Protein 2QNE (pdb70)

Sequence (913 aa):
GLLPKYNILTEDQVQKIHENTKILEEIGIEFEYEPALEEVFRREGQKVEGKRVYLTREFVESKLKSAPAEFTLHARNPENNVVIGGDNIVFPGYGAPFIYELDGSRRKTTLQDYENFAKLAGASKNHLSGGTAEPQDIPDGVRHLQLYSSIKNSDKCFGSAEGKERAEDSVEIAAILFGGKDVIKEKPVLVSLINSLTPLKYDERLGALAYAEAGQAVIIASLVAGSTGPASLAGTLSLQNAEVLAGISLAQSINPGTPVIYGSTSALSDRSGSLSIGSPECALFISASAQLARFYGVPSRSGGGLNDSKTVDAQAGYESTLAANLTGVNFVLHTAGILQYFASYEKFIDDEIAGLLHYKGYTFDEDGAFDVIEKVGPGGHFLTQKHTRKNHKREFYTPTLSDRSAYDTWAKEKLETKQRAHARWQQILANYVPPALDPEIDAKLQAFIAQRGKEVGEGLLPKYNILTEDQVQKIHENTKILEEIGIEFEYEPALEVFRREGQKVEGKRRVYLTREFVESKLKSAPAEFTLHARNPENNVVIGGDNIVFPGYGAPFIYELDGSRRRKTTLQDYENFAKLAGASKNHLSGGTAEPQDIPDGVRHLQLYSSIKNSDKCFGSAEGKERAEDSVEIAAILFGGKDVIKEKPVLVSLINSLTPLKYDERLGALAYAEAGQAVIIASLVAGSTGPASLAGTLSLQNAEVLAGISLAQSINPGTPVIYGSTSALSDRSGSLSIGSPECALFISASAQLARFYGVPSRSGGGLNDSKTVDAQAGYESTLAANLTGVNFVLHTAGILQYFASYEKFIDDEIAGLLHYKGYTFDEDGAFDVIEKVGPGGHFLTQKHTRKNHKREFYTPTLSDRSAYDTWAKEKLETKQRAHARWQQILANYVPPALDPEIDAKLQAFIAQRGKEVG

B-factor: mean 57.9, std 6.51, range [24.37, 98.78]

Organism: Desulfitobacterium hafniense (strain Y51) (NCBI:txid138119)

Foldseek 3Di:
DADDFDAPDDPVLLVVLVVLLCCQQPVFFFEAAVVLVVLLVVVVWDDDPRGTRDDCVLLLVLLVLAAQKAWAAWLPRVLIAIFHDLAAAEAAADFQWAQEQVRDIDGFALVNLLLLLQVLQLFPRGASEDHSQHPVDPPQQSQLSLLSNNFRHRGAYADLQFQVRLVLRLVLQQLSPPHLVVCLVRPHHEEEQEADAQRYRHHSVSNLVQLLRLYEYEYEYAADPASWDPDLSGRLSRRVNSRSSSSSSSCSNHRHRHYAHHYAYADCDVVSHGFCLDVSVLVSLLNSLVSCVVSSHAYEGAALGFQASHPDVRSVNSGSVVNSNNSHRYYHNNADDYRGRHHQLRRLVSQVSLNVLVSPQQCDPLVPVVLCVVQDPPGDRCPDPSCVVCVVVRDRDGPQDDPDDPVVCVVPVDDSSRSSVVVSVVSSVPGDGDDRDPVSSVVSVVSSVVVVVVSVD/DDDDFDAPDDPVLLVVLVVLLCCLAVVFFFEAADVLVVLCVVVVWDQDPRTTRDDPCLLLVLLVLAALWAWAAFLPNVQIAIFHPLAAAEAAADAQWAQEQVRDIDGFALVNLLLLLQVVQLAPRHASEYHSQHPVDDDLCSQLSVVSNVQFHRGAYADLQAQVRLLLRLVLVCLSQPHQVSCLRRPGDEYEAEADAQRYHHHSVSNLPQLLGQYEYEYEYEDDPPSWDPDLSGGLSRRSNRQSSSSSSSSSSPGHRHYAHHYAYADCDVVNHGFCLDVSVLVSLLNQLVVCVVSSYAYEGAALGGQASHPDVRSVVSGSVVNSNNSHRYYHNNFDDYGGRHHQLRRLVSQVSLNSLVSPQQCDPLVPDVLCVVQDPPGDDPDDPSCVVPCVPNHDDGPQDDDDDPVVCVVPVDDSSRSSVVVSVVSSVPRDGDDDDPVSVVVSVVSSVVVVVVVD

InterPro domains:
  IPR010426 Trimethylamine methyltransferase [PF06253] (5-477)
  IPR010426 Trimethylamine methyltransferase [PIRSF037567] (4-478)
  IPR038601 MttB-like superfamily [G3DSA:3.20.20.480] (1-479)

Radius of gyration: 29.57 Å; Cα contacts (8 Å, |Δi|>4): 2158; chains: 2; bounding box: 76×88×60 Å

Secondary structure (DSSP, 8-state):
--PPPP--S-HHHHHHHHHH--IIIII-EEE--HHHHHHHHHTT-EEETTEEE--HHHHHHHHTTS-S-EEE--SSGGG-EEESSS--B----S--EEE-TTS-EEE--HHHHHHHHHHHHH----B-------TTS-TTTTTT--HHHHHH-SSB----S-HHHHHHHHHHHHHHHS-HHHHHHS---EEEEE-BTTTEE--------TTTTT-EEEEEE----SSS-SSHHHHHHHHHHHHHHHHHHHHHHSTT--EEEEE---EE----SEE-SSHHHHHHHHHHHHHHHHHTS-EEE--S----SSSSHHHHHH----TTTTT-SB-TT-SS--TT---HHHH--HHHH----------STT--HHHHHHH-TT--STTSHHHHHHHHHH----SS-----HHHHTTT---HHHHHHHHHHHHHHH--PPP--HHHHHHHHHHHHHHHHHHT-/--PPPP--S-HHHHHHHHHH--IIIII-EEE--HHHHHHHHHTT-EEETTEEE--HHHHHHHHTTS-S-EEE--SSGGG-EEESSS--B----S--EEEPTTS-EEE--HHHHHHHHHHHHH------------TTS-GGGTTT--HHHHHH-SS-----S-HHHHHHHHHHHHHHHTSHHHHHHS---EEEEE-BTTTEE--------TTTTT-EEEEEE----SSS-SSHHHHHHHHHHHHHHHHHHHHHHSTT--EEEEE---EE----SEE-SSHHHHHHHHHHHHHHHHTTS-EE---S----SSSSHHHHHH----TTTTT-SB-TT-SS--S----HHHH--HHHH----------SS---HHHHHHH-TT---TT-HHHHHHHHHHS---SS-----HHHHTTT---HHHHHHHHHHHHHHHPPPPP--HHHHHHHHHHHHHHHHHH-

Solvent-accessible surface area: 30443 Å² total

CATH classification: 3.20.20.480

Structure (mmCIF, N/CA/C/O backbone):
data_2QNE
#
_entry.id   2QNE
#
_cell.length_a   123.863
_cell.length_b   123.863
_cell.length_c   122.844
_cell.angle_alpha   90.000
_cell.angle_beta   90.000
_cell.angle_gamma   120.000
#
_symmetry.space_group_name_H-M   'P 32 2 1'
#
loop_
_entity.id
_entity.type
_entity.pdbx_description
1 polymer 'Putative methyltransferase'
2 non-polymer 1,2-ETHANEDIOL
3 water water
#
loop_
_atom_site.group_PDB
_atom_site.id
_atom_site.type_symbol
_atom_site.label_atom_id
_atom_site.label_alt_id
_atom_site.label_comp_id
_atom_site.label_asym_id
_atom_site.label_entity_id
_atom_site.label_seq_id
_atom_site.pdbx_PDB_ins_code
_atom_site.Cartn_x
_atom_site.Cartn_y
_atom_site.Cartn_z
_atom_site.occupancy
_atom_site.B_iso_or_equiv
_atom_site.auth_seq_id
_atom_site.auth_comp_id
_atom_site.auth_asym_id
_atom_site.auth_atom_id
_atom_site.pdbx_PDB_model_num
ATOM 1 N N . GLY A 1 19 ? 23.002 43.662 24.289 1.00 90.51 0 GLY A N 1
ATOM 2 C CA . GLY A 1 19 ? 21.773 43.212 25.030 1.00 90.55 0 GLY A CA 1
ATOM 3 C C . GLY A 1 19 ? 21.300 41.836 24.571 1.00 89.76 0 GLY A C 1
ATOM 4 O O . GLY A 1 19 ? 20.183 41.714 24.035 1.00 91.48 0 GLY A O 1
ATOM 5 N N . LEU A 1 20 ? 22.122 40.793 24.757 1.00 85.93 1 LEU A N 1
ATOM 6 C CA . LEU A 1 20 ? 23.420 40.881 25.443 1.00 81.73 1 LEU A CA 1
ATOM 7 C C . LEU A 1 20 ? 24.648 40.872 24.503 1.00 77.09 1 LEU A C 1
ATOM 8 O O . LEU A 1 20 ? 24.530 40.815 23.286 1.00 74.48 1 LEU A O 1
ATOM 13 N N . LEU A 1 21 ? 25.820 41.027 25.102 1.00 71.74 2 LEU A N 1
ATOM 14 C CA . LEU A 1 21 ? 27.074 41.075 24.383 1.00 66.99 2 LEU A CA 1
ATOM 15 C C . LEU A 1 21 ? 27.415 39.688 23.836 1.00 66.12 2 LEU A C 1
ATOM 16 O O . LEU A 1 21 ? 27.005 38.690 24.423 1.00 67.56 2 LEU A O 1
ATOM 21 N N . PRO A 1 22 ? 28.161 39.619 22.703 1.00 64.72 3 PRO A N 1
ATOM 22 C CA . PRO A 1 22 ? 28.575 38.349 22.138 1.00 62.33 3 PRO A CA 1
ATOM 23 C C . PRO A 1 22 ? 29.699 37.688 22.965 1.00 60.70 3 PRO A C 1
ATOM 24 O O . PRO A 1 22 ? 30.429 38.361 23.680 1.00 61.48 3 PRO A O 1
ATOM 28 N N . LYS A 1 23 ? 29.795 36.370 22.873 1.00 59.06 4 LYS A N 1
ATOM 29 C CA . LYS A 1 23 ? 30.721 35.590 23.674 1.00 59.65 4 LYS A CA 1
ATOM 30 C C . LYS A 1 23 ? 32.107 35.625 23.032 1.00 60.84 4 LYS A C 1
ATOM 31 O O . LYS A 1 23 ? 32.240 35.690 21.804 1.00 60.21 4 LYS A O 1
ATOM 37 N N . TYR A 1 24 ? 33.134 35.629 23.874 1.00 57.79 5 TYR A N 1
ATOM 38 C CA . TYR A 1 24 ? 34.501 35.617 23.412 1.00 55.79 5 TYR A CA 1
ATOM 39 C C . TYR A 1 24 ? 34.925 34.167 23.175 1.00 55.42 5 TYR A C 1
ATOM 40 O O . TYR A 1 24 ? 34.740 33.320 24.049 1.00 56.21 5 TYR A O 1
ATOM 49 N N . ASN A 1 25 ? 35.425 33.877 21.974 1.00 56.20 6 ASN A N 1
ATOM 50 C CA . ASN A 1 25 ? 35.967 32.540 21.603 1.00 56.07 6 ASN A CA 1
ATOM 51 C C . ASN A 1 25 ? 37.470 32.651 21.457 1.00 55.14 6 ASN A C 1
ATOM 52 O O . ASN A 1 25 ? 37.955 33.367 20.581 1.00 52.34 6 ASN A O 1
ATOM 57 N N . ILE A 1 26 ? 38.230 32.019 22.346 1.00 55.37 7 ILE A N 1
ATOM 58 C CA . ILE A 1 26 ? 39.648 32.319 22.370 1.00 58.44 7 ILE A CA 1
ATOM 59 C C . ILE A 1 26 ? 40.461 31.450 21.374 1.00 59.30 7 ILE A C 1
ATOM 60 O O . ILE A 1 26 ? 41.617 31.767 21.046 1.00 62.58 7 ILE A O 1
ATOM 65 N N . LEU A 1 27 ? 39.837 30.381 20.892 1.00 58.60 8 LEU A N 1
ATOM 66 C CA . LEU A 1 27 ? 40.506 29.403 20.061 1.00 58.42 8 LEU A CA 1
ATOM 67 C C . LEU A 1 27 ? 39.966 29.512 18.674 1.00 59.11 8 LEU A C 1
ATOM 68 O O . LEU A 1 27 ? 38.806 29.888 18.485 1.00 60.77 8 LEU A O 1
ATOM 73 N N . THR A 1 28 ? 40.812 29.159 17.705 1.00 60.06 9 THR A N 1
ATOM 74 C CA . THR A 1 28 ? 40.407 29.016 16.322 1.00 59.47 9 THR A CA 1
ATOM 75 C C . THR A 1 28 ? 39.752 27.654 16.101 1.00 62.19 9 THR A C 1
ATOM 76 O O . THR A 1 28 ? 39.917 26.726 16.893 1.00 64.49 9 THR A O 1
ATOM 80 N N . GLU A 1 29 ? 38.977 27.567 15.033 1.00 63.74 10 GLU A N 1
ATOM 81 C CA . GLU A 1 29 ? 38.333 26.337 14.588 1.00 68.06 10 GLU A CA 1
ATOM 82 C C . GLU A 1 29 ? 39.328 25.146 14.578 1.00 64.08 10 GLU A C 1
ATOM 83 O O . GLU A 1 29 ? 38.997 24.037 15.010 1.00 60.27 10 GLU A O 1
ATOM 89 N N . ASP A 1 30 ? 40.542 25.415 14.096 1.00 62.27 11 ASP A N 1
ATOM 90 C CA . ASP A 1 30 ? 41.586 24.408 13.937 1.00 61.13 11 ASP A CA 1
ATOM 91 C C . ASP A 1 30 ? 42.069 23.880 15.246 1.00 59.60 11 ASP A C 1
ATOM 92 O O . ASP A 1 30 ? 42.220 22.675 15.422 1.00 55.06 11 ASP A O 1
ATOM 97 N N . GLN A 1 31 ? 42.365 24.826 16.135 1.00 58.86 12 GLN A N 1
ATOM 98 C CA . GLN A 1 31 ? 42.731 24.566 17.494 1.00 56.57 12 GLN A CA 1
ATOM 99 C C . GLN A 1 31 ? 41.679 23.758 18.255 1.00 57.08 12 GLN A C 1
ATOM 100 O O . GLN A 1 31 ? 42.017 22.777 18.892 1.00 58.08 12 GLN A O 1
ATOM 106 N N . VAL A 1 32 ? 40.416 24.169 18.207 1.00 59.27 13 VAL A N 1
ATOM 107 C CA . VAL A 1 32 ? 39.319 23.337 18.740 1.00 58.32 13 VAL A CA 1
ATOM 108 C C . VAL A 1 32 ? 39.425 21.901 18.168 1.00 58.84 13 VAL A C 1
ATOM 109 O O . VAL A 1 32 ? 39.332 20.932 18.916 1.00 60.41 13 VAL A O 1
ATOM 113 N N . GLN A 1 33 ? 39.684 21.759 16.879 1.00 59.89 14 GLN A N 1
ATOM 114 C CA . GLN A 1 33 ? 39.763 20.422 16.263 1.00 60.95 14 GLN A CA 1
ATOM 115 C C . GLN A 1 33 ? 40.945 19.577 16.750 1.00 59.93 14 GLN A C 1
ATOM 116 O O . GLN A 1 33 ? 40.813 18.365 16.985 1.00 59.12 14 GLN A O 1
ATOM 122 N N . LYS A 1 34 ? 42.096 20.233 16.882 1.00 58.21 15 LYS A N 1
ATOM 123 C CA . LYS A 1 34 ? 43.271 19.651 17.490 1.00 57.64 15 LYS A CA 1
ATOM 124 C C . LYS A 1 34 ? 43.048 19.158 18.911 1.00 55.91 15 LYS A C 1
ATOM 125 O O . LYS A 1 34 ? 43.533 18.095 19.281 1.00 56.63 15 LYS A O 1
ATOM 128 N N . ILE A 1 35 ? 42.352 19.929 19.736 1.00 57.46 16 ILE A N 1
ATOM 129 C CA . ILE A 1 35 ? 42.033 19.457 21.084 1.00 55.77 16 ILE A CA 1
ATOM 130 C C . ILE A 1 35 ? 41.171 18.185 20.998 1.00 56.87 16 ILE A C 1
ATOM 131 O O . ILE A 1 35 ? 41.427 17.181 21.666 1.00 57.15 16 ILE A O 1
ATOM 136 N N . HIS A 1 36 ? 40.167 18.236 20.150 1.00 56.09 17 HIS A N 1
ATOM 137 C CA . HIS A 1 36 ? 39.256 17.141 19.986 1.00 57.02 17 HIS A CA 1
ATOM 138 C C . HIS A 1 36 ? 39.930 15.859 19.488 1.00 55.64 17 HIS A C 1
ATOM 139 O O . HIS A 1 36 ? 39.701 14.801 20.031 1.00 53.84 17 HIS A O 1
ATOM 146 N N . GLU A 1 37 ? 40.787 15.978 18.475 1.00 60.47 18 GLU A N 1
ATOM 147 C CA . GLU A 1 37 ? 41.640 14.890 18.070 1.00 60.37 18 GLU A CA 1
ATOM 148 C C . GLU A 1 37 ? 42.494 14.334 19.198 1.00 56.73 18 GLU A C 1
ATOM 149 O O . GLU A 1 37 ? 42.470 13.131 19.398 1.00 56.46 18 GLU A O 1
ATOM 155 N N . ASN A 1 38 ? 43.226 15.173 19.949 1.00 54.48 19 ASN A N 1
ATOM 156 C CA . ASN A 1 38 ? 44.067 14.675 21.048 1.00 52.53 19 ASN A CA 1
ATOM 157 C C . ASN A 1 38 ? 43.230 13.935 22.141 1.00 56.91 19 ASN A C 1
ATOM 158 O O . ASN A 1 38 ? 43.691 12.950 22.767 1.00 54.13 19 ASN A O 1
ATOM 163 N N . THR A 1 39 ? 42.001 14.423 22.358 1.00 55.81 20 THR A N 1
ATOM 164 C CA . THR A 1 39 ? 41.061 13.875 23.352 1.00 55.53 20 THR A CA 1
ATOM 165 C C . THR A 1 39 ? 40.553 12.477 22.966 1.00 56.21 20 THR A C 1
ATOM 166 O O . THR A 1 39 ? 40.513 11.584 23.793 1.00 57.14 20 THR A O 1
ATOM 178 N N . LYS A 1 41 ? 42.075 10.396 20.890 1.00 55.22 22 LYS A N 1
ATOM 179 C CA . LYS A 1 41 ? 43.260 9.544 21.057 1.00 56.96 22 LYS A CA 1
ATOM 180 C C . LYS A 1 41 ? 43.467 9.089 22.491 1.00 55.57 22 LYS A C 1
ATOM 181 O O . LYS A 1 41 ? 43.690 7.920 22.742 1.00 58.65 22 LYS A O 1
ATOM 187 N N . ILE A 1 42 ? 43.384 10.009 23.438 1.00 56.89 23 ILE A N 1
ATOM 188 C CA . ILE A 1 42 ? 43.453 9.662 24.856 1.00 55.73 23 ILE A CA 1
ATOM 189 C C . ILE A 1 42 ? 42.389 8.635 25.263 1.00 54.05 23 ILE A C 1
ATOM 190 O O . ILE A 1 42 ? 42.672 7.671 25.965 1.00 54.95 23 ILE A O 1
ATOM 195 N N . LEU A 1 43 ? 41.173 8.819 24.794 1.00 53.19 24 LEU A N 1
ATOM 196 C CA . LEU A 1 43 ? 40.100 7.891 25.138 1.00 55.95 24 LEU A CA 1
ATOM 197 C C . LEU A 1 43 ? 40.224 6.554 24.419 1.00 55.41 24 LEU A C 1
ATOM 198 O O . LEU A 1 43 ? 39.872 5.513 24.967 1.00 56.51 24 LEU A O 1
ATOM 203 N N . GLU A 1 44 ? 40.724 6.562 23.194 1.00 56.95 25 GLU A N 1
ATOM 204 C CA . GLU A 1 44 ? 40.784 5.322 22.417 1.00 57.80 25 GLU A CA 1
ATOM 205 C C . GLU A 1 44 ? 42.025 4.503 22.764 1.00 60.34 25 GLU A C 1
ATOM 206 O O . GLU A 1 44 ? 41.977 3.290 22.742 1.00 58.88 25 GLU A O 1
ATOM 212 N N . GLU A 1 45 ? 43.120 5.185 23.098 1.00 61.66 26 GLU A N 1
ATOM 213 C CA . GLU A 1 45 ? 44.406 4.554 23.289 1.00 61.18 26 GLU A CA 1
ATOM 214 C C . GLU A 1 45 ? 44.831 4.381 24.716 1.00 59.41 26 GLU A C 1
ATOM 215 O O . GLU A 1 45 ? 45.518 3.400 25.009 1.00 59.27 26 GLU A O 1
ATOM 221 N N . ILE A 1 46 ? 44.479 5.331 25.590 1.00 59.47 27 ILE A N 1
ATOM 222 C CA . ILE A 1 46 ? 44.863 5.271 27.009 1.00 58.06 27 ILE A CA 1
ATOM 223 C C . ILE A 1 46 ? 43.720 4.721 27.875 1.00 58.89 27 ILE A C 1
ATOM 224 O O . ILE A 1 46 ? 43.944 3.826 28.704 1.00 59.39 27 ILE A O 1
ATOM 229 N N . GLY A 1 47 ? 42.503 5.245 27.687 1.00 59.31 28 GLY A N 1
ATOM 230 C CA . GLY A 1 47 ? 41.321 4.819 28.463 1.00 56.41 28 GLY A CA 1
ATOM 231 C C . GLY A 1 47 ? 41.167 5.505 29.821 1.00 57.59 28 GLY A C 1
ATOM 232 O O . GLY A 1 47 ? 42.034 6.240 30.271 1.00 59.83 28 GLY A O 1
ATOM 233 N N . ILE A 1 48 ? 40.047 5.247 30.476 1.00 58.03 29 ILE A N 1
ATOM 234 C CA . ILE A 1 48 ? 39.705 5.816 31.786 1.00 60.46 29 ILE A CA 1
ATOM 235 C C . ILE A 1 48 ? 39.273 4.616 32.616 1.00 58.96 29 ILE A C 1
ATOM 236 O O . ILE A 1 48 ? 38.594 3.736 32.085 1.00 59.20 29 ILE A O 1
ATOM 241 N N . GLU A 1 49 ? 39.617 4.607 33.901 1.00 58.22 30 GLU A N 1
ATOM 242 C CA . GLU A 1 49 ? 39.130 3.610 34.838 1.00 59.44 30 GLU A CA 1
ATOM 243 C C . GLU A 1 49 ? 37.856 4.023 35.513 1.00 59.71 30 GLU A C 1
ATOM 244 O O . GLU A 1 49 ? 37.743 5.128 35.999 1.00 62.75 30 GLU A O 1
ATOM 250 N N . PHE A 1 50 ? 36.878 3.125 35.481 1.00 58.67 31 PHE A N 1
ATOM 251 C CA . PHE A 1 50 ? 35.583 3.349 36.087 1.00 58.84 31 PHE A CA 1
ATOM 252 C C . PHE A 1 50 ? 35.446 2.285 37.170 1.00 58.43 31 PHE A C 1
ATOM 253 O O . PHE A 1 50 ? 35.225 1.112 36.885 1.00 55.17 31 PHE A O 1
ATOM 261 N N . GLU A 1 51 ? 35.648 2.711 38.408 1.00 58.49 32 GLU A N 1
ATOM 262 C CA . GLU A 1 51 ? 35.699 1.820 39.549 1.00 60.67 32 GLU A CA 1
ATOM 263 C C . GLU A 1 51 ? 34.268 1.601 40.051 1.00 60.06 32 GLU A C 1
ATOM 264 O O . GLU A 1 51 ? 33.915 1.990 41.149 1.00 62.52 32 GLU A O 1
ATOM 270 N N . TYR A 1 52 ? 33.439 1.003 39.215 1.00 59.75 33 TYR A N 1
ATOM 271 C CA . TYR A 1 52 ? 32.046 0.760 39.547 1.00 58.81 33 TYR A CA 1
ATOM 272 C C . TYR A 1 52 ? 31.467 -0.220 38.513 1.00 58.83 33 TYR A C 1
ATOM 273 O O . TYR A 1 52 ? 31.109 0.161 37.399 1.00 57.17 33 TYR A O 1
ATOM 282 N N . GLU A 1 53 ? 31.388 -1.483 38.896 1.00 58.06 34 GLU A N 1
ATOM 283 C CA . GLU A 1 53 ? 30.884 -2.509 38.012 1.00 59.83 34 GLU A CA 1
ATOM 284 C C . GLU A 1 53 ? 29.671 -2.091 37.130 1.00 59.58 34 GLU A C 1
ATOM 285 O O . GLU A 1 53 ? 29.687 -2.354 35.921 1.00 58.44 34 GLU A O 1
ATOM 291 N N . PRO A 1 54 ? 28.618 -1.485 37.716 1.00 56.51 35 PRO A N 1
ATOM 292 C CA . PRO A 1 54 ? 27.489 -1.066 36.852 1.00 57.08 35 PRO A CA 1
ATOM 293 C C . PRO A 1 54 ? 27.823 -0.091 35.705 1.00 55.09 35 PRO A C 1
ATOM 294 O O . PRO A 1 54 ? 27.198 -0.137 34.640 1.00 57.62 35 PRO A O 1
ATOM 298 N N . ALA A 1 55 ? 28.791 0.785 35.909 1.00 54.42 36 ALA A N 1
ATOM 299 C CA . ALA A 1 55 ? 29.205 1.656 34.814 1.00 56.71 36 ALA A CA 1
ATOM 300 C C . ALA A 1 55 ? 29.946 0.819 33.750 1.00 55.16 36 ALA A C 1
ATOM 301 O O . ALA A 1 55 ? 29.766 1.025 32.565 1.00 57.94 36 ALA A O 1
ATOM 303 N N . LEU A 1 56 ? 30.776 -0.122 34.192 1.00 55.04 37 LEU A N 1
ATOM 304 C CA . LEU A 1 56 ? 31.441 -1.037 33.288 1.00 56.20 37 LEU A CA 1
ATOM 305 C C . LEU A 1 56 ? 30.426 -1.828 32.447 1.00 54.85 37 LEU A C 1
ATOM 306 O O . LEU A 1 56 ? 30.564 -1.880 31.257 1.00 56.92 37 LEU A O 1
ATOM 311 N N A GLU A 1 57 ? 29.402 -2.420 33.048 0.50 54.40 38 GLU A N 1
ATOM 312 N N B GLU A 1 57 ? 29.414 -2.404 33.113 0.50 55.87 38 GLU A N 1
ATOM 313 C CA A GLU A 1 57 ? 28.416 -3.145 32.258 0.50 52.64 38 GLU A CA 1
ATOM 314 C CA B GLU A 1 57 ? 28.280 -3.106 32.483 0.50 54.94 38 GLU A CA 1
ATOM 315 C C A GLU A 1 57 ? 27.691 -2.249 31.246 0.50 53.96 38 GLU A C 1
ATOM 316 C C B GLU A 1 57 ? 27.627 -2.281 31.354 0.50 55.41 38 GLU A C 1
ATOM 317 O O A GLU A 1 57 ? 27.326 -2.712 30.180 0.50 54.99 38 GLU A O 1
ATOM 318 O O B GLU A 1 57 ? 27.231 -2.830 30.341 0.50 56.48 38 GLU A O 1
ATOM 329 N N . VAL A 1 58 ? 27.488 -0.971 31.550 1.00 56.42 39 VAL A N 1
ATOM 330 C CA . VAL A 1 58 ? 26.884 -0.074 30.536 1.00 56.31 39 VAL A CA 1
ATOM 331 C C . VAL A 1 58 ? 27.794 0.031 29.292 1.00 56.03 39 VAL A C 1
ATOM 332 O O . VAL A 1 58 ? 27.351 -0.126 28.169 1.00 56.73 39 VAL A O 1
ATOM 336 N N . PHE A 1 59 ? 29.073 0.257 29.500 1.00 57.51 40 PHE A N 1
ATOM 337 C CA . PHE A 1 59 ? 30.000 0.415 28.375 1.00 55.05 40 PHE A CA 1
ATOM 338 C C . PHE A 1 59 ? 30.178 -0.868 27.585 1.00 54.62 40 PHE A C 1
ATOM 339 O O . PHE A 1 59 ? 30.386 -0.808 26.368 1.00 54.36 40 PHE A O 1
ATOM 347 N N . ARG A 1 60 ? 30.112 -2.007 28.279 1.00 54.54 41 ARG A N 1
ATOM 348 C CA . ARG A 1 60 ? 30.102 -3.313 27.650 1.00 54.93 41 ARG A CA 1
ATOM 349 C C . ARG A 1 60 ? 28.952 -3.441 26.666 1.00 56.49 41 ARG A C 1
ATOM 350 O O . ARG A 1 60 ? 29.188 -3.759 25.529 1.00 57.49 41 ARG A O 1
ATOM 358 N N . ARG A 1 61 ? 27.715 -3.195 27.103 1.00 57.76 42 ARG A N 1
ATOM 359 C CA . ARG A 1 61 ? 26.529 -3.301 26.243 1.00 54.23 42 ARG A CA 1
ATOM 360 C C . ARG A 1 61 ? 26.616 -2.288 25.094 1.00 54.80 42 ARG A C 1
ATOM 361 O O . ARG A 1 61 ? 26.094 -2.514 24.015 1.00 57.55 42 ARG A O 1
ATOM 365 N N . GLU A 1 62 ? 27.322 -1.179 25.298 1.00 55.28 43 GLU A N 1
ATOM 366 C CA . GLU A 1 62 ? 27.529 -0.208 24.242 1.00 53.75 43 GLU A CA 1
ATOM 367 C C . GLU A 1 62 ? 28.608 -0.633 23.245 1.00 56.39 43 GLU A C 1
ATOM 368 O O . GLU A 1 62 ? 28.875 0.099 22.288 1.00 57.49 43 GLU A O 1
ATOM 374 N N . GLY A 1 63 ? 29.248 -1.781 23.483 1.00 53.00 44 GLY A N 1
ATOM 375 C CA . GLY A 1 63 ? 30.261 -2.312 22.583 1.00 53.86 44 GLY A CA 1
ATOM 376 C C . GLY A 1 63 ? 31.653 -1.781 22.776 1.00 52.76 44 GLY A C 1
ATOM 377 O O . GLY A 1 63 ? 32.472 -1.812 21.852 1.00 48.81 44 GLY A O 1
ATOM 378 N N . GLN A 1 64 ? 31.937 -1.293 23.976 1.00 53.61 45 GLN A N 1
ATOM 379 C CA . GLN A 1 64 ? 33.219 -0.615 24.238 1.00 54.56 45 GLN A CA 1
ATOM 380 C C . GLN A 1 64 ? 34.156 -1.569 25.019 1.00 55.47 45 GLN A C 1
ATOM 381 O O . GLN A 1 64 ? 33.707 -2.396 25.810 1.00 53.70 45 GLN A O 1
ATOM 387 N N . LYS A 1 65 ? 35.451 -1.475 24.752 1.00 55.91 46 LYS A N 1
ATOM 388 C CA . LYS A 1 65 ? 36.445 -2.382 25.332 1.00 57.34 46 LYS A CA 1
ATOM 389 C C . LYS A 1 65 ? 36.682 -2.077 26.810 1.00 56.09 46 LYS A C 1
ATOM 390 O O . LYS A 1 65 ? 36.948 -0.932 27.181 1.00 53.55 46 LYS A O 1
ATOM 396 N N . VAL A 1 66 ? 36.589 -3.107 27.649 1.00 56.37 47 VAL A N 1
ATOM 397 C CA . VAL A 1 66 ? 36.869 -2.999 29.093 1.00 55.97 47 VAL A CA 1
ATOM 398 C C . VAL A 1 66 ? 37.943 -4.045 29.528 1.00 54.83 47 VAL A C 1
ATOM 399 O O . VAL A 1 66 ? 37.730 -5.234 29.376 1.00 49.85 47 VAL A O 1
ATOM 403 N N . GLU A 1 67 ? 39.081 -3.600 30.055 1.00 57.76 48 GLU A N 1
ATOM 404 C CA . GLU A 1 67 ? 40.098 -4.517 30.611 1.00 61.13 48 GLU A CA 1
ATOM 405 C C . GLU A 1 67 ? 40.241 -4.248 32.101 1.00 60.16 48 GLU A C 1
ATOM 406 O O . GLU A 1 67 ? 40.863 -3.269 32.473 1.00 58.21 48 GLU A O 1
ATOM 412 N N . GLY A 1 68 ? 39.699 -5.142 32.930 1.00 58.82 49 GLY A N 1
ATOM 413 C CA . GLY A 1 68 ? 39.492 -4.895 34.341 1.00 59.43 49 GLY A CA 1
ATOM 414 C C . GLY A 1 68 ? 38.492 -3.761 34.534 1.00 59.02 49 GLY A C 1
ATOM 415 O O . GLY A 1 68 ? 37.320 -3.895 34.208 1.00 60.28 49 GLY A O 1
ATOM 416 N N . LYS A 1 69 ? 38.985 -2.632 35.031 1.00 58.89 50 LYS A N 1
ATOM 417 C CA . LYS A 1 69 ? 38.192 -1.418 35.214 1.00 59.84 50 LYS A CA 1
ATOM 418 C C . LYS A 1 69 ? 38.414 -0.392 34.106 1.00 55.45 50 LYS A C 1
ATOM 419 O O . LYS A 1 69 ? 37.755 0.642 34.092 1.00 57.75 50 LYS A O 1
ATOM 425 N N . ARG A 1 70 ? 39.377 -0.628 33.217 1.00 54.13 51 ARG A N 1
ATOM 426 C CA . ARG A 1 70 ? 39.736 0.373 32.217 1.00 52.80 51 ARG A CA 1
ATOM 427 C C . ARG A 1 70 ? 38.850 0.267 30.970 1.00 52.39 51 ARG A C 1
ATOM 428 O O . ARG A 1 70 ? 38.832 -0.761 30.312 1.00 55.58 51 ARG A O 1
ATOM 436 N N . VAL A 1 71 ? 38.144 1.348 30.654 1.00 53.51 52 VAL A N 1
ATOM 437 C CA . VAL A 1 71 ? 37.261 1.454 29.489 1.00 51.34 52 VAL A CA 1
ATOM 438 C C . VAL A 1 71 ? 37.982 2.319 28.434 1.00 53.15 52 VAL A C 1
ATOM 439 O O . VAL A 1 71 ? 38.576 3.361 28.758 1.00 51.62 52 VAL A O 1
ATOM 443 N N . TYR A 1 72 ? 37.988 1.835 27.194 1.00 51.17 53 TYR A N 1
ATOM 444 C CA . TYR A 1 72 ? 38.477 2.550 26.029 1.00 51.75 53 TYR A CA 1
ATOM 445 C C . TYR A 1 72 ? 37.269 2.929 25.199 1.00 54.97 53 TYR A C 1
ATOM 446 O O . TYR A 1 72 ? 36.508 2.059 24.771 1.00 52.98 53 TYR A O 1
ATOM 455 N N . LEU A 1 73 ? 37.120 4.222 24.927 1.00 54.52 54 LEU A N 1
ATOM 456 C CA . LEU A 1 73 ? 35.946 4.747 24.247 1.00 53.70 54 LEU A CA 1
ATOM 457 C C . LEU A 1 73 ? 36.315 5.307 22.882 1.00 53.93 54 LEU A C 1
ATOM 458 O O . LEU A 1 73 ? 37.260 6.073 22.766 1.00 54.57 54 LEU A O 1
ATOM 463 N N . THR A 1 74 ? 35.530 4.953 21.867 1.00 53.59 55 THR A N 1
ATOM 464 C CA . THR A 1 74 ? 35.837 5.327 20.508 1.00 54.85 55 THR A CA 1
ATOM 465 C C . THR A 1 74 ? 35.141 6.655 20.236 1.00 55.96 55 THR A C 1
ATOM 466 O O . THR A 1 74 ? 34.103 6.932 20.822 1.00 55.20 55 THR A O 1
ATOM 470 N N . ARG A 1 75 ? 35.696 7.460 19.335 1.00 58.50 56 ARG A N 1
ATOM 471 C CA . ARG A 1 75 ? 35.040 8.704 18.940 1.00 60.25 56 ARG A CA 1
ATOM 472 C C . ARG A 1 75 ? 33.694 8.432 18.297 1.00 57.85 56 ARG A C 1
ATOM 473 O O . ARG A 1 75 ? 32.795 9.245 18.409 1.00 57.34 56 ARG A O 1
ATOM 481 N N . GLU A 1 76 ? 33.544 7.296 17.617 1.00 57.59 57 GLU A N 1
ATOM 482 C CA . GLU A 1 76 ? 32.255 6.963 17.014 1.00 58.79 57 GLU A CA 1
ATOM 483 C C . GLU A 1 76 ? 31.215 6.948 18.137 1.00 57.50 57 GLU A C 1
ATOM 484 O O . GLU A 1 76 ? 30.125 7.501 17.984 1.00 55.85 57 GLU A O 1
ATOM 490 N N . PHE A 1 77 ? 31.569 6.312 19.250 1.00 56.06 58 PHE A N 1
ATOM 491 C CA . PHE A 1 77 ? 30.661 6.196 20.393 1.00 58.12 58 PHE A CA 1
ATOM 492 C C . PHE A 1 77 ? 30.473 7.511 21.135 1.00 58.14 58 PHE A C 1
ATOM 493 O O . PHE A 1 77 ? 29.356 7.868 21.424 1.00 59.56 58 PHE A O 1
ATOM 501 N N . VAL A 1 78 ? 31.563 8.227 21.421 1.00 57.87 59 VAL A N 1
ATOM 502 C CA . VAL A 1 78 ? 31.485 9.490 22.200 1.00 58.29 59 VAL A CA 1
ATOM 503 C C . VAL A 1 78 ? 30.669 10.524 21.424 1.00 59.13 59 VAL A C 1
ATOM 504 O O . VAL A 1 78 ? 29.679 11.043 21.948 1.00 60.72 59 VAL A O 1
ATOM 508 N N . GLU A 1 79 ? 31.020 10.739 20.158 1.00 58.03 60 GLU A N 1
ATOM 509 C CA . GLU A 1 79 ? 30.360 11.738 19.317 1.00 62.04 60 GLU A CA 1
ATOM 510 C C . GLU A 1 79 ? 28.874 11.429 19.120 1.00 62.02 60 GLU A C 1
ATOM 511 O O . GLU A 1 79 ? 28.041 12.346 19.065 1.00 61.67 60 GLU A O 1
ATOM 517 N N . SER A 1 80 ? 28.550 10.139 19.096 1.00 58.99 61 SER A N 1
ATOM 518 C CA . SER A 1 80 ? 27.164 9.700 19.011 1.00 58.29 61 SER A CA 1
ATOM 519 C C . SER A 1 80 ? 26.381 10.056 20.237 1.00 57.72 61 SER A C 1
ATOM 520 O O . SER A 1 80 ? 25.281 10.555 20.139 1.00 57.48 61 SER A O 1
ATOM 523 N N . LYS A 1 81 ? 26.951 9.760 21.397 1.00 60.69 62 LYS A N 1
ATOM 524 C CA . LYS A 1 81 ? 26.287 9.992 22.688 1.00 59.96 62 LYS A CA 1
ATOM 525 C C . LYS A 1 81 ? 26.144 11.497 23.025 1.00 58.86 62 LYS A C 1
ATOM 526 O O . LYS A 1 81 ? 25.122 11.925 23.570 1.00 58.96 62 LYS A O 1
ATOM 532 N N . LEU A 1 82 ? 27.138 12.299 22.660 1.00 57.55 63 LEU A N 1
ATOM 533 C CA . LEU A 1 82 ? 27.070 13.738 22.848 1.00 57.89 63 LEU A CA 1
ATOM 534 C C . LEU A 1 82 ? 25.866 14.371 22.123 1.00 62.06 63 LEU A C 1
ATOM 535 O O . LEU A 1 82 ? 25.234 15.284 22.654 1.00 61.96 63 LEU A O 1
ATOM 540 N N . LYS A 1 83 ? 25.506 13.839 20.951 1.00 64.26 64 LYS A N 1
ATOM 541 C CA . LYS A 1 83 ? 24.391 14.360 20.165 1.00 64.57 64 LYS A CA 1
ATOM 542 C C . LYS A 1 83 ? 23.054 14.298 20.882 1.00 63.89 64 LYS A C 1
ATOM 543 O O . LYS A 1 83 ? 22.168 15.104 20.601 1.00 64.37 64 LYS A O 1
ATOM 546 N N . SER A 1 84 ? 22.876 13.336 21.780 1.00 61.21 65 SER A N 1
ATOM 547 C CA . SER A 1 84 ? 21.610 13.256 22.526 1.00 59.93 65 SER A CA 1
ATOM 548 C C . SER A 1 84 ? 21.534 14.224 23.724 1.00 57.91 65 SER A C 1
ATOM 549 O O . SER A 1 84 ? 20.438 14.469 24.256 1.00 58.86 65 SER A O 1
ATOM 552 N N . ALA A 1 85 ? 22.672 14.782 24.140 1.00 54.71 66 ALA A N 1
ATOM 553 C CA . ALA A 1 85 ? 22.703 15.755 25.242 1.00 55.85 66 ALA A CA 1
ATOM 554 C C . ALA A 1 85 ? 22.152 17.123 24.793 1.00 55.97 66 ALA A C 1
ATOM 555 O O . ALA A 1 85 ? 22.598 17.691 23.772 1.00 57.63 66 ALA A O 1
ATOM 557 N N . PRO A 1 86 ? 21.137 17.623 25.512 1.00 56.25 67 PRO A N 1
ATOM 558 C CA . PRO A 1 86 ? 20.477 18.872 25.181 1.00 56.18 67 PRO A CA 1
ATOM 559 C C . PRO A 1 86 ? 21.365 20.119 25.384 1.00 56.87 67 PRO A C 1
ATOM 560 O O . PRO A 1 86 ? 22.109 20.195 26.369 1.00 58.41 67 PRO A O 1
ATOM 564 N N . ALA A 1 87 ? 21.255 21.061 24.447 1.00 52.44 68 ALA A N 1
ATOM 565 C CA . ALA A 1 87 ? 22.050 22.266 24.410 1.00 54.13 68 ALA A CA 1
ATOM 566 C C . ALA A 1 87 ? 21.621 23.216 25.541 1.00 56.51 68 ALA A C 1
ATOM 567 O O . ALA A 1 87 ? 22.432 24.038 26.031 1.00 55.79 68 ALA A O 1
ATOM 569 N N . GLU A 1 88 ? 20.353 23.050 25.950 1.00 56.73 69 GLU A N 1
ATOM 570 C CA . GLU A 1 88 ? 19.686 23.871 26.938 1.00 57.03 69 GLU A CA 1
ATOM 571 C C . GLU A 1 88 ? 18.733 22.988 27.716 1.00 56.71 69 GLU A C 1
ATOM 572 O O . GLU A 1 88 ? 18.145 22.078 27.172 1.00 58.44 69 GLU A O 1
ATOM 578 N N . PHE A 1 89 ? 18.567 23.274 28.989 1.00 57.26 70 PHE A N 1
ATOM 579 C CA . PHE A 1 89 ? 17.456 22.731 29.772 1.00 55.82 70 PHE A CA 1
ATOM 580 C C . PHE A 1 89 ? 17.131 23.708 30.897 1.00 54.96 70 PHE A C 1
ATOM 581 O O . PHE A 1 89 ? 17.896 24.645 31.150 1.00 54.11 70 PHE A O 1
ATOM 589 N N . THR A 1 90 ? 16.016 23.450 31.580 1.00 55.80 71 THR A N 1
ATOM 590 C CA . THR A 1 90 ? 15.513 24.279 32.658 1.00 53.77 71 THR A CA 1
ATOM 591 C C . THR A 1 90 ? 15.570 23.544 34.000 1.00 56.31 71 THR A C 1
ATOM 592 O O . THR A 1 90 ? 15.120 22.400 34.135 1.00 56.20 71 THR A O 1
ATOM 596 N N . LEU A 1 91 ? 16.104 24.235 35.013 1.00 58.18 72 LEU A N 1
ATOM 597 C CA . LEU A 1 91 ? 16.013 23.760 36.373 1.00 56.40 72 LEU A CA 1
ATOM 598 C C . LEU A 1 91 ? 14.871 24.513 37.081 1.00 57.33 72 LEU A C 1
ATOM 599 O O . LEU A 1 91 ? 14.722 25.734 36.975 1.00 56.53 72 LEU A O 1
ATOM 604 N N . HIS A 1 92 ? 14.079 23.743 37.808 1.00 55.23 73 HIS A N 1
ATOM 605 C CA . HIS A 1 92 ? 12.837 24.190 38.353 1.00 53.49 73 HIS A CA 1
ATOM 606 C C . HIS A 1 92 ? 12.932 24.409 39.829 1.00 51.60 73 HIS A C 1
ATOM 607 O O . HIS A 1 92 ? 13.316 23.495 40.529 1.00 53.29 73 HIS A O 1
ATOM 614 N N . ALA A 1 93 ? 12.544 25.607 40.282 1.00 52.68 74 ALA A N 1
ATOM 615 C CA . ALA A 1 93 ? 12.603 26.063 41.692 1.00 52.83 74 ALA A CA 1
ATOM 616 C C . ALA A 1 93 ? 11.207 25.989 42.361 1.00 55.09 74 ALA A C 1
ATOM 617 O O . ALA A 1 93 ? 10.203 26.024 41.633 1.00 53.84 74 ALA A O 1
ATOM 619 N N . ARG A 1 94 ? 11.164 25.898 43.718 1.00 55.20 75 ARG A N 1
ATOM 620 C CA . ARG A 1 94 ? 9.930 25.894 44.567 1.00 55.01 75 ARG A CA 1
ATOM 621 C C . ARG A 1 94 ? 9.008 27.003 44.121 1.00 54.66 75 ARG A C 1
ATOM 622 O O . ARG A 1 94 ? 7.815 26.836 44.032 1.00 55.49 75 ARG A O 1
ATOM 630 N N . ASN A 1 95 ? 9.598 28.187 43.974 1.00 57.43 76 ASN A N 1
ATOM 631 C CA . ASN A 1 95 ? 8.955 29.383 43.425 1.00 56.57 76 ASN A CA 1
ATOM 632 C C . ASN A 1 95 ? 9.386 29.424 41.959 1.00 55.75 76 ASN A C 1
ATOM 633 O O . ASN A 1 95 ? 10.568 29.682 41.686 1.00 52.67 76 ASN A O 1
ATOM 638 N N . PRO A 1 96 ? 8.454 29.145 41.026 1.00 54.74 77 PRO A N 1
ATOM 639 C CA . PRO A 1 96 ? 8.757 29.039 39.601 1.00 56.40 77 PRO A CA 1
ATOM 640 C C . PRO A 1 96 ? 9.355 30.287 38.951 1.00 57.65 77 PRO A C 1
ATOM 641 O O . PRO A 1 96 ? 9.973 30.205 37.879 1.00 59.74 77 PRO A O 1
ATOM 645 N N . GLU A 1 97 ? 9.197 31.434 39.580 1.00 58.85 78 GLU A N 1
ATOM 646 C CA . GLU A 1 97 ? 9.924 32.622 39.114 1.00 60.29 78 GLU A CA 1
ATOM 647 C C . GLU A 1 97 ? 11.408 32.457 39.184 1.00 59.34 78 GLU A C 1
ATOM 648 O O . GLU A 1 97 ? 12.144 33.133 38.450 1.00 60.45 78 GLU A O 1
ATOM 654 N N . ASN A 1 98 ? 11.864 31.543 40.028 1.00 57.94 79 ASN A N 1
ATOM 655 C CA . ASN A 1 98 ? 13.284 31.259 40.088 1.00 57.64 79 ASN A CA 1
ATOM 656 C C . ASN A 1 98 ? 13.702 30.112 39.216 1.00 56.64 79 ASN A C 1
ATOM 657 O O . ASN A 1 98 ? 14.782 29.593 39.393 1.00 56.51 79 ASN A O 1
ATO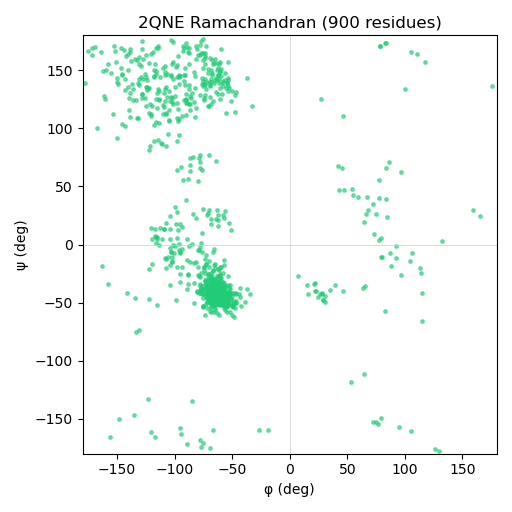M 662 N N . ASN A 1 99 ? 12.847 29.687 38.279 1.00 57.87 80 ASN A N 1
ATOM 663 C CA . ASN A 1 99 ? 13.266 28.709 37.304 1.00 56.24 80 ASN A CA 1
ATOM 664 C C . ASN A 1 99 ? 14.452 29.297 36.517 1.00 55.25 80 ASN A C 1
ATOM 665 O O . ASN A 1 99 ? 14.522 30.496 36.294 1.00 56.78 80 ASN A O 1
ATOM 670 N N . VAL A 1 100 ? 15.323 28.433 36.031 1.00 53.43 81 VAL A N 1
ATOM 671 C CA . VAL A 1 100 ? 16.604 28.833 35.505 1.00 56.33 81 VAL A CA 1
ATOM 672 C C . VAL A 1 100 ? 16.880 28.015 34.224 1.00 58.70 81 VAL A C 1
ATOM 673 O O . VAL A 1 100 ? 16.661 26.806 34.196 1.00 58.32 81 VAL A O 1
ATOM 677 N N . VAL A 1 101 ? 17.258 28.712 33.146 1.00 57.84 82 VAL A N 1
ATOM 678 C CA . VAL A 1 101 ? 17.695 28.092 31.919 1.00 57.73 82 VAL A CA 1
ATOM 679 C C . VAL A 1 101 ? 19.197 27.888 31.998 1.00 58.53 82 VAL A C 1
ATOM 680 O O . VAL A 1 101 ? 19.966 28.819 32.277 1.00 58.89 82 VAL A O 1
ATOM 684 N N . ILE A 1 102 ? 19.602 26.639 31.801 1.00 57.73 83 ILE A N 1
ATOM 685 C CA . ILE A 1 102 ? 21.003 26.299 31.741 1.00 60.10 83 ILE A CA 1
ATOM 686 C C . ILE A 1 102 ? 21.348 26.061 30.282 1.00 60.03 83 ILE A C 1
ATOM 687 O O . ILE A 1 102 ? 20.922 25.065 29.726 1.00 58.42 83 ILE A O 1
ATOM 692 N N . GLY A 1 103 ? 22.073 26.992 29.670 1.00 60.36 84 GLY A N 1
ATOM 693 C CA . GLY A 1 103 ? 22.639 26.781 28.359 1.00 61.13 84 GLY A CA 1
ATOM 694 C C . GLY A 1 103 ? 22.489 27.843 27.291 1.00 62.23 84 GLY A C 1
ATOM 695 O O . GLY A 1 103 ? 22.908 27.660 26.142 1.00 61.30 84 GLY A O 1
ATOM 696 N N . GLY A 1 104 ? 21.915 28.982 27.540 1.00 63.53 85 GLY A N 1
ATOM 697 C CA . GLY A 1 104 ? 21.801 29.790 26.291 1.00 69.93 85 GLY A CA 1
ATOM 698 C C . GLY A 1 104 ? 23.055 30.596 25.998 1.00 69.59 85 GLY A C 1
ATOM 699 O O . GLY A 1 104 ? 24.189 30.143 26.166 1.00 68.97 85 GLY A O 1
ATOM 700 N N . ASP A 1 105 ? 22.807 31.850 25.647 1.00 71.00 86 ASP A N 1
ATOM 701 C CA . ASP A 1 105 ? 23.648 32.953 26.116 1.00 71.33 86 ASP A CA 1
ATOM 702 C C . ASP A 1 105 ? 23.534 33.126 27.648 1.00 68.38 86 ASP A C 1
ATOM 703 O O . ASP A 1 105 ? 24.245 33.948 28.225 1.00 68.37 86 ASP A O 1
ATOM 708 N N . ASN A 1 106 ? 22.666 32.337 28.292 1.00 64.26 87 ASN A N 1
ATOM 709 C CA . ASN A 1 106 ? 22.384 32.456 29.723 1.00 59.98 87 ASN A CA 1
ATOM 710 C C . ASN A 1 106 ? 23.625 32.205 30.593 1.00 57.75 87 ASN A C 1
ATOM 711 O O . ASN A 1 106 ? 24.615 31.572 30.148 1.00 56.17 87 ASN A O 1
ATOM 716 N N . ILE A 1 107 ? 23.576 32.779 31.804 1.00 55.66 88 ILE A N 1
ATOM 717 C CA . ILE A 1 107 ? 24.608 32.586 32.848 1.00 55.36 88 ILE A CA 1
ATOM 718 C C . ILE A 1 107 ? 23.879 32.468 34.194 1.00 54.31 88 ILE A C 1
ATOM 719 O O . ILE A 1 107 ? 22.896 33.161 34.413 1.00 54.48 88 ILE A O 1
ATOM 724 N N . VAL A 1 108 ? 24.260 31.514 35.040 1.00 52.08 89 VAL A N 1
ATOM 725 C CA . VAL A 1 108 ? 23.699 31.455 36.399 1.00 53.16 89 VAL A CA 1
ATOM 726 C C . VAL A 1 108 ? 24.834 31.400 37.402 1.00 53.24 89 VAL A C 1
ATOM 727 O O . VAL A 1 108 ? 25.845 30.785 37.162 1.00 52.19 89 VAL A O 1
ATOM 731 N N . PHE A 1 109 ? 24.642 32.089 38.525 1.00 55.34 90 PHE A N 1
ATOM 732 C CA . PHE A 1 109 ? 25.661 32.237 39.578 1.00 55.12 90 PHE A CA 1
ATOM 733 C C . PHE A 1 109 ? 25.161 31.527 40.819 1.00 56.22 90 PHE A C 1
ATOM 734 O O . PHE A 1 109 ? 23.956 31.419 41.044 1.00 53.92 90 PHE A O 1
ATOM 750 N N . PRO A 1 111 ? 26.722 30.147 45.174 1.00 56.04 92 PRO A N 1
ATOM 751 C CA . PRO A 1 111 ? 27.877 30.183 46.055 1.00 57.71 92 PRO A CA 1
ATOM 752 C C . PRO A 1 111 ? 28.941 29.127 45.791 1.00 56.47 92 PRO A C 1
ATOM 753 O O . PRO A 1 111 ? 28.759 28.244 44.956 1.00 56.09 92 PRO A O 1
ATOM 757 N N . GLY A 1 112 ? 30.069 29.287 46.473 1.00 55.63 93 GLY A N 1
ATOM 758 C CA . GLY A 1 112 ? 31.081 28.251 46.618 1.00 53.33 93 GLY A CA 1
ATOM 759 C C . GLY A 1 112 ? 30.562 26.921 47.142 1.00 56.03 93 GLY A C 1
ATOM 760 O O . GLY A 1 112 ? 29.512 26.860 47.790 1.00 53.91 93 GLY A O 1
ATOM 761 N N . TYR A 1 113 ? 31.318 25.842 46.850 1.00 56.64 94 TYR A N 1
ATOM 762 C CA . TYR A 1 113 ? 30.947 24.467 47.222 1.00 54.62 94 TYR A CA 1
ATOM 763 C C . TYR A 1 113 ? 32.114 23.705 47.883 1.00 54.29 94 TYR A C 1
ATOM 764 O O . TYR A 1 113 ? 33.281 23.773 47.422 1.00 55.20 94 TYR A O 1
ATOM 773 N N . GLY A 1 114 ? 31.794 22.944 48.927 1.00 55.56 95 GLY A N 1
ATOM 774 C CA . GLY A 1 114 ? 32.708 21.933 49.509 1.00 55.33 95 GLY A CA 1
ATOM 775 C C . GLY A 1 114 ? 33.708 22.398 50.574 1.00 57.23 95 GLY A C 1
ATOM 776 O O . GLY A 1 114 ? 34.390 21.563 51.166 1.00 58.38 95 GLY A O 1
ATOM 777 N N . ALA A 1 115 ? 33.827 23.710 50.826 1.00 59.44 96 ALA A N 1
ATOM 778 C CA . ALA A 1 115 ? 34.848 24.232 51.775 1.00 57.99 96 ALA A CA 1
ATOM 779 C C . ALA A 1 115 ? 34.594 23.750 53.216 1.00 57.92 96 ALA A C 1
ATOM 780 O O . ALA A 1 115 ? 33.442 23.821 53.694 1.00 58.43 96 ALA A O 1
ATOM 782 N N . PRO A 1 116 ? 35.650 23.226 53.890 1.00 54.69 97 PRO A N 1
ATOM 783 C CA . PRO A 1 116 ? 35.576 22.809 55.265 1.00 55.89 97 PRO A CA 1
ATOM 784 C C . PRO A 1 116 ? 36.037 23.842 56.321 1.00 57.19 97 PRO A C 1
ATOM 785 O O . PRO A 1 116 ? 35.846 23.595 57.521 1.00 54.37 97 PRO A O 1
ATOM 789 N N . PHE A 1 117 ? 36.586 24.979 55.879 1.00 57.12 98 PHE A N 1
ATOM 790 C CA . PHE A 1 117 ? 36.927 26.076 56.762 1.00 54.22 98 PHE A CA 1
ATOM 791 C C . PHE A 1 117 ? 36.153 27.350 56.462 1.00 55.37 98 PHE A C 1
ATOM 792 O O . PHE A 1 117 ? 35.667 27.544 55.334 1.00 53.78 98 PHE A O 1
ATOM 800 N N . ILE A 1 118 ? 36.013 28.197 57.498 1.00 55.27 99 ILE A N 1
ATOM 801 C CA . ILE A 1 118 ? 35.643 29.589 57.346 1.00 55.66 99 ILE A CA 1
ATOM 802 C C . ILE A 1 118 ? 36.891 30.388 57.679 1.00 58.42 99 ILE A C 1
ATOM 803 O O . ILE A 1 118 ? 37.540 30.102 58.695 1.00 60.54 99 ILE A O 1
ATOM 808 N N . TYR A 1 119 ? 37.256 31.341 56.815 1.00 54.61 100 TYR A N 1
ATOM 809 C CA . TYR A 1 119 ? 38.316 32.296 57.132 1.00 57.95 100 TYR A CA 1
ATOM 810 C C . TYR A 1 119 ? 37.657 33.588 57.587 1.00 58.86 100 TYR A C 1
ATOM 811 O O . TYR A 1 119 ? 36.756 34.108 56.907 1.00 59.11 100 TYR A O 1
ATOM 820 N N . GLU A 1 120 ? 38.068 34.076 58.756 1.00 59.50 101 GLU A N 1
ATOM 821 C CA . GLU A 1 120 ? 37.389 35.226 59.392 1.00 62.66 101 GLU A CA 1
ATOM 822 C C . GLU A 1 120 ? 38.066 36.511 58.979 1.00 62.58 101 GLU A C 1
ATOM 823 O O . GLU A 1 120 ? 39.127 36.488 58.363 1.00 65.75 101 GLU A O 1
ATOM 829 N N . LEU A 1 121 ? 37.418 37.631 59.240 1.00 61.47 102 LEU A N 1
ATOM 830 C CA . LEU A 1 121 ? 38.001 38.917 58.903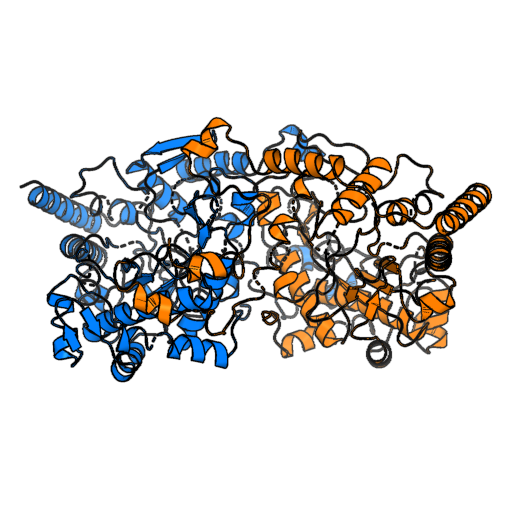 1.00 62.29 102 LEU A CA 1
ATOM 831 C C . LEU A 1 121 ? 39.393 39.048 59.555 1.00 64.74 102 LEU A C 1
ATOM 832 O O . LEU A 1 121 ? 40.326 39.482 58.896 1.00 67.46 102 LEU A O 1
ATOM 837 N N . ASP A 1 122 ? 39.537 38.650 60.823 1.00 65.28 103 ASP A N 1
ATOM 838 C CA . ASP A 1 122 ? 40.820 38.810 61.534 1.00 68.80 103 ASP A CA 1
ATOM 839 C C . ASP A 1 122 ? 41.898 37.802 61.138 1.00 69.91 103 ASP A C 1
ATOM 840 O O . ASP A 1 122 ? 42.904 37.683 61.842 1.00 74.19 103 ASP A O 1
ATOM 845 N N . GLY A 1 123 ? 41.681 37.024 60.078 1.00 67.68 104 GLY A N 1
ATOM 846 C CA . GLY A 1 123 ? 42.689 36.079 59.636 1.00 67.68 104 GLY A CA 1
ATOM 847 C C . GLY A 1 123 ? 42.498 34.655 60.148 1.00 66.33 104 GLY A C 1
ATOM 848 O O . GLY A 1 123 ? 42.910 33.691 59.480 1.00 70.56 104 GLY A O 1
ATOM 849 N N . SER A 1 124 ? 41.841 34.502 61.289 1.00 61.59 105 SER A N 1
ATOM 850 C CA . SER A 1 124 ? 41.635 33.185 61.856 1.00 59.95 105 SER A CA 1
ATOM 851 C C . SER A 1 124 ? 40.780 32.250 60.982 1.00 58.71 105 SER A C 1
ATOM 852 O O . SER A 1 124 ? 40.030 32.675 60.087 1.00 58.35 105 SER A O 1
ATOM 855 N N . ARG A 1 125 ? 40.979 30.952 61.188 1.00 57.42 106 ARG A N 1
ATOM 856 C CA . ARG A 1 125 ? 40.127 29.971 60.585 1.00 57.36 106 ARG A CA 1
ATOM 857 C C . ARG A 1 125 ? 39.453 29.042 61.584 1.00 59.01 106 ARG A C 1
ATOM 858 O O . ARG A 1 125 ? 39.926 28.807 62.705 1.00 58.90 106 ARG A O 1
ATOM 866 N N . ARG A 1 126 ? 38.338 28.498 61.147 1.00 59.06 107 ARG A N 1
ATOM 867 C CA . ARG A 1 126 ? 37.633 27.525 61.920 1.00 60.45 107 ARG A CA 1
ATOM 868 C C . ARG A 1 126 ? 36.856 26.593 61.003 1.00 61.29 107 ARG A C 1
ATOM 869 O O . ARG A 1 126 ? 36.685 26.863 59.813 1.00 60.65 107 ARG A O 1
ATOM 877 N N . LYS A 1 127 ? 36.400 25.496 61.604 1.00 63.13 108 LYS A N 1
ATOM 878 C CA . LYS A 1 127 ? 35.577 24.495 60.959 1.00 64.15 108 LYS A CA 1
ATOM 879 C C . LYS A 1 127 ? 34.227 25.064 60.562 1.00 60.07 108 LYS A C 1
ATOM 880 O O . LYS A 1 127 ? 33.638 25.846 61.290 1.00 58.70 108 LYS A O 1
ATOM 886 N N . THR A 1 128 ? 33.742 24.644 59.400 1.00 61.05 109 THR A N 1
ATOM 887 C CA . THR A 1 128 ? 32.365 24.908 58.971 1.00 58.74 109 THR A CA 1
ATOM 888 C C . THR A 1 128 ? 31.382 24.085 59.783 1.00 60.26 109 THR A C 1
ATOM 889 O O . THR A 1 128 ? 31.703 22.979 60.210 1.00 63.28 109 THR A O 1
ATOM 893 N N . THR A 1 129 ? 30.196 24.647 60.003 1.00 60.25 110 THR A N 1
ATOM 894 C CA . THR A 1 129 ? 29.088 24.000 60.696 1.00 57.22 110 THR A CA 1
ATOM 895 C C . THR A 1 129 ? 27.811 24.104 59.824 1.00 55.94 110 THR A C 1
ATOM 896 O O . THR A 1 129 ? 27.789 24.790 58.797 1.00 50.41 110 THR A O 1
ATOM 900 N N . LEU A 1 130 ? 26.741 23.468 60.275 1.00 53.97 111 LEU A N 1
ATOM 901 C CA . LEU A 1 130 ? 25.446 23.610 59.634 1.00 53.30 111 LEU A CA 1
ATOM 902 C C . LEU A 1 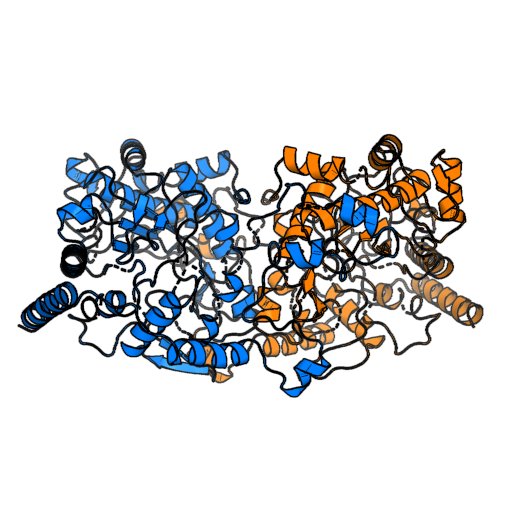130 ? 24.930 25.037 59.652 1.00 52.89 111 LEU A C 1
ATOM 903 O O . LEU A 1 130 ? 24.206 25.420 58.742 1.00 54.46 111 LEU A O 1
ATOM 908 N N . GLN A 1 131 ? 25.253 25.811 60.690 1.00 53.60 112 GLN A N 1
ATOM 909 C CA . GLN A 1 131 ? 24.809 27.208 60.762 1.00 54.17 112 GLN A CA 1
ATOM 910 C C . GLN A 1 131 ? 25.447 28.043 59.614 1.00 53.83 112 GLN A C 1
ATOM 911 O O . GLN A 1 131 ? 24.774 28.875 58.983 1.00 53.20 112 GLN A O 1
ATOM 917 N N . ASP A 1 132 ? 26.724 27.772 59.322 1.00 52.87 113 ASP A N 1
ATOM 918 C CA . ASP A 1 132 ? 27.404 28.340 58.147 1.00 53.66 113 ASP A CA 1
ATOM 919 C C . ASP A 1 132 ? 26.694 27.988 56.864 1.00 55.83 113 ASP A C 1
ATOM 920 O O . ASP A 1 132 ? 26.396 28.874 56.053 1.00 57.77 113 ASP A O 1
ATOM 925 N N . TYR A 1 133 ? 26.432 26.696 56.668 1.00 56.65 114 TYR A N 1
ATOM 926 C CA . TYR A 1 133 ? 25.646 26.260 55.526 1.00 55.17 114 TYR A CA 1
ATOM 927 C C . TYR A 1 133 ? 24.390 27.097 55.392 1.00 56.45 114 TYR A C 1
ATOM 928 O O . TYR A 1 133 ? 24.128 27.659 54.320 1.00 58.78 114 TYR A O 1
ATOM 937 N N . GLU A 1 134 ? 23.604 27.165 56.480 1.00 54.50 115 GLU A N 1
ATOM 938 C CA . GLU A 1 134 ? 22.355 27.901 56.483 1.00 53.36 115 GLU A CA 1
ATOM 939 C C . GLU A 1 134 ? 22.601 29.376 56.149 1.00 54.32 115 GLU A C 1
ATOM 940 O O . GLU A 1 134 ? 21.841 29.986 55.377 1.00 52.38 115 GLU A O 1
ATOM 946 N N . ASN A 1 135 ? 23.634 29.967 56.765 1.00 54.72 116 ASN A N 1
ATOM 947 C CA . ASN A 1 135 ? 23.923 31.371 56.513 1.00 55.34 116 ASN A CA 1
ATOM 948 C C . ASN A 1 135 ? 24.158 31.670 55.045 1.00 53.42 116 ASN A C 1
ATOM 949 O O . ASN A 1 135 ? 23.646 32.648 54.528 1.00 52.89 116 ASN A O 1
ATOM 954 N N . PHE A 1 136 ? 24.934 30.823 54.381 1.00 53.38 117 PHE A N 1
ATOM 955 C CA . PHE A 1 136 ? 25.175 30.981 52.944 1.00 55.52 117 PHE A CA 1
ATOM 956 C C . PHE A 1 136 ? 23.942 30.741 52.073 1.00 55.26 117 PHE A C 1
ATOM 957 O O . PHE A 1 136 ? 23.803 31.392 51.008 1.00 51.95 117 PHE A O 1
ATOM 965 N N . ALA A 1 137 ? 23.069 29.818 52.498 1.00 50.91 118 ALA A N 1
ATOM 966 C CA . ALA A 1 137 ? 21.796 29.638 51.810 1.00 50.48 118 ALA A CA 1
ATOM 967 C C . ALA A 1 137 ? 20.985 30.948 51.911 1.00 53.71 118 ALA A C 1
ATOM 968 O O . ALA A 1 137 ? 20.333 31.360 50.959 1.00 56.25 118 ALA A O 1
ATOM 970 N N . LYS A 1 138 ? 21.019 31.607 53.069 1.00 52.48 119 LYS A N 1
ATOM 971 C CA . LYS A 1 138 ? 20.272 32.832 53.232 1.00 53.01 119 LYS A CA 1
ATOM 972 C C . LYS A 1 138 ? 20.851 33.999 52.398 1.00 53.31 119 LYS A C 1
ATOM 973 O O . LYS A 1 138 ? 20.154 34.694 51.677 1.00 53.98 119 LYS A O 1
ATOM 979 N N . LEU A 1 139 ? 22.149 34.203 52.513 1.00 52.87 120 LEU A N 1
ATOM 980 C CA . LEU A 1 139 ? 22.875 35.142 51.674 1.00 51.48 120 LEU A CA 1
ATOM 981 C C . LEU A 1 139 ? 22.621 34.962 50.169 1.00 52.65 120 LEU A C 1
ATOM 982 O O . LEU A 1 139 ? 22.309 35.929 49.469 1.00 55.84 120 LEU A O 1
ATOM 987 N N . ALA A 1 140 ? 22.753 33.746 49.664 1.00 52.28 121 ALA A N 1
ATOM 988 C CA . ALA A 1 140 ? 22.323 33.432 48.298 1.00 53.61 121 ALA A CA 1
ATOM 989 C C . ALA A 1 140 ? 20.844 33.793 48.011 1.00 54.04 121 ALA A C 1
ATOM 990 O O . ALA A 1 140 ? 20.541 34.474 47.014 1.00 52.67 121 ALA A O 1
ATOM 992 N N . GLY A 1 141 ? 19.951 33.351 48.903 1.00 51.86 122 GLY A N 1
ATOM 993 C CA . GLY A 1 141 ? 18.541 33.649 48.842 1.00 52.01 122 GLY A CA 1
ATOM 994 C C . GLY A 1 141 ? 18.233 35.131 48.722 1.00 52.93 122 GLY A C 1
ATOM 995 O O . GLY A 1 141 ? 17.348 35.536 47.936 1.00 57.21 122 GLY A O 1
ATOM 996 N N . ALA A 1 142 ? 18.975 35.928 49.468 1.00 48.06 123 ALA A N 1
ATOM 997 C CA . ALA A 1 142 ? 18.810 37.366 49.541 1.00 50.77 123 ALA A CA 1
ATOM 998 C C . ALA A 1 142 ? 19.381 38.157 48.329 1.00 50.91 123 ALA A C 1
ATOM 999 O O . ALA A 1 142 ? 18.962 39.310 48.041 1.00 48.22 123 ALA A O 1
ATOM 1001 N N . SER A 1 143 ? 20.355 37.573 47.653 1.00 50.50 124 SER A N 1
ATOM 1002 C CA . SER A 1 143 ? 21.079 38.259 46.586 1.00 51.49 124 SER A CA 1
ATOM 1003 C C . SER A 1 143 ? 20.346 38.147 45.264 1.00 55.67 124 SER A C 1
ATOM 1004 O O . SER A 1 143 ? 20.024 37.037 44.802 1.00 57.29 124 SER A O 1
ATOM 1007 N N . LYS A 1 144 ? 20.182 39.294 44.618 1.00 58.06 125 LYS A N 1
ATOM 1008 C CA . LYS A 1 144 ? 19.670 39.380 43.273 1.00 59.28 125 LYS A CA 1
ATOM 1009 C C . LYS A 1 144 ? 20.612 38.774 42.242 1.00 59.68 125 LYS A C 1
ATOM 1010 O O . LYS A 1 144 ? 20.152 38.415 41.178 1.00 58.59 125 LYS A O 1
ATOM 1012 N N . ASN A 1 145 ? 21.910 38.647 42.534 1.00 56.76 126 ASN A N 1
ATOM 1013 C CA . ASN A 1 145 ? 22.858 38.067 41.554 1.00 56.17 126 ASN A CA 1
ATOM 1014 C C . ASN A 1 145 ? 23.118 36.578 41.700 1.00 55.20 126 ASN A C 1
ATOM 1015 O O . ASN A 1 145 ? 23.908 36.031 40.937 1.00 55.36 126 ASN A O 1
ATOM 1028 N N . HIS A 1 147 ? 21.422 33.069 41.394 1.00 59.73 128 HIS A N 1
ATOM 1029 C CA . HIS A 1 147 ? 20.238 32.478 40.762 1.00 59.01 128 HIS A CA 1
ATOM 1030 C C . HIS A 1 147 ? 19.938 31.133 41.367 1.00 58.46 128 HIS A C 1
ATOM 1031 O O . HIS A 1 147 ? 18.866 30.619 41.174 1.00 59.43 128 HIS A O 1
ATOM 1038 N N . LEU A 1 148 ? 20.923 30.526 42.036 1.00 60.12 129 LEU A N 1
ATOM 1039 C CA . LEU A 1 148 ? 20.719 29.279 42.787 1.00 58.15 129 LEU A CA 1
ATOM 1040 C C . LEU A 1 148 ? 21.297 29.509 44.172 1.00 57.61 129 LEU A C 1
ATOM 1041 O O . LEU A 1 148 ? 22.180 30.346 44.335 1.00 57.45 129 LEU A O 1
ATOM 1046 N N . SER A 1 149 ? 20.781 28.790 45.165 1.00 57.83 130 SER A N 1
ATOM 1047 C CA . SER A 1 149 ? 21.281 28.885 46.537 1.00 57.84 130 SER A CA 1
ATOM 1048 C C . SER A 1 149 ? 22.566 28.069 46.686 1.00 56.39 130 SER A C 1
ATOM 1049 O O . SER A 1 149 ? 23.382 28.328 47.571 1.00 56.37 130 SER A O 1
ATOM 1052 N N . GLY A 1 150 ? 22.680 27.056 45.837 1.00 56.40 131 GLY A N 1
ATOM 1053 C CA . GLY A 1 150 ? 23.875 26.221 45.678 1.00 56.89 131 GLY A CA 1
ATOM 1054 C C . GLY A 1 150 ? 23.765 24.831 46.281 1.00 55.53 131 GLY A C 1
ATOM 1055 O O . GLY A 1 150 ? 22.669 24.302 46.550 1.00 57.83 131 GLY A O 1
ATOM 1056 N N . GLY A 1 151 ? 24.933 24.243 46.493 1.00 54.54 132 GLY A N 1
ATOM 1057 C CA . GLY A 1 151 ? 25.074 23.062 47.293 1.00 53.72 132 GLY A CA 1
ATOM 1058 C C . GLY A 1 151 ? 26.350 23.089 48.080 1.00 55.73 132 GLY A C 1
ATOM 1059 O O . GLY A 1 151 ? 27.236 23.923 47.817 1.00 61.33 132 GLY A O 1
ATOM 1060 N N . THR A 1 152 ? 26.420 22.169 49.042 1.00 54.37 133 THR A N 1
ATOM 1061 C CA . THR A 1 152 ? 27.495 22.026 50.026 1.00 55.73 133 THR A CA 1
ATOM 1062 C C . THR A 1 152 ? 28.225 23.344 50.340 1.00 54.96 133 THR A C 1
ATOM 1063 O O . THR A 1 152 ? 29.432 23.398 50.263 1.00 58.57 133 THR A O 1
ATOM 1075 N N . ALA A 1 154 ? 28.958 25.113 52.941 1.00 58.87 135 ALA A N 1
ATOM 1076 C CA . ALA A 1 154 ? 29.905 24.973 54.052 1.00 59.31 135 ALA A CA 1
ATOM 1077 C C . ALA A 1 154 ? 29.712 23.542 54.499 1.00 56.31 135 ALA A C 1
ATOM 1078 O O . ALA A 1 154 ? 28.608 23.169 54.698 1.00 58.13 135 ALA A O 1
ATOM 1080 N N . GLU A 1 155 ? 30.756 22.756 54.679 1.00 59.45 136 GLU A N 1
ATOM 1081 C CA . GLU A 1 155 ? 30.589 21.374 55.156 1.00 61.89 136 GLU A CA 1
ATOM 1082 C C . GLU A 1 155 ? 30.103 21.354 56.599 1.00 61.43 136 GLU A C 1
ATOM 1083 O O . GLU A 1 155 ? 30.793 21.867 57.475 1.00 64.63 136 GLU A O 1
ATOM 1089 N N . PRO A 1 156 ? 28.933 20.737 56.875 1.00 62.87 137 PRO A N 1
ATOM 1090 C CA . PRO A 1 156 ? 28.389 20.733 58.253 1.00 61.07 137 PRO A CA 1
ATOM 1091 C C . PRO A 1 156 ? 29.023 19.730 59.186 1.00 61.89 137 PRO A C 1
ATOM 1092 O O . PRO A 1 156 ? 28.405 18.718 59.534 1.00 63.01 137 PRO A O 1
ATOM 1096 N N . GLN A 1 157 ? 30.241 20.043 59.622 1.00 64.03 138 GLN A N 1
ATOM 1097 C CA . GLN A 1 157 ? 31.115 19.074 60.325 1.00 66.99 138 GLN A CA 1
ATOM 1098 C C . GLN A 1 157 ? 30.569 18.772 61.688 1.00 65.74 138 GLN A C 1
ATOM 1099 O O . GLN A 1 157 ? 30.935 17.817 62.365 1.00 65.36 138 GLN A O 1
ATOM 1105 N N . ASP A 1 158 ? 29.739 19.713 62.067 1.00 67.58 139 ASP A N 1
ATOM 1106 C CA . ASP A 1 158 ? 28.654 19.652 63.037 1.00 66.74 139 ASP A CA 1
ATOM 1107 C C . ASP A 1 158 ? 27.770 18.382 63.169 1.00 64.49 139 ASP A C 1
ATOM 1108 O O . ASP A 1 158 ? 27.314 18.033 64.254 1.00 64.71 139 ASP A O 1
ATOM 1113 N N . ILE A 1 159 ? 27.462 17.765 62.040 1.00 62.16 140 ILE A N 1
ATOM 1114 C CA . ILE A 1 159 ? 26.405 16.760 61.936 1.00 61.40 140 ILE A CA 1
ATOM 1115 C C . ILE A 1 159 ? 27.010 15.387 61.643 1.00 60.13 140 ILE A C 1
ATOM 1116 O O . ILE A 1 159 ? 28.025 15.304 60.960 1.00 59.66 140 ILE A O 1
ATOM 1121 N N . PRO A 1 160 ? 26.420 14.305 62.198 1.00 59.19 141 PRO A N 1
ATOM 1122 C CA . PRO A 1 160 ? 26.917 12.977 61.866 1.00 59.82 141 PRO A CA 1
ATOM 1123 C C . PRO A 1 160 ? 27.041 12.785 60.369 1.00 60.19 141 PRO A C 1
ATOM 1124 O O . PRO A 1 160 ? 26.123 13.124 59.627 1.00 63.18 141 PRO A O 1
ATOM 1128 N N . ASP A 1 161 ? 28.186 12.275 59.933 1.00 59.73 142 ASP A N 1
ATOM 1129 C CA . ASP A 1 161 ? 28.476 12.111 58.509 1.00 61.16 142 ASP A CA 1
ATOM 1130 C C . ASP A 1 161 ? 27.315 11.534 57.667 1.00 60.24 142 ASP A C 1
ATOM 1131 O O . ASP A 1 161 ? 27.063 11.968 56.543 1.00 60.56 142 ASP A O 1
ATOM 1136 N N . GLY A 1 162 ? 26.631 10.529 58.200 1.00 59.20 143 GLY A N 1
ATOM 1137 C CA . GLY A 1 162 ? 25.613 9.820 57.432 1.00 57.87 143 GLY A CA 1
ATOM 1138 C C . GLY A 1 162 ? 24.313 10.555 57.172 1.00 57.75 143 GLY A C 1
ATOM 1139 O O . GLY A 1 162 ? 23.552 10.135 56.321 1.00 57.66 143 GLY A O 1
ATOM 1140 N N . VAL A 1 163 ? 24.032 11.629 57.918 1.00 58.07 144 VAL A N 1
ATOM 1141 C CA . VAL A 1 163 ? 22.810 12.405 57.696 1.00 56.93 144 VAL A CA 1
ATOM 1142 C C . VAL A 1 163 ? 23.047 13.867 57.228 1.00 57.97 144 VAL A C 1
ATOM 1143 O O . VAL A 1 163 ? 22.091 14.614 56.992 1.00 56.79 144 VAL A O 1
ATOM 1147 N N . ARG A 1 164 ? 24.314 14.247 57.060 1.00 57.93 145 ARG A N 1
ATOM 1148 C CA . ARG A 1 164 ? 24.689 15.592 56.592 1.00 56.78 145 ARG A CA 1
ATOM 1149 C C . ARG A 1 164 ? 23.907 16.009 55.349 1.00 58.20 145 ARG A C 1
ATOM 1150 O O . ARG A 1 164 ? 23.297 17.066 55.320 1.00 57.46 145 ARG A O 1
ATOM 1158 N N . HIS A 1 165 ? 23.891 15.158 54.333 1.00 59.26 146 HIS A N 1
ATOM 1159 C CA . HIS A 1 165 ? 23.170 15.476 53.099 1.00 58.78 146 HIS A CA 1
ATOM 1160 C C . HIS A 1 165 ? 21.704 15.747 53.318 1.00 56.62 146 HIS A C 1
ATOM 1161 O O . HIS A 1 165 ? 21.170 16.633 52.670 1.00 58.33 146 HIS A O 1
ATOM 1168 N N . LEU A 1 166 ? 21.067 15.001 54.228 1.00 56.05 147 LEU A N 1
ATOM 1169 C CA . LEU A 1 166 ? 19.671 15.233 54.606 1.00 54.51 147 LEU A CA 1
ATOM 1170 C C . LEU A 1 166 ? 19.429 16.639 55.190 1.00 53.32 147 LEU A C 1
ATOM 1171 O O . LEU A 1 166 ? 18.489 17.338 54.818 1.00 51.84 147 LEU A O 1
ATOM 1176 N N . GLN A 1 167 ? 20.317 17.043 56.092 1.00 53.36 148 GLN A N 1
ATOM 1177 C CA . GLN A 1 167 ? 20.262 18.339 56.756 1.00 50.71 148 GLN A CA 1
ATOM 1178 C C . GLN A 1 167 ? 20.591 19.512 55.838 1.00 52.51 148 GLN A C 1
ATOM 1179 O O . GLN A 1 167 ? 19.977 20.546 55.934 1.00 51.11 148 GLN A O 1
ATOM 1193 N N . LEU A 1 169 ? 20.103 19.499 52.471 1.00 52.36 150 LEU A N 1
ATOM 1194 C CA . LEU A 1 169 ? 18.999 19.587 51.505 1.00 54.06 150 LEU A CA 1
ATOM 1195 C C . LEU A 1 169 ? 17.798 20.296 52.102 1.00 54.18 150 LEU A C 1
ATOM 1196 O O . LEU A 1 169 ? 17.184 21.167 51.471 1.00 54.59 150 LEU A O 1
ATOM 1201 N N . TYR A 1 170 ? 17.447 19.923 53.327 1.00 55.38 151 TYR A N 1
ATOM 1202 C CA . TYR A 1 170 ? 16.346 20.596 54.011 1.00 53.56 151 TYR A CA 1
ATOM 1203 C C . TYR A 1 170 ? 16.637 22.084 54.253 1.00 54.45 151 TYR A C 1
ATOM 1204 O O . TYR A 1 170 ? 15.762 22.958 54.051 1.00 49.83 151 TYR A O 1
ATOM 1213 N N . SER A 1 171 ? 17.856 22.374 54.705 1.00 57.24 152 SER A N 1
ATOM 1214 C CA . SER A 1 171 ? 18.265 23.764 55.003 1.00 56.08 152 SER A CA 1
ATOM 1215 C C . SER A 1 171 ? 18.253 24.566 53.699 1.00 55.01 152 SER A C 1
ATOM 1216 O O . SER A 1 171 ? 17.967 25.746 53.700 1.00 57.49 152 SER A O 1
ATOM 1219 N N . SER A 1 172 ? 18.545 23.920 52.583 1.00 54.14 153 SER A N 1
ATOM 1220 C CA . SER A 1 172 ? 18.463 24.593 51.270 1.00 55.45 153 SER A CA 1
ATOM 1221 C C . SER A 1 172 ? 17.005 24.910 50.933 1.00 55.55 153 SER A C 1
ATOM 1222 O O . SER A 1 172 ? 16.699 25.959 50.388 1.00 58.86 153 SER A O 1
ATOM 1225 N N . ILE A 1 173 ? 16.114 23.977 51.218 1.00 54.50 154 ILE A N 1
ATOM 1226 C CA . ILE A 1 173 ? 14.750 24.098 50.754 1.00 54.53 154 ILE A CA 1
ATOM 1227 C C . ILE A 1 173 ? 14.027 25.120 51.618 1.00 53.53 154 ILE A C 1
ATOM 1228 O O . ILE A 1 173 ? 13.201 25.876 51.134 1.00 53.50 154 ILE A O 1
ATOM 1233 N N . LYS A 1 174 ? 14.355 25.139 52.898 1.00 56.95 155 LYS A N 1
ATOM 1234 C CA . LYS A 1 174 ? 13.685 26.011 53.874 1.00 56.68 155 LYS A CA 1
ATOM 1235 C C . LYS A 1 174 ? 14.157 27.478 53.782 1.00 56.85 155 LYS A C 1
ATOM 1236 O O . LYS A 1 174 ? 13.400 28.425 53.948 1.00 59.10 155 LYS A O 1
ATOM 1242 N N . ASN A 1 175 ? 15.429 27.668 53.543 1.00 55.34 156 ASN A N 1
ATOM 1243 C CA . ASN A 1 175 ? 16.012 29.024 53.589 1.00 55.69 156 ASN A CA 1
ATOM 1244 C C . ASN A 1 175 ? 15.989 29.828 52.282 1.00 54.94 156 ASN A C 1
ATOM 1245 O O . ASN A 1 175 ? 16.210 31.045 52.288 1.00 52.11 156 ASN A O 1
ATOM 1250 N N . SER A 1 176 ? 15.704 29.144 51.173 1.00 56.97 157 SER A N 1
ATOM 1251 C CA . SER A 1 176 ? 15.618 29.783 49.857 1.00 56.32 157 SER A CA 1
ATOM 1252 C C . SER A 1 176 ? 14.615 29.033 48.989 1.00 56.23 157 SER A C 1
ATOM 1253 O O . SER A 1 176 ? 14.534 27.807 49.075 1.00 52.75 157 SER A O 1
ATOM 1256 N N . ASP A 1 177 ? 13.862 29.791 48.176 1.00 56.37 158 ASP A N 1
ATOM 1257 C CA . ASP A 1 177 ? 12.989 29.235 47.157 1.00 55.61 158 ASP A CA 1
ATOM 1258 C C . ASP A 1 177 ? 13.648 29.246 45.763 1.00 55.60 158 ASP A C 1
ATOM 1259 O O . ASP A 1 177 ? 12.949 29.290 44.739 1.00 52.94 158 ASP A O 1
ATOM 1264 N N . LYS A 1 178 ? 14.987 29.185 45.721 1.00 55.46 159 LYS A N 1
ATOM 1265 C CA . LYS A 1 178 ? 15.699 29.072 44.460 1.00 52.99 159 LYS A CA 1
ATOM 1266 C C . LYS A 1 178 ? 16.107 27.616 44.305 1.00 55.28 159 LYS A C 1
ATOM 1267 O O . LYS A 1 178 ? 15.948 26.819 45.248 1.00 53.21 159 LYS A O 1
ATOM 1273 N N . CYS A 1 179 ? 16.687 27.275 43.140 1.00 53.46 160 CYS A N 1
ATOM 1274 C CA . CYS A 1 179 ? 17.161 25.929 42.925 1.00 53.95 160 CYS A CA 1
ATOM 1275 C C . CYS A 1 179 ? 18.341 25.685 43.832 1.00 55.92 160 CYS A C 1
ATOM 1276 O O . CYS A 1 179 ? 19.086 26.619 44.142 1.00 56.68 160 CYS A O 1
ATOM 1279 N N . PHE A 1 180 ? 18.491 24.420 44.229 1.00 57.37 161 PHE A N 1
ATOM 1280 C CA . PHE A 1 180 ? 19.577 23.911 45.060 1.00 57.00 161 PHE A CA 1
ATOM 1281 C C . PHE A 1 180 ? 20.111 22.599 44.486 1.00 55.85 161 PHE A C 1
ATOM 1282 O O . PHE A 1 180 ? 19.529 22.057 43.568 1.00 58.52 161 PHE A O 1
ATOM 1298 N N . GLY A 1 182 ? 21.860 18.561 44.590 1.00 54.46 163 GLY A N 1
ATOM 1299 C CA . GLY A 1 182 ? 21.721 17.261 45.241 1.00 53.84 163 GLY A CA 1
ATOM 1300 C C . GLY A 1 182 ? 23.081 16.860 45.789 1.00 52.29 163 GLY A C 1
ATOM 1301 O O . GLY A 1 182 ? 24.086 17.466 45.445 1.00 51.50 163 GLY A O 1
ATOM 1302 N N . SER A 1 183 ? 23.101 15.824 46.617 1.00 53.10 164 SER A N 1
ATOM 1303 C CA . SER A 1 183 ? 24.322 15.143 47.016 1.00 54.68 164 SER A CA 1
ATOM 1304 C C . SER A 1 183 ? 24.905 14.272 45.857 1.00 54.54 164 SER A C 1
ATOM 1305 O O . SER A 1 183 ? 24.182 13.632 45.080 1.00 55.14 164 SER A O 1
ATOM 1308 N N . ALA A 1 184 ? 26.225 14.312 45.756 1.00 54.25 165 ALA A N 1
ATOM 1309 C CA . ALA A 1 184 ? 27.042 13.518 44.850 1.00 56.68 165 ALA A CA 1
ATOM 1310 C C . ALA A 1 184 ? 27.816 12.472 45.649 1.00 58.10 165 ALA A C 1
ATOM 1311 O O . ALA A 1 184 ? 28.723 11.842 45.127 1.00 60.89 165 ALA A O 1
ATOM 1313 N N . GLU A 1 185 ? 27.455 12.252 46.906 1.00 59.03 166 GLU A N 1
ATOM 1314 C CA . GLU A 1 185 ? 28.232 11.330 47.748 1.00 60.36 166 GLU A CA 1
ATOM 1315 C C . GLU A 1 185 ? 27.712 9.893 47.745 1.00 58.50 166 GLU A C 1
ATOM 1316 O O . GLU A 1 185 ? 27.432 9.308 48.773 1.00 60.78 166 GLU A O 1
ATOM 1322 N N . GLY A 1 186 ? 27.607 9.318 46.571 1.00 60.82 167 GLY A N 1
ATOM 1323 C CA . GLY A 1 186 ? 27.185 7.946 46.441 1.00 56.96 167 GLY A CA 1
ATOM 1324 C C . GLY A 1 186 ? 25.768 7.827 45.935 1.00 57.62 167 GLY A C 1
ATOM 1325 O O . GLY A 1 186 ? 24.963 8.788 45.916 1.00 56.71 167 GLY A O 1
ATOM 1326 N N . LYS A 1 187 ? 25.484 6.605 45.527 1.00 56.95 168 LYS A N 1
ATOM 1327 C CA . LYS A 1 187 ? 24.203 6.221 45.005 1.00 58.31 168 LYS A CA 1
ATOM 1328 C C . LYS A 1 187 ? 23.098 6.516 46.017 1.00 56.28 168 LYS A C 1
ATOM 1329 O O . LYS A 1 187 ? 22.107 7.163 45.663 1.00 54.31 168 LYS A O 1
ATOM 1335 N N . GLU A 1 188 ? 23.273 6.033 47.253 1.00 56.05 169 GLU A N 1
ATOM 1336 C CA . GLU A 1 188 ? 22.202 6.106 48.257 1.00 58.03 169 GLU A CA 1
ATOM 1337 C C . GLU A 1 188 ? 21.883 7.570 48.600 1.00 58.26 169 GLU A C 1
ATOM 1338 O O . GLU A 1 188 ? 20.706 7.944 48.687 1.00 60.93 169 GLU A O 1
ATOM 1341 N N . ARG A 1 189 ? 22.917 8.395 48.786 1.00 54.35 170 ARG A N 1
ATOM 1342 C CA . ARG A 1 189 ? 22.704 9.813 49.091 1.00 52.51 170 ARG A CA 1
ATOM 1343 C C . ARG A 1 189 ? 22.121 10.590 47.897 1.00 52.42 170 ARG A C 1
ATOM 1344 O O . ARG A 1 189 ? 21.391 11.564 48.078 1.00 53.35 170 ARG A O 1
ATOM 1352 N N . ALA A 1 190 ? 22.426 10.131 46.680 1.00 52.88 171 ALA A N 1
ATOM 1353 C CA . ALA A 1 190 ? 21.823 10.670 45.456 1.00 51.91 171 ALA A CA 1
ATOM 1354 C C . ALA A 1 190 ? 20.337 10.314 45.400 1.00 54.14 171 ALA A C 1
ATOM 1355 O O . ALA A 1 190 ? 19.512 11.144 45.008 1.00 54.24 171 ALA A O 1
ATOM 1357 N N . GLU A 1 191 ? 20.012 9.070 45.760 1.00 53.71 172 GLU A N 1
ATOM 1358 C CA . GLU A 1 191 ? 18.633 8.615 45.753 1.00 56.67 172 GLU A CA 1
ATOM 1359 C C . GLU A 1 191 ? 17.831 9.327 46.831 1.00 53.75 172 GLU A C 1
ATOM 1360 O O . GLU A 1 191 ? 16.679 9.680 46.611 1.00 55.82 172 GLU A O 1
ATOM 1366 N N . ASP A 1 192 ? 18.437 9.571 47.980 1.00 54.65 173 ASP A N 1
ATOM 1367 C CA . ASP A 1 192 ? 17.797 10.429 49.001 1.00 55.62 173 ASP A CA 1
ATOM 1368 C C . ASP A 1 192 ? 17.445 11.819 48.434 1.00 56.05 173 ASP A C 1
ATOM 1369 O O . ASP A 1 192 ? 16.314 12.319 48.628 1.00 56.44 173 ASP A O 1
ATOM 1374 N N . SER A 1 193 ? 18.427 12.450 47.774 1.00 53.89 174 SER A N 1
ATOM 1375 C CA . SER A 1 193 ? 18.231 13.744 47.110 1.00 50.72 174 SER A CA 1
ATOM 1376 C C . SER A 1 193 ? 17.051 13.741 46.149 1.00 51.67 174 SER A C 1
ATOM 1377 O O . SER A 1 193 ? 16.270 14.689 46.123 1.00 52.81 174 SER A O 1
ATOM 1380 N N . VAL A 1 194 ? 16.913 12.660 45.382 1.00 52.73 175 VAL A N 1
ATOM 1381 C CA . VAL A 1 194 ? 15.845 12.511 44.414 1.00 53.71 175 VAL A CA 1
ATOM 1382 C C . VAL A 1 194 ? 14.491 12.365 45.113 1.00 54.46 175 VAL A C 1
ATOM 1383 O O . VAL A 1 194 ? 13.498 12.952 44.680 1.00 56.09 175 VAL A O 1
ATOM 1387 N N . GLU A 1 195 ? 14.450 11.583 46.191 1.00 54.66 176 GLU A N 1
ATOM 1388 C CA . GLU A 1 195 ? 13.247 11.471 47.017 1.00 55.70 176 GLU A CA 1
ATOM 1389 C C . GLU A 1 195 ? 12.833 12.844 47.577 1.00 54.98 176 GLU A C 1
ATOM 1390 O O . GLU A 1 195 ? 11.680 13.244 47.525 1.00 53.60 176 GLU A O 1
ATOM 1396 N N . ILE A 1 196 ? 13.793 13.571 48.117 1.00 53.43 177 ILE A N 1
ATOM 1397 C CA . ILE A 1 196 ? 13.477 14.862 48.675 1.00 53.08 177 ILE A CA 1
ATOM 1398 C C . ILE A 1 196 ? 12.915 15.793 47.586 1.00 54.87 177 ILE A C 1
ATOM 1399 O O . ILE A 1 196 ? 11.970 16.557 47.840 1.00 55.49 177 ILE A O 1
ATOM 1404 N N . ALA A 1 197 ? 13.477 15.711 46.379 1.00 55.75 178 ALA A N 1
ATOM 1405 C CA . ALA A 1 197 ? 13.094 16.602 45.285 1.00 56.14 178 ALA A CA 1
ATOM 1406 C C . ALA A 1 197 ? 11.676 16.252 44.824 1.00 56.87 178 ALA A C 1
ATOM 1407 O O . ALA A 1 197 ? 10.868 17.124 44.470 1.00 58.27 178 ALA A O 1
ATOM 1409 N N . ALA A 1 198 ? 11.362 14.964 44.902 1.00 58.18 179 ALA A N 1
ATOM 1410 C CA . ALA A 1 198 ? 10.105 14.439 44.395 1.00 57.37 179 ALA A CA 1
ATOM 1411 C C . ALA A 1 198 ? 8.990 14.788 45.335 1.00 57.13 179 ALA A C 1
ATOM 1412 O O . ALA A 1 198 ? 7.886 15.150 44.898 1.00 58.33 179 ALA A O 1
ATOM 1414 N N . ILE A 1 199 ? 9.271 14.710 46.637 1.00 59.87 180 ILE A N 1
ATOM 1415 C CA . ILE A 1 199 ? 8.329 15.199 47.671 1.00 56.69 180 ILE A CA 1
ATOM 1416 C C . ILE A 1 199 ? 8.065 16.676 47.458 1.00 56.66 180 ILE A C 1
ATOM 1417 O O . ILE A 1 199 ? 6.942 17.112 47.405 1.00 56.63 180 ILE A O 1
ATOM 1422 N N . LEU A 1 200 ? 9.113 17.462 47.341 1.00 56.29 181 LEU A N 1
ATOM 1423 C CA . LEU A 1 200 ? 8.912 18.886 47.174 1.00 56.42 181 LEU A CA 1
ATOM 1424 C C . LEU A 1 200 ? 8.039 19.237 45.944 1.00 56.56 181 LEU A C 1
ATOM 1425 O O . LEU A 1 200 ? 7.301 20.219 45.988 1.00 58.56 181 LEU A O 1
ATOM 1430 N N . PHE A 1 201 ? 8.119 18.446 44.871 1.00 56.74 182 PHE A N 1
ATOM 1431 C CA . PHE A 1 201 ? 7.492 18.799 43.593 1.00 56.09 182 PHE A CA 1
ATOM 1432 C C . PHE A 1 201 ? 6.349 17.921 43.150 1.00 58.19 182 PHE A C 1
ATOM 1433 O O . PHE A 1 201 ? 5.770 18.185 42.093 1.00 57.32 182 PHE A O 1
ATOM 1441 N N . GLY A 1 202 ? 6.011 16.909 43.951 1.00 59.40 183 GLY A N 1
ATOM 1442 C CA . GLY A 1 202 ? 4.871 16.062 43.674 1.00 60.53 183 GLY A CA 1
ATOM 1443 C C . GLY A 1 202 ? 5.202 14.601 43.365 1.00 62.17 183 GLY A C 1
ATOM 1444 O O . GLY A 1 202 ? 4.514 13.714 43.843 1.00 67.43 183 GLY A O 1
ATOM 1445 N N . GLY A 1 203 ? 6.236 14.323 42.588 1.00 62.88 184 GLY A N 1
ATOM 1446 C CA . GLY A 1 203 ? 6.578 12.919 42.250 1.00 61.59 184 GLY A CA 1
ATOM 1447 C C . GLY A 1 203 ? 7.903 12.762 41.517 1.00 61.54 184 GLY A C 1
ATOM 1448 O O . GLY A 1 203 ? 8.431 13.728 40.986 1.00 61.51 184 GLY A O 1
ATOM 1449 N N . LYS A 1 204 ? 8.442 11.542 41.488 1.00 61.09 185 LYS A N 1
ATOM 1450 C CA . LYS A 1 204 ? 9.605 11.238 40.647 1.00 62.96 185 LYS A CA 1
ATOM 1451 C C . LYS A 1 204 ? 9.326 11.490 39.164 1.00 61.64 185 LYS A C 1
ATOM 1452 O O . LYS A 1 204 ? 10.196 11.963 38.432 1.00 61.06 185 LYS A O 1
ATOM 1458 N N . ASP A 1 205 ? 8.099 11.220 38.742 1.00 60.26 186 ASP A N 1
ATOM 1459 C CA . ASP A 1 205 ? 7.701 11.486 37.365 1.00 61.63 186 ASP A CA 1
ATOM 1460 C C . ASP A 1 205 ? 7.772 12.964 36.995 1.00 59.96 186 ASP A C 1
ATOM 1461 O O . ASP A 1 205 ? 8.396 13.332 36.003 1.00 58.01 186 ASP A O 1
ATOM 1466 N N . VAL A 1 206 ? 7.180 13.821 37.809 1.00 60.57 187 VAL A N 1
ATOM 1467 C CA . VAL A 1 206 ? 7.153 15.254 37.505 1.00 60.77 187 VAL A CA 1
ATOM 1468 C C . VAL A 1 206 ? 8.563 15.827 37.377 1.00 59.17 187 VAL A C 1
ATOM 1469 O O . VAL A 1 206 ? 8.826 16.642 36.490 1.00 57.03 187 VAL A O 1
ATOM 1473 N N . ILE A 1 207 ? 9.477 15.382 38.242 1.00 58.88 188 ILE A N 1
ATOM 1474 C CA . ILE A 1 207 ? 10.837 15.945 38.268 1.00 56.21 188 ILE A CA 1
ATOM 1475 C C . ILE A 1 207 ? 11.714 15.349 37.157 1.00 54.62 188 ILE A C 1
ATOM 1476 O O . ILE A 1 207 ? 12.718 15.947 36.771 1.00 53.05 188 ILE A O 1
ATOM 1481 N N . LYS A 1 208 ? 11.321 14.199 36.611 1.00 55.95 189 LYS A N 1
ATOM 1482 C CA . LYS A 1 208 ? 11.990 13.672 35.411 1.00 57.25 189 LYS A CA 1
ATOM 1483 C C . LYS A 1 208 ? 11.649 14.504 34.165 1.00 58.56 189 LYS A C 1
ATOM 1484 O O . LYS A 1 208 ? 12.490 14.670 33.293 1.00 60.85 189 LYS A O 1
ATOM 1488 N N . GLU A 1 209 ? 10.407 14.969 34.053 1.00 58.34 190 GLU A N 1
ATOM 1489 C CA . GLU A 1 209 ? 9.966 15.819 32.937 1.00 58.70 190 GLU A CA 1
ATOM 1490 C C . GLU A 1 209 ? 10.427 17.270 33.122 1.00 59.56 190 GLU A C 1
ATOM 1491 O O . GLU A 1 209 ? 10.736 17.970 32.145 1.00 56.88 190 GLU A O 1
ATOM 1497 N N . LYS A 1 210 ? 10.446 17.717 34.382 1.00 61.32 191 LYS A N 1
ATOM 1498 C CA . LYS A 1 210 ? 10.869 19.076 34.756 1.00 60.53 191 LYS A CA 1
ATOM 1499 C C . LYS A 1 210 ? 12.033 19.000 35.726 1.00 58.74 191 LYS A C 1
ATOM 1500 O O . LYS A 1 210 ? 11.802 19.012 36.916 1.00 58.24 191 LYS A O 1
ATOM 1506 N N . PRO A 1 211 ? 13.290 18.882 35.238 1.00 57.75 192 PRO A N 1
ATOM 1507 C CA . PRO A 1 211 ? 14.381 18.673 36.185 1.00 55.74 192 PRO A CA 1
ATOM 1508 C C . PRO A 1 211 ? 14.457 19.715 37.320 1.00 56.89 192 PRO A C 1
ATOM 1509 O O . PRO A 1 211 ? 14.162 20.908 37.141 1.00 55.40 192 PRO A O 1
ATOM 1513 N N . VAL A 1 212 ? 14.828 19.217 38.493 1.00 57.08 193 VAL A N 1
ATOM 1514 C CA . VAL A 1 212 ? 14.882 20.013 39.720 1.00 55.16 193 VAL A CA 1
ATOM 1515 C C . VAL A 1 212 ? 16.326 20.111 40.219 1.00 56.14 193 VAL A C 1
ATOM 1516 O O . VAL A 1 212 ? 16.806 21.204 40.462 1.00 58.73 193 VAL A O 1
ATOM 1520 N N . LEU A 1 213 ? 17.000 18.967 40.364 1.00 54.15 194 LEU A N 1
ATOM 1521 C CA . LEU A 1 213 ? 18.309 18.911 41.002 1.00 55.89 194 LEU A CA 1
ATOM 1522 C C . LEU A 1 213 ? 19.441 19.046 39.990 1.00 56.89 194 LEU A C 1
ATOM 1523 O O . LEU A 1 213 ? 19.340 18.576 38.848 1.00 59.49 194 LEU A O 1
ATOM 1528 N N . VAL A 1 214 ? 20.524 19.681 40.418 1.00 53.88 195 VAL A N 1
ATOM 1529 C CA . VAL A 1 214 ? 21.768 19.629 39.683 1.00 53.85 195 VAL A CA 1
ATOM 1530 C C . VAL A 1 214 ? 22.801 19.244 40.719 1.00 54.63 195 VAL A C 1
ATOM 1531 O O . VAL A 1 214 ? 22.662 19.620 41.864 1.00 55.08 195 VAL A O 1
ATOM 1535 N N . SER A 1 215 ? 23.792 18.444 40.334 1.00 55.16 196 SER A N 1
ATOM 1536 C CA . SER A 1 215 ? 24.785 17.939 41.251 1.00 55.46 196 SER A CA 1
ATOM 1537 C C . SER A 1 215 ? 26.132 17.805 40.556 1.00 56.89 196 SER A C 1
ATOM 1538 O O . SER A 1 215 ? 26.199 17.609 39.363 1.00 54.79 196 SER A O 1
ATOM 1541 N N . LEU A 1 216 ? 27.192 17.928 41.359 1.00 57.49 197 LEU A N 1
ATOM 1542 C CA . LEU A 1 216 ? 28.560 17.920 40.891 1.00 56.32 197 LEU A CA 1
ATOM 1543 C C . LEU A 1 216 ? 29.172 16.539 40.940 1.00 55.29 197 LEU A C 1
ATOM 1544 O O . LEU A 1 216 ? 29.446 16.030 42.018 1.00 58.80 197 LEU A O 1
ATOM 1549 N N . ILE A 1 217 ? 29.413 15.965 39.761 1.00 55.15 198 ILE A N 1
ATOM 1550 C CA . ILE A 1 217 ? 30.116 14.710 39.587 1.00 54.20 198 ILE A CA 1
ATOM 1551 C C . ILE A 1 217 ? 31.508 15.004 39.012 1.00 57.21 198 ILE A C 1
ATOM 1552 O O . ILE A 1 217 ? 31.631 15.516 37.909 1.00 58.42 198 ILE A O 1
ATOM 1557 N N . ASN A 1 218 ? 32.545 14.754 39.830 1.00 56.40 199 ASN A N 1
ATOM 1558 C CA . ASN A 1 218 ? 33.920 14.908 39.456 1.00 53.36 199 ASN A CA 1
ATOM 1559 C C . ASN A 1 218 ? 34.560 13.599 39.053 1.00 55.98 199 ASN A C 1
ATOM 1560 O O . ASN A 1 218 ? 34.345 12.559 39.689 1.00 58.63 199 ASN A O 1
ATOM 1565 N N . SER A 1 219 ? 35.445 13.685 38.077 1.00 54.22 200 SER A N 1
ATOM 1566 C CA . SER A 1 219 ? 36.322 12.583 37.777 1.00 57.65 200 SER A CA 1
ATOM 1567 C C . SER A 1 219 ? 37.386 12.618 38.845 1.00 58.99 200 SER A C 1
ATOM 1568 O O . SER A 1 219 ? 37.416 13.529 39.617 1.00 56.71 200 SER A O 1
ATOM 1571 N N . LEU A 1 220 ? 38.260 11.622 38.841 1.00 60.56 201 LEU A N 1
ATOM 1572 C CA . LEU A 1 220 ? 39.386 11.499 39.773 1.00 60.85 201 LEU A CA 1
ATOM 1573 C C . LEU A 1 220 ? 40.656 11.545 38.920 1.00 59.70 201 LEU A C 1
ATOM 1574 O O . LEU A 1 220 ? 41.133 10.530 38.410 1.00 59.23 201 LEU A O 1
ATOM 1579 N N . THR A 1 221 ? 41.161 12.738 38.699 1.00 58.32 202 THR A N 1
ATOM 1580 C CA . THR A 1 221 ? 42.181 12.933 37.687 1.00 59.10 202 THR A CA 1
ATOM 1581 C C . THR A 1 221 ? 43.535 12.384 38.142 1.00 60.03 202 THR A C 1
ATOM 1582 O O . THR A 1 221 ? 43.880 12.526 39.322 1.00 58.73 202 THR A O 1
ATOM 1586 N N . PRO A 1 222 ? 44.316 11.774 37.218 1.00 59.42 203 PRO A N 1
ATOM 1587 C CA . PRO A 1 222 ? 44.042 11.511 35.797 1.00 57.83 203 PRO A CA 1
ATOM 1588 C C . PRO A 1 222 ? 43.310 10.199 35.479 1.00 57.74 203 PRO A C 1
ATOM 1589 O O . PRO A 1 222 ? 43.649 9.134 36.007 1.00 53.85 203 PRO A O 1
ATOM 1593 N N . LEU A 1 223 ? 42.297 10.321 34.612 1.00 57.83 204 LEU A N 1
ATOM 1594 C CA . LEU A 1 223 ? 41.701 9.218 33.901 1.00 56.94 204 LEU A CA 1
ATOM 1595 C C . LEU A 1 223 ? 41.115 8.134 34.797 1.00 59.48 204 LEU A C 1
ATOM 1596 O O . LEU A 1 223 ? 41.263 6.915 34.539 1.00 60.21 204 LEU A O 1
ATOM 1601 N N . LYS A 1 224 ? 40.459 8.581 35.865 1.00 59.52 205 LYS A N 1
ATOM 1602 C CA . LYS A 1 224 ? 39.686 7.693 36.724 1.00 59.87 205 LYS A CA 1
ATOM 1603 C C . LYS A 1 224 ? 38.353 8.323 37.114 1.00 57.85 205 LYS A C 1
ATOM 1604 O O . LYS A 1 224 ? 38.182 9.542 37.046 1.00 55.55 205 LYS A O 1
ATOM 1610 N N . TYR A 1 225 ? 37.414 7.457 37.482 1.00 56.86 206 TYR A N 1
ATOM 1611 C CA . TYR A 1 225 ? 36.221 7.870 38.213 1.00 58.12 206 TYR A CA 1
ATOM 1612 C C . TYR A 1 225 ? 36.064 6.810 39.305 1.00 60.39 206 TYR A C 1
ATOM 1613 O O . TYR A 1 225 ? 36.135 5.574 39.014 1.00 59.82 206 TYR A O 1
ATOM 1622 N N . ASP A 1 226 ? 35.818 7.290 40.532 1.00 60.42 207 ASP A N 1
ATOM 1623 C CA . ASP A 1 226 ? 35.614 6.443 41.715 1.00 60.55 207 ASP A CA 1
ATOM 1624 C C . ASP A 1 226 ? 34.147 6.040 41.909 1.00 58.11 207 ASP A C 1
ATOM 1625 O O . ASP A 1 226 ? 33.241 6.609 41.299 1.00 58.85 207 ASP A O 1
ATOM 1630 N N . GLU A 1 227 ? 33.950 5.050 42.772 1.00 56.57 208 GLU A N 1
ATOM 1631 C CA . GLU A 1 227 ? 32.659 4.415 43.017 1.00 58.28 208 GLU A CA 1
ATOM 1632 C C . GLU A 1 227 ? 31.539 5.382 43.470 1.00 58.61 208 GLU A C 1
ATOM 1633 O O . GLU A 1 227 ? 30.391 5.280 43.049 1.00 53.70 208 GLU A O 1
ATOM 1639 N N . ARG A 1 228 ? 31.895 6.308 44.346 1.00 58.68 209 ARG A N 1
ATOM 1640 C CA . ARG A 1 228 ? 30.930 7.195 44.984 1.00 59.96 209 ARG A CA 1
ATOM 1641 C C . ARG A 1 228 ? 30.349 8.169 43.945 1.00 58.60 209 ARG A C 1
ATOM 1642 O O . ARG A 1 228 ? 29.154 8.363 43.903 1.00 57.71 209 ARG A O 1
ATOM 1655 N N . LEU A 1 230 ? 30.447 7.810 40.497 1.00 53.79 211 LEU A N 1
ATOM 1656 C CA . LEU A 1 230 ? 29.716 6.989 39.517 1.00 54.00 211 LEU A CA 1
ATOM 1657 C C . LEU A 1 230 ? 28.352 6.513 40.045 1.00 54.26 211 LEU A C 1
ATOM 1658 O O . LEU A 1 230 ? 27.364 6.497 39.311 1.00 56.64 211 LEU A O 1
ATOM 1663 N N . GLY A 1 231 ? 28.302 6.125 41.310 1.00 54.61 212 GLY A N 1
ATOM 1664 C CA . GLY A 1 231 ? 27.045 5.750 41.956 1.00 56.31 212 GLY A CA 1
ATOM 1665 C C . GLY A 1 231 ? 26.050 6.904 41.902 1.00 56.56 212 GLY A C 1
ATOM 1666 O O . GLY A 1 231 ? 24.924 6.703 41.516 1.00 56.15 212 GLY A O 1
ATOM 1667 N N . ALA A 1 232 ? 26.487 8.123 42.234 1.00 54.61 213 ALA A N 1
ATOM 1668 C CA . ALA A 1 232 ? 25.610 9.301 42.128 1.00 55.22 213 ALA A CA 1
ATOM 1669 C C . ALA A 1 232 ? 25.240 9.647 40.679 1.00 56.60 213 ALA A C 1
ATOM 1670 O O . ALA A 1 232 ? 24.063 9.884 40.376 1.00 54.41 213 ALA A O 1
ATOM 1672 N N . LEU A 1 233 ? 26.245 9.673 39.792 1.00 57.31 214 LEU A N 1
ATOM 1673 C CA . LEU A 1 233 ? 26.004 9.957 38.383 1.00 58.15 214 LEU A CA 1
ATOM 1674 C C . LEU A 1 233 ? 24.935 9.048 37.804 1.00 55.38 214 LEU A C 1
ATOM 1675 O O . LEU A 1 233 ? 24.048 9.511 37.112 1.00 54.09 214 LEU A O 1
ATOM 1688 N N . ALA A 1 235 ? 22.603 7.220 39.355 1.00 55.75 216 ALA A N 1
ATOM 1689 C CA . ALA A 1 235 ? 21.303 7.457 40.004 1.00 54.61 216 ALA A CA 1
ATOM 1690 C C . ALA A 1 235 ? 20.606 8.723 39.423 1.00 54.82 216 ALA A C 1
ATOM 1691 O O . ALA A 1 235 ? 19.419 8.715 39.101 1.00 53.11 216 ALA A O 1
ATOM 1693 N N . TYR A 1 236 ? 21.374 9.779 39.210 1.00 55.28 217 TYR A N 1
ATOM 1694 C CA . TYR A 1 236 ? 20.819 11.000 38.669 1.00 56.51 217 TYR A CA 1
ATOM 1695 C C . TYR A 1 236 ? 20.431 10.899 37.204 1.00 57.21 217 TYR A C 1
ATOM 1696 O O . TYR A 1 236 ? 19.451 11.509 36.799 1.00 56.96 217 TYR A O 1
ATOM 1705 N N . ALA A 1 237 ? 21.214 10.162 36.411 1.00 58.97 218 ALA A N 1
ATOM 1706 C CA . ALA A 1 237 ? 20.899 9.953 34.982 1.00 58.23 218 ALA A CA 1
ATOM 1707 C C . ALA A 1 237 ? 19.625 9.177 34.833 1.00 56.38 218 ALA A C 1
ATOM 1708 O O . ALA A 1 237 ? 18.776 9.533 34.011 1.00 57.93 218 ALA A O 1
ATOM 1710 N N . GLU A 1 238 ? 19.510 8.104 35.617 1.00 59.18 219 GLU A N 1
ATOM 1711 C CA . GLU A 1 238 ? 18.274 7.300 35.715 1.00 58.13 219 GLU A CA 1
ATOM 1712 C C . GLU A 1 238 ? 17.053 8.134 36.108 1.00 58.34 219 GLU A C 1
ATOM 1713 O O . GLU A 1 238 ? 15.935 7.884 35.622 1.00 59.13 219 GLU A O 1
ATOM 1716 N N . ALA A 1 239 ? 17.215 9.096 37.012 1.00 58.57 220 ALA A N 1
ATOM 1717 C CA . ALA A 1 239 ? 16.089 10.019 37.295 1.00 57.66 220 ALA A CA 1
ATOM 1718 C C . ALA A 1 239 ? 16.270 11.181 36.313 1.00 60.54 220 ALA A C 1
ATOM 1719 O O . ALA A 1 239 ? 17.261 11.268 35.562 1.00 58.27 220 ALA A O 1
ATOM 1721 N N . GLY A 1 240 ? 15.380 12.126 36.202 1.00 63.06 221 GLY A N 1
ATOM 1722 C CA . GLY A 1 240 ? 15.759 13.059 35.081 1.00 65.69 221 GLY A CA 1
ATOM 1723 C C . GLY A 1 240 ? 16.803 14.120 35.430 1.00 63.21 221 GLY A C 1
ATOM 1724 O O . GLY A 1 240 ? 16.804 15.161 34.795 1.00 66.99 221 GLY A O 1
ATOM 1725 N N . GLN A 1 241 ? 17.646 13.920 36.454 1.00 58.40 222 GLN A N 1
ATOM 1726 C CA . GLN A 1 241 ? 18.260 15.098 37.113 1.00 57.92 222 GLN A CA 1
ATOM 1727 C C . GLN A 1 241 ? 19.623 15.446 36.580 1.00 56.25 222 GLN A C 1
ATOM 1728 O O . GLN A 1 241 ? 20.394 14.551 36.239 1.00 54.38 222 GLN A O 1
ATOM 1734 N N . ALA A 1 242 ? 19.909 16.751 36.541 1.00 54.84 223 ALA A N 1
ATOM 1735 C CA . ALA A 1 242 ? 21.122 17.255 35.919 1.00 53.76 223 ALA A CA 1
ATOM 1736 C C . ALA A 1 242 ? 22.363 16.870 36.697 1.00 55.71 223 ALA A C 1
ATOM 1737 O O . ALA A 1 242 ? 22.379 16.809 37.940 1.00 57.15 223 ALA A O 1
ATOM 1739 N N . VAL A 1 243 ? 23.400 16.570 35.940 1.00 56.27 224 VAL A N 1
ATOM 1740 C CA . VAL A 1 243 ? 24.713 16.375 36.510 1.00 56.54 224 VAL A CA 1
ATOM 1741 C C . VAL A 1 243 ? 25.719 17.333 35.823 1.00 55.46 224 VAL A C 1
ATOM 1742 O O . VAL A 1 243 ? 25.694 17.509 34.623 1.00 55.01 224 VAL A O 1
ATOM 1746 N N . ILE A 1 244 ? 26.557 17.974 36.622 1.00 56.07 225 ILE A N 1
ATOM 1747 C CA . ILE A 1 244 ? 27.792 18.582 36.135 1.00 55.95 225 ILE A CA 1
ATOM 1748 C C . ILE A 1 244 ? 28.836 17.472 36.087 1.00 56.64 225 ILE A C 1
ATOM 1749 O O . ILE A 1 244 ? 29.082 16.829 37.098 1.00 59.45 225 ILE A O 1
ATOM 1754 N N . ILE A 1 245 ? 29.428 17.212 34.921 1.00 57.96 226 ILE A N 1
ATOM 1755 C CA . ILE A 1 245 ? 30.495 16.235 34.838 1.00 54.90 226 ILE A CA 1
ATOM 1756 C C . ILE A 1 245 ? 31.738 17.088 34.697 1.00 56.06 226 ILE A C 1
ATOM 1757 O O . ILE A 1 245 ? 31.968 17.698 33.661 1.00 59.11 226 ILE A O 1
ATOM 1762 N N . ALA A 1 246 ? 32.517 17.161 35.779 1.00 56.08 227 ALA A N 1
ATOM 1763 C CA . ALA A 1 246 ? 33.552 18.158 35.932 1.00 54.12 227 ALA A CA 1
ATOM 1764 C C . ALA A 1 246 ? 34.861 17.507 36.195 1.00 53.70 227 ALA A C 1
ATOM 1765 O O . ALA A 1 246 ? 34.976 16.654 37.071 1.00 53.46 227 ALA A O 1
ATOM 1767 N N . SER A 1 247 ? 35.880 17.970 35.473 1.00 55.65 228 SER A N 1
ATOM 1768 C CA . SER A 1 247 ? 37.219 17.510 35.673 1.00 58.35 228 SER A CA 1
ATOM 1769 C C . SER A 1 247 ? 38.099 18.663 36.225 1.00 58.76 228 SER A C 1
ATOM 1770 O O . SER A 1 247 ? 38.162 19.753 35.647 1.00 61.49 228 SER A O 1
ATOM 1773 N N . LEU A 1 248 ? 38.747 18.399 37.354 1.00 58.62 229 LEU A N 1
ATOM 1774 C CA . LEU A 1 248 ? 39.772 19.284 37.937 1.00 58.26 229 LEU A CA 1
ATOM 1775 C C . LEU A 1 248 ? 41.149 18.653 37.714 1.00 58.45 229 LEU A C 1
ATOM 1776 O O . LEU A 1 248 ? 41.584 17.756 38.480 1.00 56.22 229 LEU A O 1
ATOM 1781 N N . VAL A 1 249 ? 41.794 19.084 36.625 1.00 57.33 230 VAL A N 1
ATOM 1782 C CA . VAL A 1 249 ? 43.162 18.688 36.321 1.00 55.40 230 VAL A CA 1
ATOM 1783 C C . VAL A 1 249 ? 44.075 19.784 36.849 1.00 57.28 230 VAL A C 1
ATOM 1784 O O . VAL A 1 249 ? 43.816 20.967 36.632 1.00 59.91 230 VAL A O 1
ATOM 1796 N N . ALA A 1 251 ? 47.620 21.145 36.278 1.00 56.99 232 ALA A N 1
ATOM 1797 C CA . ALA A 1 251 ? 48.776 21.111 35.345 1.00 55.10 232 ALA A CA 1
ATOM 1798 C C . ALA A 1 251 ? 50.090 21.050 36.091 1.00 54.89 232 ALA A C 1
ATOM 1799 O O . ALA A 1 251 ? 50.417 21.984 36.808 1.00 59.98 232 ALA A O 1
ATOM 1801 N N . GLY A 1 252 ? 50.825 19.945 35.925 1.00 56.16 233 GLY A N 1
ATOM 1802 C CA . GLY A 1 252 ? 52.132 19.715 36.568 1.00 54.66 233 GLY A CA 1
ATOM 1803 C C . GLY A 1 252 ? 52.048 18.708 37.691 1.00 55.86 233 GLY A C 1
ATOM 1804 O O . GLY A 1 252 ? 53.053 18.296 38.239 1.00 57.05 233 GLY A O 1
ATOM 1805 N N . SER A 1 253 ? 50.837 18.293 38.032 1.00 59.95 234 SER A N 1
ATOM 1806 C CA . SER A 1 253 ? 50.594 17.403 39.164 1.00 59.01 234 SER A CA 1
ATOM 1807 C C . SER A 1 253 ? 49.689 16.207 38.798 1.00 56.76 234 SER A C 1
ATOM 1808 O O . SER A 1 253 ? 50.147 15.051 38.646 1.00 58.34 234 SER A O 1
ATOM 1811 N N . THR A 1 254 ? 48.396 16.473 38.629 1.00 58.35 235 THR A N 1
ATOM 1812 C CA . THR A 1 254 ? 47.454 15.438 38.129 1.00 56.07 235 THR A CA 1
ATOM 1813 C C . THR A 1 254 ? 47.234 15.535 36.622 1.00 55.36 235 THR A C 1
ATOM 1814 O O . THR A 1 254 ? 46.564 14.693 36.030 1.00 56.64 235 THR A O 1
ATOM 1818 N N . GLY A 1 255 ? 47.824 16.557 35.996 1.00 56.52 236 GLY A N 1
ATOM 1819 C CA . GLY A 1 255 ? 47.801 16.704 34.554 1.00 55.00 236 GLY A CA 1
ATOM 1820 C C . GLY A 1 255 ? 49.139 17.145 34.076 1.00 55.72 236 GLY A C 1
ATOM 1821 O O . GLY A 1 255 ? 49.981 17.528 34.874 1.00 57.25 236 GLY A O 1
ATOM 1822 N N . PRO A 1 256 ? 49.378 17.045 32.758 1.00 58.23 237 PRO A N 1
ATOM 1823 C CA . PRO A 1 256 ? 50.701 17.409 32.249 1.00 56.86 237 PRO A CA 1
ATOM 1824 C C . PRO A 1 256 ? 50.985 18.895 32.402 1.00 56.94 237 PRO A C 1
ATOM 1825 O O . PRO A 1 256 ? 50.059 19.670 32.434 1.00 59.42 237 PRO A O 1
ATOM 1829 N N . ALA A 1 257 ? 52.264 19.273 32.470 1.00 57.51 238 ALA A N 1
ATOM 1830 C CA . ALA A 1 257 ? 52.675 20.664 32.602 1.00 56.08 238 ALA A CA 1
ATOM 1831 C C . ALA A 1 257 ? 52.578 21.376 31.254 1.00 58.16 238 ALA A C 1
ATOM 1832 O O . ALA A 1 257 ? 53.567 21.834 30.697 1.00 59.78 238 ALA A O 1
ATOM 1834 N N . SER A 1 258 ? 51.360 21.503 30.766 1.00 60.22 239 SER A N 1
ATOM 1835 C CA . SER A 1 258 ? 51.088 22.189 29.508 1.00 59.69 239 SER A CA 1
ATOM 1836 C C . SER A 1 258 ? 49.597 22.560 29.425 1.00 57.28 239 SER A C 1
ATOM 1837 O O . SER A 1 258 ? 48.722 21.872 29.983 1.00 54.05 239 SER A O 1
ATOM 1840 N N . LEU A 1 259 ? 49.318 23.659 28.733 1.00 56.08 240 LEU A N 1
ATOM 1841 C CA . LEU A 1 259 ? 47.956 24.142 28.633 1.00 59.26 240 LEU A CA 1
ATOM 1842 C C . LEU A 1 259 ? 47.110 23.177 27.792 1.00 57.06 240 LEU A C 1
ATOM 1843 O O . LEU A 1 259 ? 46.135 22.613 28.310 1.00 56.70 240 LEU A O 1
ATOM 1848 N N . ALA A 1 260 ? 47.508 22.929 26.543 1.00 55.33 241 ALA A N 1
ATOM 1849 C CA . ALA A 1 260 ? 46.683 22.099 25.623 1.00 57.01 241 ALA A CA 1
ATOM 1850 C C . ALA A 1 260 ? 46.512 20.662 26.111 1.00 58.34 241 ALA A C 1
ATOM 1851 O O . ALA A 1 260 ? 45.504 20.006 25.796 1.00 56.05 241 ALA A O 1
ATOM 1853 N N . GLY A 1 261 ? 47.510 20.203 26.884 1.00 58.71 242 GLY A N 1
ATOM 1854 C CA . GLY A 1 261 ? 47.584 18.862 27.387 1.00 57.64 242 GLY A CA 1
ATOM 1855 C C . GLY A 1 261 ? 46.623 18.693 28.510 1.00 55.67 242 GLY A C 1
ATOM 1856 O O . GLY A 1 261 ? 45.786 17.783 28.504 1.00 55.90 242 GLY A O 1
ATOM 1857 N N . THR A 1 262 ? 46.718 19.590 29.482 1.00 58.17 243 THR A N 1
ATOM 1858 C CA . THR A 1 262 ? 45.771 19.578 30.590 1.00 54.97 243 THR A CA 1
ATOM 1859 C C . THR A 1 262 ? 44.327 19.782 30.106 1.00 54.97 243 THR A C 1
ATOM 1860 O O . THR A 1 262 ? 43.426 19.128 30.595 1.00 55.90 243 THR A O 1
ATOM 1864 N N . LEU A 1 263 ? 44.108 20.649 29.128 1.00 55.41 244 LEU A N 1
ATOM 1865 C CA . LEU A 1 263 ? 42.767 20.820 28.548 1.00 56.73 244 LEU A CA 1
ATOM 1866 C C . LEU A 1 263 ? 42.247 19.541 27.893 1.00 53.91 244 LEU A C 1
ATOM 1867 O O . LEU A 1 263 ? 41.085 19.170 28.080 1.00 53.89 244 LEU A O 1
ATOM 1872 N N . SER A 1 264 ? 43.115 18.870 27.129 1.00 56.19 245 SER A N 1
ATOM 1873 C CA . SER A 1 264 ? 42.762 17.597 26.450 1.00 53.02 245 SER A CA 1
ATOM 1874 C C . SER A 1 264 ? 42.396 16.512 27.475 1.00 53.41 245 SER A C 1
ATOM 1875 O O . SER A 1 264 ? 41.428 15.788 27.298 1.00 54.63 245 SER A O 1
ATOM 1878 N N . LEU A 1 265 ? 43.203 16.380 28.528 1.00 53.75 246 LEU A N 1
ATOM 1879 C CA . LEU A 1 265 ? 42.951 15.392 29.574 1.00 55.69 246 LEU A CA 1
ATOM 1880 C C . LEU A 1 265 ? 41.630 15.662 30.279 1.00 54.68 246 LEU A C 1
ATOM 1881 O O . LEU A 1 265 ? 40.852 14.768 30.486 1.00 54.82 246 LEU A O 1
ATOM 1886 N N . GLN A 1 266 ? 41.375 16.916 30.610 1.00 55.75 247 GLN A N 1
ATOM 1887 C CA . GLN A 1 266 ? 40.101 17.341 31.195 1.00 54.32 247 GLN A CA 1
ATOM 1888 C C . GLN A 1 266 ? 39.002 17.036 30.234 1.00 53.18 247 GLN A C 1
ATOM 1889 O O . GLN A 1 266 ? 37.950 16.556 30.626 1.00 54.23 247 GLN A O 1
ATOM 1895 N N . ASN A 1 267 ? 39.235 17.306 28.957 1.00 53.98 248 ASN A N 1
ATOM 1896 C CA . ASN A 1 267 ? 38.174 17.080 27.950 1.00 54.09 248 ASN A CA 1
ATOM 1897 C C . ASN A 1 267 ? 37.795 15.611 27.862 1.00 54.73 248 ASN A C 1
ATOM 1898 O O . ASN A 1 267 ? 36.614 15.273 27.715 1.00 55.49 248 ASN A O 1
ATOM 1903 N N . ALA A 1 268 ? 38.810 14.737 27.969 1.00 57.55 249 ALA A N 1
ATOM 1904 C CA . ALA A 1 268 ? 38.631 13.289 27.875 1.00 55.91 249 ALA A CA 1
ATOM 1905 C C . ALA A 1 268 ? 37.805 12.815 29.061 1.00 56.78 249 ALA A C 1
ATOM 1906 O O . ALA A 1 268 ? 36.850 12.079 28.909 1.00 57.63 249 ALA A O 1
ATOM 1908 N N . GLU A 1 269 ? 38.171 13.289 30.247 1.00 58.68 250 GLU A N 1
ATOM 1909 C CA . GLU A 1 269 ? 37.459 12.962 31.475 1.00 58.10 250 GLU A CA 1
ATOM 1910 C C . GLU A 1 269 ? 36.015 13.366 31.397 1.00 57.07 250 GLU A C 1
ATOM 1911 O O . GLU A 1 269 ? 35.150 12.585 31.731 1.00 58.04 250 GLU A O 1
ATOM 1917 N N . VAL A 1 270 ? 35.734 14.577 30.934 1.00 56.44 251 VAL A N 1
ATOM 1918 C CA . VAL A 1 270 ? 34.353 15.053 30.915 1.00 54.58 251 VAL A CA 1
ATOM 1919 C C . VAL A 1 270 ? 33.510 14.286 29.885 1.00 53.89 251 VAL A C 1
ATOM 1920 O O . VAL A 1 270 ? 32.428 13.849 30.189 1.00 55.80 251 VAL A O 1
ATOM 1924 N N . LEU A 1 271 ? 33.992 14.158 28.663 1.00 54.36 252 LEU A N 1
ATOM 1925 C CA . LEU A 1 271 ? 33.208 13.479 27.618 1.00 54.80 252 LEU A CA 1
ATOM 1926 C C . LEU A 1 271 ? 32.983 11.998 27.963 1.00 53.87 252 LEU A C 1
ATOM 1927 O O . LEU A 1 271 ? 31.936 11.466 27.673 1.00 54.56 252 LEU A O 1
ATOM 1932 N N . ALA A 1 272 ? 33.937 11.343 28.619 1.00 54.60 253 ALA A N 1
ATOM 1933 C CA . ALA A 1 272 ? 33.729 9.954 29.048 1.00 54.54 253 ALA A CA 1
ATOM 1934 C C . ALA A 1 272 ? 32.548 9.892 29.990 1.00 55.70 253 ALA A C 1
ATOM 1935 O O . ALA A 1 272 ? 31.679 9.046 29.853 1.00 55.64 253 ALA A O 1
ATOM 1937 N N . GLY A 1 273 ? 32.519 10.811 30.953 1.00 55.44 254 GLY A N 1
ATOM 1938 C CA . GLY A 1 273 ? 31.417 10.931 31.878 1.00 53.73 254 GLY A CA 1
ATOM 1939 C C . GLY A 1 273 ? 30.050 11.251 31.292 1.00 55.54 254 GLY A C 1
ATOM 1940 O O . GLY A 1 273 ? 29.046 10.662 31.728 1.00 51.73 254 GLY A O 1
ATOM 1941 N N . ILE A 1 274 ? 29.995 12.232 30.375 1.00 53.48 255 ILE A N 1
ATOM 1942 C CA . ILE A 1 274 ? 28.759 12.609 29.688 1.00 49.91 255 ILE A CA 1
ATOM 1943 C C . ILE A 1 274 ? 28.234 11.446 28.820 1.00 55.14 255 ILE A C 1
ATOM 1944 O O . ILE A 1 274 ? 27.026 11.194 28.713 1.00 52.93 255 ILE A O 1
ATOM 1949 N N . SER A 1 275 ? 29.161 10.733 28.181 1.00 55.08 256 SER A N 1
ATOM 1950 C CA . SER A 1 275 ? 28.784 9.645 27.323 1.00 56.73 256 SER A CA 1
ATOM 1951 C C . SER A 1 275 ? 28.177 8.494 28.147 1.00 55.56 256 SER A C 1
ATOM 1952 O O . SER A 1 275 ? 27.264 7.794 27.660 1.00 56.52 256 SER A O 1
ATOM 1955 N N . LEU A 1 276 ? 28.621 8.325 29.393 1.00 55.51 257 LEU A N 1
ATOM 1956 C CA . LEU A 1 276 ? 27.986 7.360 30.307 1.00 56.55 257 LEU A CA 1
ATOM 1957 C C . LEU A 1 276 ? 26.569 7.741 30.689 1.00 55.51 257 LEU A C 1
ATOM 1958 O O . LEU A 1 276 ? 25.671 6.914 30.708 1.00 57.27 257 LEU A O 1
ATOM 1963 N N . ALA A 1 277 ? 26.380 8.995 31.028 1.00 55.90 258 ALA A N 1
ATOM 1964 C CA . ALA A 1 277 ? 25.056 9.498 31.363 1.00 55.50 258 ALA A CA 1
ATOM 1965 C C . ALA A 1 277 ? 24.090 9.315 30.185 1.00 53.77 258 ALA A C 1
ATOM 1966 O O . ALA A 1 277 ? 22.979 8.838 30.354 1.00 54.58 258 ALA A O 1
ATOM 1968 N N . GLN A 1 278 ? 24.530 9.692 28.999 1.00 54.64 259 GLN A N 1
ATOM 1969 C CA . GLN A 1 278 ? 23.702 9.613 27.807 1.00 56.39 259 GLN A CA 1
ATOM 1970 C C . GLN A 1 278 ? 23.439 8.177 27.350 1.00 55.30 259 GLN A C 1
ATOM 1971 O O . GLN A 1 278 ? 22.458 7.951 26.714 1.00 55.32 259 GLN A O 1
ATOM 1977 N N . SER A 1 279 ? 24.320 7.228 27.676 1.00 57.23 260 SER A N 1
ATOM 1978 C CA . SER A 1 279 ? 24.057 5.796 27.479 1.00 55.66 260 SER A CA 1
ATOM 1979 C C . SER A 1 279 ? 22.961 5.296 28.388 1.00 56.65 260 SER A C 1
ATOM 1980 O O . SER A 1 279 ? 22.196 4.416 28.008 1.00 58.21 260 SER A O 1
ATOM 1983 N N . ILE A 1 280 ? 22.872 5.865 29.585 1.00 56.40 261 ILE A N 1
ATOM 1984 C CA . ILE A 1 280 ? 21.891 5.428 30.564 1.00 54.12 261 ILE A CA 1
ATOM 1985 C C . ILE A 1 280 ? 20.523 6.005 30.246 1.00 55.69 261 ILE A C 1
ATOM 1986 O O . ILE A 1 280 ? 19.534 5.287 30.299 1.00 55.75 261 ILE A O 1
ATOM 1991 N N . ASN A 1 281 ? 20.480 7.278 29.860 1.00 55.94 262 ASN A N 1
ATOM 1992 C CA . ASN A 1 281 ? 19.221 8.005 29.621 1.00 54.71 262 ASN A CA 1
ATOM 1993 C C . ASN A 1 281 ? 19.542 9.013 28.559 1.00 54.67 262 ASN A C 1
ATOM 1994 O O . ASN A 1 281 ? 20.059 10.042 28.849 1.00 61.89 262 ASN A O 1
ATOM 1999 N N . PRO A 1 282 ? 19.347 8.668 27.303 1.00 57.42 263 PRO A N 1
ATOM 2000 C CA . PRO A 1 282 ? 19.608 9.624 26.236 1.00 58.19 263 PRO A CA 1
ATOM 2001 C C . PRO A 1 282 ? 18.755 10.885 26.405 1.00 58.33 263 PRO A C 1
ATOM 2002 O O . PRO A 1 282 ? 17.543 10.771 26.570 1.00 55.44 263 PRO A O 1
ATOM 2006 N N . GLY A 1 283 ? 19.378 12.058 26.349 1.00 56.56 264 GLY A N 1
ATOM 2007 C CA . GLY A 1 283 ? 18.658 13.312 26.576 1.00 59.56 264 GLY A CA 1
ATOM 2008 C C . GLY A 1 283 ? 18.655 13.838 28.007 1.00 58.76 264 GLY A C 1
ATOM 2009 O O . GLY A 1 283 ? 18.098 14.908 28.272 1.00 59.23 264 GLY A O 1
ATOM 2010 N N . THR A 1 284 ? 19.284 13.099 28.925 1.00 56.36 265 THR A N 1
ATOM 2011 C CA . THR A 1 284 ? 19.337 13.492 30.308 1.00 56.27 265 THR A CA 1
ATOM 2012 C C . THR A 1 284 ? 20.254 14.724 30.394 1.00 54.35 265 THR A C 1
ATOM 2013 O O . THR A 1 284 ? 21.194 14.821 29.621 1.00 53.16 265 THR A O 1
ATOM 2017 N N . PRO A 1 285 ? 19.884 15.724 31.223 1.00 53.80 266 PRO A N 1
ATOM 2018 C CA . PRO A 1 285 ? 20.597 16.998 31.322 1.00 53.76 266 PRO A CA 1
ATOM 2019 C C . PRO A 1 285 ? 22.002 16.883 31.893 1.00 55.70 266 PRO A C 1
ATOM 2020 O O . PRO A 1 285 ? 22.195 16.292 32.936 1.00 54.04 266 PRO A O 1
ATOM 2024 N N . VAL A 1 286 ? 22.983 17.360 31.134 1.00 56.95 267 VAL A N 1
ATOM 2025 C CA . VAL A 1 286 ? 24.377 17.365 31.567 1.00 57.60 267 VAL A CA 1
ATOM 2026 C C . VAL A 1 286 ? 24.993 18.721 31.349 1.00 55.91 267 VAL A C 1
ATOM 2027 O O . VAL A 1 286 ? 24.552 19.477 30.501 1.00 53.46 267 VAL A O 1
ATOM 2031 N N . ILE A 1 287 ? 26.026 19.016 32.125 1.00 56.88 268 ILE A N 1
ATOM 2032 C CA . ILE A 1 287 ? 26.790 20.249 31.978 1.00 54.83 268 ILE A CA 1
ATOM 2033 C C . ILE A 1 287 ? 28.258 19.843 31.885 1.00 57.37 268 ILE A C 1
ATOM 2034 O O . ILE A 1 287 ? 28.741 19.046 32.697 1.00 58.91 268 ILE A O 1
ATOM 2039 N N . TYR A 1 288 ? 28.937 20.355 30.859 1.00 57.04 269 TYR A N 1
ATOM 2040 C CA . TYR A 1 288 ? 30.360 20.191 30.701 1.00 56.68 269 TYR A CA 1
ATOM 2041 C C . TYR A 1 288 ? 31.086 21.031 31.744 1.00 57.52 269 TYR A C 1
ATOM 2042 O O . TYR A 1 288 ? 30.958 22.249 31.742 1.00 55.85 269 TYR A O 1
ATOM 2051 N N . GLY A 1 289 ? 31.873 20.401 32.614 1.00 57.27 270 GLY A N 1
ATOM 2052 C CA . GLY A 1 289 ? 32.472 21.119 33.772 1.00 55.08 270 GLY A CA 1
ATOM 2053 C C . GLY A 1 289 ? 33.971 21.179 33.747 1.00 56.50 270 GLY A C 1
ATOM 2054 O O . GLY A 1 289 ? 34.623 20.146 33.667 1.00 57.37 270 GLY A O 1
ATOM 2055 N N . SER A 1 290 ? 34.535 22.382 33.828 1.00 57.99 271 SER A N 1
ATOM 2056 C CA . SER A 1 290 ? 35.989 22.551 33.886 1.00 58.85 271 SER A CA 1
ATOM 2057 C C . SER A 1 290 ? 36.348 23.231 35.172 1.00 59.87 271 SER A C 1
ATOM 2058 O O . SER A 1 290 ? 35.945 24.370 35.391 1.00 55.72 271 SER A O 1
ATOM 2061 N N . THR A 1 291 ? 37.145 22.530 35.991 1.00 58.13 272 THR A N 1
ATOM 2062 C CA . THR A 1 291 ? 37.709 23.088 37.160 1.00 56.22 272 THR A CA 1
ATOM 2063 C C . THR A 1 291 ? 39.218 23.144 37.076 1.00 55.63 272 THR A C 1
ATOM 2064 O O . THR A 1 291 ? 39.860 23.537 38.035 1.00 56.02 272 THR A O 1
ATOM 2068 N N . SER A 1 292 ? 39.778 22.799 35.918 1.00 60.53 273 SER A N 1
ATOM 2069 C CA . SER A 1 292 ? 41.226 22.680 35.757 1.00 58.35 273 SER A CA 1
ATOM 2070 C C . SER A 1 292 ? 41.928 23.994 36.047 1.00 57.91 273 SER A C 1
ATOM 2071 O O . SER A 1 292 ? 41.353 25.065 35.809 1.00 59.02 273 SER A O 1
ATOM 2074 N N . ALA A 1 293 ? 43.164 23.848 36.569 1.00 57.07 274 ALA A N 1
ATOM 2075 C CA . ALA A 1 293 ? 44.025 24.914 37.049 1.00 55.71 274 ALA A CA 1
ATOM 2076 C C . ALA A 1 293 ? 45.507 24.503 37.028 1.00 56.57 274 ALA A C 1
ATOM 2077 O O . ALA A 1 293 ? 45.867 23.522 36.388 1.00 55.25 274 ALA A O 1
ATOM 2079 N N . LEU A 1 294 ? 46.341 25.298 37.736 1.00 57.85 275 LEU A N 1
ATOM 2080 C CA . LEU A 1 294 ? 47.790 25.110 37.866 1.00 57.52 275 LEU A CA 1
ATOM 2081 C C . LEU A 1 294 ? 48.156 24.361 39.145 1.00 56.88 275 LEU A C 1
ATOM 2082 O O . LEU A 1 294 ? 47.517 24.506 40.146 1.00 58.47 275 LEU A O 1
ATOM 2087 N N . SER A 1 295 ? 49.171 23.525 39.094 1.00 59.45 276 SER A N 1
ATOM 2088 C CA . SER A 1 295 ? 49.878 23.110 40.293 1.00 59.33 276 SER A CA 1
ATOM 2089 C C . SER A 1 295 ? 51.085 24.029 40.358 1.00 60.50 276 SER A C 1
ATOM 2090 O O . SER A 1 295 ? 52.017 23.902 39.549 1.00 63.65 276 SER A O 1
ATOM 2093 N N . ASP A 1 296 ? 51.057 24.986 41.273 1.00 61.26 277 ASP A N 1
ATOM 2094 C CA . ASP A 1 296 ? 52.091 25.983 41.307 1.00 63.36 277 ASP A CA 1
ATOM 2095 C C . ASP A 1 296 ? 53.423 25.322 41.683 1.00 65.28 277 ASP A C 1
ATOM 2096 O O . ASP A 1 296 ? 53.476 24.451 42.541 1.00 64.28 277 ASP A O 1
ATOM 2109 N N . ARG A 1 298 ? 56.340 26.639 42.966 1.00 74.42 279 ARG A N 1
ATOM 2110 C CA . ARG A 1 298 ? 56.957 27.042 44.230 1.00 76.19 279 ARG A CA 1
ATOM 2111 C C . ARG A 1 298 ? 56.193 26.469 45.436 1.00 76.39 279 ARG A C 1
ATOM 2112 O O . ARG A 1 298 ? 56.817 25.994 46.392 1.00 77.30 279 ARG A O 1
ATOM 2116 N N . SER A 1 299 ? 54.857 26.515 45.396 1.00 73.52 280 SER A N 1
ATOM 2117 C CA . SER A 1 299 ? 54.012 26.063 46.515 1.00 71.70 280 SER A CA 1
ATOM 2118 C C . SER A 1 299 ? 53.665 24.570 46.474 1.00 71.83 280 SER A C 1
ATOM 2119 O O . SER A 1 299 ? 53.335 23.998 47.492 1.00 72.63 280 SER A O 1
ATOM 2122 N N . GLY A 1 300 ? 53.672 23.950 45.299 1.00 70.79 281 GLY A N 1
ATOM 2123 C CA . GLY A 1 300 ? 53.275 22.562 45.186 1.00 72.63 281 GLY A CA 1
ATOM 2124 C C . GLY A 1 300 ? 51.771 22.338 45.321 1.00 74.72 281 GLY A C 1
ATOM 2125 O O . GLY A 1 300 ? 51.320 21.188 45.409 1.00 74.83 281 GLY A O 1
ATOM 2126 N N . SER A 1 301 ? 50.998 23.423 45.332 1.00 72.21 282 SER A N 1
ATOM 2127 C CA . SER A 1 301 ? 49.569 23.335 45.544 1.00 72.74 282 SER A CA 1
ATOM 2128 C C . SER A 1 301 ? 48.736 23.870 44.343 1.00 69.50 282 SER A C 1
ATOM 2129 O O . SER A 1 301 ? 49.235 24.569 43.428 1.00 67.26 282 SER A O 1
ATOM 2132 N N . LEU A 1 302 ? 47.454 23.535 44.380 1.00 64.51 283 LEU A N 1
ATOM 2133 C CA . LEU A 1 302 ? 46.501 24.040 43.405 1.00 60.74 283 LEU A CA 1
ATOM 2134 C C . LEU A 1 302 ? 46.575 25.568 43.393 1.00 59.21 283 LEU A C 1
ATOM 2135 O O . LEU A 1 302 ? 46.681 26.157 44.434 1.00 57.40 283 LEU A O 1
ATOM 2140 N N . SER A 1 303 ? 46.521 26.174 42.203 1.00 58.24 284 SER A N 1
ATOM 2141 C CA . SER A 1 303 ? 46.453 27.604 42.038 1.00 57.72 284 SER A CA 1
ATOM 2142 C C . SER A 1 303 ? 45.350 27.924 41.053 1.00 57.81 284 SER A C 1
ATOM 2143 O O . SER A 1 303 ? 45.477 27.716 39.852 1.00 60.10 284 SER A O 1
ATOM 2146 N N . ILE A 1 304 ? 44.270 28.482 41.556 1.00 59.45 285 ILE A N 1
ATOM 2147 C CA . ILE A 1 304 ? 43.115 28.796 40.726 1.00 57.19 285 ILE A CA 1
ATOM 2148 C C . ILE A 1 304 ? 43.026 30.268 40.384 1.00 54.85 285 ILE A C 1
ATOM 2149 O O . ILE A 1 304 ? 42.296 30.635 39.491 1.00 62.33 285 ILE A O 1
ATOM 2154 N N . GLY A 1 305 ? 43.751 31.125 41.076 1.00 54.55 286 GLY A N 1
ATOM 2155 C CA . GLY A 1 305 ? 43.815 32.527 40.699 1.00 55.96 286 GLY A CA 1
ATOM 2156 C C . GLY A 1 305 ? 44.867 32.781 39.612 1.00 59.47 286 GLY A C 1
ATOM 2157 O O . GLY A 1 305 ? 45.377 33.852 39.484 1.00 65.38 286 GLY A O 1
ATOM 2158 N N . SER A 1 306 ? 45.175 31.787 38.806 1.00 61.28 287 SER A N 1
ATOM 2159 C CA . SER A 1 306 ? 46.219 31.881 37.837 1.00 56.76 287 SER A CA 1
ATOM 2160 C C . SER A 1 306 ? 45.625 32.191 36.467 1.00 57.84 287 SER A C 1
ATOM 2161 O O . SER A 1 306 ? 44.481 31.799 36.163 1.00 54.96 287 SER A O 1
ATOM 2164 N N . PRO A 1 307 ? 46.419 32.856 35.611 1.00 56.85 288 PRO A N 1
ATOM 2165 C CA . PRO A 1 307 ? 45.952 33.053 34.257 1.00 55.62 288 PRO A CA 1
ATOM 2166 C C . PRO A 1 307 ? 45.790 31.721 33.450 1.00 57.16 288 PRO A C 1
ATOM 2167 O O . PRO A 1 307 ? 45.074 31.679 32.444 1.00 54.75 288 PRO A O 1
ATOM 2171 N N . GLU A 1 308 ? 46.457 30.661 33.899 1.00 55.43 289 GLU A N 1
ATOM 2172 C CA . GLU A 1 308 ? 46.261 29.327 33.350 1.00 56.88 289 GLU A CA 1
ATOM 2173 C C . GLU A 1 308 ? 44.825 28.894 33.607 1.00 56.82 289 GLU A C 1
ATOM 2174 O O . GLU A 1 308 ? 44.156 28.410 32.697 1.00 56.45 289 GLU A O 1
ATOM 2180 N N . CYS A 1 309 ? 44.363 29.060 34.847 1.00 57.31 290 CYS A N 1
ATOM 2181 C CA . CYS A 1 309 ? 42.973 28.812 35.181 1.00 56.73 290 CYS A CA 1
ATOM 2182 C C . CYS A 1 309 ? 42.065 29.628 34.257 1.00 57.25 290 CYS A C 1
ATOM 2183 O O . CYS A 1 309 ? 41.176 29.058 33.563 1.00 53.70 290 CYS A O 1
ATOM 2186 N N . ALA A 1 310 ? 42.310 30.946 34.178 1.00 55.33 291 ALA A N 1
ATOM 2187 C CA . ALA A 1 310 ? 41.514 31.772 33.240 1.00 54.77 291 ALA A CA 1
ATOM 2188 C C . ALA A 1 310 ? 41.489 31.221 31.780 1.00 55.02 291 ALA A C 1
ATOM 2189 O O . ALA A 1 310 ? 40.443 31.267 31.103 1.00 53.41 291 ALA A O 1
ATOM 2191 N N . LEU A 1 311 ? 42.613 30.678 31.302 1.00 54.61 292 LEU A N 1
ATOM 2192 C CA . LEU A 1 311 ? 42.644 30.090 29.952 1.00 56.79 292 LEU A CA 1
ATOM 2193 C C . LEU A 1 311 ? 41.872 28.785 29.839 1.00 53.26 292 LEU A C 1
ATOM 2194 O O . LEU A 1 311 ? 41.209 28.526 28.834 1.00 50.36 292 LEU A O 1
ATOM 2199 N N . PHE A 1 312 ? 41.978 27.948 30.862 1.00 57.02 293 PHE A N 1
ATOM 2200 C CA . PHE A 1 312 ? 41.148 26.733 30.933 1.00 56.92 293 PHE A CA 1
ATOM 2201 C C . PHE A 1 312 ? 39.650 27.055 30.961 1.00 55.19 293 PHE A C 1
ATOM 2202 O O . PHE A 1 312 ? 38.868 26.379 30.327 1.00 52.25 293 PHE A O 1
ATOM 2210 N N . ILE A 1 313 ? 39.267 28.102 31.666 1.00 55.96 294 ILE A N 1
ATOM 2211 C CA . ILE A 1 313 ? 37.840 28.466 31.744 1.00 56.97 294 ILE A CA 1
ATOM 2212 C C . ILE A 1 313 ? 37.371 28.903 30.354 1.00 54.72 294 ILE A C 1
ATOM 2213 O O . ILE A 1 313 ? 36.359 28.441 29.829 1.00 54.02 294 ILE A O 1
ATOM 2218 N N . SER A 1 314 ? 38.111 29.838 29.772 1.00 55.81 295 SER A N 1
ATOM 2219 C CA . SER A 1 314 ? 37.742 30.416 28.476 1.00 51.39 295 SER A CA 1
ATOM 2220 C C . SER A 1 314 ? 37.608 29.332 27.368 1.00 53.99 295 SER A C 1
ATOM 2221 O O . SER A 1 314 ? 36.642 29.308 26.582 1.00 55.99 295 SER A O 1
ATOM 2224 N N . ALA A 1 315 ? 38.563 28.418 27.309 1.00 52.55 296 ALA A N 1
ATOM 2225 C CA . ALA A 1 315 ? 38.601 27.408 26.256 1.00 52.57 296 ALA A CA 1
ATOM 2226 C C . ALA A 1 315 ? 37.511 26.417 26.493 1.00 53.18 296 ALA A C 1
ATOM 2227 O O . ALA A 1 315 ? 36.920 25.904 25.569 1.00 55.61 296 ALA A O 1
ATOM 2229 N N . SER A 1 316 ? 37.237 26.124 27.759 1.00 55.90 297 SER A N 1
ATOM 2230 C CA . SER A 1 316 ? 36.212 25.159 28.055 1.00 54.48 297 SER A CA 1
ATOM 2231 C C . SER A 1 316 ? 34.824 25.682 27.688 1.00 56.11 297 SER A C 1
ATOM 2232 O O . SER A 1 316 ? 33.943 24.897 27.260 1.00 55.21 297 SER A O 1
ATOM 2235 N N . ALA A 1 317 ? 34.619 26.998 27.838 1.00 55.98 298 ALA A N 1
ATOM 2236 C CA . ALA A 1 317 ? 33.343 27.614 27.477 1.00 54.48 298 ALA A CA 1
ATOM 2237 C C . ALA A 1 317 ? 33.084 27.358 26.003 1.00 55.60 298 ALA A C 1
ATOM 2238 O O . ALA A 1 317 ? 31.957 27.038 25.612 1.00 56.35 298 ALA A O 1
ATOM 2240 N N . GLN A 1 318 ? 34.149 27.459 25.206 1.00 54.07 299 GLN A N 1
ATOM 2241 C CA . GLN A 1 318 ? 34.065 27.300 23.776 1.00 54.63 299 GLN A CA 1
ATOM 2242 C C . GLN A 1 318 ? 33.975 25.811 23.338 1.00 54.90 299 GLN A C 1
ATOM 2243 O O . GLN A 1 318 ? 33.254 25.511 22.404 1.00 53.17 299 GLN A O 1
ATOM 2249 N N . LEU A 1 319 ? 34.710 24.899 23.988 1.00 53.12 300 LEU A N 1
ATOM 2250 C CA . LEU A 1 319 ? 34.517 23.456 23.765 1.00 53.17 300 LEU A CA 1
ATOM 2251 C C . LEU A 1 319 ? 33.072 23.010 24.025 1.00 54.23 300 LEU A C 1
ATOM 2252 O O . LEU A 1 319 ? 32.510 22.241 23.255 1.00 51.04 300 LEU A O 1
ATOM 2257 N N . ALA A 1 320 ? 32.456 23.510 25.099 1.00 53.82 301 ALA A N 1
ATOM 2258 C CA . ALA A 1 320 ? 31.105 23.115 25.399 1.00 55.31 301 ALA A CA 1
ATOM 2259 C C . ALA A 1 320 ? 30.202 23.493 24.245 1.00 54.73 301 ALA A C 1
ATOM 2260 O O . ALA A 1 320 ? 29.349 22.707 23.863 1.00 56.79 301 ALA A O 1
ATOM 2262 N N . ARG A 1 321 ? 30.397 24.688 23.692 1.00 54.05 302 ARG A N 1
ATOM 2263 C CA . ARG A 1 321 ? 29.592 25.141 22.572 1.00 55.72 302 ARG A CA 1
ATOM 2264 C C . ARG A 1 321 ? 29.777 24.206 21.391 1.00 55.83 302 ARG A C 1
ATOM 2265 O O . ARG A 1 321 ? 28.820 23.873 20.712 1.00 57.58 302 ARG A O 1
ATOM 2273 N N . PHE A 1 322 ? 31.019 23.800 21.171 1.00 55.27 303 PHE A N 1
ATOM 2274 C CA . PHE A 1 322 ? 31.388 22.872 20.125 1.00 55.55 303 PHE A CA 1
ATOM 2275 C C . PHE A 1 322 ? 30.654 21.553 20.309 1.00 53.87 303 PHE A C 1
ATOM 2276 O O . PHE A 1 322 ? 30.077 21.069 19.393 1.00 54.87 303 PHE A O 1
ATOM 2284 N N . TYR A 1 323 ? 30.649 21.001 21.505 1.00 54.07 304 TYR A N 1
ATOM 2285 C CA . TYR A 1 323 ? 29.918 19.777 21.758 1.00 55.09 304 TYR A CA 1
ATOM 2286 C C . TYR A 1 323 ? 28.415 19.933 21.957 1.00 55.07 304 TYR A C 1
ATOM 2287 O O . TYR A 1 323 ? 27.721 18.948 22.121 1.00 55.50 304 TYR A O 1
ATOM 2296 N N . GLY A 1 324 ? 27.914 21.161 21.986 1.00 57.31 305 GLY A N 1
ATOM 2297 C CA . GLY A 1 324 ? 26.467 21.417 22.089 1.00 56.53 305 GLY A CA 1
ATOM 2298 C C . GLY A 1 324 ? 25.836 21.127 23.441 1.00 56.55 305 GLY A C 1
ATOM 2299 O O . GLY A 1 324 ? 24.683 20.701 23.524 1.00 52.13 305 GLY A O 1
ATOM 2300 N N . VAL A 1 325 ? 26.590 21.375 24.512 1.00 57.11 306 VAL A N 1
ATOM 2301 C CA . VAL A 1 325 ? 26.055 21.227 25.849 1.00 54.12 306 VAL A CA 1
ATOM 2302 C C . VAL A 1 325 ? 26.378 22.478 26.629 1.00 54.35 306 VAL A C 1
ATOM 2303 O O . VAL A 1 325 ? 27.201 23.304 26.177 1.00 52.36 306 VAL A O 1
ATOM 2307 N N . PRO A 1 326 ? 25.650 22.695 27.734 1.00 54.95 307 PRO A N 1
ATOM 2308 C CA . PRO A 1 326 ? 26.006 23.822 28.583 1.00 56.85 307 PRO A CA 1
ATOM 2309 C C . PRO A 1 326 ? 27.336 23.601 29.286 1.00 57.51 307 PRO A C 1
ATOM 2310 O O . PRO A 1 326 ? 27.761 22.438 29.460 1.00 54.97 307 PRO A O 1
ATOM 2314 N N . SER A 1 327 ? 27.925 24.709 29.736 1.00 57.51 308 SER A N 1
ATOM 2315 C CA . SER A 1 327 ? 29.177 24.710 30.483 1.00 55.71 308 SER A CA 1
ATOM 2316 C C . SER A 1 327 ? 29.049 25.231 31.924 1.00 57.58 308 SER A C 1
ATOM 2317 O O . SER A 1 327 ? 28.231 26.130 32.255 1.00 57.52 308 SER A O 1
ATOM 2320 N N . ARG A 1 328 ? 29.883 24.637 32.769 1.00 55.51 309 ARG A N 1
ATOM 2321 C CA . ARG A 1 328 ? 30.264 25.161 34.035 1.00 55.69 309 ARG A CA 1
ATOM 2322 C C . ARG A 1 328 ? 31.781 25.315 34.123 1.00 57.40 309 ARG A C 1
ATOM 2323 O O . ARG A 1 328 ? 32.533 24.426 33.694 1.00 54.37 309 ARG A O 1
ATOM 2331 N N . SER A 1 329 ? 32.226 26.460 34.626 1.00 56.19 310 SER A N 1
ATOM 2332 C CA . SER A 1 329 ? 33.628 26.651 34.939 1.00 55.97 310 SER A CA 1
ATOM 2333 C C . SER A 1 329 ? 33.737 27.980 35.679 1.00 58.27 310 SER A C 1
ATOM 2334 O O . SER A 1 329 ? 32.786 28.734 35.744 1.00 58.41 310 SER A O 1
ATOM 2337 N N . GLY A 1 330 ? 34.891 28.247 36.259 1.00 58.29 311 GLY A N 1
ATOM 2338 C CA . GLY A 1 330 ? 35.190 29.563 36.820 1.00 55.24 311 GLY A CA 1
ATOM 2339 C C . GLY A 1 330 ? 34.445 29.859 38.092 1.00 55.55 311 GLY A C 1
ATOM 2340 O O . GLY A 1 330 ? 34.082 28.946 38.838 1.00 54.89 311 GLY A O 1
ATOM 2341 N N . GLY A 1 331 ? 34.217 31.147 38.344 1.00 53.82 312 GLY A N 1
ATOM 2342 C CA . GLY A 1 331 ? 33.781 31.584 39.647 1.00 53.59 312 GLY A CA 1
ATOM 2343 C C . GLY A 1 331 ? 34.672 32.719 40.072 1.00 55.49 312 GLY A C 1
ATOM 2344 O O . GLY A 1 331 ? 35.536 33.165 39.307 1.00 57.03 312 GLY A O 1
ATOM 2345 N N . GLY A 1 332 ? 34.434 33.216 41.282 1.00 54.18 313 GLY A N 1
ATOM 2346 C CA . GLY A 1 332 ? 35.359 34.140 41.932 1.00 56.03 313 GLY A CA 1
ATOM 2347 C C . GLY A 1 332 ? 36.603 33.439 42.484 1.00 55.87 313 GLY A C 1
ATOM 2348 O O . GLY A 1 332 ? 36.881 33.470 43.677 1.00 55.08 313 GLY A O 1
ATOM 2349 N N . LEU A 1 333 ? 37.399 32.879 41.590 1.00 55.89 314 LEU A N 1
ATOM 2350 C CA . LEU A 1 333 ? 38.492 31.985 41.979 1.00 55.44 314 LEU A CA 1
ATOM 2351 C C . LEU A 1 333 ? 39.785 32.748 42.275 1.00 58.57 314 LEU A C 1
ATOM 2352 O O . LEU A 1 333 ? 40.169 33.679 41.545 1.00 59.00 314 LEU A O 1
ATOM 2357 N N . ASN A 1 334 ? 40.444 32.334 43.353 1.00 56.95 315 ASN A N 1
ATOM 2358 C CA . ASN A 1 334 ? 41.603 32.988 43.891 1.00 54.25 315 ASN A CA 1
ATOM 2359 C C . ASN A 1 334 ? 42.336 32.051 44.860 1.00 55.62 315 ASN A C 1
ATOM 2360 O O . ASN A 1 334 ? 41.793 31.043 45.287 1.00 57.52 315 ASN A O 1
ATOM 2365 N N . ASP A 1 335 ? 43.568 32.414 45.190 1.00 55.45 316 ASP A N 1
ATOM 2366 C CA . ASP A 1 335 ? 44.450 31.651 46.047 1.00 53.32 316 ASP A CA 1
ATOM 2367 C C . ASP A 1 335 ? 44.800 32.418 47.315 1.00 52.62 316 ASP A C 1
ATOM 2368 O O . ASP A 1 335 ? 45.620 31.954 48.109 1.00 54.78 316 ASP A O 1
ATOM 2373 N N . SER A 1 336 ? 44.154 33.574 47.536 1.00 54.08 317 SER A N 1
ATOM 2374 C CA . SER A 1 336 ? 44.404 34.391 48.706 1.00 53.05 317 SER A CA 1
ATOM 2375 C C . SER A 1 336 ? 43.776 33.814 49.987 1.00 57.14 317 SER A C 1
ATOM 2376 O O . SER A 1 336 ? 42.774 33.097 49.928 1.00 55.88 317 SER A O 1
ATOM 2379 N N . LYS A 1 337 ? 44.392 34.130 51.138 1.00 54.69 318 LYS A N 1
ATOM 2380 C CA . LYS A 1 337 ? 43.912 33.694 52.438 1.00 53.42 318 LYS A CA 1
ATOM 2381 C C . LYS A 1 337 ? 43.034 34.778 53.072 1.00 54.88 318 LYS A C 1
ATOM 2382 O O . LYS A 1 337 ? 42.377 34.527 54.065 1.00 54.28 318 LYS A O 1
ATOM 2388 N N . THR A 1 338 ? 42.975 35.948 52.447 1.00 54.43 319 THR A N 1
ATOM 2389 C CA . THR A 1 338 ? 42.240 37.059 52.975 1.00 54.05 319 THR A CA 1
ATOM 2390 C C . THR A 1 338 ? 41.534 37.864 51.887 1.00 53.27 319 THR A C 1
ATOM 2391 O O . THR A 1 338 ? 41.876 37.776 50.710 1.00 53.28 319 THR A O 1
ATOM 2395 N N . VAL A 1 339 ? 40.554 38.677 52.276 1.00 53.82 320 VAL A N 1
ATOM 2396 C CA . VAL A 1 339 ? 39.836 39.502 51.302 1.00 51.35 320 VAL A CA 1
ATOM 2397 C C . VAL A 1 339 ? 40.618 40.786 51.044 1.00 54.39 320 VAL A C 1
ATOM 2398 O O . VAL A 1 339 ? 40.235 41.891 51.491 1.00 52.90 320 VAL A O 1
ATOM 2402 N N . ASP A 1 340 ? 41.704 40.630 50.268 1.00 53.73 321 ASP A N 1
ATOM 2403 C CA . ASP A 1 340 ? 42.625 41.730 49.968 1.00 53.95 321 ASP A CA 1
ATOM 2404 C C . ASP A 1 340 ? 42.681 41.962 48.468 1.00 53.37 321 ASP A C 1
ATOM 2405 O O . ASP A 1 340 ? 41.789 41.532 47.737 1.00 59.47 321 ASP A O 1
ATOM 2410 N N . ALA A 1 341 ? 43.719 42.628 47.998 1.00 50.15 322 ALA A N 1
ATOM 2411 C CA . ALA A 1 341 ? 43.799 43.022 46.615 1.00 50.75 322 ALA A CA 1
ATOM 2412 C C . ALA A 1 341 ? 43.912 41.802 45.696 1.00 52.89 322 ALA A C 1
ATOM 2413 O O . ALA A 1 341 ? 43.307 41.789 44.641 1.00 54.18 322 ALA A O 1
ATOM 2415 N N . GLN A 1 342 ? 44.695 40.796 46.095 1.00 53.10 323 GLN A N 1
ATOM 2416 C CA . GLN A 1 342 ? 44.760 39.499 45.383 1.00 51.75 323 GLN A CA 1
ATOM 2417 C C . GLN A 1 342 ? 43.441 38.786 45.296 1.00 52.86 323 GLN A C 1
ATOM 2418 O O . GLN A 1 342 ? 43.090 38.289 44.240 1.00 57.51 323 GLN A O 1
ATOM 2424 N N . ALA A 1 343 ? 42.678 38.724 46.393 1.00 54.97 324 ALA A N 1
ATOM 2425 C CA . ALA A 1 343 ? 41.326 38.170 46.305 1.00 50.64 324 ALA A CA 1
ATOM 2426 C C . ALA A 1 343 ? 40.611 38.963 45.189 1.00 52.01 324 ALA A C 1
ATOM 2427 O O . ALA A 1 343 ? 39.885 38.408 44.381 1.00 53.30 324 ALA A O 1
ATOM 2429 N N . GLY A 1 344 ? 40.807 40.276 45.136 1.00 53.51 325 GLY A N 1
ATOM 2430 C CA . GLY A 1 344 ? 40.057 41.079 44.174 1.00 51.79 325 GLY A CA 1
ATOM 2431 C C . GLY A 1 344 ? 40.443 40.805 42.768 1.00 52.44 325 GLY A C 1
ATOM 2432 O O . GLY A 1 344 ? 39.598 40.567 41.921 1.00 53.35 325 GLY A O 1
ATOM 2433 N N . TYR A 1 345 ? 41.734 40.852 42.486 1.00 54.98 326 TYR A N 1
ATOM 2434 C CA . TYR A 1 345 ? 42.149 40.794 41.096 1.00 53.15 326 TYR A CA 1
ATOM 2435 C C . TYR A 1 345 ? 42.069 39.375 40.546 1.00 53.24 326 TYR A C 1
ATOM 2436 O O . TYR A 1 345 ? 41.649 39.154 39.402 1.00 52.77 326 TYR A O 1
ATOM 2445 N N . GLU A 1 346 ? 42.430 38.396 41.364 1.00 53.28 327 GLU A N 1
ATOM 2446 C CA . GLU A 1 346 ? 42.346 37.005 40.905 1.00 51.80 327 GLU A CA 1
ATOM 2447 C C . GLU A 1 346 ? 40.919 36.609 40.599 1.00 52.76 327 GLU A C 1
ATOM 2448 O O . GLU A 1 346 ? 40.665 36.040 39.522 1.00 55.56 327 GLU A O 1
ATOM 2454 N N . SER A 1 347 ? 39.993 36.945 41.517 1.00 52.31 328 SER A N 1
ATOM 2455 C CA . SER A 1 347 ? 38.591 36.539 41.385 1.00 53.18 328 SER A CA 1
ATOM 2456 C C . SER A 1 347 ? 37.885 37.274 40.241 1.00 54.80 328 SER A C 1
ATOM 2457 O O . SER A 1 347 ? 37.038 36.701 39.554 1.00 54.22 328 SER A O 1
ATOM 2484 N N . THR A 1 350 ? 39.077 35.544 36.815 1.00 56.02 331 THR A N 1
ATOM 2485 C CA . THR A 1 350 ? 38.488 34.245 36.549 1.00 54.65 331 THR A CA 1
ATOM 2486 C C . THR A 1 350 ? 36.998 34.355 36.332 1.00 55.26 331 THR A C 1
ATOM 2487 O O . THR A 1 350 ? 36.496 33.666 35.467 1.00 55.26 331 THR A O 1
ATOM 2491 N N . LEU A 1 351 ? 36.294 35.251 37.048 1.00 52.69 332 LEU A N 1
ATOM 2492 C CA . LEU A 1 351 ? 34.846 35.436 36.810 1.00 52.14 332 LEU A CA 1
ATOM 2493 C C . LEU A 1 351 ? 34.602 36.228 35.532 1.00 54.53 332 LEU A C 1
ATOM 2494 O O . LEU A 1 351 ? 33.698 35.935 34.754 1.00 57.70 332 LEU A O 1
ATOM 2507 N N . ALA A 1 353 ? 36.536 36.190 32.918 1.00 52.65 334 ALA A N 1
ATOM 2508 C CA . ALA A 1 353 ? 36.745 35.181 31.878 1.00 53.55 334 ALA A CA 1
ATOM 2509 C C . ALA A 1 353 ? 35.466 34.342 31.667 1.00 53.28 334 ALA A C 1
ATOM 2510 O O . ALA A 1 353 ? 35.023 34.170 30.567 1.00 56.00 334 ALA A O 1
ATOM 2512 N N . ALA A 1 354 ? 34.871 33.861 32.754 1.00 54.93 335 ALA A N 1
ATOM 2513 C CA . ALA A 1 354 ? 33.702 33.000 32.704 1.00 53.53 335 ALA A CA 1
ATOM 2514 C C . ALA A 1 354 ? 32.560 33.705 32.008 1.00 52.09 335 ALA A C 1
ATOM 2515 O O . ALA A 1 354 ? 31.851 33.114 31.181 1.00 50.36 335 ALA A O 1
ATOM 2517 N N . ASN A 1 355 ? 32.359 34.963 32.370 1.00 55.17 336 ASN A N 1
ATOM 2518 C CA . ASN A 1 355 ? 31.244 35.744 31.822 1.00 54.12 336 ASN A CA 1
ATOM 2519 C C . ASN A 1 355 ? 31.424 36.053 30.351 1.00 55.58 336 ASN A C 1
ATOM 2520 O O . ASN A 1 355 ? 30.502 35.828 29.564 1.00 58.36 336 ASN A O 1
ATOM 2525 N N . LEU A 1 356 ? 32.595 36.577 29.999 1.00 52.16 337 LEU A N 1
ATOM 2526 C CA . LEU A 1 356 ? 32.864 37.055 28.642 1.00 52.85 337 LEU A CA 1
ATOM 2527 C C . LEU A 1 356 ? 32.926 35.909 27.622 1.00 52.38 337 LEU A C 1
ATOM 2528 O O . LEU A 1 356 ? 32.447 36.047 26.504 1.00 51.39 337 LEU A O 1
ATOM 2533 N N . THR A 1 357 ? 33.507 34.778 28.014 1.00 54.24 338 THR A N 1
ATOM 2534 C CA . THR A 1 357 ? 33.516 33.594 27.156 1.00 52.78 338 THR A CA 1
ATOM 2535 C C . THR A 1 357 ? 32.211 32.770 27.154 1.00 52.48 338 THR A C 1
ATOM 2536 O O . THR A 1 357 ? 32.088 31.832 26.392 1.00 54.17 338 THR A O 1
ATOM 2540 N N . GLY A 1 358 ? 31.240 33.133 27.979 1.00 55.36 339 GLY A N 1
ATOM 2541 C CA . GLY A 1 358 ? 29.881 32.534 27.907 1.00 56.64 339 GLY A CA 1
ATOM 2542 C C . GLY A 1 358 ? 29.721 31.218 28.637 1.00 55.34 339 GLY A C 1
ATOM 2543 O O . GLY A 1 358 ? 29.080 30.327 28.158 1.00 52.86 339 GLY A O 1
ATOM 2544 N N . VAL A 1 359 ? 30.339 31.086 29.801 1.00 55.82 340 VAL A N 1
ATOM 2545 C CA . VAL A 1 359 ? 30.027 29.964 30.696 1.00 55.60 340 VAL A CA 1
ATOM 2546 C C . VAL A 1 359 ? 28.538 30.084 31.095 1.00 56.75 340 VAL A C 1
ATOM 2547 O O . VAL A 1 359 ? 28.009 31.177 31.178 1.00 58.96 340 VAL A O 1
ATOM 2551 N N . ASN A 1 360 ? 27.859 28.954 31.269 1.00 56.90 341 ASN A N 1
ATOM 2552 C CA . ASN A 1 360 ? 26.433 28.933 31.546 1.00 56.89 341 ASN A CA 1
ATOM 2553 C C . ASN A 1 360 ? 26.068 28.840 33.022 1.00 55.53 341 ASN A C 1
ATOM 2554 O O . ASN A 1 360 ? 25.044 29.369 33.434 1.00 54.69 341 ASN A O 1
ATOM 2559 N N . PHE A 1 361 ? 26.916 28.153 33.787 1.00 56.53 342 PHE A N 1
ATOM 2560 C CA . PHE A 1 361 ? 26.644 27.742 35.181 1.00 55.80 342 PHE A CA 1
ATOM 2561 C C . PHE A 1 361 ? 27.963 27.962 36.028 1.00 56.42 342 PHE A C 1
ATOM 2562 O O . PHE A 1 361 ? 28.983 27.262 35.862 1.00 55.79 342 PHE A O 1
ATOM 2570 N N . VAL A 1 362 ? 27.949 28.943 36.914 1.00 55.18 343 VAL A N 1
ATOM 2571 C CA . VAL A 1 362 ? 29.156 29.315 37.651 1.00 53.93 343 VAL A CA 1
ATOM 2572 C C . VAL A 1 362 ? 29.028 28.948 39.095 1.00 55.40 343 VAL A C 1
ATOM 2573 O O . VAL A 1 362 ? 28.603 29.756 39.957 1.00 54.38 343 VAL A O 1
ATOM 2577 N N . LEU A 1 363 ? 29.391 27.700 39.360 1.00 53.93 344 LEU A N 1
ATOM 2578 C CA . LEU A 1 363 ? 29.634 27.288 40.710 1.00 53.55 344 LEU A CA 1
ATOM 2579 C C . LEU A 1 363 ? 30.812 28.102 41.273 1.00 56.29 344 LEU A C 1
ATOM 2580 O O . LEU A 1 363 ? 31.768 28.446 40.575 1.00 56.00 344 LEU A O 1
ATOM 2585 N N . HIS A 1 364 ? 30.744 28.392 42.560 1.00 58.57 345 HIS A N 1
ATOM 2586 C CA . HIS A 1 364 ? 31.774 29.134 43.246 1.00 57.63 345 HIS A CA 1
ATOM 2587 C C . HIS A 1 364 ? 31.830 30.547 42.777 1.00 56.21 345 HIS A C 1
ATOM 2588 O O . HIS A 1 364 ? 32.899 31.121 42.794 1.00 55.19 345 HIS A O 1
ATOM 2595 N N . THR A 1 365 ? 30.727 31.126 42.342 1.00 54.98 346 THR A N 1
ATOM 2596 C CA . THR A 1 365 ? 30.764 32.554 42.050 1.00 53.91 346 THR A CA 1
ATOM 2597 C C . THR A 1 365 ? 31.164 33.330 43.303 1.00 55.88 346 THR A C 1
ATOM 2598 O O . THR A 1 365 ? 31.992 34.262 43.242 1.00 55.28 346 THR A O 1
ATOM 2602 N N . ALA A 1 366 ? 30.578 32.935 44.437 1.00 53.06 347 ALA A N 1
ATOM 2603 C CA . ALA A 1 366 ? 30.638 33.735 45.655 1.00 54.73 347 ALA A CA 1
ATOM 2604 C C . ALA A 1 366 ? 31.177 32.961 46.903 1.00 55.71 347 ALA A C 1
ATOM 2605 O O . ALA A 1 366 ? 30.673 31.887 47.284 1.00 55.46 347 ALA A O 1
ATOM 2607 N N . GLY A 1 367 ? 32.213 33.544 47.521 1.00 55.70 348 GLY A N 1
ATOM 2608 C CA . GLY A 1 367 ? 32.647 33.176 48.860 1.00 52.86 348 GLY A CA 1
ATOM 2609 C C . GLY A 1 367 ? 33.993 32.514 49.016 1.00 52.40 348 GLY A C 1
ATOM 2610 O O . GLY A 1 367 ? 34.538 32.515 50.096 1.00 53.11 348 GLY A O 1
ATOM 2611 N N . ILE A 1 368 ? 34.508 31.941 47.946 1.00 55.08 349 ILE A N 1
ATOM 2612 C CA . ILE A 1 368 ? 35.707 31.130 48.007 1.00 55.01 349 ILE A CA 1
ATOM 2613 C C . ILE A 1 368 ? 37.006 31.919 48.217 1.00 53.85 349 ILE A C 1
ATOM 2614 O O . ILE A 1 368 ? 37.262 32.993 47.568 1.00 50.46 349 ILE A O 1
ATOM 2619 N N . LEU A 1 369 ? 37.800 31.383 49.160 1.00 54.70 350 LEU A N 1
ATOM 2620 C CA . LEU A 1 369 ? 39.212 31.768 49.342 1.00 55.77 350 LEU A CA 1
ATOM 2621 C C . LEU A 1 369 ? 40.099 30.519 49.266 1.00 58.10 350 LEU A C 1
ATOM 2622 O O . LEU A 1 369 ? 39.624 29.375 49.336 1.00 58.66 350 LEU A O 1
ATOM 2627 N N . GLN A 1 370 ? 41.387 30.775 49.059 1.00 57.90 351 GLN A N 1
ATOM 2628 C CA . GLN A 1 370 ? 42.419 29.767 49.029 1.00 58.15 351 GLN A CA 1
ATOM 2629 C C . GLN A 1 370 ? 42.038 28.485 48.269 1.00 57.34 351 GLN A C 1
ATOM 2630 O O . GLN A 1 370 ? 41.948 27.397 48.829 1.00 56.49 351 GLN A O 1
ATOM 2636 N N . TYR A 1 371 ? 41.884 28.634 46.967 1.00 57.75 352 TYR A N 1
ATOM 2637 C CA . TYR A 1 371 ? 41.748 27.482 46.030 1.00 55.57 352 TYR A CA 1
ATOM 2638 C C . TYR A 1 371 ? 40.824 26.401 46.580 1.00 56.40 352 TYR A C 1
ATOM 2639 O O . TYR A 1 371 ? 41.145 25.212 46.574 1.00 58.53 352 TYR A O 1
ATOM 2648 N N . PHE A 1 372 ? 39.675 26.865 47.078 1.00 54.41 353 PHE A N 1
ATOM 2649 C CA . PHE A 1 372 ? 38.543 26.049 47.494 1.00 56.27 353 PHE A CA 1
ATOM 2650 C C . PHE A 1 372 ? 38.626 25.551 48.929 1.00 57.75 353 PHE A C 1
ATOM 2651 O O . PHE A 1 372 ? 37.742 24.822 49.364 1.00 59.64 353 PHE A O 1
ATOM 2667 N N . ALA A 1 374 ? 38.306 27.335 51.652 1.00 55.71 355 ALA A N 1
ATOM 2668 C CA . ALA A 1 374 ? 37.630 28.217 52.592 1.00 55.55 355 ALA A CA 1
ATOM 2669 C C . ALA A 1 374 ? 36.482 28.944 51.933 1.00 56.77 355 ALA A C 1
ATOM 2670 O O . ALA A 1 374 ? 36.531 29.242 50.736 1.00 55.50 355 ALA A O 1
ATOM 2680 N N . SER A 1 376 ? 34.331 32.581 52.998 1.00 56.48 357 SER A N 1
ATOM 2681 C CA . SER A 1 376 ? 34.445 33.776 53.770 1.00 52.44 357 SER A CA 1
ATOM 2682 C C . SER A 1 376 ? 33.197 34.604 53.494 1.00 53.04 357 SER A C 1
ATOM 2683 O O . SER A 1 376 ? 32.787 34.800 52.357 1.00 53.67 357 SER A O 1
ATOM 2686 N N . TYR A 1 377 ? 32.632 35.154 54.550 1.00 57.56 358 TYR A N 1
ATOM 2687 C CA . TYR A 1 377 ? 31.426 35.943 54.456 1.00 55.01 358 TYR A CA 1
ATOM 2688 C C . TYR A 1 377 ? 31.700 37.304 53.784 1.00 53.47 358 TYR A C 1
ATOM 2689 O O . TYR A 1 377 ? 30.886 37.839 53.037 1.00 54.80 358 TYR A O 1
ATOM 2698 N N . GLU A 1 378 ? 32.862 37.862 54.055 1.00 51.98 359 GLU A N 1
ATOM 2699 C CA . GLU A 1 378 ? 33.268 39.105 53.420 1.00 52.36 359 GLU A CA 1
ATOM 2700 C C . GLU A 1 378 ? 33.523 38.864 51.934 1.00 50.36 359 GLU A C 1
ATOM 2701 O O . GLU A 1 378 ? 33.192 39.689 51.108 1.00 51.27 359 GLU A O 1
ATOM 2707 N N . LYS A 1 379 ? 34.112 37.720 51.616 1.00 50.98 360 LYS A N 1
ATOM 2708 C CA . LYS A 1 379 ? 34.419 37.358 50.252 1.00 51.94 360 LYS A CA 1
ATOM 2709 C C . LYS A 1 379 ? 33.134 37.168 49.468 1.00 55.27 360 LYS A C 1
ATOM 2710 O O . LYS A 1 379 ? 33.087 37.490 48.275 1.00 54.64 360 LYS A O 1
ATOM 2716 N N . PHE A 1 380 ? 32.077 36.735 50.152 1.00 52.00 361 PHE A N 1
ATOM 2717 C CA . PHE A 1 380 ? 30.800 36.499 49.501 1.00 51.41 361 PHE A CA 1
ATOM 2718 C C . PHE A 1 380 ? 30.216 37.807 48.981 1.00 51.65 361 PHE A C 1
ATOM 2719 O O . PHE A 1 380 ? 29.749 37.882 47.865 1.00 52.14 361 PHE A O 1
ATOM 2727 N N . ILE A 1 381 ? 30.241 38.832 49.832 1.00 52.42 362 ILE A N 1
ATOM 2728 C CA . ILE A 1 381 ? 29.820 40.178 49.510 1.00 52.21 362 ILE A CA 1
ATOM 2729 C C . ILE A 1 381 ? 30.696 40.782 48.374 1.00 55.85 362 ILE A C 1
ATOM 2730 O O . ILE A 1 381 ? 30.182 41.370 47.406 1.00 54.28 362 ILE A O 1
ATOM 2743 N N . ASP A 1 383 ? 32.369 39.128 46.048 1.00 53.31 364 ASP A N 1
ATOM 2744 C CA . ASP A 1 383 ? 32.043 38.399 44.867 1.00 55.07 364 ASP A CA 1
ATOM 2745 C C . ASP A 1 383 ? 30.676 38.786 44.318 1.00 58.54 364 ASP A C 1
ATOM 2746 O O . ASP A 1 383 ? 30.472 38.764 43.104 1.00 59.39 364 ASP A O 1
ATOM 2751 N N . ASP A 1 384 ? 29.741 39.103 45.209 1.00 55.48 365 ASP A N 1
ATOM 2752 C CA . ASP A 1 384 ? 28.431 39.466 44.776 1.00 54.64 365 ASP A CA 1
ATOM 2753 C C . ASP A 1 384 ? 28.525 40.802 44.033 1.00 52.15 365 ASP A C 1
ATOM 2754 O O . ASP A 1 384 ? 27.779 41.045 43.081 1.00 51.41 365 ASP A O 1
ATOM 2759 N N . GLU A 1 385 ? 29.451 41.655 44.440 1.00 53.05 366 GLU A N 1
ATOM 2760 C CA . GLU A 1 385 ? 29.680 42.943 43.753 1.00 55.68 366 GLU A CA 1
ATOM 2761 C C . GLU A 1 385 ? 30.292 42.725 42.368 1.00 53.35 366 GLU A C 1
ATOM 2762 O O . GLU A 1 385 ? 29.835 43.278 41.400 1.00 55.77 366 GLU A O 1
ATOM 2768 N N . ILE A 1 386 ? 31.290 41.871 42.263 1.00 54.40 367 ILE A N 1
ATOM 2769 C CA . ILE A 1 386 ? 31.952 41.689 40.977 1.00 52.28 367 ILE A CA 1
ATOM 2770 C C . ILE A 1 386 ? 31.006 40.986 39.978 1.00 53.96 367 ILE A C 1
ATOM 2771 O O . ILE A 1 386 ? 31.011 41.288 38.765 1.00 52.35 367 ILE A O 1
ATOM 2776 N N . ALA A 1 387 ? 30.181 40.071 40.499 1.00 51.87 368 ALA A N 1
ATOM 2777 C CA . ALA A 1 387 ? 29.112 39.449 39.735 1.00 50.44 368 ALA A CA 1
ATOM 2778 C C . ALA A 1 387 ? 28.168 40.517 39.153 1.00 50.17 368 ALA A C 1
ATOM 2779 O O . ALA A 1 387 ? 27.898 40.498 37.987 1.00 52.45 368 ALA A O 1
ATOM 2781 N N . GLY A 1 388 ? 27.744 41.485 39.957 1.00 53.84 369 GLY A N 1
ATOM 2782 C CA . GLY A 1 388 ? 26.810 42.516 39.523 1.00 50.47 369 GLY A CA 1
ATOM 2783 C C . GLY A 1 388 ? 27.417 43.363 38.432 1.00 52.02 369 GLY A C 1
ATOM 2784 O O . GLY A 1 388 ? 26.795 43.615 37.405 1.00 55.89 369 GLY A O 1
ATOM 2793 N N . LEU A 1 390 ? 29.861 42.573 36.429 1.00 54.39 371 LEU A N 1
ATOM 2794 C CA . LEU A 1 390 ? 30.048 41.759 35.246 1.00 57.79 371 LEU A CA 1
ATOM 2795 C C . LEU A 1 390 ? 28.743 41.533 34.471 1.00 58.68 371 LEU A C 1
ATOM 2796 O O . LEU A 1 390 ? 28.754 41.561 33.239 1.00 63.12 371 LEU A O 1
ATOM 2801 N N . LEU A 1 391 ? 27.634 41.312 35.160 1.00 57.87 372 LEU A N 1
ATOM 2802 C CA . LEU A 1 391 ? 26.324 41.222 34.474 1.00 57.89 372 LEU A CA 1
ATOM 2803 C C . LEU A 1 391 ? 25.957 42.570 33.813 1.00 54.83 372 LEU A C 1
ATOM 2804 O O . LEU A 1 391 ? 25.434 42.606 32.722 1.00 50.08 372 LEU A O 1
ATOM 2809 N N . HIS A 1 392 ? 26.269 43.681 34.458 1.00 54.63 373 HIS A N 1
ATOM 2810 C CA . HIS A 1 392 ? 26.047 44.961 33.799 1.00 55.08 373 HIS A CA 1
ATOM 2811 C C . HIS A 1 392 ? 26.889 45.127 32.529 1.00 56.92 373 HIS A C 1
ATOM 2812 O O . HIS A 1 392 ? 26.413 45.648 31.523 1.00 60.12 373 HIS A O 1
ATOM 2819 N N . TYR A 1 393 ? 28.144 44.679 32.575 1.00 55.38 374 TYR A N 1
ATOM 2820 C CA . TYR A 1 393 ? 29.008 44.763 31.414 1.00 54.03 374 TYR A CA 1
ATOM 2821 C C . TYR A 1 393 ? 28.395 44.044 30.222 1.00 53.91 374 TYR A C 1
ATOM 2822 O O . TYR A 1 393 ? 28.359 44.600 29.121 1.00 53.95 374 TYR A O 1
ATOM 2839 N N . LYS A 1 395 ? 25.251 43.324 29.629 1.00 57.71 376 LYS A N 1
ATOM 2840 C CA . LYS A 1 395 ? 24.056 43.974 29.078 1.00 58.20 376 LYS A CA 1
ATOM 2841 C C . LYS A 1 395 ? 24.469 44.682 27.807 1.00 57.63 376 LYS A C 1
ATOM 2842 O O . LYS A 1 395 ? 23.758 44.663 26.834 1.00 61.47 376 LYS A O 1
ATOM 2846 N N . GLY A 1 396 ? 25.642 45.299 27.824 1.00 58.23 377 GLY A N 1
ATOM 2847 C CA . GLY A 1 396 ? 26.152 46.006 26.674 1.00 58.25 377 GLY A CA 1
ATOM 2848 C C . GLY A 1 396 ? 25.483 47.357 26.482 1.00 58.70 377 GLY A C 1
ATOM 2849 O O . GLY A 1 396 ? 24.997 47.974 27.443 1.00 56.53 377 GLY A O 1
ATOM 2850 N N . TYR A 1 397 ? 25.471 47.821 25.232 1.00 58.20 378 TYR A N 1
ATOM 2851 C CA . TYR A 1 397 ? 24.912 49.128 24.898 1.00 58.08 378 TYR A CA 1
ATOM 2852 C C . TYR A 1 397 ? 23.397 49.076 24.601 1.00 56.98 378 TYR A C 1
ATOM 2853 O O . TYR A 1 397 ? 22.815 48.006 24.445 1.00 56.17 378 TYR A O 1
ATOM 2862 N N . THR A 1 398 ? 22.774 50.249 24.595 1.00 57.91 379 THR A N 1
ATOM 2863 C CA . THR A 1 398 ? 21.373 50.409 24.209 1.00 59.12 379 THR A CA 1
ATOM 2864 C C . THR A 1 398 ? 21.371 51.354 23.023 1.00 58.89 379 THR A C 1
ATOM 2865 O O . THR A 1 398 ? 21.721 52.545 23.162 1.00 58.06 379 THR A O 1
ATOM 2869 N N . PHE A 1 399 ? 21.007 50.810 21.859 1.00 59.98 380 PHE A N 1
ATOM 2870 C CA . PHE A 1 399 ? 21.025 51.564 20.602 1.00 60.38 380 PHE A CA 1
ATOM 2871 C C . PHE A 1 399 ? 19.672 52.120 20.163 1.00 60.62 380 PHE A C 1
ATOM 2872 O O . PHE A 1 399 ? 19.519 52.491 19.011 1.00 60.48 380 PHE A O 1
ATOM 2880 N N . ASP A 1 400 ? 18.706 52.209 21.079 1.00 61.73 381 ASP A N 1
ATOM 2881 C CA . ASP A 1 400 ? 17.432 52.867 20.779 1.00 61.96 381 ASP A CA 1
ATOM 2882 C C . ASP A 1 400 ? 17.650 54.385 20.819 1.00 63.83 381 ASP A C 1
ATOM 2883 O O . ASP A 1 400 ? 18.793 54.832 20.984 1.00 64.26 381 ASP A O 1
ATOM 2888 N N . GLU A 1 401 ? 16.577 55.168 20.682 1.00 64.32 382 GLU A N 1
ATOM 2889 C CA . GLU A 1 401 ? 16.701 56.627 20.547 1.00 65.52 382 GLU A CA 1
ATOM 2890 C C . GLU A 1 401 ? 17.226 57.296 21.807 1.00 66.75 382 GLU A C 1
ATOM 2891 O O . GLU A 1 401 ? 17.952 58.284 21.721 1.00 67.99 382 GLU A O 1
ATOM 2893 N N . ASP A 1 402 ? 16.930 56.719 22.969 1.00 68.52 383 ASP A N 1
ATOM 2894 C CA . ASP A 1 402 ? 17.168 57.399 24.252 1.00 68.31 383 ASP A CA 1
ATOM 2895 C C . ASP A 1 402 ? 18.417 57.156 25.137 1.00 66.91 383 ASP A C 1
ATOM 2896 O O . ASP A 1 402 ? 18.448 57.711 26.231 1.00 69.25 383 ASP A O 1
ATOM 2901 N N . GLY A 1 403 ? 19.446 56.396 24.769 1.00 66.05 384 GLY A N 1
ATOM 2902 C CA . GLY A 1 403 ? 19.674 55.804 23.490 1.00 63.79 384 GLY A CA 1
ATOM 2903 C C . GLY A 1 403 ? 20.912 56.442 22.897 1.00 62.51 384 GLY A C 1
ATOM 2904 O O . GLY A 1 403 ? 21.978 56.470 23.534 1.00 59.98 384 GLY A O 1
ATOM 2913 N N . ALA A 1 405 ? 20.907 59.549 22.089 1.00 57.72 386 ALA A N 1
ATOM 2914 C CA . ALA A 1 405 ? 20.947 60.822 22.829 1.00 56.50 386 ALA A CA 1
ATOM 2915 C C . ALA A 1 405 ? 21.288 62.057 21.979 1.00 55.66 386 ALA A C 1
ATOM 2916 O O . ALA A 1 405 ? 21.762 63.072 22.500 1.00 55.01 386 ALA A O 1
ATOM 2918 N N . PHE A 1 406 ? 21.029 61.992 20.676 1.00 56.24 387 PHE A N 1
ATOM 2919 C CA . PHE A 1 406 ? 21.496 63.056 19.796 1.00 55.15 387 PHE A CA 1
ATOM 2920 C C . PHE A 1 406 ? 20.875 64.405 20.155 1.00 55.13 387 PHE A C 1
ATOM 2921 O O . PHE A 1 406 ? 21.553 65.443 20.119 1.00 56.90 387 PHE A O 1
ATOM 2929 N N . ASP A 1 407 ? 19.602 64.387 20.532 1.00 54.39 388 ASP A N 1
ATOM 2930 C CA . ASP A 1 407 ? 18.858 65.642 20.733 1.00 56.08 388 ASP A CA 1
ATOM 2931 C C . ASP A 1 407 ? 19.209 66.269 22.061 1.00 53.96 388 ASP A C 1
ATOM 2932 O O . ASP A 1 407 ? 19.101 67.486 22.231 1.00 54.07 388 ASP A O 1
ATOM 2937 N N . VAL A 1 408 ? 19.619 65.435 23.015 1.00 55.14 389 VAL A N 1
ATOM 2938 C CA . VAL A 1 408 ? 20.056 65.949 24.306 1.00 54.43 389 VAL A CA 1
ATOM 2939 C C . VAL A 1 408 ? 21.456 66.540 24.106 1.00 52.91 389 VAL A C 1
ATOM 2940 O O . VAL A 1 408 ? 21.726 67.672 24.566 1.00 50.92 389 VAL A O 1
ATOM 2944 N N . ILE A 1 409 ? 22.303 65.836 23.347 1.00 51.06 390 ILE A N 1
ATOM 2945 C CA . ILE A 1 409 ? 23.574 66.426 22.904 1.00 52.06 390 ILE A CA 1
ATOM 2946 C C . ILE A 1 409 ? 23.339 67.760 22.152 1.00 53.30 390 ILE A C 1
ATOM 2947 O O . ILE A 1 409 ? 24.028 68.746 22.417 1.00 52.83 390 ILE A O 1
ATOM 2952 N N . GLU A 1 410 ? 22.361 67.797 21.242 1.00 54.42 391 GLU A N 1
ATOM 2953 C CA . GLU A 1 410 ? 22.050 69.039 20.523 1.00 56.21 391 GLU A CA 1
ATOM 2954 C C . GLU A 1 410 ? 21.643 70.165 21.489 1.00 57.49 391 GLU A C 1
ATOM 2955 O O . GLU A 1 410 ? 22.218 71.249 21.433 1.00 57.84 391 GLU A O 1
ATOM 2961 N N . LYS A 1 411 ? 20.669 69.898 22.366 1.00 58.07 392 LYS A N 1
ATOM 2962 C CA . LYS A 1 411 ? 20.259 70.846 23.422 1.00 58.85 392 LYS A CA 1
ATOM 2963 C C . LYS A 1 411 ? 21.427 71.435 24.207 1.00 57.23 392 LYS A C 1
ATOM 2964 O O . LYS A 1 411 ? 21.510 72.642 24.391 1.00 55.57 392 LYS A O 1
ATOM 2970 N N . VAL A 1 412 ? 22.309 70.565 24.697 1.00 56.31 393 VAL A N 1
ATOM 2971 C CA . VAL A 1 412 ? 23.333 70.975 25.655 1.00 55.15 393 VAL A CA 1
ATOM 2972 C C . VAL A 1 412 ? 24.399 71.781 24.925 1.00 55.18 393 VAL A C 1
ATOM 2973 O O . VAL A 1 412 ? 24.603 72.977 25.197 1.00 55.21 393 VAL A O 1
ATOM 2977 N N . GLY A 1 413 ? 25.040 71.141 23.959 1.00 54.85 394 GLY A N 1
ATOM 2978 C CA . GLY A 1 413 ? 25.951 71.845 23.060 1.00 54.93 394 GLY A CA 1
ATOM 2979 C C . GLY A 1 413 ? 27.335 72.026 23.660 1.00 55.56 394 GLY A C 1
ATOM 2980 O O . GLY A 1 413 ? 27.563 71.663 24.838 1.00 55.16 394 GLY A O 1
ATOM 2981 N N . PRO A 1 414 ? 28.283 72.542 22.845 1.00 54.22 395 PRO A N 1
ATOM 2982 C CA . PRO A 1 414 ? 29.660 72.734 23.287 1.00 53.81 395 PRO A CA 1
ATOM 2983 C C . PRO A 1 414 ? 29.765 73.551 24.560 1.00 52.74 395 PRO A C 1
ATOM 2984 O O . PRO A 1 414 ? 29.103 74.586 24.686 1.00 52.13 395 PRO A O 1
ATOM 2988 N N . GLY A 1 415 ? 30.553 73.048 25.506 1.00 53.01 396 GLY A N 1
ATOM 2989 C CA . GLY A 1 415 ? 30.717 73.682 26.826 1.00 54.69 396 GLY A CA 1
ATOM 2990 C C . GLY A 1 415 ? 29.617 73.462 27.867 1.00 54.92 396 GLY A C 1
ATOM 2991 O O . GLY A 1 415 ? 29.795 73.805 29.050 1.00 54.28 396 GLY A O 1
ATOM 2992 N N . GLY A 1 416 ? 28.488 72.891 27.444 1.00 54.28 397 GLY A N 1
ATOM 2993 C CA . GLY A 1 416 ? 27.367 72.645 28.341 1.00 53.86 397 GLY A CA 1
ATOM 2994 C C . GLY A 1 416 ? 27.626 71.460 29.256 1.00 55.58 397 GLY A C 1
ATOM 2995 O O . GLY A 1 416 ? 28.754 70.943 29.345 1.00 56.47 397 GLY A O 1
ATOM 2996 N N . HIS A 1 417 ? 26.578 71.048 29.962 1.00 55.75 398 HIS A N 1
ATOM 2997 C CA . HIS A 1 417 ? 26.623 69.884 30.834 1.00 57.27 398 HIS A CA 1
ATOM 2998 C C . HIS A 1 417 ? 25.231 69.280 30.891 1.00 56.45 398 HIS A C 1
ATOM 2999 O O . HIS A 1 417 ? 24.206 69.971 30.685 1.00 52.98 398 HIS A O 1
ATOM 3006 N N . PHE A 1 418 ? 25.209 67.998 31.225 1.00 54.29 399 PHE A N 1
ATOM 3007 C CA . PHE A 1 418 ? 24.014 67.199 31.078 1.00 54.18 399 PHE A CA 1
ATOM 3008 C C . PHE A 1 418 ? 23.271 66.932 32.370 1.00 55.01 399 PHE A C 1
ATOM 3009 O O . PHE A 1 418 ? 22.169 66.388 32.336 1.00 55.20 399 PHE A O 1
ATOM 3017 N N . LEU A 1 419 ? 23.840 67.334 33.505 1.00 55.13 400 LEU A N 1
ATOM 3018 C CA . LEU A 1 419 ? 23.364 66.804 34.780 1.00 57.93 400 LEU A CA 1
ATOM 3019 C C . LEU A 1 419 ? 21.998 67.362 35.194 1.00 56.98 400 LEU A C 1
ATOM 3020 O O . LEU A 1 419 ? 21.291 66.776 36.001 1.00 55.22 400 LEU A O 1
ATOM 3025 N N . THR A 1 420 ? 21.595 68.459 34.570 1.00 57.80 401 THR A N 1
ATOM 3026 C CA . THR A 1 420 ? 20.327 69.073 34.875 1.00 58.00 401 THR A CA 1
ATOM 3027 C C . THR A 1 420 ? 19.245 68.890 33.787 1.00 58.21 401 THR A C 1
ATOM 3028 O O . THR A 1 420 ? 18.242 69.607 33.798 1.00 59.29 401 THR A O 1
ATOM 3032 N N . GLN A 1 421 ? 19.449 67.910 32.901 1.00 56.31 402 GLN A N 1
ATOM 3033 C CA . GLN A 1 421 ? 18.516 67.495 31.834 1.00 56.15 402 GLN A CA 1
ATOM 3034 C C . GLN A 1 421 ? 17.518 66.369 32.211 1.00 56.26 402 GLN A C 1
ATOM 3035 O O . GLN A 1 421 ? 17.869 65.429 32.931 1.00 54.41 402 GLN A O 1
ATOM 3041 N N . LYS A 1 422 ? 16.311 66.438 31.653 1.00 56.35 403 LYS A N 1
ATOM 3042 C CA . LYS A 1 422 ? 15.256 65.406 31.810 1.00 59.36 403 LYS A CA 1
ATOM 3043 C C . LYS A 1 422 ? 15.743 64.019 31.446 1.00 58.76 403 LYS A C 1
ATOM 3044 O O . LYS A 1 422 ? 15.375 63.017 32.070 1.00 60.59 403 LYS A O 1
ATOM 3050 N N . HIS A 1 423 ? 16.525 63.965 30.377 1.00 58.02 404 HIS A N 1
ATOM 3051 C CA . HIS A 1 423 ? 17.067 62.712 29.867 1.00 57.50 404 HIS A CA 1
ATOM 3052 C C . HIS A 1 423 ? 18.091 62.102 30.854 1.00 56.92 404 HIS A C 1
ATOM 3053 O O . HIS A 1 423 ? 18.281 60.893 30.868 1.00 56.90 404 HIS A O 1
ATOM 3060 N N . THR A 1 424 ? 18.743 62.944 31.665 1.00 56.41 405 THR A N 1
ATOM 3061 C CA . THR A 1 424 ? 19.620 62.473 32.723 1.00 55.33 405 THR A CA 1
ATOM 3062 C C . THR A 1 424 ? 18.760 61.880 33.829 1.00 57.93 405 THR A C 1
ATOM 3063 O O . THR A 1 424 ? 18.925 60.708 34.187 1.00 57.60 405 THR A O 1
ATOM 3067 N N . ARG A 1 425 ? 17.809 62.659 34.332 1.00 60.27 406 ARG A N 1
ATOM 3068 C CA . ARG A 1 425 ? 16.804 62.132 35.262 1.00 63.70 406 ARG A CA 1
ATOM 3069 C C . ARG A 1 425 ? 16.161 60.824 34.782 1.00 64.46 406 ARG A C 1
ATOM 3070 O O . ARG A 1 425 ? 15.958 59.910 35.575 1.00 64.85 406 ARG A O 1
ATOM 3078 N N . LYS A 1 426 ? 15.844 60.740 33.489 1.00 67.12 407 LYS A N 1
ATOM 3079 C CA . LYS A 1 426 ? 15.111 59.594 32.925 1.00 66.87 407 LYS A CA 1
ATOM 3080 C C . LYS A 1 426 ? 15.963 58.351 32.854 1.00 66.54 407 LYS A C 1
ATOM 3081 O O . LYS A 1 426 ? 15.539 57.259 33.250 1.00 66.93 407 LYS A O 1
ATOM 3083 N N . ASN A 1 427 ? 17.180 58.526 32.357 1.00 67.01 408 ASN A N 1
ATOM 3084 C CA . ASN A 1 427 ? 18.004 57.399 31.903 1.00 65.33 408 ASN A CA 1
ATOM 3085 C C . ASN A 1 427 ? 19.218 57.023 32.766 1.00 64.88 408 ASN A C 1
ATOM 3086 O O . ASN A 1 427 ? 19.814 55.962 32.533 1.00 62.20 408 ASN A O 1
ATOM 3091 N N . HIS A 1 428 ? 19.587 57.878 33.728 1.00 63.88 409 HIS A N 1
ATOM 3092 C CA . HIS A 1 428 ? 20.678 57.581 34.670 1.00 63.93 409 HIS A CA 1
ATOM 3093 C C . HIS A 1 428 ? 20.481 56.174 35.238 1.00 65.08 409 HIS A C 1
ATOM 3094 O O . HIS A 1 428 ? 21.293 55.265 34.990 1.00 67.11 409 HIS A O 1
ATOM 3096 N N . LYS A 1 429 ? 19.370 55.988 35.949 1.00 63.69 410 LYS A N 1
ATOM 3097 C CA . LYS A 1 429 ? 19.039 54.705 36.550 1.00 64.72 410 LYS A CA 1
ATOM 3098 C C . LYS A 1 429 ? 18.872 53.582 35.534 1.00 64.50 410 LYS A C 1
ATOM 3099 O O . LYS A 1 429 ? 19.099 52.438 35.865 1.00 67.00 410 LYS A O 1
ATOM 3101 N N . ARG A 1 430 ? 18.469 53.889 34.306 1.00 65.19 411 ARG A N 1
ATOM 3102 C CA . ARG A 1 430 ? 18.189 52.835 33.316 1.00 64.90 411 ARG A CA 1
ATOM 3103 C C . ARG A 1 430 ? 19.454 52.163 32.834 1.00 63.13 411 ARG A C 1
ATOM 3104 O O . ARG A 1 430 ? 19.476 50.963 32.603 1.00 61.40 411 ARG A O 1
ATOM 3112 N N . GLU A 1 431 ? 20.504 52.949 32.659 1.00 61.67 412 GLU A N 1
ATOM 3113 C CA . GLU A 1 431 ? 21.686 52.447 31.997 1.00 62.11 412 GLU A CA 1
ATOM 3114 C C . GLU A 1 431 ? 22.900 52.193 32.889 1.00 58.41 412 GLU A C 1
ATOM 3115 O O . GLU A 1 431 ? 23.773 51.453 32.467 1.00 52.78 412 GLU A O 1
ATOM 3121 N N . PHE A 1 432 ? 22.944 52.819 34.076 1.00 58.91 413 PHE A N 1
ATOM 3122 C CA . PHE A 1 432 ? 24.123 52.792 34.953 1.00 58.62 413 PHE A CA 1
ATOM 3123 C C . PHE A 1 432 ? 24.018 51.799 36.133 1.00 59.05 413 PHE A C 1
ATOM 3124 O O . PHE A 1 432 ? 22.959 51.610 36.709 1.00 61.29 413 PHE A O 1
ATOM 3132 N N . TYR A 1 433 ? 25.133 51.152 36.466 1.00 60.17 414 TYR A N 1
ATOM 3133 C CA . TYR A 1 433 ? 25.208 50.165 37.559 1.00 58.33 414 TYR A CA 1
ATOM 3134 C C . TYR A 1 433 ? 25.370 50.912 38.868 1.00 60.08 414 TYR A C 1
ATOM 3135 O O . TYR A 1 433 ? 26.184 51.843 38.940 1.00 62.24 414 TYR A O 1
ATOM 3144 N N . THR A 1 434 ? 24.612 50.530 39.901 1.00 58.07 415 THR A N 1
ATOM 3145 C CA . THR A 1 434 ? 24.828 51.133 41.215 1.00 59.94 415 THR A CA 1
ATOM 3146 C C . THR A 1 434 ? 25.563 50.135 42.155 1.00 60.17 415 THR A C 1
ATOM 3147 O O . THR A 1 434 ? 25.086 49.011 42.405 1.00 60.51 415 THR A O 1
ATOM 3151 N N . PRO A 1 435 ? 26.792 50.498 42.571 1.00 57.42 416 PRO A N 1
ATOM 3152 C CA . PRO A 1 435 ? 27.614 49.595 43.372 1.00 55.40 416 PRO A CA 1
ATOM 3153 C C . PRO A 1 435 ? 26.988 49.227 44.682 1.00 53.91 416 PRO A C 1
ATOM 3154 O O . PRO A 1 435 ? 26.191 49.966 45.201 1.00 57.86 416 PRO A O 1
ATOM 3158 N N . THR A 1 436 ? 27.284 48.031 45.168 1.00 57.30 417 THR A N 1
ATOM 3159 C CA . THR A 1 436 ? 26.802 47.573 46.463 1.00 57.31 417 THR A CA 1
ATOM 3160 C C . THR A 1 436 ? 27.972 47.565 47.459 1.00 58.84 417 THR A C 1
ATOM 3161 O O . THR A 1 436 ? 27.764 47.440 48.646 1.00 63.40 417 THR A O 1
ATOM 3165 N N . LEU A 1 437 ? 29.203 47.703 46.982 1.00 57.06 418 LEU A N 1
ATOM 3166 C CA . LEU A 1 437 ? 30.397 47.592 47.843 1.00 56.69 418 LEU A CA 1
ATOM 3167 C C . LEU A 1 437 ? 31.530 48.578 47.533 1.00 55.83 418 LEU A C 1
ATOM 3168 O O . LEU A 1 437 ? 32.168 49.063 48.437 1.00 54.02 418 LEU A O 1
ATOM 3173 N N . SER A 1 438 ? 31.834 48.808 46.254 1.00 54.44 419 SER A N 1
ATOM 3174 C CA . SER A 1 438 ? 32.904 49.709 45.905 1.00 53.46 419 SER A CA 1
ATOM 3175 C C . SER A 1 438 ? 32.617 51.051 46.548 1.00 52.82 419 SER A C 1
ATOM 3176 O O . SER A 1 438 ? 31.484 51.458 46.649 1.00 55.04 419 SER A O 1
ATOM 3179 N N . ASP A 1 439 ? 33.668 51.703 47.027 1.00 56.04 420 ASP A N 1
ATOM 3180 C CA . ASP A 1 439 ? 33.617 53.051 47.585 1.00 54.88 420 ASP A CA 1
ATOM 3181 C C . ASP A 1 439 ? 34.125 54.015 46.537 1.00 53.92 420 ASP A C 1
ATOM 3182 O O . ASP A 1 439 ? 35.255 53.927 46.080 1.00 56.81 420 ASP A O 1
ATOM 3187 N N . ARG A 1 440 ? 33.272 54.957 46.181 1.00 57.83 421 ARG A N 1
ATOM 3188 C CA . ARG A 1 440 ? 33.524 55.872 45.081 1.00 56.99 421 ARG A CA 1
ATOM 3189 C C . ARG A 1 440 ? 33.710 57.281 45.637 1.00 56.70 421 ARG A C 1
ATOM 3190 O O . ARG A 1 440 ? 33.749 58.227 44.898 1.00 61.42 421 ARG A O 1
ATOM 3198 N N . SER A 1 441 ? 33.914 57.415 46.939 1.00 57.21 422 SER A N 1
ATOM 3199 C CA . SER A 1 441 ? 34.053 58.747 47.555 1.00 56.96 422 SER A CA 1
ATOM 3200 C C . SER A 1 441 ? 35.425 59.363 47.317 1.00 57.43 422 SER A C 1
ATOM 3201 O O . SER A 1 441 ? 36.376 58.705 46.866 1.00 58.26 422 SER A O 1
ATOM 3204 N N . ALA A 1 442 ? 35.495 60.656 47.572 1.00 60.00 423 ALA A N 1
ATOM 3205 C CA . ALA A 1 442 ? 36.758 61.391 47.589 1.00 60.22 423 ALA A CA 1
ATOM 3206 C C . ALA A 1 442 ? 37.534 61.072 48.872 1.00 59.59 423 ALA A C 1
ATOM 3207 O O . ALA A 1 442 ? 36.955 60.652 49.877 1.00 60.93 423 ALA A O 1
ATOM 3209 N N . TYR A 1 443 ? 38.843 61.295 48.825 1.00 58.99 424 TYR A N 1
ATOM 3210 C CA . TYR A 1 443 ? 39.731 60.938 49.922 1.00 59.28 424 TYR A CA 1
ATOM 3211 C C . TYR A 1 443 ? 39.246 61.503 51.245 1.00 58.77 424 TYR A C 1
ATOM 3212 O O . TYR A 1 443 ? 39.249 60.828 52.239 1.00 58.06 424 TYR A O 1
ATOM 3221 N N . ASP A 1 444 ? 38.815 62.745 51.250 1.00 63.02 425 ASP A N 1
ATOM 3222 C CA . ASP A 1 444 ? 38.452 63.407 52.507 1.00 66.03 425 ASP A CA 1
ATOM 3223 C C . ASP A 1 444 ? 37.265 62.782 53.238 1.00 64.70 425 ASP A C 1
ATOM 3224 O O . ASP A 1 444 ? 37.311 62.643 54.459 1.00 66.16 425 ASP A O 1
ATOM 3229 N N . THR A 1 445 ? 36.242 62.363 52.499 1.00 63.31 426 THR A N 1
ATOM 3230 C CA . THR A 1 445 ? 35.164 61.547 53.060 1.00 61.95 426 THR A CA 1
ATOM 3231 C C . THR A 1 445 ? 35.685 60.209 53.610 1.00 61.23 426 THR A C 1
ATOM 3232 O O . THR A 1 445 ? 35.399 59.822 54.741 1.00 61.10 426 THR A O 1
ATOM 3236 N N . TRP A 1 446 ? 36.448 59.512 52.779 1.00 59.33 427 TRP A N 1
ATOM 3237 C CA . TRP A 1 446 ? 36.918 58.171 53.072 1.00 58.58 427 TRP A CA 1
ATOM 3238 C C . TRP A 1 446 ? 37.899 58.140 54.259 1.00 58.52 427 TRP A C 1
ATOM 3239 O O . TRP A 1 446 ? 37.860 57.223 55.088 1.00 58.77 427 TRP A O 1
ATOM 3250 N N . ALA A 1 447 ? 38.778 59.140 54.320 1.00 59.70 428 ALA A N 1
ATOM 3251 C CA . ALA A 1 447 ? 39.797 59.278 55.379 1.00 59.51 428 ALA A CA 1
ATOM 3252 C C . ALA A 1 447 ? 39.200 59.396 56.786 1.00 59.71 428 ALA A C 1
ATOM 3253 O O . ALA A 1 447 ? 39.891 59.173 57.786 1.00 59.68 428 ALA A O 1
ATOM 3255 N N . LYS A 1 448 ? 37.927 59.754 56.899 1.00 57.57 429 LYS A N 1
ATOM 3256 C CA . LYS A 1 448 ? 37.311 59.765 58.214 1.00 59.21 429 LYS A CA 1
ATOM 3257 C C . LYS A 1 448 ? 37.439 58.414 58.886 1.00 59.33 429 LYS A C 1
ATOM 3258 O O . LYS A 1 448 ? 37.840 58.348 60.029 1.00 62.28 429 LYS A O 1
ATOM 3263 N N . GLU A 1 449 ? 37.142 57.327 58.178 1.00 58.79 430 GLU A N 1
ATOM 3264 C CA . GLU A 1 449 ? 37.236 56.002 58.798 1.00 59.96 430 GLU A CA 1
ATOM 3265 C C . GLU A 1 449 ? 38.200 55.091 58.125 1.00 58.90 430 GLU A C 1
ATOM 3266 O O . GLU A 1 449 ? 38.592 54.111 58.729 1.00 63.46 430 GLU A O 1
ATOM 3272 N N . LYS A 1 450 ? 38.599 55.392 56.900 1.00 55.99 431 LYS A N 1
ATOM 3273 C CA . LYS A 1 450 ? 39.577 54.549 56.243 1.00 60.42 431 LYS A CA 1
ATOM 3274 C C . LYS A 1 450 ? 39.120 53.084 56.199 1.00 59.25 431 LYS A C 1
ATOM 3275 O O . LYS A 1 450 ? 39.899 52.178 56.466 1.00 60.60 431 LYS A O 1
ATOM 3281 N N . LEU A 1 451 ? 37.853 52.863 55.895 1.00 59.78 432 LEU A N 1
ATOM 3282 C CA . LEU A 1 451 ? 37.354 51.499 55.752 1.00 62.41 432 LEU A CA 1
ATOM 3283 C C . LEU A 1 451 ? 37.851 50.906 54.446 1.00 62.13 432 LEU A C 1
ATOM 3284 O O . LEU A 1 451 ? 37.700 51.520 53.392 1.00 64.07 432 LEU A O 1
ATOM 3289 N N . GLU A 1 452 ? 38.495 49.741 54.513 1.00 62.65 433 GLU A N 1
ATOM 3290 C CA . GLU A 1 452 ? 38.831 49.003 53.306 1.00 60.34 433 GLU A CA 1
ATOM 3291 C C . GLU A 1 452 ? 37.673 48.121 52.930 1.00 56.03 433 GLU A C 1
ATOM 3292 O O . GLU A 1 452 ? 36.742 47.975 53.688 1.00 55.37 433 GLU A O 1
ATOM 3298 N N . THR A 1 453 ? 37.719 47.553 51.733 1.00 57.84 434 THR A N 1
ATOM 3299 C CA . THR A 1 453 ? 36.597 46.815 51.155 1.00 56.97 434 THR A CA 1
ATOM 3300 C C . THR A 1 453 ? 36.133 45.706 52.116 1.00 58.25 434 THR A C 1
ATOM 3301 O O . THR A 1 453 ? 34.944 45.513 52.377 1.00 55.32 434 THR A O 1
ATOM 3305 N N . LYS A 1 454 ? 37.115 44.999 52.648 1.00 58.76 435 LYS A N 1
ATOM 3306 C CA . LYS A 1 454 ? 36.899 43.831 53.509 1.00 58.64 435 LYS A CA 1
ATOM 3307 C C . LYS A 1 454 ? 36.080 44.230 54.755 1.00 56.27 435 LYS A C 1
ATOM 3308 O O . LYS A 1 454 ? 35.174 43.523 55.173 1.00 55.53 435 LYS A O 1
ATOM 3314 N N . GLN A 1 455 ? 36.359 45.411 55.311 1.00 53.57 436 GLN A N 1
ATOM 3315 C CA . GLN A 1 455 ? 35.592 45.931 56.435 1.00 51.45 436 GLN A CA 1
ATOM 3316 C C . GLN A 1 455 ? 34.188 46.330 56.095 1.00 52.52 436 GLN A C 1
ATOM 3317 O O . GLN A 1 455 ? 33.222 45.987 56.847 1.00 53.33 436 GLN A O 1
ATOM 3323 N N . ARG A 1 456 ? 34.027 47.069 55.003 1.00 52.52 437 ARG A N 1
ATOM 3324 C CA . ARG A 1 456 ? 32.665 47.355 54.536 1.00 51.88 437 ARG A CA 1
ATOM 3325 C C . ARG A 1 456 ? 31.945 46.007 54.241 1.00 51.87 437 ARG A C 1
ATOM 3326 O O . ARG A 1 456 ? 30.780 45.869 54.562 1.00 49.55 437 ARG A O 1
ATOM 3334 N N . ALA A 1 457 ? 32.624 45.010 53.661 1.00 49.50 438 ALA A N 1
ATOM 3335 C CA . ALA A 1 457 ? 31.941 43.725 53.426 1.00 49.74 438 ALA A CA 1
ATOM 3336 C C . ALA A 1 457 ? 31.429 43.066 54.726 1.00 53.21 438 ALA A C 1
ATOM 3337 O O . ALA A 1 457 ? 30.391 42.408 54.728 1.00 55.89 438 ALA A O 1
ATOM 3339 N N . HIS A 1 458 ? 32.175 43.253 55.808 1.00 52.01 439 HIS A N 1
ATOM 3340 C CA . HIS A 1 458 ? 31.924 42.627 57.060 1.00 53.53 439 HIS A CA 1
ATOM 3341 C C . HIS A 1 458 ? 30.635 43.150 57.678 1.00 55.55 439 HIS A C 1
ATOM 3342 O O . HIS A 1 458 ? 29.862 42.359 58.220 1.00 53.80 439 HIS A O 1
ATOM 3349 N N . ALA A 1 459 ? 30.402 44.471 57.608 1.00 51.82 440 ALA A N 1
ATOM 3350 C CA . ALA A 1 459 ? 29.174 45.029 58.085 1.00 50.57 440 ALA A CA 1
ATOM 3351 C C . ALA A 1 459 ? 27.995 44.563 57.242 1.00 53.94 440 ALA A C 1
ATOM 3352 O O . ALA A 1 459 ? 26.942 44.198 57.789 1.00 53.66 440 ALA A O 1
ATOM 3354 N N . ARG A 1 460 ? 28.174 44.544 55.929 1.00 52.09 441 ARG A N 1
ATOM 3355 C CA . ARG A 1 460 ? 27.095 44.112 54.982 1.00 54.79 441 ARG A CA 1
ATOM 3356 C C . ARG A 1 460 ? 26.548 42.702 55.149 1.00 50.42 441 ARG A C 1
ATOM 3357 O O . ARG A 1 460 ? 25.331 42.515 55.174 1.00 53.04 441 ARG A O 1
ATOM 3361 N N . TRP A 1 461 ? 27.387 41.683 55.267 1.00 51.82 442 TRP A N 1
ATOM 3362 C CA . TRP A 1 461 ? 26.826 40.319 55.414 1.00 50.48 442 TRP A CA 1
ATOM 3363 C C . TRP A 1 461 ? 26.036 40.159 56.700 1.00 50.74 442 TRP A C 1
ATOM 3364 O O . TRP A 1 461 ? 25.075 39.438 56.716 1.00 52.99 442 TRP A O 1
ATOM 3375 N N . GLN A 1 462 ? 26.448 40.838 57.773 1.00 54.14 443 GLN A N 1
ATOM 3376 C CA . GLN A 1 462 ? 25.723 40.795 59.035 1.00 54.77 443 GLN A CA 1
ATOM 3377 C C . GLN A 1 462 ? 24.346 41.454 58.952 1.00 54.55 443 GLN A C 1
ATOM 3378 O O . GLN A 1 462 ? 23.392 40.930 59.519 1.00 54.04 443 GLN A O 1
ATOM 3384 N N . GLN A 1 463 ? 24.273 42.600 58.279 1.00 51.59 444 GLN A N 1
ATOM 3385 C CA . GLN A 1 463 ? 23.015 43.262 57.963 1.00 53.03 444 GLN A CA 1
ATOM 3386 C C . GLN A 1 463 ? 22.069 42.372 57.174 1.00 52.40 444 GLN A C 1
ATOM 3387 O O . GLN A 1 463 ? 20.897 42.207 57.549 1.00 51.35 444 GLN A O 1
ATOM 3393 N N . ILE A 1 464 ? 22.581 41.779 56.100 1.00 52.29 445 ILE A N 1
ATOM 3394 C CA . ILE A 1 464 ? 21.760 40.966 55.216 1.00 54.07 445 ILE A CA 1
ATOM 3395 C C . ILE A 1 464 ? 21.159 39.785 55.992 1.00 55.80 445 ILE A C 1
ATOM 3396 O O . ILE A 1 464 ? 19.956 39.573 55.971 1.00 51.49 445 ILE A O 1
ATOM 3401 N N . LEU A 1 465 ? 22.015 39.063 56.704 1.00 56.94 446 LEU A N 1
ATOM 3402 C CA . LEU A 1 465 ? 21.631 37.841 57.436 1.00 56.11 446 LEU A CA 1
ATOM 3403 C C . LEU A 1 465 ? 20.627 38.167 58.561 1.00 55.55 446 LEU A C 1
ATOM 3404 O O . LEU A 1 465 ? 19.623 37.518 58.705 1.00 55.31 446 LEU A O 1
ATOM 3409 N N . ALA A 1 466 ? 20.932 39.194 59.361 1.00 56.04 447 ALA A N 1
ATOM 3410 C CA . ALA A 1 466 ? 20.055 39.671 60.403 1.00 53.82 447 ALA A CA 1
ATOM 3411 C C . ALA A 1 466 ? 18.619 40.012 59.959 1.00 53.15 447 ALA A C 1
ATOM 3412 O O . ALA A 1 466 ? 17.676 39.810 60.715 1.00 56.19 447 ALA A O 1
ATOM 3414 N N . ASN A 1 467 ? 18.467 40.528 58.747 1.00 51.49 448 ASN A N 1
ATOM 3415 C CA . ASN A 1 467 ? 17.199 41.046 58.239 1.00 50.06 448 ASN A CA 1
ATOM 3416 C C . ASN A 1 467 ? 16.536 40.090 57.247 1.00 50.91 448 ASN A C 1
ATOM 3417 O O . ASN A 1 467 ? 15.438 40.326 56.762 1.00 50.67 448 ASN A O 1
ATOM 3422 N N . TYR A 1 468 ? 17.200 38.996 56.935 1.00 51.54 449 TYR A N 1
ATOM 3423 C CA . TYR A 1 468 ? 16.629 38.045 55.997 1.00 53.00 449 TYR A CA 1
ATOM 3424 C C . TYR A 1 468 ? 15.522 37.224 56.595 1.00 55.04 449 TYR A C 1
ATOM 3425 O O . TYR A 1 468 ? 15.650 36.734 57.724 1.00 57.20 449 TYR A O 1
ATOM 3434 N N . VAL A 1 469 ? 14.444 37.063 55.812 1.00 55.14 450 VAL A N 1
ATOM 3435 C CA . VAL A 1 469 ? 13.305 36.243 56.184 1.00 52.18 450 VAL A CA 1
ATOM 3436 C C . VAL A 1 469 ? 13.149 35.187 55.097 1.00 53.21 450 VAL A C 1
ATOM 3437 O O . VAL A 1 469 ? 12.869 35.527 53.968 1.00 53.10 450 VAL A O 1
ATOM 3441 N N . PRO A 1 470 ? 13.368 33.901 55.422 1.00 54.75 451 PRO A N 1
ATOM 3442 C CA . PRO A 1 470 ? 13.146 32.795 54.462 1.00 55.00 451 PRO A CA 1
ATOM 3443 C C . PRO A 1 470 ? 11.746 32.750 53.842 1.00 56.98 451 PRO A C 1
ATOM 3444 O O . PRO A 1 470 ? 10.769 32.932 54.562 1.00 55.35 451 PRO A O 1
ATOM 3448 N N . PRO A 1 471 ? 11.627 32.459 52.522 1.00 56.29 452 PRO A N 1
ATOM 3449 C CA . PRO A 1 471 ? 10.281 32.305 51.929 1.00 55.90 452 PRO A CA 1
ATOM 3450 C C . PRO A 1 471 ? 9.468 31.180 52.560 1.00 53.67 452 PRO A C 1
ATOM 3451 O O . PRO A 1 471 ? 9.974 30.088 52.810 1.00 55.89 452 PRO A O 1
ATOM 3455 N N . ALA A 1 472 ? 8.216 31.470 52.853 1.00 53.21 453 ALA A N 1
ATOM 3456 C CA . ALA A 1 472 ? 7.344 30.468 53.449 1.00 52.48 453 ALA A CA 1
ATOM 3457 C C . ALA A 1 472 ? 7.389 29.216 52.556 1.00 51.21 453 ALA A C 1
ATOM 3458 O O . ALA A 1 472 ? 7.441 29.328 51.306 1.00 44.56 453 ALA A O 1
ATOM 3460 N N . LEU A 1 473 ? 7.490 28.069 53.244 1.00 52.39 454 LEU A N 1
ATOM 3461 C CA . LEU A 1 473 ? 7.430 26.733 52.688 1.00 52.34 454 LEU A CA 1
ATOM 3462 C C . LEU A 1 473 ? 6.086 26.137 53.090 1.00 52.75 454 LEU A C 1
ATOM 3463 O O . LEU A 1 473 ? 5.654 26.247 54.245 1.00 51.31 454 LEU A O 1
ATOM 3468 N N . ASP A 1 474 ? 5.442 25.495 52.127 1.00 54.56 455 ASP A N 1
ATOM 3469 C CA . ASP A 1 474 ? 4.202 24.769 52.360 1.00 54.08 455 ASP A CA 1
ATOM 3470 C C . ASP A 1 474 ? 4.314 23.792 53.556 1.00 54.11 455 ASP A C 1
ATOM 3471 O O . ASP A 1 474 ? 5.184 22.896 53.557 1.00 53.50 455 ASP A O 1
ATOM 3476 N N . PRO A 1 475 ? 3.411 23.945 54.561 1.00 54.70 456 PRO A N 1
ATOM 3477 C CA . PRO A 1 475 ? 3.416 23.171 55.809 1.00 54.07 456 PRO A CA 1
ATOM 3478 C C . PRO A 1 475 ? 3.280 21.690 55.595 1.00 54.69 456 PRO A C 1
ATOM 3479 O O . PRO A 1 475 ? 3.863 20.897 56.324 1.00 55.70 456 PRO A O 1
ATOM 3483 N N . GLU A 1 476 ? 2.489 21.330 54.597 1.00 55.26 457 GLU A N 1
ATOM 3484 C CA . GLU A 1 476 ? 2.252 19.966 54.273 1.00 57.01 457 GLU A CA 1
ATOM 3485 C C . GLU A 1 476 ? 3.488 19.310 53.674 1.00 56.06 457 GLU A C 1
ATOM 3486 O O . GLU A 1 476 ? 3.889 18.222 54.078 1.00 53.53 457 GLU A O 1
ATOM 3492 N N . ILE A 1 477 ? 4.094 19.992 52.708 1.00 58.30 458 ILE A N 1
ATOM 3493 C CA . ILE A 1 477 ? 5.313 19.512 52.076 1.00 56.43 458 ILE A CA 1
ATOM 3494 C C . ILE A 1 477 ? 6.431 19.490 53.102 1.00 57.55 458 ILE A C 1
ATOM 3495 O O . ILE A 1 477 ? 7.187 18.515 53.149 1.00 58.67 458 ILE A O 1
ATOM 3500 N N . ASP A 1 478 ? 6.530 20.555 53.912 1.00 55.65 459 ASP A N 1
ATOM 3501 C CA . ASP A 1 478 ? 7.514 20.640 55.003 1.00 54.51 459 ASP A CA 1
ATOM 3502 C C . ASP A 1 478 ? 7.392 19.413 55.929 1.00 54.58 459 ASP A C 1
ATOM 3503 O O . ASP A 1 478 ? 8.373 18.749 56.216 1.00 53.63 459 ASP A O 1
ATOM 3508 N N . ALA A 1 479 ? 6.175 19.108 56.374 1.00 53.01 460 ALA A N 1
ATOM 3509 C CA . ALA A 1 479 ? 5.925 17.951 57.226 1.00 54.15 460 ALA A CA 1
ATOM 3510 C C . ALA A 1 479 ? 6.388 16.628 56.584 1.00 55.62 460 ALA A C 1
ATOM 3511 O O . ALA A 1 479 ? 7.009 15.802 57.255 1.00 56.21 460 ALA A O 1
ATOM 3513 N N . LYS A 1 480 ? 6.074 16.420 55.302 1.00 55.73 461 LYS A N 1
ATOM 3514 C CA . LYS A 1 480 ? 6.564 15.235 54.560 1.00 56.88 461 LYS A CA 1
ATOM 3515 C C . LYS A 1 480 ? 8.083 15.155 54.459 1.00 54.90 461 LYS A C 1
ATOM 3516 O O . LYS A 1 480 ? 8.671 14.085 54.566 1.00 54.83 461 LYS A O 1
ATOM 3522 N N . LEU A 1 481 ? 8.715 16.290 54.236 1.00 54.92 462 LEU A N 1
ATOM 3523 C CA . LEU A 1 481 ? 10.177 16.337 54.127 1.00 54.16 462 LEU A CA 1
ATOM 3524 C C . LEU A 1 481 ? 10.807 15.862 55.452 1.00 54.43 462 LEU A C 1
ATOM 3525 O O . LEU A 1 481 ? 11.708 15.023 55.441 1.00 50.13 462 LEU A O 1
ATOM 3530 N N . GLN A 1 482 ? 10.287 16.376 56.575 1.00 54.14 463 GLN A N 1
ATOM 3531 C CA . GLN A 1 482 ? 10.739 16.004 57.942 1.00 54.76 463 GLN A CA 1
ATOM 3532 C C . GLN A 1 482 ? 10.494 14.553 58.321 1.00 52.13 463 GLN A C 1
ATOM 3533 O O . GLN A 1 482 ? 11.250 13.980 59.093 1.00 50.30 463 GLN A O 1
ATOM 3539 N N . ALA A 1 483 ? 9.383 13.998 57.861 1.00 52.37 464 ALA A N 1
ATOM 3540 C CA . ALA A 1 483 ? 9.066 12.593 58.143 1.00 52.13 464 ALA A CA 1
ATOM 3541 C C . ALA A 1 483 ? 10.030 11.714 57.305 1.00 52.57 464 ALA A C 1
ATOM 3542 O O . ALA A 1 483 ? 10.602 10.743 57.808 1.00 51.25 464 ALA A O 1
ATOM 3544 N N . PHE A 1 484 ? 10.268 12.091 56.051 1.00 54.37 465 PHE A N 1
ATOM 3545 C CA . PHE A 1 484 ? 11.265 11.356 55.250 1.00 54.86 465 PHE A CA 1
ATOM 3546 C C . PHE A 1 484 ? 12.641 11.334 55.936 1.00 54.48 465 PHE A C 1
ATOM 3547 O O . PHE A 1 484 ? 13.268 10.278 56.064 1.00 56.00 465 PHE A O 1
ATOM 3555 N N . ILE A 1 485 ? 13.079 12.496 56.392 1.00 54.54 466 ILE A N 1
ATOM 3556 C CA . ILE A 1 485 ? 14.421 12.680 56.971 1.00 54.21 466 ILE A CA 1
ATOM 3557 C C . ILE A 1 485 ? 14.539 12.024 58.361 1.00 54.76 466 ILE A C 1
ATOM 3558 O O . ILE A 1 485 ? 15.594 11.503 58.732 1.00 57.36 466 ILE A O 1
ATOM 3563 N N . ALA A 1 486 ? 13.463 12.083 59.133 1.00 52.19 467 ALA A N 1
ATOM 3564 C CA . ALA A 1 486 ? 13.387 11.386 60.404 1.00 51.05 467 ALA A CA 1
ATOM 3565 C C . ALA A 1 486 ? 13.549 9.877 60.202 1.00 53.64 467 ALA A C 1
ATOM 3566 O O . ALA A 1 486 ? 14.354 9.242 60.882 1.00 57.23 467 ALA A O 1
ATOM 3568 N N . GLN A 1 487 ? 12.823 9.306 59.249 1.00 53.08 468 GLN A N 1
ATOM 3569 C CA . GLN A 1 487 ? 12.909 7.872 59.012 1.00 54.72 468 GLN A CA 1
ATOM 3570 C C . GLN A 1 487 ? 14.283 7.458 58.484 1.00 55.72 468 GLN A C 1
ATOM 3571 O O . GLN A 1 487 ? 14.839 6.481 58.959 1.00 54.66 468 GLN A O 1
ATOM 3577 N N . ARG A 1 488 ? 14.827 8.200 57.517 1.00 57.65 469 ARG A N 1
ATOM 3578 C CA . ARG A 1 488 ? 16.146 7.870 56.948 1.00 59.63 469 ARG A CA 1
ATOM 3579 C C . ARG A 1 488 ? 17.275 7.944 57.966 1.00 59.91 469 ARG A C 1
ATOM 3580 O O . ARG A 1 488 ? 18.078 7.033 58.071 1.00 59.69 469 ARG A O 1
ATOM 3588 N N . GLY A 1 489 ? 17.333 9.026 58.721 1.00 63.46 470 GLY A N 1
ATOM 3589 C CA . GLY A 1 489 ? 18.286 9.128 59.821 1.00 65.83 470 GLY A CA 1
ATOM 3590 C C . GLY A 1 489 ? 18.232 7.942 60.780 1.00 67.30 470 GLY A C 1
ATOM 3591 O O . GLY A 1 489 ? 19.260 7.537 61.318 1.00 69.17 470 GLY A O 1
ATOM 3592 N N . LYS A 1 490 ? 17.043 7.383 61.003 1.00 66.95 471 LYS A N 1
ATOM 3593 C CA . LYS A 1 490 ? 16.908 6.201 61.854 1.00 68.18 471 LYS A CA 1
ATOM 3594 C C . LYS A 1 490 ? 17.518 4.967 61.175 1.00 68.12 471 LYS A C 1
ATOM 3595 O O . LYS A 1 490 ? 18.241 4.200 61.816 1.00 67.39 471 LYS A O 1
ATOM 3601 N N . GLU A 1 491 ? 17.215 4.794 59.885 1.00 68.20 472 GLU A N 1
ATOM 3602 C CA . GLU A 1 491 ? 17.826 3.760 59.041 1.00 68.79 472 GLU A CA 1
ATOM 3603 C C . GLU A 1 491 ? 19.352 3.857 59.043 1.00 66.75 472 GLU A C 1
ATOM 3604 O O . GLU A 1 491 ? 20.049 2.892 59.338 1.00 66.71 472 GLU A O 1
ATOM 3610 N N . VAL A 1 492 ? 19.861 5.032 58.728 1.00 66.81 473 VAL A N 1
ATOM 3611 C CA . VAL A 1 492 ? 21.305 5.281 58.712 1.00 67.43 473 VAL A CA 1
ATOM 3612 C C . VAL A 1 492 ? 21.969 5.061 60.091 1.00 70.06 473 VAL A C 1
ATOM 3613 O O . VAL A 1 492 ? 23.163 4.759 60.156 1.00 71.25 473 VAL A O 1
ATOM 3617 N N . GLY A 1 493 ? 21.214 5.211 61.184 1.00 70.28 474 GLY A N 1
ATOM 3618 C CA . GLY A 1 493 ? 21.745 4.943 62.528 1.00 70.60 474 GLY A CA 1
ATOM 3619 C C . GLY A 1 493 ? 21.604 3.500 63.039 1.00 72.66 474 GLY A C 1
ATOM 3620 O O . GLY A 1 493 ? 21.964 3.234 64.190 1.00 73.07 474 GLY A O 1
ATOM 3621 N N . GLU A 1 494 ? 21.106 2.572 62.203 1.00 72.89 475 GLU A N 1
ATOM 3622 C CA . GLU A 1 494 ? 20.781 1.188 62.624 1.00 72.75 475 GLU A CA 1
ATOM 3623 C C . GLU A 1 494 ? 21.538 0.156 61.777 1.00 72.11 475 GLU A C 1
ATOM 3624 O O . GLU A 1 494 ? 22.372 0.532 60.948 1.00 72.47 475 GLU A O 1
ATOM 3626 N N . GLY B 1 19 ? 49.788 31.246 19.036 1.00 89.08 0 GLY B N 1
ATOM 3627 C CA . GLY B 1 19 ? 50.833 32.022 19.775 1.00 89.71 0 GLY B CA 1
ATOM 3628 C C . GLY B 1 19 ? 50.352 33.313 20.449 1.00 87.98 0 GLY B C 1
ATOM 3629 O O . GLY B 1 19 ? 51.087 33.894 21.254 1.00 88.56 0 GLY B O 1
ATOM 3630 N N . LEU B 1 20 ? 49.137 33.763 20.114 1.00 83.46 1 LEU B N 1
ATOM 3631 C CA . LEU B 1 20 ? 48.581 35.029 20.610 1.00 79.88 1 LEU B CA 1
ATOM 3632 C C . LEU B 1 20 ? 47.057 35.007 20.420 1.00 74.30 1 LEU B C 1
ATOM 3633 O O . LEU B 1 20 ? 46.558 34.726 19.345 1.00 70.34 1 LEU B O 1
ATOM 3638 N N . LEU B 1 21 ? 46.319 35.285 21.485 1.00 69.25 2 LEU B N 1
ATOM 3639 C CA . LEU B 1 21 ? 44.870 35.198 21.447 1.00 65.63 2 LEU B CA 1
ATOM 3640 C C . LEU B 1 21 ? 44.235 36.267 20.533 1.00 65.28 2 LEU B C 1
ATOM 3641 O O . LEU B 1 21 ? 44.769 37.364 20.364 1.00 65.79 2 LEU B O 1
ATOM 3646 N N . PRO B 1 22 ? 43.111 35.932 19.890 1.00 64.03 3 PRO B N 1
ATOM 3647 C CA . PRO B 1 22 ? 42.457 36.938 19.070 1.00 63.26 3 PRO B CA 1
ATOM 3648 C C . PRO B 1 22 ? 41.761 37.988 19.922 1.00 61.84 3 PRO B C 1
ATOM 3649 O O . PRO B 1 22 ? 41.514 37.759 21.113 1.00 64.54 3 PRO B O 1
ATOM 3653 N N . LYS B 1 23 ? 41.441 39.130 19.317 1.00 59.85 4 LYS B N 1
ATOM 3654 C CA . LYS B 1 23 ? 40.859 40.247 20.060 1.00 60.65 4 LYS B CA 1
ATOM 3655 C C . LYS B 1 23 ? 39.368 40.084 20.211 1.00 59.58 4 LYS B C 1
ATOM 3656 O O . LYS B 1 23 ? 38.737 39.507 19.353 1.00 60.43 4 LYS B O 1
ATOM 3662 N N . TYR B 1 24 ? 38.819 40.583 21.314 1.00 56.60 5 TYR B N 1
ATOM 3663 C CA . TYR B 1 24 ? 37.375 40.589 21.539 1.00 56.38 5 TYR B CA 1
ATOM 3664 C C . TYR B 1 24 ? 36.729 41.882 21.005 1.00 57.79 5 TYR B C 1
ATOM 3665 O O . TYR B 1 24 ? 37.115 42.971 21.388 1.00 57.84 5 TYR B O 1
ATOM 3674 N N . ASN B 1 25 ? 35.774 41.735 20.090 1.00 58.48 6 ASN B N 1
ATOM 3675 C CA . ASN B 1 25 ? 34.984 42.838 19.577 1.00 58.87 6 ASN B CA 1
ATOM 3676 C C . ASN B 1 25 ? 33.563 42.727 20.164 1.00 57.42 6 ASN B C 1
ATOM 3677 O O . ASN B 1 25 ? 32.840 41.784 19.897 1.00 56.56 6 ASN B O 1
ATOM 3682 N N . ILE B 1 26 ? 33.191 43.673 21.007 1.00 56.34 7 ILE B N 1
ATOM 3683 C CA . ILE B 1 26 ? 31.914 43.589 21.696 1.00 57.61 7 ILE B CA 1
ATOM 3684 C C . ILE B 1 26 ? 30.726 44.102 20.850 1.00 60.12 7 ILE B C 1
ATOM 3685 O O . ILE B 1 26 ? 29.560 43.835 21.191 1.00 62.98 7 ILE B O 1
ATOM 3690 N N . LEU B 1 27 ? 31.002 44.835 19.766 1.00 58.84 8 LEU B N 1
ATOM 3691 C CA . LEU B 1 27 ? 29.925 45.431 18.974 1.00 60.58 8 LEU B CA 1
ATOM 3692 C C . LEU B 1 27 ? 29.681 44.644 17.695 1.00 60.98 8 LEU B C 1
ATOM 3693 O O . LEU B 1 27 ? 30.631 44.112 17.101 1.00 62.65 8 LEU B O 1
ATOM 3698 N N . THR B 1 28 ? 28.414 44.573 17.273 1.00 60.69 9 THR B N 1
ATOM 3699 C CA . THR B 1 28 ? 28.090 44.042 15.938 1.00 61.37 9 THR B CA 1
ATOM 3700 C C . THR B 1 28 ? 28.459 45.124 14.939 1.00 63.68 9 THR B C 1
ATOM 3701 O O . THR B 1 28 ? 28.651 46.295 15.304 1.00 65.14 9 THR B O 1
ATOM 3705 N N . GLU B 1 29 ? 28.547 44.733 13.678 1.00 65.51 10 GLU B N 1
ATOM 3706 C CA . GLU B 1 29 ? 28.902 45.650 12.614 1.00 66.83 10 GLU B CA 1
ATOM 3707 C C . GLU B 1 29 ? 27.782 46.671 12.311 1.00 65.20 10 GLU B C 1
ATOM 3708 O O . GLU B 1 29 ? 28.067 47.771 11.842 1.00 63.42 10 GLU B O 1
ATOM 3714 N N . ASP B 1 30 ? 26.520 46.310 12.560 1.00 64.50 11 ASP B N 1
ATOM 3715 C CA . ASP B 1 30 ? 25.405 47.272 12.419 1.00 64.13 11 ASP B CA 1
ATOM 3716 C C . ASP B 1 30 ? 25.467 48.335 13.520 1.00 61.75 11 ASP B C 1
ATOM 3717 O O . ASP B 1 30 ? 25.118 49.491 13.299 1.00 59.55 11 ASP B O 1
ATOM 3722 N N . GLN B 1 31 ? 25.879 47.923 14.718 1.00 60.83 12 GLN B N 1
ATOM 3723 C CA . GLN B 1 31 ? 25.969 48.841 15.848 1.00 58.43 12 GLN B CA 1
ATOM 3724 C C . GLN B 1 31 ? 27.118 49.826 15.673 1.00 59.21 12 GLN B C 1
ATOM 3725 O O . GLN B 1 31 ? 26.967 50.994 15.956 1.00 62.94 12 GLN B O 1
ATOM 3731 N N . VAL B 1 32 ? 28.260 49.370 15.176 1.00 59.96 13 VAL B N 1
ATOM 3732 C CA . VAL B 1 32 ? 29.367 50.284 14.845 1.00 59.48 13 VAL B CA 1
ATOM 3733 C C . VAL B 1 32 ? 28.931 51.330 13.817 1.00 59.95 13 VAL B C 1
ATOM 3734 O O . VAL B 1 32 ? 29.413 52.460 13.803 1.00 58.63 13 VAL B O 1
ATOM 3738 N N . GLN B 1 33 ? 28.027 50.914 12.938 1.00 62.31 14 GLN B N 1
ATOM 3739 C CA . GLN B 1 33 ? 27.472 51.785 11.917 1.00 62.59 14 GLN B CA 1
ATOM 3740 C C . GLN B 1 33 ? 26.586 52.847 12.540 1.00 61.40 14 GLN B C 1
ATOM 3741 O O . GLN B 1 33 ? 26.687 54.006 12.161 1.00 60.58 14 GLN B O 1
ATOM 3747 N N . LYS B 1 34 ? 25.724 52.440 13.480 1.00 60.73 15 LYS B N 1
ATOM 3748 C CA . LYS B 1 34 ? 24.888 53.373 14.249 1.00 60.34 15 LYS B CA 1
ATOM 3749 C C . LYS B 1 34 ? 25.749 54.449 14.921 1.00 58.49 15 LYS B C 1
ATOM 3750 O O . LYS B 1 34 ? 25.489 55.627 14.765 1.00 59.20 15 LYS B O 1
ATOM 3753 N N . ILE B 1 35 ? 26.789 54.033 15.640 1.00 58.03 16 ILE B N 1
ATOM 3754 C CA . ILE B 1 35 ? 27.653 54.961 16.385 1.00 57.15 16 ILE B CA 1
ATOM 3755 C C . ILE B 1 35 ? 28.285 55.994 15.471 1.00 57.44 16 ILE B C 1
ATOM 3756 O O . ILE B 1 35 ? 28.283 57.189 15.773 1.00 55.61 16 ILE B O 1
ATOM 3761 N N . HIS B 1 36 ? 28.813 55.516 14.348 1.00 58.06 17 HIS B N 1
ATOM 3762 C CA . HIS B 1 36 ? 29.492 56.364 13.373 1.00 58.61 17 HIS B CA 1
ATOM 3763 C C . HIS B 1 36 ? 28.533 57.328 12.666 1.00 59.82 17 HIS B C 1
ATOM 3764 O O . HIS B 1 36 ? 28.861 58.501 12.427 1.00 60.86 17 HIS B O 1
ATOM 3771 N N . GLU B 1 37 ? 27.353 56.826 12.316 1.00 61.15 18 GLU B N 1
ATOM 3772 C CA . GLU B 1 37 ? 26.324 57.657 11.702 1.00 61.89 18 GLU B CA 1
ATOM 3773 C C . GLU B 1 37 ? 25.883 58.737 12.694 1.00 59.52 18 GLU B C 1
ATOM 3774 O O . GLU B 1 37 ? 25.542 59.853 12.305 1.00 58.96 18 GLU B O 1
ATOM 3780 N N . ASN B 1 38 ? 25.892 58.404 13.982 1.00 57.12 19 ASN B N 1
ATOM 3781 C CA . ASN B 1 38 ? 25.546 59.388 15.017 1.00 56.18 19 ASN B CA 1
ATOM 3782 C C . ASN B 1 38 ? 26.674 60.403 15.231 1.00 56.38 19 ASN B C 1
ATOM 3783 O O . ASN B 1 38 ? 26.428 61.604 15.427 1.00 55.13 19 ASN B O 1
ATOM 3788 N N . THR B 1 39 ? 27.906 59.906 15.165 1.00 56.18 20 THR B N 1
ATOM 3789 C CA . THR B 1 39 ? 29.096 60.733 15.289 1.00 56.22 20 THR B CA 1
ATOM 3790 C C . THR B 1 39 ? 29.188 61.756 14.175 1.00 56.06 20 THR B C 1
ATOM 3791 O O . THR B 1 39 ? 29.470 62.930 14.414 1.00 55.73 20 THR B O 1
ATOM 3803 N N . LYS B 1 41 ? 26.808 62.919 12.251 1.00 56.90 22 LYS B N 1
ATOM 3804 C CA . LYS B 1 41 ? 25.720 63.855 12.447 1.00 58.27 22 LYS B CA 1
ATOM 3805 C C . LYS B 1 41 ? 26.075 64.949 13.494 1.00 57.03 22 LYS B C 1
ATOM 3806 O O . LYS B 1 41 ? 25.817 66.135 13.259 1.00 58.00 22 LYS B O 1
ATOM 3812 N N . ILE B 1 42 ? 26.671 64.549 14.622 1.00 56.58 23 ILE B N 1
ATOM 3813 C CA . ILE B 1 42 ? 27.134 65.483 15.663 1.00 56.17 23 ILE B CA 1
ATOM 3814 C C . ILE B 1 42 ? 28.118 66.499 15.105 1.00 55.91 23 ILE B C 1
ATOM 3815 O O . ILE B 1 42 ? 27.960 67.709 15.329 1.00 56.06 23 ILE B O 1
ATOM 3820 N N . LEU B 1 43 ? 29.133 66.003 14.392 1.00 54.55 24 LEU B N 1
ATOM 3821 C CA . LEU B 1 43 ? 30.213 66.856 13.884 1.00 54.97 24 LEU B CA 1
ATOM 3822 C C . LEU B 1 43 ? 29.710 67.829 12.818 1.00 56.05 24 LEU B C 1
ATOM 3823 O O . LEU B 1 43 ? 30.169 68.969 12.745 1.00 53.50 24 LEU B O 1
ATOM 3828 N N . GLU B 1 44 ? 28.777 67.346 11.998 1.00 57.70 25 GLU B N 1
ATOM 3829 C CA . GLU B 1 44 ? 28.150 68.137 10.948 1.00 59.18 25 GLU B CA 1
ATOM 3830 C C . GLU B 1 44 ? 27.169 69.160 11.508 1.00 60.71 25 GLU B C 1
ATOM 3831 O O . GLU B 1 44 ? 27.263 70.340 11.184 1.00 60.99 25 GLU B O 1
ATOM 3837 N N . GLU B 1 45 ? 26.242 68.714 12.356 1.00 62.27 26 GLU B N 1
ATOM 3838 C CA . GLU B 1 45 ? 25.141 69.576 12.828 1.00 62.06 26 GLU B CA 1
ATOM 3839 C C . GLU B 1 45 ? 25.544 70.454 14.006 1.00 60.41 26 GLU B C 1
ATOM 3840 O O . GLU B 1 45 ? 25.315 71.659 13.987 1.00 62.14 26 GLU B O 1
ATOM 3846 N N . ILE B 1 46 ? 26.135 69.851 15.033 1.00 60.08 27 ILE B N 1
ATOM 3847 C CA . ILE B 1 46 ? 26.369 70.549 16.297 1.00 58.26 27 ILE B CA 1
ATOM 3848 C C . ILE B 1 46 ? 27.725 71.278 16.295 1.00 58.64 27 ILE B C 1
ATOM 3849 O O . ILE B 1 46 ? 27.841 72.390 16.822 1.00 58.68 27 ILE B O 1
ATOM 3854 N N . GLY B 1 47 ? 28.744 70.663 15.701 1.00 58.58 28 GLY B N 1
ATOM 3855 C CA . GLY B 1 47 ? 30.076 71.273 15.628 1.00 57.97 28 GLY B CA 1
ATOM 3856 C C . GLY B 1 47 ? 30.910 71.191 16.905 1.00 58.52 28 GLY B C 1
ATOM 3857 O O . GLY B 1 47 ? 30.422 70.776 17.968 1.00 56.50 28 GLY B O 1
ATOM 3858 N N . ILE B 1 48 ? 32.178 71.582 16.775 1.00 58.79 29 ILE B N 1
ATOM 3859 C CA . ILE B 1 48 ? 33.147 71.568 17.869 1.00 60.66 29 ILE B CA 1
ATOM 3860 C C . ILE B 1 48 ? 33.855 72.922 17.936 1.00 60.21 29 ILE B C 1
ATOM 3861 O O . ILE B 1 48 ? 34.215 73.496 16.904 1.00 60.99 29 ILE B O 1
ATOM 3866 N N . GLU B 1 4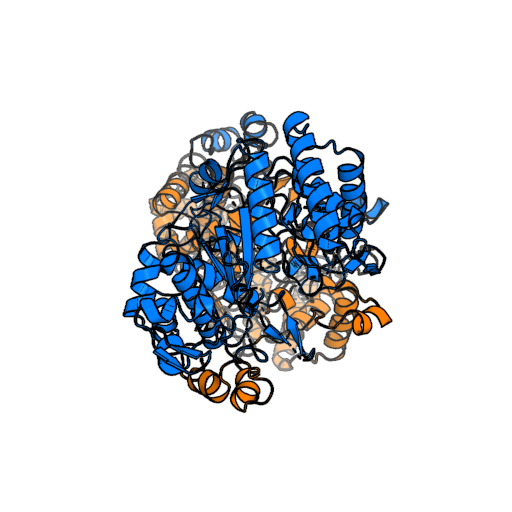9 ? 34.038 73.441 19.148 1.00 59.81 30 GLU B N 1
ATOM 3867 C CA . GLU B 1 49 ? 34.737 74.709 19.342 1.00 60.42 30 GLU B CA 1
ATOM 3868 C C . GLU B 1 49 ? 36.218 74.469 19.572 1.00 60.09 30 GLU B C 1
ATOM 3869 O O . GLU B 1 49 ? 36.604 73.713 20.456 1.00 63.27 30 GLU B O 1
ATOM 3875 N N . PHE B 1 50 ? 37.046 75.100 18.755 1.00 59.44 31 PHE B N 1
ATOM 3876 C CA . PHE B 1 50 ? 38.484 75.062 18.933 1.00 59.17 31 PHE B CA 1
ATOM 3877 C C . PHE B 1 50 ? 38.916 76.452 19.405 1.00 59.68 31 PHE B C 1
ATOM 3878 O O . PHE B 1 50 ? 38.713 77.459 18.702 1.00 57.92 31 PHE B O 1
ATOM 3886 N N . GLU B 1 51 ? 39.485 76.509 20.607 1.00 59.83 32 GLU B N 1
ATOM 3887 C CA . GLU B 1 51 ? 39.889 77.781 21.211 1.00 60.93 32 GLU B CA 1
ATOM 3888 C C . GLU B 1 51 ? 41.321 78.159 20.807 1.00 59.45 32 GLU B C 1
ATOM 3889 O O . GLU B 1 51 ? 42.199 78.377 21.645 1.00 59.29 32 GLU B O 1
ATOM 3895 N N . TYR B 1 52 ? 41.547 78.233 19.504 1.00 58.97 33 TYR B N 1
ATOM 3896 C CA . TYR B 1 52 ? 42.874 78.507 18.976 1.00 59.03 33 TYR B CA 1
ATOM 3897 C C . TYR B 1 52 ? 42.733 79.004 17.550 1.00 58.76 33 TYR B C 1
ATOM 3898 O O . TYR B 1 52 ? 42.111 78.335 16.724 1.00 59.33 33 TYR B O 1
ATOM 3907 N N . GLU B 1 53 ? 43.298 80.174 17.271 1.00 56.96 34 GLU B N 1
ATOM 3908 C CA . GLU B 1 53 ? 43.216 80.742 15.934 1.00 58.57 34 GLU B CA 1
ATOM 3909 C C . GLU B 1 53 ? 43.927 79.829 14.918 1.00 57.26 34 GLU B C 1
ATOM 3910 O O . GLU B 1 53 ? 43.272 79.307 14.004 1.00 57.23 34 GLU B O 1
ATOM 3916 N N . PRO B 1 54 ? 45.238 79.565 15.105 1.00 56.01 35 PRO B N 1
ATOM 3917 C CA . PRO B 1 54 ? 45.924 78.652 14.179 1.00 56.30 35 PRO B CA 1
ATOM 3918 C C . PRO B 1 54 ? 45.146 77.385 13.802 1.00 55.85 35 PRO B C 1
ATOM 3919 O O . PRO B 1 54 ? 45.221 76.942 12.657 1.00 56.40 35 PRO B O 1
ATOM 3923 N N . ALA B 1 55 ? 44.423 76.814 14.765 1.00 56.58 36 ALA B N 1
ATOM 3924 C CA . ALA B 1 55 ? 43.589 75.622 14.541 1.00 56.75 36 ALA B CA 1
ATOM 3925 C C . ALA B 1 55 ? 42.432 75.930 13.577 1.00 56.83 36 ALA B C 1
ATOM 3926 O O . ALA B 1 55 ? 42.212 75.204 12.602 1.00 56.70 36 ALA B O 1
ATOM 3928 N N . LEU B 1 56 ? 41.711 77.019 13.847 1.00 57.19 37 LEU B N 1
ATOM 3929 C CA . LEU B 1 56 ? 40.607 77.455 12.987 1.00 57.26 37 LEU B CA 1
ATOM 3930 C C . LEU B 1 56 ? 41.095 77.757 11.572 1.00 58.59 37 LEU B C 1
ATOM 3931 O O . LEU B 1 56 ? 40.441 77.377 10.598 1.00 60.87 37 LEU B O 1
ATOM 3936 N N . GLU B 1 57 ? 42.238 78.440 11.463 1.00 59.05 38 GLU B N 1
ATOM 3937 C CA . GLU B 1 57 ? 42.871 78.730 10.165 1.00 57.82 38 GLU B CA 1
ATOM 3938 C C . GLU B 1 57 ? 43.062 77.435 9.364 1.00 57.00 38 GLU B C 1
ATOM 3939 O O . GLU B 1 57 ? 42.631 77.347 8.220 1.00 57.62 38 GLU B O 1
ATOM 3945 N N . VAL B 1 58 ? 43.674 76.425 9.974 1.00 56.53 39 VAL B N 1
ATOM 3946 C CA . VAL B 1 58 ? 43.788 75.106 9.337 1.00 56.50 39 VAL B CA 1
ATOM 3947 C C . VAL B 1 58 ? 42.434 74.615 8.784 1.00 57.01 39 VAL B C 1
ATOM 3948 O O . VAL B 1 58 ? 42.354 74.249 7.600 1.00 57.68 39 VAL B O 1
ATOM 3952 N N . PHE B 1 59 ? 41.383 74.628 9.617 1.00 56.11 40 PHE B N 1
ATOM 3953 C CA . PHE B 1 59 ? 40.034 74.238 9.159 1.00 55.32 40 PHE B CA 1
ATOM 3954 C C . PHE B 1 59 ? 39.536 75.092 7.994 1.00 55.60 40 PHE B C 1
ATOM 3955 O O . PHE B 1 59 ? 39.035 74.560 6.998 1.00 55.26 40 PHE B O 1
ATOM 3963 N N . ARG B 1 60 ? 39.670 76.408 8.122 1.00 55.21 41 ARG B N 1
ATOM 3964 C CA . ARG B 1 60 ? 39.244 77.311 7.066 1.00 56.01 41 ARG B CA 1
ATOM 3965 C C . ARG B 1 60 ? 40.021 77.006 5.779 1.00 56.63 41 ARG B C 1
ATOM 3966 O O . ARG B 1 60 ? 39.414 76.826 4.719 1.00 56.80 41 ARG B O 1
ATOM 3974 N N . ARG B 1 61 ? 41.349 76.899 5.885 1.00 56.74 42 ARG B N 1
ATOM 3975 C CA . ARG B 1 61 ? 42.203 76.582 4.725 1.00 56.47 42 ARG B CA 1
ATOM 3976 C C . ARG B 1 61 ? 41.955 75.181 4.153 1.00 55.81 42 ARG B C 1
ATOM 3977 O O . ARG B 1 61 ? 42.357 74.896 3.030 1.00 55.78 42 ARG B O 1
ATOM 3980 N N . GLU B 1 62 ? 41.296 74.318 4.923 1.00 55.92 43 GLU B N 1
ATOM 3981 C CA . GLU B 1 62 ? 40.817 73.025 4.425 1.00 55.25 43 GLU B CA 1
ATOM 3982 C C . GLU B 1 62 ? 39.343 73.049 3.966 1.00 55.46 43 GLU B C 1
ATOM 3983 O O . GLU B 1 62 ? 38.713 71.999 3.813 1.00 53.98 43 GLU B O 1
ATOM 3989 N N . GLY B 1 63 ? 38.810 74.251 3.727 1.00 55.65 44 GLY B N 1
ATOM 3990 C CA . GLY B 1 63 ? 37.435 74.431 3.246 1.00 55.33 44 GLY B CA 1
ATOM 3991 C C . GLY B 1 63 ? 36.304 73.998 4.180 1.00 55.52 44 GLY B C 1
ATOM 3992 O O . GLY B 1 63 ? 35.178 73.790 3.718 1.00 55.77 44 GLY B O 1
ATOM 3993 N N . GLN B 1 64 ? 36.577 73.865 5.480 1.00 54.73 45 GLN B N 1
ATOM 3994 C CA . GLN B 1 64 ? 35.523 73.537 6.451 1.00 55.23 45 GLN B CA 1
ATOM 3995 C C . GLN B 1 64 ? 34.814 74.782 6.986 1.00 55.56 45 GLN B C 1
ATOM 3996 O O . GLN B 1 64 ? 35.379 75.879 6.995 1.00 54.09 45 GLN B O 1
ATOM 4002 N N . LYS B 1 65 ? 33.575 74.580 7.440 1.00 56.61 46 LYS B N 1
ATOM 4003 C CA . LYS B 1 65 ? 32.744 75.652 7.977 1.00 57.91 46 LYS B CA 1
ATOM 4004 C C . LYS B 1 65 ? 33.244 76.010 9.375 1.00 56.85 46 LYS B C 1
ATOM 4005 O O . LYS B 1 65 ? 33.635 75.141 10.131 1.00 55.95 46 LYS B O 1
ATOM 4011 N N . VAL B 1 66 ? 33.246 77.299 9.694 1.00 57.48 47 VAL B N 1
ATOM 4012 C CA . VAL B 1 66 ? 33.849 77.806 10.921 1.00 57.19 47 VAL B CA 1
ATOM 4013 C C . VAL B 1 66 ? 33.158 79.118 11.338 1.00 58.28 47 VAL B C 1
ATOM 4014 O O . VAL B 1 66 ? 33.290 80.134 10.646 1.00 56.51 47 VAL B O 1
ATOM 4018 N N . GLU B 1 67 ? 32.425 79.090 12.454 1.00 60.38 48 GLU B N 1
ATOM 4019 C CA . GLU B 1 67 ? 31.694 80.267 12.959 1.00 61.77 48 GLU B CA 1
ATOM 4020 C C . GLU B 1 67 ? 32.316 80.721 14.286 1.00 61.23 48 GLU B C 1
ATOM 4021 O O . GLU B 1 67 ? 32.103 80.086 15.334 1.00 59.08 48 GLU B O 1
ATOM 4027 N N . GLY B 1 68 ? 33.071 81.822 14.234 1.00 60.25 49 GLY B N 1
ATOM 4028 C CA . GLY B 1 68 ? 33.939 82.214 15.338 1.00 60.09 49 GLY B CA 1
ATOM 4029 C C . GLY B 1 68 ? 34.844 81.039 15.687 1.00 61.13 49 GLY B C 1
ATOM 4030 O O . GLY B 1 68 ? 35.616 80.555 14.846 1.00 61.38 49 GLY B O 1
ATOM 4031 N N . LYS B 1 69 ? 34.717 80.547 16.916 1.00 60.81 50 LYS B N 1
ATOM 4032 C CA . LYS B 1 69 ? 35.547 79.448 17.383 1.00 61.56 50 LYS B CA 1
ATOM 4033 C C . LYS B 1 69 ? 34.988 78.069 17.012 1.00 59.60 50 LYS B C 1
ATOM 4034 O O . LYS B 1 69 ? 35.698 77.066 17.132 1.00 58.83 50 LYS B O 1
ATOM 4040 N N A ARG B 1 70 ? 33.726 78.029 16.578 0.50 58.86 51 ARG B N 1
ATOM 4041 N N B ARG B 1 70 ? 33.728 78.020 16.576 0.50 59.30 51 ARG B N 1
ATOM 4042 C CA A ARG B 1 70 ? 33.041 76.774 16.257 0.50 57.73 51 ARG B CA 1
ATOM 4043 C CA B ARG B 1 70 ? 33.053 76.750 16.285 0.50 58.55 51 ARG B CA 1
ATOM 4044 C C A ARG B 1 70 ? 33.448 76.277 14.878 0.50 56.76 51 ARG B C 1
ATOM 4045 C C B ARG B 1 70 ? 33.388 76.278 14.876 0.50 57.19 51 ARG B C 1
ATOM 4046 O O A ARG B 1 70 ? 33.801 77.072 14.010 0.50 57.94 51 ARG B O 1
ATOM 4047 O O B ARG B 1 70 ? 33.625 77.091 13.985 0.50 58.33 51 ARG B O 1
ATOM 4062 N N . VAL B 1 71 ? 33.399 74.960 14.694 1.00 55.55 52 VAL B N 1
ATOM 4063 C CA . VAL B 1 71 ? 33.815 74.315 13.451 1.00 53.85 52 VAL B CA 1
ATOM 4064 C C . VAL B 1 71 ? 32.874 73.136 13.184 1.00 54.28 52 VAL B C 1
ATOM 4065 O O . VAL B 1 71 ? 32.554 72.385 14.091 1.00 52.37 52 VAL B O 1
ATOM 4069 N N . TYR B 1 72 ? 32.425 72.981 11.945 1.00 54.83 53 TYR B N 1
ATOM 4070 C CA . TYR B 1 72 ? 31.548 71.866 11.582 1.00 55.23 53 TYR B CA 1
ATOM 4071 C C . TYR B 1 72 ? 32.253 71.072 10.494 1.00 55.88 53 TYR B C 1
ATOM 4072 O O . TYR B 1 72 ? 32.419 71.552 9.382 1.00 57.42 53 TYR B O 1
ATOM 4081 N N . LEU B 1 73 ? 32.697 69.870 10.817 1.00 56.65 54 LEU B N 1
ATOM 4082 C CA . LEU B 1 73 ? 33.377 69.032 9.841 1.00 57.00 54 LEU B CA 1
ATOM 4083 C C . LEU B 1 73 ? 32.333 68.167 9.148 1.00 57.77 54 LEU B C 1
ATOM 4084 O O . LEU B 1 73 ? 31.439 67.637 9.819 1.00 58.84 54 LEU B O 1
ATOM 4089 N N . THR B 1 74 ? 32.431 68.026 7.824 1.00 57.85 55 THR B N 1
ATOM 4090 C CA . THR B 1 74 ? 31.648 66.989 7.138 1.00 57.69 55 THR B CA 1
ATOM 4091 C C . THR B 1 74 ? 32.266 65.573 7.451 1.00 59.94 55 THR B C 1
ATOM 4092 O O . THR B 1 74 ? 33.491 65.425 7.675 1.00 60.46 55 THR B O 1
ATOM 4096 N N . ARG B 1 75 ? 31.497 64.539 7.032 1.00 60.12 56 ARG B N 1
ATOM 4097 C CA . ARG B 1 75 ? 31.958 63.152 7.100 1.00 60.99 56 ARG B CA 1
ATOM 4098 C C . ARG B 1 75 ? 33.035 62.811 6.086 1.00 60.32 56 ARG B C 1
ATOM 4099 O O . ARG B 1 75 ? 33.874 61.948 6.346 1.00 60.60 56 ARG B O 1
ATOM 4107 N N . GLU B 1 76 ? 32.977 63.462 4.929 1.00 59.50 57 GLU B N 1
ATOM 4108 C CA . GLU B 1 76 ? 33.916 63.210 3.848 1.00 59.48 57 GLU B CA 1
ATOM 4109 C C . GLU B 1 76 ? 35.295 63.754 4.225 1.00 59.60 57 GLU B C 1
ATOM 4110 O O . GLU B 1 76 ? 36.304 63.080 4.004 1.00 59.37 57 GLU B O 1
ATOM 4116 N N . PHE B 1 77 ? 35.325 64.972 4.784 1.00 58.91 58 PHE B N 1
ATOM 4117 C CA . PHE B 1 77 ? 36.573 65.589 5.267 1.00 58.34 58 PHE B CA 1
ATOM 4118 C C . PHE B 1 77 ? 37.246 64.796 6.388 1.00 57.99 58 PHE B C 1
ATOM 4119 O O . PHE B 1 77 ? 38.483 64.738 6.465 1.00 57.44 58 PHE B O 1
ATOM 4127 N N . VAL B 1 78 ? 36.430 64.244 7.286 1.00 58.36 59 VAL B N 1
ATOM 4128 C CA . VAL B 1 78 ? 36.963 63.419 8.374 1.00 58.76 59 VAL B CA 1
ATOM 4129 C C . VAL B 1 78 ? 37.373 62.051 7.829 1.00 59.95 59 VAL B C 1
ATOM 4130 O O . VAL B 1 78 ? 38.517 61.639 8.020 1.00 61.57 59 VAL B O 1
ATOM 4134 N N . GLU B 1 79 ? 36.458 61.365 7.136 1.00 60.47 60 GLU B N 1
ATOM 4135 C CA . GLU B 1 79 ? 36.761 60.051 6.531 1.00 62.47 60 GLU B CA 1
ATOM 4136 C C . GLU B 1 79 ? 37.936 60.135 5.549 1.00 61.67 60 GLU B C 1
ATOM 4137 O O . GLU B 1 79 ? 38.624 59.147 5.292 1.00 63.24 60 GLU B O 1
ATOM 4143 N N . SER B 1 80 ? 38.157 61.321 5.003 1.00 60.44 61 SER B N 1
ATOM 4144 C CA . SER B 1 80 ? 39.314 61.571 4.152 1.00 60.39 61 SER B CA 1
ATOM 4145 C C . SER B 1 80 ? 40.592 61.765 4.967 1.00 60.79 61 SER B C 1
ATOM 4146 O O . SER B 1 80 ? 41.649 61.255 4.584 1.00 61.48 61 SER B O 1
ATOM 4149 N N . LYS B 1 81 ? 40.493 62.505 6.076 1.00 61.13 62 LYS B N 1
ATOM 4150 C CA . LYS B 1 81 ? 41.655 62.819 6.911 1.00 60.72 62 LYS B CA 1
ATOM 4151 C C . LYS B 1 81 ? 42.145 61.571 7.652 1.00 60.56 62 LYS B C 1
ATOM 4152 O O . LYS B 1 81 ? 43.356 61.35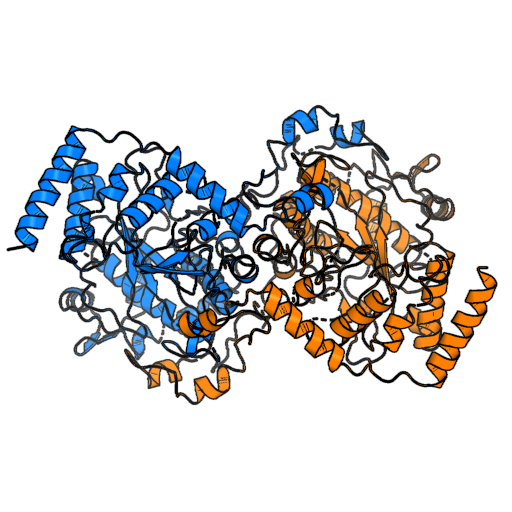1 7.753 1.00 60.48 62 LYS B O 1
ATOM 4154 N N . LEU B 1 82 ? 41.200 60.760 8.140 1.00 60.28 63 LEU B N 1
ATOM 4155 C CA . LEU B 1 82 ? 41.494 59.444 8.745 1.00 60.90 63 LEU B CA 1
ATOM 4156 C C . LEU B 1 82 ? 42.226 58.497 7.797 1.00 62.14 63 LEU B C 1
ATOM 4157 O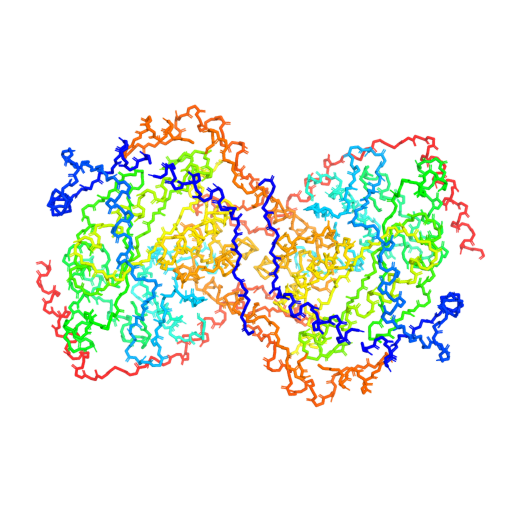 O . LEU B 1 82 ? 43.150 57.803 8.219 1.00 64.02 63 LEU B O 1
ATOM 4162 N N . LYS B 1 83 ? 41.806 58.468 6.534 1.00 62.79 64 LYS B N 1
ATOM 4163 C CA . LYS B 1 83 ? 42.408 57.598 5.509 1.00 64.01 64 LYS B CA 1
ATOM 4164 C C . LYS B 1 83 ? 43.925 57.790 5.288 1.00 64.55 64 LYS B C 1
ATOM 4165 O O . LYS B 1 83 ? 44.565 56.933 4.673 1.00 65.28 64 LYS B O 1
ATOM 4167 N N . SER B 1 84 ? 44.490 58.912 5.746 1.00 63.20 65 SER B N 1
ATOM 4168 C CA . SER B 1 84 ? 45.946 59.122 5.700 1.00 61.84 65 SER B CA 1
ATOM 4169 C C . SER B 1 84 ? 46.637 58.840 7.044 1.00 59.67 65 SER B C 1
ATOM 4170 O O . SER B 1 84 ? 47.862 58.959 7.142 1.00 59.20 65 SER B O 1
ATOM 4173 N N . ALA B 1 85 ? 45.856 58.471 8.065 1.00 57.05 66 ALA B N 1
ATOM 4174 C CA . ALA B 1 85 ? 46.390 58.252 9.417 1.00 56.70 66 ALA B CA 1
ATOM 4175 C C . ALA B 1 85 ? 46.890 56.812 9.621 1.00 56.41 66 ALA B C 1
ATOM 4176 O O . ALA B 1 85 ? 46.089 55.828 9.583 1.00 57.27 66 ALA B O 1
ATOM 4178 N N . PRO B 1 86 ? 48.190 56.678 9.960 1.00 56.34 67 PRO B N 1
ATOM 4179 C CA . PRO B 1 86 ? 48.842 55.379 9.877 1.00 56.92 67 PRO B CA 1
ATOM 4180 C C . PRO B 1 86 ? 48.329 54.397 10.926 1.00 57.30 67 PRO B C 1
ATOM 4181 O O . PRO B 1 86 ? 48.148 54.768 12.104 1.00 60.88 67 PRO B O 1
ATOM 4185 N N . ALA B 1 87 ? 48.090 53.153 10.503 1.00 55.18 68 ALA B N 1
ATOM 4186 C CA . ALA B 1 87 ? 47.625 52.096 11.406 1.00 54.53 68 ALA B CA 1
ATOM 4187 C C . ALA B 1 87 ? 48.676 51.656 12.431 1.00 55.85 68 ALA B C 1
ATOM 4188 O O . ALA B 1 87 ? 48.338 51.121 13.506 1.00 54.98 68 ALA B O 1
ATOM 4190 N N . GLU B 1 88 ? 49.946 51.856 12.101 1.00 56.17 69 GLU B N 1
ATOM 4191 C CA . GLU B 1 88 ? 51.039 51.401 12.952 1.00 57.46 69 GLU B CA 1
ATOM 4192 C C . GLU B 1 88 ? 52.254 52.298 12.823 1.00 57.31 69 GLU B C 1
ATOM 4193 O O . GLU B 1 88 ? 52.616 52.700 11.720 1.00 58.49 69 GLU B O 1
ATOM 4199 N N . PHE B 1 89 ? 52.910 52.579 13.940 1.00 56.32 70 PHE B N 1
ATOM 4200 C CA . PHE B 1 89 ? 54.170 53.313 13.905 1.00 55.93 70 PHE B CA 1
ATOM 4201 C C . PHE B 1 89 ? 55.086 52.899 15.052 1.00 55.90 70 PHE B C 1
ATOM 4202 O O . PHE B 1 89 ? 54.638 52.720 16.179 1.00 55.42 70 PHE B O 1
ATOM 4210 N N . THR B 1 90 ? 56.373 52.734 14.772 1.00 56.19 71 THR B N 1
ATOM 4211 C CA . THR B 1 90 ? 57.322 52.526 15.856 1.00 55.71 71 THR B CA 1
ATOM 4212 C C . THR B 1 90 ? 57.575 53.867 16.546 1.00 56.52 71 THR B C 1
ATOM 4213 O O . THR B 1 90 ? 57.567 54.926 15.903 1.00 57.18 71 THR B O 1
ATOM 4217 N N . LEU B 1 91 ? 57.743 53.815 17.862 1.00 56.22 72 LEU B N 1
ATOM 4218 C CA . LEU B 1 91 ? 58.309 54.927 18.613 1.00 55.76 72 LEU B CA 1
ATOM 4219 C C . LEU B 1 91 ? 59.698 54.481 18.986 1.00 55.11 72 LEU B C 1
ATOM 4220 O O . LEU B 1 91 ? 59.941 53.295 19.214 1.00 56.44 72 LEU B O 1
ATOM 4225 N N . HIS B 1 92 ? 60.621 55.417 19.037 1.00 53.15 73 HIS B N 1
ATOM 4226 C CA . HIS B 1 92 ? 62.000 55.025 19.116 1.00 54.21 73 HIS B CA 1
ATOM 4227 C C . HIS B 1 92 ? 62.547 55.313 20.504 1.00 53.01 73 HIS B C 1
ATOM 4228 O O . HIS B 1 92 ? 62.284 56.402 21.128 1.00 53.12 73 HIS B O 1
ATOM 4235 N N . ALA B 1 93 ? 63.249 54.286 21.007 1.00 52.04 74 ALA B N 1
ATOM 4236 C CA . ALA B 1 93 ? 63.860 54.347 22.309 1.00 53.33 74 ALA B CA 1
ATOM 4237 C C . ALA B 1 93 ? 65.308 54.720 22.138 1.00 55.24 74 ALA B C 1
ATOM 4238 O O . ALA B 1 93 ? 65.870 54.645 21.034 1.00 57.17 74 ALA B O 1
ATOM 4240 N N . ARG B 1 94 ? 65.898 55.175 23.232 1.00 56.13 75 ARG B N 1
ATOM 4241 C CA . ARG B 1 94 ? 67.305 55.544 23.269 1.00 54.65 75 ARG B CA 1
ATOM 4242 C C . ARG B 1 94 ? 68.093 54.274 23.019 1.00 54.91 75 ARG B C 1
ATOM 4243 O O . ARG B 1 94 ? 68.900 54.207 22.108 1.00 54.30 75 ARG B O 1
ATOM 4251 N N . ASN B 1 95 ? 67.829 53.250 23.819 1.00 55.58 76 ASN B N 1
ATOM 4252 C CA . ASN B 1 95 ? 68.293 51.904 23.520 1.00 55.60 76 ASN B CA 1
ATOM 4253 C C . ASN B 1 95 ? 67.308 51.284 22.520 1.00 55.37 76 ASN B C 1
ATOM 4254 O O . ASN B 1 95 ? 66.178 51.005 22.869 1.00 55.77 76 ASN B O 1
ATOM 4259 N N . PRO B 1 96 ? 67.731 51.092 21.257 1.00 56.89 77 PRO B N 1
ATOM 4260 C CA . PRO B 1 96 ? 66.823 50.486 20.283 1.00 56.95 77 PRO B CA 1
ATOM 4261 C C . PRO B 1 96 ? 66.278 49.103 20.662 1.00 57.83 77 PRO B C 1
ATOM 4262 O O . PRO B 1 96 ? 65.327 48.644 20.028 1.00 58.50 77 PRO B O 1
ATOM 4266 N N . GLU B 1 97 ? 66.849 48.442 21.672 1.00 58.25 78 GLU B N 1
ATOM 4267 C CA . GLU B 1 97 ? 66.250 47.199 22.175 1.00 60.19 78 GLU B CA 1
ATOM 4268 C C . GLU B 1 97 ? 64.838 47.456 22.707 1.00 59.69 78 GLU B C 1
ATOM 4269 O O . GLU B 1 97 ? 64.010 46.544 22.725 1.00 60.33 78 GLU B O 1
ATOM 4275 N N . ASN B 1 98 ? 64.569 48.698 23.123 1.00 59.77 79 ASN B N 1
ATOM 4276 C CA . ASN B 1 98 ? 63.241 49.100 23.622 1.00 59.21 79 ASN B CA 1
ATOM 4277 C C . ASN B 1 98 ? 62.421 49.919 22.624 1.00 58.22 79 ASN B C 1
ATOM 4278 O O . ASN B 1 98 ? 61.555 50.662 23.025 1.00 58.94 79 ASN B O 1
ATOM 4283 N N . ASN B 1 99 ? 62.678 49.796 21.327 1.00 59.12 80 ASN B N 1
ATOM 4284 C CA . ASN B 1 99 ? 61.761 50.389 20.357 1.00 58.34 80 ASN B CA 1
ATOM 4285 C C . ASN B 1 99 ? 60.424 49.696 20.505 1.00 56.86 80 ASN B C 1
ATOM 4286 O O . ASN B 1 99 ? 60.373 48.519 20.835 1.00 59.03 80 ASN B O 1
ATOM 4291 N N . VAL B 1 100 ? 59.352 50.417 20.212 1.00 56.03 81 VAL B N 1
ATOM 4292 C CA . VAL B 1 100 ? 58.001 49.965 20.524 1.00 58.08 81 VAL B CA 1
ATOM 4293 C C . VAL B 1 100 ? 57.091 50.181 19.304 1.00 57.83 81 VAL B C 1
ATOM 4294 O O . VAL B 1 100 ? 57.037 51.292 18.783 1.00 58.50 81 VAL B O 1
ATOM 4298 N N . VAL B 1 101 ? 56.426 49.124 18.823 1.00 56.55 82 VAL B N 1
ATOM 4299 C CA . VAL B 1 101 ? 55.465 49.254 17.716 1.00 57.07 82 VAL B CA 1
ATOM 4300 C C . VAL B 1 101 ? 54.073 49.545 18.264 1.00 59.19 82 VAL B C 1
ATOM 4301 O O . VAL B 1 101 ? 53.544 48.754 19.048 1.00 57.72 82 VAL B O 1
ATOM 4305 N N . ILE B 1 102 ? 53.477 50.668 17.848 1.00 60.34 83 ILE B N 1
ATOM 4306 C CA . ILE B 1 102 ? 52.110 51.018 18.287 1.00 61.57 83 ILE B CA 1
ATOM 4307 C C . ILE B 1 102 ? 51.054 50.590 17.264 1.00 61.93 83 ILE B C 1
ATOM 4308 O O . ILE B 1 102 ? 50.829 51.281 16.263 1.00 63.09 83 ILE B O 1
ATOM 4313 N N . GLY B 1 103 ? 50.501 49.403 17.469 1.00 60.83 84 GLY B N 1
ATOM 4314 C CA . GLY B 1 103 ? 49.106 49.145 17.142 1.00 62.26 84 GLY B CA 1
ATOM 4315 C C . GLY B 1 103 ? 48.592 48.511 15.868 1.00 61.75 84 GLY B C 1
ATOM 4316 O O . GLY B 1 103 ? 47.773 49.120 15.182 1.00 63.20 84 GLY B O 1
ATOM 4317 N N . GLY B 1 104 ? 48.940 47.277 15.562 1.00 62.97 85 GLY B N 1
ATOM 4318 C CA . GLY B 1 104 ? 49.378 46.313 16.492 1.00 66.41 85 GLY B CA 1
ATOM 4319 C C . GLY B 1 104 ? 48.199 45.392 16.795 1.00 68.93 85 GLY B C 1
ATOM 4320 O O . GLY B 1 104 ? 47.064 45.835 16.972 1.00 70.87 85 GLY B O 1
ATOM 4321 N N . ASP B 1 105 ? 48.471 44.096 16.787 1.00 67.90 86 ASP B N 1
ATOM 4322 C CA . ASP B 1 105 ? 47.922 43.258 17.811 1.00 69.59 86 ASP B CA 1
ATOM 4323 C C . ASP B 1 105 ? 48.776 43.565 19.041 1.00 67.24 86 ASP B C 1
ATOM 4324 O O . ASP B 1 105 ? 48.494 43.069 20.124 1.00 68.39 86 ASP B O 1
ATOM 4329 N N . ASN B 1 106 ? 49.835 44.363 18.853 1.00 63.16 87 ASN B N 1
ATOM 4330 C CA . ASN B 1 106 ? 50.710 44.807 19.937 1.00 59.55 87 ASN B CA 1
ATOM 4331 C C . ASN B 1 106 ? 49.965 45.602 20.990 1.00 55.88 87 ASN B C 1
ATOM 4332 O O . ASN B 1 106 ? 48.913 46.191 20.731 1.00 56.11 87 ASN B O 1
ATOM 4337 N N . ILE B 1 107 ? 50.543 45.624 22.179 1.00 53.53 88 ILE B N 1
ATOM 4338 C CA . ILE B 1 107 ? 50.041 46.421 23.289 1.00 54.23 88 ILE B CA 1
ATOM 4339 C C . ILE B 1 107 ? 51.272 46.921 24.027 1.00 55.08 88 ILE B C 1
ATOM 4340 O O . ILE B 1 107 ? 52.289 46.202 24.105 1.00 55.42 88 ILE B O 1
ATOM 4345 N N . VAL B 1 108 ? 51.210 48.156 24.518 1.00 54.62 89 VAL B N 1
ATOM 4346 C CA . VAL B 1 108 ? 52.268 48.700 25.379 1.00 54.61 89 VAL B CA 1
ATOM 4347 C C . VAL B 1 108 ? 51.687 49.208 26.713 1.00 52.65 89 VAL B C 1
ATOM 4348 O O . VAL B 1 108 ? 50.598 49.732 26.753 1.00 52.51 89 VAL B O 1
ATOM 4352 N N . PHE B 1 109 ? 52.439 49.028 27.789 1.00 52.27 90 PHE B N 1
ATOM 4353 C CA . PHE B 1 109 ? 52.052 49.463 29.100 1.00 54.74 90 PHE B CA 1
ATOM 4354 C C . PHE B 1 109 ? 53.012 50.527 29.605 1.00 55.82 90 PHE B C 1
ATOM 4355 O O . PHE B 1 109 ? 54.203 50.534 29.270 1.00 54.30 90 PHE B O 1
ATOM 4371 N N . PRO B 1 111 ? 53.251 53.648 33.220 1.00 57.57 92 PRO B N 1
ATOM 4372 C CA . PRO B 1 111 ? 52.600 54.153 34.448 1.00 57.80 92 PRO B CA 1
ATOM 4373 C C . PRO B 1 111 ? 51.399 55.099 34.253 1.00 55.50 92 PRO B C 1
ATOM 4374 O O . PRO B 1 111 ? 51.088 55.531 33.126 1.00 53.18 92 PRO B O 1
ATOM 4378 N N . GLY B 1 112 ? 50.727 55.395 35.365 1.00 54.59 93 GLY B N 1
ATOM 4379 C CA . GLY B 1 112 ? 49.756 56.497 35.421 1.00 55.22 93 GLY B CA 1
ATOM 4380 C C . GLY B 1 112 ? 50.379 57.857 35.103 1.00 55.10 93 GLY B C 1
ATOM 4381 O O . GLY B 1 112 ? 51.605 58.011 35.075 1.00 53.03 93 GLY B O 1
ATOM 4382 N N . TYR B 1 113 ? 49.520 58.846 34.902 1.00 55.64 94 TYR B N 1
ATOM 4383 C CA . TYR B 1 113 ? 49.915 60.144 34.343 1.00 56.17 94 TYR B CA 1
ATOM 4384 C C . TYR B 1 113 ? 49.091 61.224 35.047 1.00 56.27 94 TYR B C 1
ATOM 4385 O O . TYR B 1 113 ? 47.887 61.061 35.212 1.00 56.38 94 TYR B O 1
ATOM 4394 N N . GLY B 1 114 ? 49.758 62.302 35.484 1.00 58.10 95 GLY B N 1
ATOM 4395 C CA . GLY B 1 114 ? 49.106 63.530 35.968 1.00 56.59 95 GLY B CA 1
ATOM 4396 C C . GLY B 1 114 ? 48.834 63.653 37.463 1.00 57.97 95 GLY B C 1
ATOM 4397 O O . GLY B 1 114 ? 48.506 64.735 37.922 1.00 59.37 95 GLY B O 1
ATOM 4398 N N . ALA B 1 115 ? 48.971 62.564 38.219 1.00 59.32 96 ALA B N 1
ATOM 4399 C CA . ALA B 1 115 ? 48.571 62.522 39.620 1.00 57.58 96 ALA B CA 1
ATOM 4400 C C . ALA B 1 115 ? 49.373 63.508 40.452 1.00 58.24 96 ALA B C 1
ATOM 4401 O O . ALA B 1 115 ? 50.607 63.568 40.333 1.00 58.78 96 ALA B O 1
ATOM 4403 N N . PRO B 1 116 ? 48.667 64.334 41.250 1.00 54.98 97 PRO B N 1
ATOM 4404 C CA . PRO B 1 116 ? 49.298 65.258 42.169 1.00 56.15 97 PRO B CA 1
ATOM 4405 C C . PRO B 1 116 ? 49.479 64.729 43.572 1.00 55.22 97 PRO B C 1
ATOM 4406 O O . PRO B 1 116 ? 50.022 65.451 44.415 1.00 51.88 97 PRO B O 1
ATOM 4410 N N . PHE B 1 117 ? 48.989 63.522 43.848 1.00 55.33 98 PHE B N 1
ATOM 4411 C CA . PHE B 1 117 ? 49.086 62.965 45.194 1.00 53.84 98 PHE B CA 1
ATOM 4412 C C . PHE B 1 117 ? 49.735 61.618 45.187 1.00 54.24 98 PHE B C 1
ATOM 4413 O O . PHE B 1 117 ? 49.589 60.848 44.230 1.00 53.78 98 PHE B O 1
ATOM 4421 N N . ILE B 1 118 ? 50.475 61.336 46.248 1.00 53.93 99 ILE B N 1
ATOM 4422 C CA . ILE B 1 118 ? 50.843 59.971 46.556 1.00 55.38 99 ILE B CA 1
ATOM 4423 C C . ILE B 1 118 ? 49.947 59.523 47.698 1.00 56.90 99 ILE B C 1
ATOM 4424 O O . ILE B 1 118 ? 49.882 60.202 48.714 1.00 58.28 99 ILE B O 1
ATOM 4429 N N . TYR B 1 119 ? 49.252 58.397 47.550 1.00 57.76 100 TYR B N 1
ATOM 4430 C CA . TYR B 1 119 ? 48.636 57.733 48.711 1.00 57.79 100 TYR B CA 1
ATOM 4431 C C . TYR B 1 119 ? 49.543 56.611 49.195 1.00 56.87 100 TYR B C 1
ATOM 4432 O O . TYR B 1 119 ? 49.842 55.679 48.465 1.00 56.92 100 TYR B O 1
ATOM 4441 N N . GLU B 1 120 ? 49.938 56.692 50.448 1.00 58.27 101 GLU B N 1
ATOM 4442 C CA . GLU B 1 120 ? 50.914 55.799 51.003 1.00 60.65 101 GLU B CA 1
ATOM 4443 C C . GLU B 1 120 ? 50.205 54.620 51.642 1.00 61.27 101 GLU B C 1
ATOM 4444 O O . GLU B 1 120 ? 48.965 54.618 51.792 1.00 61.53 101 GLU B O 1
ATOM 4450 N N . LEU B 1 121 ? 50.993 53.618 52.032 1.00 60.10 102 LEU B N 1
ATOM 4451 C CA . LEU B 1 121 ? 50.451 52.386 52.594 1.00 60.40 102 LEU B CA 1
ATOM 4452 C C . LEU B 1 121 ? 49.664 52.662 53.844 1.00 59.34 102 LEU B C 1
ATOM 4453 O O . LEU B 1 121 ? 48.781 51.919 54.151 1.00 55.88 102 LEU B O 1
ATOM 4458 N N . ASP B 1 122 ? 50.027 53.721 54.576 1.00 64.22 103 ASP B N 1
ATOM 4459 C CA . ASP B 1 122 ? 49.328 54.122 55.821 1.00 67.56 103 ASP B CA 1
ATOM 4460 C C . ASP B 1 122 ? 47.995 54.851 55.601 1.00 68.02 103 ASP B C 1
ATOM 4461 O O . ASP B 1 122 ? 47.333 55.234 56.571 1.00 70.68 103 ASP B O 1
ATOM 4466 N N . GLY B 1 123 ? 47.594 55.019 54.338 1.00 65.50 104 GLY B N 1
ATOM 4467 C CA . GLY B 1 123 ? 46.375 55.729 54.002 1.00 63.95 104 GLY B CA 1
ATOM 4468 C C . GLY B 1 123 ? 46.501 57.235 54.077 1.00 59.79 104 GLY B C 1
ATOM 4469 O O . GLY B 1 123 ? 45.525 57.941 53.877 1.00 58.39 104 GLY B O 1
ATOM 4470 N N . SER B 1 124 ? 47.700 57.732 54.359 1.00 57.35 105 SER B N 1
ATOM 4471 C CA . SER B 1 124 ? 47.966 59.174 54.291 1.00 56.93 105 SER B CA 1
ATOM 4472 C C . SER B 1 124 ? 48.192 59.650 52.868 1.00 52.67 105 SER B C 1
ATOM 4473 O O . SER B 1 124 ? 48.477 58.856 51.996 1.00 54.35 105 SER B O 1
ATOM 4476 N N A ARG B 1 125 ? 48.148 60.967 52.692 0.50 52.66 106 ARG B N 1
ATOM 4477 N N B ARG B 1 125 ? 48.034 60.951 52.626 0.50 53.67 106 ARG B N 1
ATOM 4478 C CA A ARG B 1 125 ? 48.210 61.619 51.397 0.50 50.96 106 ARG B CA 1
ATOM 4479 C CA B ARG B 1 125 ? 48.307 61.507 51.303 0.50 52.82 106 ARG B CA 1
ATOM 4480 C C A ARG B 1 125 ? 49.291 62.694 51.419 0.50 52.98 106 ARG B C 1
ATOM 4481 C C B ARG B 1 125 ? 49.144 62.772 51.325 0.50 53.99 106 ARG B C 1
ATOM 4482 O O A ARG B 1 125 ? 49.518 63.315 52.457 0.50 54.98 106 ARG B O 1
ATOM 4483 O O B ARG B 1 125 ? 49.027 63.612 52.226 0.50 55.27 106 ARG B O 1
ATOM 4498 N N . ARG B 1 126 ? 49.963 62.916 50.289 1.00 54.33 107 ARG B N 1
ATOM 4499 C CA . ARG B 1 126 ? 50.892 64.037 50.173 1.00 56.40 107 ARG B CA 1
ATOM 4500 C C . ARG B 1 126 ? 51.114 64.480 48.745 1.00 58.17 107 ARG B C 1
ATOM 4501 O O . ARG B 1 126 ? 50.933 63.722 47.819 1.00 60.15 107 ARG B O 1
ATOM 4509 N N . LYS B 1 127 ? 51.525 65.727 48.580 1.00 61.76 108 LYS B N 1
ATOM 4510 C CA . LYS B 1 127 ? 51.901 66.236 47.272 1.00 62.94 108 LYS B CA 1
ATOM 4511 C C . LYS B 1 127 ? 52.994 65.377 46.670 1.00 59.54 108 LYS B C 1
ATOM 4512 O O . LYS B 1 127 ? 53.821 64.808 47.374 1.00 56.85 108 LYS B O 1
ATOM 4518 N N . THR B 1 128 ? 52.960 65.274 45.353 1.00 59.66 109 THR B N 1
ATOM 4519 C CA . THR B 1 128 ? 53.990 64.575 44.615 1.00 59.37 109 THR B CA 1
ATOM 4520 C C . THR B 1 128 ? 55.231 65.488 44.513 1.00 59.17 109 THR B C 1
ATOM 4521 O O . THR B 1 128 ? 55.147 66.701 44.746 1.00 57.10 109 THR B O 1
ATOM 4525 N N . THR B 1 129 ? 56.368 64.876 44.182 1.00 58.70 110 THR B N 1
ATOM 4526 C CA . THR B 1 129 ? 57.654 65.560 44.052 1.00 57.04 110 THR B CA 1
ATOM 4527 C C . THR B 1 129 ? 58.417 65.045 42.823 1.00 56.06 110 THR B C 1
ATOM 4528 O O . THR B 1 129 ? 58.043 64.029 42.244 1.00 53.29 110 THR B O 1
ATOM 4532 N N . LEU B 1 130 ? 59.489 65.746 42.432 1.00 54.37 111 LEU B N 1
ATOM 4533 C CA . LEU B 1 130 ? 60.384 65.263 41.388 1.00 53.22 111 LEU B CA 1
ATOM 4534 C C . LEU B 1 130 ? 60.944 63.886 41.769 1.00 53.69 111 LEU B C 1
ATOM 4535 O O . LEU B 1 130 ? 61.043 62.999 40.919 1.00 56.55 111 LEU B O 1
ATOM 4540 N N . GLN B 1 131 ? 61.288 63.692 43.040 1.00 53.72 112 GLN B N 1
ATOM 4541 C CA . GLN B 1 131 ? 61.798 62.395 43.500 1.00 54.59 112 GLN B CA 1
ATOM 4542 C C . GLN B 1 131 ? 60.785 61.262 43.276 1.00 55.47 112 GLN B C 1
ATOM 4543 O O . GLN B 1 131 ? 61.188 60.118 43.042 1.00 55.50 112 GLN B O 1
ATOM 4549 N N . ASP B 1 132 ? 59.486 61.574 43.351 1.00 54.77 113 ASP B N 1
ATOM 4550 C CA . ASP B 1 132 ? 58.456 60.624 42.947 1.00 54.45 113 ASP B CA 1
ATOM 4551 C C . ASP B 1 132 ? 58.480 60.354 41.459 1.00 54.21 113 ASP B C 1
ATOM 4552 O O . ASP B 1 132 ? 58.467 59.204 41.051 1.00 53.13 113 ASP B O 1
ATOM 4557 N N . TYR B 1 133 ? 58.493 61.413 40.653 1.00 55.48 114 TYR B N 1
ATOM 4558 C CA . TYR B 1 133 ? 58.654 61.265 39.203 1.00 55.54 114 TYR B CA 1
ATOM 4559 C C . TYR B 1 133 ? 59.809 60.312 38.944 1.00 55.69 114 TYR B C 1
ATOM 4560 O O . TYR B 1 133 ? 59.680 59.338 38.189 1.00 53.86 114 TYR B O 1
ATOM 4569 N N . GLU B 1 134 ? 60.929 60.600 39.606 1.00 56.29 115 GLU B N 1
ATOM 4570 C CA . GLU B 1 134 ? 62.155 59.826 39.428 1.00 56.53 115 GLU B CA 1
ATOM 4571 C C . GLU B 1 134 ? 61.992 58.359 39.862 1.00 54.79 115 GLU B C 1
ATOM 4572 O O . GLU B 1 134 ? 62.463 57.454 39.159 1.00 52.84 115 GLU B O 1
ATOM 4578 N N . ASN B 1 135 ? 61.362 58.134 41.018 1.00 53.96 116 ASN B N 1
ATOM 4579 C CA . ASN B 1 135 ? 61.159 56.769 41.526 1.00 54.82 116 ASN B CA 1
ATOM 4580 C C . ASN B 1 135 ? 60.313 55.946 40.577 1.00 53.78 116 ASN B C 1
ATOM 4581 O O . ASN B 1 135 ? 60.606 54.792 40.300 1.00 55.39 116 ASN B O 1
ATOM 4586 N N . PHE B 1 136 ? 59.246 56.560 40.098 1.00 52.29 117 PHE B N 1
ATOM 4587 C CA . PHE B 1 136 ? 58.359 55.918 39.164 1.00 52.25 117 PHE B CA 1
ATOM 4588 C C . PHE B 1 136 ? 59.065 55.649 37.851 1.00 51.18 117 PHE B C 1
ATOM 4589 O O . PHE B 1 136 ? 58.797 54.633 37.242 1.00 49.84 117 PHE B O 1
ATOM 4597 N N . ALA B 1 137 ? 59.962 56.553 37.429 1.00 50.30 118 ALA B N 1
ATOM 4598 C CA . ALA B 1 137 ? 60.805 56.346 36.249 1.00 50.65 118 ALA B CA 1
ATOM 4599 C C . ALA B 1 137 ? 61.678 55.105 36.419 1.00 51.80 118 ALA B C 1
ATOM 4600 O O . ALA B 1 137 ? 61.697 54.208 35.554 1.00 52.53 118 ALA B O 1
ATOM 4602 N N . LYS B 1 138 ? 62.362 55.031 37.554 1.00 51.09 119 LYS B N 1
ATOM 4603 C CA . LYS B 1 138 ? 63.157 53.852 37.865 1.00 52.76 119 LYS B CA 1
ATOM 4604 C C . LYS B 1 138 ? 62.287 52.576 37.859 1.00 52.51 119 LYS B C 1
ATOM 4605 O O . LYS B 1 138 ? 62.634 51.619 37.185 1.00 52.21 119 LYS B O 1
ATOM 4611 N N . LEU B 1 139 ? 61.165 52.566 38.588 1.00 52.31 120 LEU B N 1
ATOM 4612 C CA . LEU B 1 139 ? 60.294 51.368 38.625 1.00 53.07 120 LEU B CA 1
ATOM 4613 C C . LEU B 1 139 ? 59.839 50.920 37.226 1.00 52.35 120 LEU B C 1
ATOM 4614 O O . LEU B 1 139 ? 59.809 49.731 36.932 1.00 57.32 120 LEU B O 1
ATOM 4619 N N . ALA B 1 140 ? 59.463 51.873 36.384 1.00 51.81 121 ALA B N 1
ATOM 4620 C CA . ALA B 1 140 ? 59.033 51.565 35.044 1.00 50.93 121 ALA B CA 1
ATOM 4621 C C . ALA B 1 140 ? 60.236 51.066 34.261 1.00 53.31 121 ALA B C 1
ATOM 4622 O O . ALA B 1 140 ? 60.131 50.078 33.519 1.00 54.41 121 ALA B O 1
ATOM 4624 N N . GLY B 1 141 ? 61.381 51.736 34.443 1.00 52.45 122 GLY B N 1
ATOM 4625 C CA . GLY B 1 141 ? 62.670 51.238 33.957 1.00 50.74 122 GLY B CA 1
ATOM 4626 C C . GLY B 1 141 ? 62.991 49.796 34.348 1.00 51.80 122 GLY B C 1
ATOM 4627 O O . GLY B 1 141 ? 63.354 48.994 33.495 1.00 53.37 122 GLY B O 1
ATOM 4628 N N . ALA B 1 142 ? 62.794 49.458 35.626 1.00 51.94 123 ALA B N 1
ATOM 4629 C CA . ALA B 1 142 ? 63.152 48.150 36.197 1.00 50.87 123 ALA B CA 1
ATOM 4630 C C . ALA B 1 142 ? 62.297 46.977 35.736 1.00 50.80 123 ALA B C 1
ATOM 4631 O O . ALA B 1 142 ? 62.686 45.812 35.909 1.00 48.07 123 ALA B O 1
ATOM 4633 N N . SER B 1 143 ? 61.165 47.285 35.121 1.00 53.02 124 SER B N 1
ATOM 4634 C CA . SER B 1 143 ? 60.066 46.334 34.999 1.00 55.57 124 SER B CA 1
ATOM 4635 C C . SER B 1 143 ? 59.921 45.716 33.613 1.00 57.98 124 SER B C 1
ATOM 4636 O O . SER B 1 143 ? 59.699 46.429 32.629 1.00 59.14 124 SER B O 1
ATOM 4639 N N . LYS B 1 144 ? 59.969 44.383 33.570 1.00 59.58 125 LYS B N 1
ATOM 4640 C CA . LYS B 1 144 ? 59.756 43.603 32.349 1.00 60.76 125 LYS B CA 1
ATOM 4641 C C . LYS B 1 144 ? 58.445 43.924 31.617 1.00 60.81 125 LYS B C 1
ATOM 4642 O O . LYS B 1 144 ? 58.372 43.732 30.404 1.00 61.66 125 LYS B O 1
ATOM 4644 N N . ASN B 1 145 ? 57.420 44.392 32.339 1.00 59.83 126 ASN B N 1
ATOM 4645 C CA . ASN B 1 145 ? 56.085 44.628 31.755 1.00 58.30 126 ASN B CA 1
ATOM 4646 C C . ASN B 1 145 ? 55.782 46.081 31.339 1.00 59.25 126 ASN B C 1
ATOM 4647 O O . ASN B 1 145 ? 54.793 46.334 30.640 1.00 60.03 126 ASN B O 1
ATOM 4660 N N . HIS B 1 147 ? 56.598 49.000 29.103 1.00 59.91 128 HIS B N 1
ATOM 4661 C CA . HIS B 1 147 ? 57.271 49.127 27.827 1.00 59.09 128 HIS B CA 1
ATOM 4662 C C . HIS B 1 147 ? 57.790 50.549 27.662 1.00 59.43 128 HIS B C 1
ATOM 4663 O O . HIS B 1 147 ? 58.859 50.760 27.087 1.00 57.40 128 HIS B O 1
ATOM 4670 N N . LEU B 1 148 ? 57.045 51.514 28.194 1.00 59.22 129 LEU B N 1
ATOM 4671 C CA . LEU B 1 148 ? 57.504 52.887 28.275 1.00 58.37 129 LEU B CA 1
ATOM 4672 C C . LEU B 1 148 ? 57.601 53.316 29.736 1.00 58.65 129 LEU B C 1
ATOM 4673 O O . LEU B 1 148 ? 56.757 52.938 30.554 1.00 62.53 129 LEU B O 1
ATOM 4678 N N . SER B 1 149 ? 58.605 54.132 30.061 1.00 58.37 130 SER B N 1
ATOM 4679 C CA . SER B 1 149 ? 58.712 54.761 31.396 1.00 58.34 130 SER B CA 1
ATOM 4680 C C . SER B 1 149 ? 57.582 55.762 31.690 1.00 56.94 130 SER B C 1
ATOM 4681 O O . SER B 1 149 ? 57.363 56.125 32.845 1.00 58.38 130 SER B O 1
ATOM 4684 N N . GLY B 1 150 ? 56.892 56.220 30.646 1.00 56.12 131 GLY B N 1
ATOM 4685 C CA . GLY B 1 150 ? 55.689 57.036 30.792 1.00 54.17 131 GLY B CA 1
ATOM 4686 C C . GLY B 1 150 ? 55.948 58.523 30.720 1.00 53.60 131 GLY B C 1
ATOM 4687 O O . GLY B 1 150 ? 56.969 58.977 30.128 1.00 52.70 131 GLY B O 1
ATOM 4688 N N . GLY B 1 151 ? 55.014 59.277 31.316 1.00 53.42 132 GLY B N 1
ATOM 4689 C CA . GLY B 1 151 ? 55.105 60.743 31.463 1.00 54.34 132 GLY B CA 1
ATOM 4690 C C . GLY B 1 151 ? 54.233 61.351 32.552 1.00 54.82 132 GLY B C 1
ATOM 4691 O O . GLY B 1 151 ? 53.163 60.817 32.866 1.00 59.14 132 GLY B O 1
ATOM 4692 N N . THR B 1 152 ? 54.692 62.465 33.133 1.00 53.47 133 THR B N 1
ATOM 4693 C CA . THR B 1 152 ? 53.983 63.152 34.228 1.00 54.27 133 THR B CA 1
ATOM 4694 C C . THR B 1 152 ? 53.519 62.166 35.304 1.00 54.67 133 THR B C 1
ATOM 4695 O O . THR B 1 152 ? 52.408 62.258 35.786 1.00 55.82 133 THR B O 1
ATOM 4707 N N . ALA B 1 154 ? 54.350 61.566 38.342 1.00 58.29 135 ALA B N 1
ATOM 4708 C CA . ALA B 1 154 ? 54.103 62.233 39.604 1.00 58.84 135 ALA B CA 1
ATOM 4709 C C . ALA B 1 154 ? 54.413 63.730 39.415 1.00 58.51 135 ALA B C 1
ATOM 4710 O O . ALA B 1 154 ? 55.556 64.095 39.169 1.00 55.51 135 ALA B O 1
ATOM 4712 N N . GLU B 1 155 ? 53.382 64.572 39.505 1.00 60.27 136 GLU B N 1
ATOM 4713 C CA . GLU B 1 155 ? 53.517 66.029 39.297 1.00 62.66 136 GLU B CA 1
ATOM 4714 C C . GLU B 1 155 ? 54.578 66.632 40.231 1.00 61.96 136 GLU B C 1
ATOM 4715 O O . GLU B 1 155 ? 54.399 66.622 41.448 1.00 61.72 136 GLU B O 1
ATOM 4721 N N . PRO B 1 156 ? 55.701 67.121 39.666 1.00 62.06 137 PRO B N 1
ATOM 4722 C CA . PRO B 1 156 ? 56.837 67.605 40.472 1.00 62.50 137 PRO B CA 1
ATOM 4723 C C . PRO B 1 156 ? 56.586 68.988 41.041 1.00 62.53 137 PRO B C 1
ATOM 4724 O O . PRO B 1 156 ? 57.114 69.989 40.543 1.00 62.47 137 PRO B O 1
ATOM 4728 N N . GLN B 1 157 ? 55.770 69.018 42.083 1.00 63.30 138 GLN B N 1
ATOM 4729 C CA . GLN B 1 157 ? 55.370 70.252 42.740 1.00 64.74 138 GLN B CA 1
ATOM 4730 C C . GLN B 1 157 ? 56.546 70.777 43.575 1.00 63.83 138 GLN B C 1
ATOM 4731 O O . GLN B 1 157 ? 56.597 71.926 43.953 1.00 58.21 138 GLN B O 1
ATOM 4737 N N . ASP B 1 158 ? 57.465 69.864 43.862 1.00 64.87 139 ASP B N 1
ATOM 4738 C CA . ASP B 1 158 ? 58.838 70.143 44.257 1.00 65.27 139 ASP B CA 1
ATOM 4739 C C . ASP B 1 158 ? 59.463 71.400 43.565 1.00 64.63 139 ASP B C 1
ATOM 4740 O O . ASP B 1 158 ? 60.128 72.224 44.198 1.00 63.58 139 ASP B O 1
ATOM 4745 N N . ILE B 1 159 ? 59.210 71.518 42.262 1.00 63.08 140 ILE B N 1
ATOM 4746 C CA . ILE B 1 159 ? 59.923 72.391 41.354 1.00 60.83 140 ILE B CA 1
ATOM 4747 C C . ILE B 1 159 ? 59.034 73.579 40.950 1.00 60.87 140 ILE B C 1
ATOM 4748 O O . ILE B 1 159 ? 57.807 73.457 41.000 1.00 60.60 140 ILE B O 1
ATOM 4753 N N . PRO B 1 160 ? 59.649 74.739 40.583 1.00 59.11 141 PRO B N 1
ATOM 4754 C CA . PRO B 1 160 ? 58.942 75.861 39.934 1.00 59.31 141 PRO B CA 1
ATOM 4755 C C . PRO B 1 160 ? 58.259 75.457 38.625 1.00 60.40 141 PRO B C 1
ATOM 4756 O O . PRO B 1 160 ? 58.848 74.708 37.842 1.00 62.04 141 PRO B O 1
ATOM 4760 N N . ASP B 1 161 ? 57.056 75.980 38.381 1.00 60.24 142 ASP B N 1
ATOM 4761 C CA . ASP B 1 161 ? 56.182 75.509 37.292 1.00 61.26 142 ASP B CA 1
ATOM 4762 C C . ASP B 1 161 ? 56.828 75.450 35.893 1.00 60.49 142 ASP B C 1
ATOM 4763 O O . ASP B 1 161 ? 56.901 74.384 35.256 1.00 60.76 142 ASP B O 1
ATOM 4768 N N . GLY B 1 162 ? 57.315 76.589 35.426 1.00 59.54 143 GLY B N 1
ATOM 4769 C CA . GLY B 1 162 ? 57.793 76.721 34.053 1.00 58.63 143 GLY B CA 1
ATOM 4770 C C . GLY B 1 162 ? 59.033 75.934 33.662 1.00 57.68 143 GLY B C 1
ATOM 4771 O O . GLY B 1 162 ? 59.418 75.950 32.486 1.00 57.55 143 GLY B O 1
ATOM 4772 N N . VAL B 1 163 ? 59.674 75.278 34.634 1.00 56.58 144 VAL B N 1
ATOM 4773 C CA . VAL B 1 163 ? 60.755 74.318 34.354 1.00 56.32 144 VAL B CA 1
ATOM 4774 C C . VAL B 1 163 ? 60.406 72.887 34.814 1.00 57.48 144 VAL B C 1
ATOM 4775 O O . VAL B 1 163 ? 61.295 72.029 34.887 1.00 57.68 144 VAL B O 1
ATOM 4779 N N . ARG B 1 164 ? 59.136 72.621 35.128 1.00 56.90 145 ARG B N 1
ATOM 4780 C CA . ARG B 1 164 ? 58.753 71.268 35.523 1.00 57.78 145 ARG B CA 1
ATOM 4781 C C . ARG B 1 164 ? 58.954 70.301 34.367 1.00 58.57 145 ARG B C 1
ATOM 4782 O O . ARG B 1 164 ? 59.557 69.238 34.547 1.00 59.06 145 ARG B O 1
ATOM 4790 N N . HIS B 1 165 ? 58.467 70.673 33.183 1.00 58.78 146 HIS B N 1
ATOM 4791 C CA . HIS B 1 165 ? 58.691 69.850 31.990 1.00 58.39 146 HIS B CA 1
ATOM 4792 C C . HIS B 1 165 ? 60.183 69.565 31.783 1.00 57.13 146 HIS B C 1
ATOM 4793 O O . HIS B 1 165 ? 60.559 68.424 31.559 1.00 58.24 146 HIS B O 1
ATOM 4800 N N . LEU B 1 166 ? 61.026 70.584 31.919 1.00 56.45 147 LEU B N 1
ATOM 4801 C CA . LEU B 1 166 ? 62.470 70.422 31.701 1.00 55.67 147 LEU B CA 1
ATOM 4802 C C . LEU B 1 166 ? 63.098 69.340 32.597 1.00 54.77 147 LEU B C 1
ATOM 4803 O O . LEU B 1 166 ? 63.822 68.466 32.109 1.00 53.63 147 LEU B O 1
ATOM 4808 N N . GLN B 1 167 ? 62.811 69.405 33.897 1.00 53.59 148 GLN B N 1
ATOM 4809 C CA . GLN B 1 167 ? 63.337 68.437 34.871 1.00 52.99 148 GLN B CA 1
ATOM 4810 C C . GLN B 1 167 ? 62.691 67.062 34.679 1.00 53.44 148 GLN B C 1
ATOM 4811 O O . GLN B 1 167 ? 63.282 66.026 35.008 1.00 52.94 148 GLN B O 1
ATOM 4825 N N . LEU B 1 169 ? 61.428 65.654 31.572 1.00 53.92 150 LEU B N 1
ATOM 4826 C CA . LEU B 1 169 ? 61.994 64.891 30.446 1.00 54.53 150 LEU B CA 1
ATOM 4827 C C . LEU B 1 169 ? 63.444 64.470 30.714 1.00 53.66 150 LEU B C 1
ATOM 4828 O O . LEU B 1 169 ? 63.874 63.424 30.232 1.00 53.24 150 LEU B O 1
ATOM 4833 N N . TYR B 1 170 ? 64.156 65.228 31.543 1.00 52.77 151 TYR B N 1
ATOM 4834 C CA . TYR B 1 170 ? 65.523 64.861 31.930 1.00 53.30 151 TYR B CA 1
ATOM 4835 C C . TYR B 1 170 ? 65.564 63.711 32.922 1.00 53.11 151 TYR B C 1
ATOM 4836 O O . TYR B 1 170 ? 66.461 62.873 32.847 1.00 50.47 151 TYR B O 1
ATOM 4845 N N . SER B 1 171 ? 64.618 63.681 33.861 1.00 54.24 152 SER B N 1
ATOM 4846 C CA . SER B 1 171 ? 64.465 62.514 34.730 1.00 55.39 152 SER B CA 1
ATOM 4847 C C . SER B 1 171 ? 64.197 61.250 33.903 1.00 54.29 152 SER B C 1
ATOM 4848 O O . SER B 1 171 ? 64.776 60.198 34.162 1.00 54.01 152 SER B O 1
ATOM 4851 N N . SER B 1 172 ? 63.316 61.375 32.911 1.00 54.44 153 SER B N 1
ATOM 4852 C CA . SER B 1 172 ? 62.912 60.251 32.057 1.00 54.38 153 SER B CA 1
ATOM 4853 C C . SER B 1 172 ? 64.103 59.717 31.259 1.00 53.74 153 SER B C 1
ATOM 4854 O O . SER B 1 172 ? 64.285 58.505 31.112 1.00 56.52 153 SER B O 1
ATOM 4857 N N . ILE B 1 173 ? 64.907 60.637 30.737 1.00 53.88 154 ILE B N 1
ATOM 4858 C CA . ILE B 1 173 ? 66.133 60.302 30.005 1.00 51.79 154 ILE B CA 1
ATOM 4859 C C . ILE B 1 173 ? 67.202 59.706 30.929 1.00 52.29 154 ILE B C 1
ATOM 4860 O O . ILE B 1 173 ? 67.738 58.619 30.655 1.00 52.35 154 ILE B O 1
ATOM 4865 N N . LYS B 1 174 ? 67.536 60.411 32.016 1.00 53.64 155 LYS B N 1
ATOM 4866 C CA . LYS B 1 174 ? 68.604 59.924 32.900 1.00 54.30 155 LYS B CA 1
ATOM 4867 C C . LYS B 1 174 ? 68.243 58.628 33.635 1.00 54.16 155 LYS B C 1
ATOM 4868 O O . LYS B 1 174 ? 69.133 57.900 34.052 1.00 52.90 155 LYS B O 1
ATOM 4871 N N . ASN B 1 175 ? 66.951 58.337 33.800 1.00 54.97 156 ASN B N 1
ATOM 4872 C CA . ASN B 1 175 ? 66.535 57.137 34.550 1.00 55.95 156 ASN B CA 1
ATOM 4873 C C . ASN B 1 175 ? 66.009 55.990 33.709 1.00 54.18 156 ASN B C 1
ATOM 4874 O O . ASN B 1 175 ? 65.855 54.904 34.245 1.00 54.44 156 ASN B O 1
ATOM 4879 N N . SER B 1 176 ? 65.748 56.215 32.420 1.00 53.99 157 SER B N 1
ATOM 4880 C CA . SER B 1 176 ? 65.296 55.129 31.548 1.00 56.84 157 SER B CA 1
ATOM 4881 C C . SER B 1 176 ? 65.919 55.201 30.165 1.00 57.24 157 SER B C 1
ATOM 4882 O O . SER B 1 176 ? 66.273 56.277 29.695 1.00 58.36 157 SER B O 1
ATOM 4885 N N . ASP B 1 177 ? 66.091 54.041 29.533 1.00 58.20 158 ASP B N 1
ATOM 4886 C CA . ASP B 1 177 ? 66.503 53.968 28.113 1.00 56.57 158 ASP B CA 1
ATOM 4887 C C . ASP B 1 177 ? 65.324 53.480 27.277 1.00 55.68 158 ASP B C 1
ATOM 4888 O O . ASP B 1 177 ? 65.486 53.099 26.116 1.00 54.79 158 ASP B O 1
ATOM 4893 N N . LYS B 1 178 ? 64.143 53.494 27.895 1.00 53.89 159 LYS B N 1
ATOM 4894 C CA . LYS B 1 178 ? 62.900 53.236 27.210 1.00 53.61 159 LYS B CA 1
ATOM 4895 C C . LYS B 1 178 ? 62.338 54.564 26.739 1.00 53.57 159 LYS B C 1
ATOM 4896 O O . LYS B 1 178 ? 62.827 55.635 27.154 1.00 51.25 159 LYS B O 1
ATOM 4902 N N . CYS B 1 179 ? 61.310 54.496 25.888 1.00 53.86 160 CYS B N 1
ATOM 4903 C CA . CYS B 1 179 ? 60.591 55.689 25.431 1.00 54.38 160 CYS B CA 1
ATOM 4904 C C . CYS B 1 179 ? 59.881 56.405 26.587 1.00 56.72 160 CYS B C 1
ATOM 4905 O O . CYS B 1 179 ? 59.316 55.773 27.510 1.00 56.71 160 CYS B O 1
ATOM 4908 N N . PHE B 1 180 ? 59.879 57.730 26.498 1.00 57.04 161 PHE B N 1
ATOM 4909 C CA . PHE B 1 180 ? 59.181 58.591 27.459 1.00 57.58 161 PHE B CA 1
ATOM 4910 C C . PHE B 1 180 ? 58.188 59.487 26.709 1.00 57.81 161 PHE B C 1
ATOM 4911 O O . PHE B 1 180 ? 58.103 59.420 25.477 1.00 61.19 161 PHE B O 1
ATOM 4927 N N . GLY B 1 182 ? 56.340 63.403 25.863 1.00 55.93 163 GLY B N 1
ATOM 4928 C CA . GLY B 1 182 ? 56.540 64.840 25.788 1.00 54.91 163 GLY B CA 1
ATOM 4929 C C . GLY B 1 182 ? 55.411 65.588 26.468 1.00 55.46 163 GLY B C 1
ATOM 4930 O O . GLY B 1 182 ? 54.320 65.046 26.657 1.00 57.26 163 GLY B O 1
ATOM 4931 N N . SER B 1 183 ? 55.683 66.835 26.835 1.00 55.83 164 SER B N 1
ATOM 4932 C CA . SER B 1 183 ? 54.726 67.694 27.527 1.00 56.56 164 SER B CA 1
ATOM 4933 C C . SER B 1 183 ? 53.627 68.170 26.582 1.00 56.68 164 SER B C 1
ATOM 4934 O O . SER B 1 183 ? 53.914 68.588 25.442 1.00 58.92 164 SER B O 1
ATOM 4937 N N . ALA B 1 184 ? 52.390 68.138 27.078 1.00 54.99 165 ALA B N 1
ATOM 4938 C CA . ALA B 1 184 ? 51.220 68.643 26.367 1.00 55.03 165 ALA B CA 1
ATOM 4939 C C . ALA B 1 184 ? 50.788 70.028 26.881 1.00 55.85 165 ALA B C 1
ATOM 4940 O O . ALA B 1 184 ? 49.809 70.597 26.379 1.00 55.95 165 ALA B O 1
ATOM 4942 N N . GLU B 1 185 ? 51.497 70.574 27.872 1.00 56.52 166 GLU B N 1
ATOM 4943 C CA . GLU B 1 185 ? 51.092 71.852 28.474 1.00 58.63 166 GLU B CA 1
ATOM 4944 C C . GLU B 1 185 ? 51.664 73.047 27.689 1.00 59.06 166 GLU B C 1
ATOM 4945 O O . GLU B 1 185 ? 52.552 73.767 28.169 1.00 60.01 166 GLU B O 1
ATOM 4948 N N . GLY B 1 186 ? 51.162 73.228 26.465 1.00 58.40 167 GLY B N 1
ATOM 4949 C CA . GLY B 1 186 ? 51.373 74.471 25.717 1.00 58.89 167 GLY B CA 1
ATOM 4950 C C . GLY B 1 186 ? 52.268 74.437 24.483 1.00 57.95 167 GLY B C 1
ATOM 4951 O O . GLY B 1 186 ? 53.046 73.504 24.248 1.00 57.59 167 GLY B O 1
ATOM 4952 N N . LYS B 1 187 ? 52.156 75.489 23.686 1.00 57.87 168 LYS B N 1
ATOM 4953 C CA . LYS B 1 187 ? 52.963 75.620 22.472 1.00 57.32 168 LYS B CA 1
ATOM 4954 C C . LYS B 1 187 ? 54.464 75.489 22.762 1.00 56.03 168 LYS B C 1
ATOM 4955 O O . LYS B 1 187 ? 55.170 74.602 22.174 1.00 55.60 168 LYS B O 1
ATOM 4957 N N . GLU B 1 188 ? 54.954 76.384 23.646 1.00 56.04 169 GLU B N 1
ATOM 4958 C CA . GLU B 1 188 ? 56.388 76.446 23.916 1.00 55.97 169 GLU B CA 1
ATOM 4959 C C . GLU B 1 188 ? 56.877 75.177 24.614 1.00 54.06 169 GLU B C 1
ATOM 4960 O O . GLU B 1 188 ? 57.935 74.651 24.253 1.00 52.62 169 GLU B O 1
ATOM 4962 N N . ARG B 1 189 ? 56.099 74.681 25.587 1.00 53.99 170 ARG B N 1
ATOM 4963 C CA . ARG B 1 189 ? 56.455 73.457 26.324 1.00 51.77 170 ARG B CA 1
ATOM 4964 C C . ARG B 1 189 ? 56.585 72.274 25.337 1.00 50.57 170 ARG B C 1
ATOM 4965 O O . ARG B 1 189 ? 57.621 71.495 25.336 1.00 52.75 170 ARG B O 1
ATOM 4967 N N . ALA B 1 190 ? 55.585 72.192 24.443 1.00 49.08 171 ALA B N 1
ATOM 4968 C CA . ALA B 1 190 ? 55.559 71.183 23.388 1.00 50.65 171 ALA B CA 1
ATOM 4969 C C . ALA B 1 190 ? 56.841 71.216 22.577 1.00 52.79 171 ALA B C 1
ATOM 4970 O O . ALA B 1 190 ? 57.461 70.187 22.287 1.00 54.28 171 ALA B O 1
ATOM 4972 N N . GLU B 1 191 ? 57.214 72.431 22.196 1.00 55.17 172 GLU B N 1
ATOM 4973 C CA . GLU B 1 191 ? 58.381 72.671 21.368 1.00 56.41 172 GLU B CA 1
ATOM 4974 C C . GLU B 1 191 ? 59.695 72.412 22.101 1.00 56.17 172 GLU B C 1
ATOM 4975 O O . GLU B 1 191 ? 60.665 71.968 21.492 1.00 57.03 172 GLU B O 1
ATOM 4981 N N . ASP B 1 192 ? 59.732 72.702 23.397 1.00 56.07 173 ASP B N 1
ATOM 4982 C CA . ASP B 1 192 ? 60.895 72.357 24.213 1.00 56.17 173 ASP B CA 1
ATOM 4983 C C . ASP B 1 192 ? 61.136 70.845 24.177 1.00 55.33 173 ASP B C 1
ATOM 4984 O O . ASP B 1 192 ? 62.273 70.399 23.999 1.00 55.82 173 ASP B O 1
ATOM 4989 N N . SER B 1 193 ? 60.055 70.077 24.337 1.00 53.51 174 SER B N 1
ATOM 4990 C CA . SER B 1 193 ? 60.103 68.611 24.333 1.00 52.59 174 SER B CA 1
ATOM 4991 C C . SER B 1 193 ? 60.649 68.050 23.016 1.00 52.60 174 SER B C 1
ATOM 4992 O O . SER B 1 193 ? 61.499 67.143 23.025 1.00 52.33 174 SER B O 1
ATOM 4995 N N . VAL B 1 194 ? 60.158 68.597 21.898 1.00 53.59 175 VAL B N 1
ATOM 4996 C CA . VAL B 1 194 ? 60.628 68.233 20.560 1.00 53.81 175 VAL B CA 1
ATOM 4997 C C . VAL B 1 194 ? 62.111 68.555 20.380 1.00 54.89 175 VAL B C 1
ATOM 4998 O O . VAL B 1 194 ? 62.840 67.794 19.732 1.00 55.56 175 VAL B O 1
ATOM 5002 N N . GLU B 1 195 ? 62.551 69.679 20.948 1.00 55.58 176 GLU B N 1
ATOM 5003 C CA . GLU B 1 195 ? 63.971 70.067 20.934 1.00 55.41 176 GLU B CA 1
ATOM 5004 C C . GLU B 1 195 ? 64.816 69.099 21.761 1.00 54.78 176 GLU B C 1
ATOM 5005 O O . GLU B 1 195 ? 65.956 68.807 21.422 1.00 54.09 176 GLU B O 1
ATOM 5011 N N . ILE B 1 196 ? 64.242 68.604 22.851 1.00 53.63 177 ILE B N 1
ATOM 5012 C CA . ILE B 1 196 ? 64.944 67.687 23.735 1.00 53.24 177 ILE B CA 1
ATOM 5013 C C . ILE B 1 196 ? 65.091 66.294 23.103 1.00 54.90 177 ILE B C 1
ATOM 5014 O O . ILE B 1 196 ? 66.177 65.709 23.173 1.00 56.20 177 ILE B O 1
ATOM 5019 N N . ALA B 1 197 ? 64.021 65.769 22.488 1.00 55.33 178 ALA B N 1
ATOM 5020 C CA . ALA B 1 197 ? 64.121 64.528 21.683 1.00 55.16 178 ALA B CA 1
ATOM 5021 C C . ALA B 1 197 ? 65.150 64.703 20.556 1.00 56.07 178 ALA B C 1
ATOM 5022 O O . ALA B 1 197 ? 65.871 63.761 20.192 1.00 56.22 178 ALA B O 1
ATOM 5024 N N . ALA B 1 198 ? 65.205 65.921 20.010 1.00 56.11 179 ALA B N 1
ATOM 5025 C CA . ALA B 1 198 ? 66.130 66.264 18.932 1.00 55.65 179 ALA B CA 1
ATOM 5026 C C . ALA B 1 198 ? 67.580 66.143 19.390 1.00 55.56 179 ALA B C 1
ATOM 5027 O O . ALA B 1 198 ? 68.387 65.507 18.712 1.00 55.93 179 ALA B O 1
ATOM 5029 N N . ILE B 1 199 ? 67.913 66.739 20.533 1.00 56.11 180 ILE B N 1
ATOM 5030 C CA . ILE B 1 199 ? 69.271 66.618 21.088 1.00 55.03 180 ILE B CA 1
ATOM 5031 C C . ILE B 1 199 ? 69.628 65.139 21.341 1.00 55.27 180 ILE B C 1
ATOM 5032 O O . ILE B 1 199 ? 70.776 64.727 21.127 1.00 54.13 180 ILE B O 1
ATOM 5037 N N . LEU B 1 200 ? 68.627 64.355 21.760 1.00 54.56 181 LEU B N 1
ATOM 5038 C CA . LEU B 1 200 ? 68.802 62.954 22.181 1.00 54.25 181 LEU B CA 1
ATOM 5039 C C . LEU B 1 200 ? 68.954 61.919 21.033 1.00 53.37 181 LEU B C 1
ATOM 5040 O O . LEU B 1 200 ? 69.856 60.843 21.242 1.00 54.78 181 LEU B O 1
ATOM 5042 N N . PHE B 1 201 ? 68.336 62.273 19.858 1.00 53.72 182 PHE B N 1
ATOM 5043 C CA . PHE B 1 201 ? 68.464 61.461 18.628 1.00 55.44 182 PHE B CA 1
ATOM 5044 C C . PHE B 1 201 ? 69.282 62.120 17.483 1.00 56.85 182 PHE B C 1
ATOM 5045 O O . PHE B 1 201 ? 69.368 61.559 16.390 1.00 57.48 182 PHE B O 1
ATOM 5053 N N . GLY B 1 202 ? 69.868 63.291 17.732 1.00 57.76 183 GLY B N 1
ATOM 5054 C CA . GLY B 1 202 ? 70.725 63.957 16.745 1.00 59.67 183 GLY B CA 1
ATOM 5055 C C . GLY B 1 202 ? 69.962 64.664 15.638 1.00 60.78 183 GLY B C 1
ATOM 5056 O O . GLY B 1 202 ? 70.166 64.379 14.461 1.00 62.15 183 GLY B O 1
ATOM 5057 N N . GLY B 1 203 ? 69.064 65.571 16.021 1.00 61.58 184 GLY B N 1
ATOM 5058 C CA . GLY B 1 203 ? 68.358 66.427 15.063 1.00 61.44 184 GLY B CA 1
ATOM 5059 C C . GLY B 1 203 ? 66.852 66.232 15.037 1.00 61.54 184 GLY B C 1
ATOM 5060 O O . GLY B 1 203 ? 66.335 65.181 15.438 1.00 61.69 184 GLY B O 1
ATOM 5061 N N . LYS B 1 204 ? 66.147 67.259 14.565 1.00 61.46 185 LYS B N 1
ATOM 5062 C CA . LYS B 1 204 ? 64.696 67.194 14.385 1.00 61.98 185 LYS B CA 1
ATOM 5063 C C . LYS B 1 204 ? 64.284 66.342 13.185 1.00 61.63 185 LYS B C 1
ATOM 5064 O O . LYS B 1 204 ? 63.208 65.739 13.207 1.00 61.58 185 LYS B O 1
ATOM 5070 N N . ASP B 1 205 ? 65.123 66.301 12.148 1.00 61.29 186 ASP B N 1
ATOM 5071 C CA . ASP B 1 205 ? 64.824 65.499 10.952 1.00 61.79 186 ASP B CA 1
ATOM 5072 C C . ASP B 1 205 ? 64.873 63.993 11.237 1.00 60.92 186 ASP B C 1
ATOM 5073 O O . ASP B 1 205 ? 63.993 63.254 10.786 1.00 59.67 186 ASP B O 1
ATOM 5078 N N . VAL B 1 206 ? 65.881 63.545 11.986 1.00 60.66 187 VAL B N 1
ATOM 5079 C CA . VAL B 1 206 ? 65.945 62.142 12.421 1.00 60.75 187 VAL B CA 1
ATOM 5080 C C . VAL B 1 206 ? 64.620 61.698 13.048 1.00 58.78 187 VAL B C 1
ATOM 5081 O O . VAL B 1 206 ? 64.027 60.706 12.627 1.00 58.08 187 VAL B O 1
ATOM 5085 N N . ILE B 1 207 ? 64.146 62.463 14.023 1.00 58.07 188 ILE B N 1
ATOM 5086 C CA . ILE B 1 207 ? 62.939 62.113 14.783 1.00 55.89 188 ILE B CA 1
ATOM 5087 C C . ILE B 1 207 ? 61.636 62.328 13.992 1.00 56.06 188 ILE B C 1
ATOM 5088 O O . ILE B 1 207 ? 60.600 61.750 14.328 1.00 55.62 188 ILE B O 1
ATOM 5093 N N . LYS B 1 208 ? 61.699 63.139 12.935 1.00 57.07 189 LYS B N 1
ATOM 5094 C CA . LYS B 1 208 ? 60.562 63.340 12.028 1.00 57.78 189 LYS B CA 1
ATOM 5095 C C . LYS B 1 208 ? 60.197 62.023 11.330 1.00 58.58 189 LYS B C 1
ATOM 5096 O O . LYS B 1 208 ? 59.014 61.687 11.215 1.00 59.84 189 LYS B O 1
ATOM 5099 N N . GLU B 1 209 ? 61.215 61.272 10.906 1.00 58.89 190 GLU B N 1
ATOM 5100 C CA . GLU B 1 209 ? 61.024 60.004 10.183 1.00 60.06 190 GLU B CA 1
ATOM 5101 C C . GLU B 1 209 ? 61.075 58.775 11.096 1.00 60.21 190 GLU B C 1
ATOM 5102 O O . GLU B 1 209 ? 60.519 57.716 10.764 1.00 58.82 190 GLU B O 1
ATOM 5108 N N . LYS B 1 210 ? 61.763 58.911 12.229 1.00 61.00 191 LYS B N 1
ATOM 5109 C CA . LYS B 1 210 ? 61.767 57.889 13.283 1.00 61.02 191 LYS B CA 1
ATOM 5110 C C . LYS B 1 210 ? 61.270 58.542 14.569 1.00 59.02 191 LYS B C 1
ATOM 5111 O O . LYS B 1 210 ? 62.093 58.958 15.388 1.00 59.05 191 LYS B O 1
ATOM 5117 N N . PRO B 1 211 ? 59.930 58.676 14.725 1.00 57.93 192 PRO B N 1
ATOM 5118 C CA . PRO B 1 211 ? 59.254 59.213 15.927 1.00 56.47 192 PRO B CA 1
ATOM 5119 C C . PRO B 1 211 ? 59.899 58.838 17.256 1.00 55.17 192 PRO B C 1
ATOM 5120 O O . PRO B 1 211 ? 60.392 57.715 17.406 1.00 56.44 192 PRO B O 1
ATOM 5124 N N . VAL B 1 212 ? 59.887 59.774 18.204 1.00 54.33 193 VAL B N 1
ATOM 5125 C CA . VAL B 1 212 ? 60.442 59.538 19.545 1.00 54.52 193 VAL B CA 1
ATOM 5126 C C . VAL B 1 212 ? 59.424 59.746 20.690 1.00 55.22 193 VAL B C 1
ATOM 5127 O O . VAL B 1 212 ? 59.318 58.908 21.584 1.00 53.56 193 VAL B O 1
ATOM 5131 N N . LEU B 1 213 ? 58.692 60.859 20.639 1.00 55.79 194 LEU B N 1
ATOM 5132 C CA . LEU B 1 213 ? 57.789 61.264 21.702 1.00 55.97 194 LEU B CA 1
ATOM 5133 C C . LEU B 1 213 ? 56.368 60.817 21.403 1.00 56.87 194 LEU B C 1
ATOM 5134 O O . LEU B 1 213 ? 55.963 60.760 20.232 1.00 57.14 194 LEU B O 1
ATOM 5139 N N . VAL B 1 214 ? 55.639 60.482 22.473 1.00 55.65 195 VAL B N 1
ATOM 5140 C CA . VAL B 1 214 ? 54.174 60.511 22.486 1.00 55.70 195 VAL B CA 1
ATOM 5141 C C . VAL B 1 214 ? 53.751 61.507 23.530 1.00 55.40 195 VAL B C 1
ATOM 5142 O O . VAL B 1 214 ? 54.425 61.683 24.541 1.00 54.36 195 VAL B O 1
ATOM 5146 N N . SER B 1 215 ? 52.603 62.120 23.312 1.00 56.38 196 SER B N 1
ATOM 5147 C CA . SER B 1 215 ? 52.091 63.088 24.261 1.00 57.01 196 SER B CA 1
ATOM 5148 C C . SER B 1 215 ? 50.582 63.022 24.296 1.00 56.51 196 SER B C 1
ATOM 5149 O O . SER B 1 215 ? 49.944 62.741 23.278 1.00 56.38 196 SER B O 1
ATOM 5152 N N . LEU B 1 216 ? 50.020 63.280 25.470 1.00 55.08 197 LEU B N 1
ATOM 5153 C CA . LEU B 1 216 ? 48.587 63.206 25.638 1.00 55.44 197 LEU B CA 1
ATOM 5154 C C . LEU B 1 216 ? 47.934 64.554 25.341 1.00 56.85 197 LEU B C 1
ATOM 5155 O O . LEU B 1 216 ? 48.103 65.525 26.094 1.00 57.72 197 LEU B O 1
ATOM 5160 N N . ILE B 1 217 ? 47.186 64.605 24.242 1.00 56.76 198 ILE B N 1
ATOM 5161 C CA . ILE B 1 217 ? 46.344 65.760 23.942 1.00 56.54 198 ILE B CA 1
ATOM 5162 C C . ILE B 1 217 ? 44.910 65.377 24.289 1.00 56.84 198 ILE B C 1
ATOM 5163 O O . ILE B 1 217 ? 44.413 64.353 23.834 1.00 57.86 198 ILE B O 1
ATOM 5168 N N . ASN B 1 218 ? 44.268 66.192 25.119 1.00 56.37 199 ASN B N 1
ATOM 5169 C CA . ASN B 1 218 ? 42.874 66.002 25.494 1.00 55.95 199 ASN B CA 1
ATOM 5170 C C . ASN B 1 218 ? 41.934 67.030 24.872 1.00 56.40 199 ASN B C 1
ATOM 5171 O O . ASN B 1 218 ? 42.315 68.186 24.685 1.00 55.30 199 ASN B O 1
ATOM 5176 N N . SER B 1 219 ? 40.697 66.601 24.600 1.00 56.33 200 SER B N 1
ATOM 5177 C CA . SER B 1 219 ? 39.581 67.523 24.326 1.00 56.63 200 SER B CA 1
ATOM 5178 C C . SER B 1 219 ? 38.999 68.081 25.628 1.00 57.52 200 SER B C 1
ATOM 5179 O O . SER B 1 219 ? 39.336 67.620 26.710 1.00 54.47 200 SER B O 1
ATOM 5182 N N . LEU B 1 220 ? 38.150 69.100 25.500 1.00 60.43 201 LEU B N 1
ATOM 5183 C CA . LEU B 1 220 ? 37.438 69.694 26.628 1.00 60.59 201 LEU B CA 1
ATOM 5184 C C . LEU B 1 220 ? 35.970 69.334 26.417 1.00 60.69 201 LEU B C 1
ATOM 5185 O O . LEU B 1 220 ? 35.210 70.067 25.777 1.00 59.98 201 LEU B O 1
ATOM 5190 N N . THR B 1 221 ? 35.592 68.166 26.928 1.00 60.61 202 THR B N 1
ATOM 5191 C CA . THR B 1 221 ? 34.235 67.667 26.794 1.00 59.31 202 THR B CA 1
ATOM 5192 C C . THR B 1 221 ? 33.274 68.576 27.572 1.00 60.19 202 THR B C 1
ATOM 5193 O O . THR B 1 221 ? 33.601 69.012 28.680 1.00 60.66 202 THR B O 1
ATOM 5197 N N . PRO B 1 222 ? 32.093 68.877 26.997 1.00 60.14 203 PRO B N 1
ATOM 5198 C CA . PRO B 1 222 ? 31.598 68.466 25.687 1.00 59.06 203 PRO B CA 1
ATOM 5199 C C . PRO B 1 222 ? 31.947 69.410 24.533 1.00 59.09 203 PRO B C 1
ATOM 5200 O O . PRO B 1 222 ? 31.654 70.615 24.582 1.00 57.76 203 PRO B O 1
ATOM 5204 N N . LEU B 1 223 ? 32.579 68.836 23.510 1.00 58.64 204 LEU B N 1
ATOM 5205 C CA . LEU B 1 223 ? 32.699 69.436 22.195 1.00 57.70 204 LEU B CA 1
ATOM 5206 C C . LEU B 1 223 ? 33.560 70.688 22.141 1.00 58.16 204 LEU B C 1
ATOM 5207 O O . LEU B 1 223 ? 33.232 71.640 21.431 1.00 59.73 204 LEU B O 1
ATOM 5212 N N . LYS B 1 224 ? 34.681 70.686 22.851 1.00 57.76 205 LYS B N 1
ATOM 5213 C CA . LYS B 1 224 ? 35.619 71.808 22.759 1.00 58.74 205 LYS B CA 1
ATOM 5214 C C . LYS B 1 224 ? 37.067 71.349 22.771 1.00 57.73 205 LYS B C 1
ATOM 5215 O O . LYS B 1 224 ? 37.372 70.226 23.157 1.00 56.27 205 LYS B O 1
ATOM 5221 N N . TYR B 1 225 ? 37.953 72.245 22.361 1.00 57.39 206 TYR B N 1
ATOM 5222 C CA . TYR B 1 225 ? 39.388 72.061 22.521 1.00 58.14 206 TYR B CA 1
ATOM 5223 C C . TYR B 1 225 ? 39.999 73.380 23.014 1.00 58.57 206 TYR B C 1
ATOM 5224 O O . TYR B 1 225 ? 39.821 74.424 22.384 1.00 59.34 206 TYR B O 1
ATOM 5233 N N . ASP B 1 226 ? 40.702 73.340 24.142 1.00 58.73 207 ASP B N 1
ATOM 5234 C CA . ASP B 1 226 ? 41.324 74.542 24.700 1.00 60.46 207 ASP B CA 1
ATOM 5235 C C . ASP B 1 226 ? 42.642 74.880 23.965 1.00 59.87 207 ASP B C 1
ATOM 5236 O O . ASP B 1 226 ? 43.209 74.034 23.261 1.00 60.43 207 ASP B O 1
ATOM 5241 N N . GLU B 1 227 ? 43.105 76.117 24.136 1.00 58.39 208 GLU B N 1
ATOM 5242 C CA . GLU B 1 227 ? 44.280 76.640 23.433 1.00 59.30 208 GLU B CA 1
ATOM 5243 C C . GLU B 1 227 ? 45.562 75.892 23.770 1.00 58.97 208 GLU B C 1
ATOM 5244 O O . GLU B 1 227 ? 46.381 75.643 22.887 1.00 58.44 208 GLU B O 1
ATOM 5246 N N . ARG B 1 228 ? 45.718 75.540 25.044 1.00 59.36 209 ARG B N 1
ATOM 5247 C CA . ARG B 1 228 ? 46.941 74.901 25.560 1.00 60.25 209 ARG B CA 1
ATOM 5248 C C . ARG B 1 228 ? 47.200 73.526 24.909 1.00 58.66 209 ARG B C 1
ATOM 5249 O O . ARG B 1 228 ? 48.312 73.243 24.450 1.00 57.51 209 ARG B O 1
ATOM 5260 N N . LEU B 1 230 ? 45.755 72.362 22.099 1.00 55.72 211 LEU B N 1
ATOM 5261 C CA . LEU B 1 230 ? 45.845 72.598 20.664 1.00 55.03 211 LEU B CA 1
ATOM 5262 C C . LEU B 1 230 ? 47.237 73.080 20.255 1.00 54.99 211 LEU B C 1
ATOM 5263 O O . LEU B 1 230 ? 47.775 72.644 19.227 1.00 54.26 211 LEU B O 1
ATOM 5268 N N . GLY B 1 231 ? 47.806 73.972 21.071 1.00 56.09 212 GLY B N 1
ATOM 5269 C CA . GLY B 1 231 ? 49.134 74.558 20.820 1.00 56.62 212 GLY B CA 1
ATOM 5270 C C . GLY B 1 231 ? 50.226 73.515 20.937 1.00 56.69 212 GLY B C 1
ATOM 5271 O O . GLY B 1 231 ? 51.242 73.576 20.238 1.00 56.50 212 GLY B O 1
ATOM 5272 N N . ALA B 1 232 ? 50.001 72.551 21.827 1.00 56.29 213 ALA 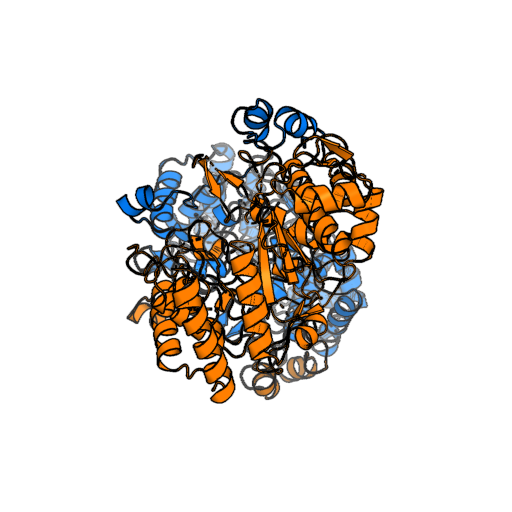B N 1
ATOM 5273 C CA . ALA B 1 232 ? 50.825 71.350 21.909 1.00 56.73 213 ALA B CA 1
ATOM 5274 C C . ALA B 1 232 ? 50.576 70.396 20.727 1.00 57.68 213 ALA B C 1
ATOM 5275 O O . ALA B 1 232 ? 51.533 69.948 20.097 1.00 57.80 213 ALA B O 1
ATOM 5277 N N . LEU B 1 233 ? 49.304 70.089 20.442 1.00 57.90 214 LEU B N 1
ATOM 5278 C CA . LEU B 1 233 ? 48.917 69.211 19.315 1.00 58.06 214 LEU B CA 1
ATOM 5279 C C . LEU B 1 233 ? 49.539 69.620 17.977 1.00 58.99 214 LEU B C 1
ATOM 5280 O O . LEU B 1 233 ? 50.122 68.785 17.270 1.00 59.71 214 LEU B O 1
ATOM 5293 N N . ALA B 1 235 ? 52.027 71.822 17.445 1.00 55.11 216 ALA B N 1
ATOM 5294 C CA . ALA B 1 235 ? 53.470 71.702 17.638 1.00 53.63 216 ALA B CA 1
ATOM 5295 C C . ALA B 1 235 ? 53.958 70.280 17.332 1.00 53.90 216 ALA B C 1
ATOM 5296 O O . ALA B 1 235 ? 55.016 70.072 16.742 1.00 53.62 216 ALA B O 1
ATOM 5298 N N . TYR B 1 236 ? 53.176 69.293 17.730 1.00 55.18 217 TYR B N 1
ATOM 5299 C CA . TYR B 1 236 ? 53.597 67.913 17.567 1.00 56.29 217 TYR B CA 1
ATOM 5300 C C . TYR B 1 236 ? 53.350 67.416 16.132 1.00 55.61 217 TYR B C 1
ATOM 5301 O O . TYR B 1 236 ? 54.210 66.737 15.555 1.00 53.95 217 TYR B O 1
ATOM 5310 N N . ALA B 1 237 ? 52.214 67.799 15.546 1.00 55.40 218 ALA B N 1
ATOM 5311 C CA . ALA B 1 237 ? 51.873 67.371 14.196 1.00 55.16 218 ALA B CA 1
ATOM 5312 C C . ALA B 1 237 ? 52.734 68.106 13.141 1.00 57.14 218 ALA B C 1
ATOM 5313 O O . ALA B 1 237 ? 52.941 67.603 12.029 1.00 56.38 218 ALA B O 1
ATOM 5315 N N . GLU B 1 238 ? 53.238 69.291 13.488 1.00 58.11 219 GLU B N 1
ATOM 5316 C CA . GLU B 1 238 ? 54.187 69.989 12.624 1.00 58.10 219 GLU B CA 1
ATOM 5317 C C . GLU B 1 238 ? 55.595 69.391 12.744 1.00 58.15 219 GLU B C 1
ATOM 5318 O O . GLU B 1 238 ? 56.349 69.385 11.764 1.00 57.36 219 GLU B O 1
ATOM 5324 N N . ALA B 1 239 ? 55.962 68.915 13.940 1.00 58.10 220 ALA B N 1
ATOM 5325 C CA . ALA B 1 239 ? 57.117 68.019 14.062 1.00 58.07 220 ALA B CA 1
ATOM 5326 C C . ALA B 1 239 ? 56.636 66.631 13.610 1.00 59.05 220 ALA B C 1
ATOM 5327 O O . ALA B 1 239 ? 55.536 66.503 13.004 1.00 58.85 220 ALA B O 1
ATOM 5329 N N . GLY B 1 240 ? 57.440 65.596 13.853 1.00 60.41 221 GLY B N 1
ATOM 5330 C CA . GLY B 1 240 ? 57.081 64.265 13.361 1.00 61.82 221 GLY B CA 1
ATOM 5331 C C . GLY B 1 240 ? 56.389 63.371 14.366 1.00 61.49 221 GLY B C 1
ATOM 5332 O O . GLY B 1 240 ? 56.222 62.181 14.101 1.00 64.51 221 GLY B O 1
ATOM 5333 N N . GLN B 1 241 ? 55.951 63.943 15.489 1.00 58.88 222 GLN B N 1
ATOM 5334 C CA . GLN B 1 241 ? 55.761 63.168 16.718 1.00 56.94 222 GLN B CA 1
ATOM 5335 C C . GLN B 1 241 ? 54.317 62.800 17.031 1.00 53.90 222 GLN B C 1
ATOM 5336 O O . GLN B 1 241 ? 53.366 63.477 16.612 1.00 49.14 222 GLN B O 1
ATOM 5342 N N . ALA B 1 242 ? 54.197 61.714 17.802 1.00 55.34 223 ALA B N 1
ATOM 5343 C CA . ALA B 1 242 ? 52.925 61.027 18.077 1.00 53.91 223 ALA B CA 1
ATOM 5344 C C . ALA B 1 242 ? 52.037 61.780 19.057 1.00 55.19 223 ALA B C 1
ATOM 5345 O O . ALA B 1 242 ? 52.516 62.316 20.060 1.00 56.40 223 ALA B O 1
ATOM 5347 N N . VAL B 1 243 ? 50.740 61.811 18.758 1.00 54.92 224 VAL B N 1
ATOM 5348 C CA . VAL B 1 243 ? 49.761 62.422 19.643 1.00 54.57 224 VAL B CA 1
ATOM 5349 C C . VAL B 1 243 ? 48.599 61.452 19.923 1.00 54.88 224 VAL B C 1
ATOM 5350 O O . VAL B 1 243 ? 47.995 60.905 18.997 1.00 55.14 224 VAL B O 1
ATOM 5354 N N . ILE B 1 244 ? 48.331 61.229 21.207 1.00 54.35 225 ILE B N 1
ATOM 5355 C CA . ILE B 1 244 ? 47.123 60.566 21.666 1.00 53.62 225 ILE B CA 1
ATOM 5356 C C . ILE B 1 244 ? 46.044 61.645 21.673 1.00 54.40 225 ILE B C 1
ATOM 5357 O O . ILE B 1 244 ? 46.176 62.656 22.384 1.00 53.46 225 ILE B O 1
ATOM 5362 N N . ILE B 1 245 ? 45.002 61.476 20.863 1.00 54.64 226 ILE B N 1
ATOM 5363 C CA . ILE B 1 245 ? 43.860 62.392 20.931 1.00 54.69 226 ILE B CA 1
ATOM 5364 C C . ILE B 1 245 ? 42.796 61.690 21.787 1.00 55.69 226 ILE B C 1
ATOM 5365 O O . ILE B 1 245 ? 41.955 60.926 21.286 1.00 57.01 226 ILE B O 1
ATOM 5370 N N . ALA B 1 246 ? 42.906 61.942 23.094 1.00 54.23 227 ALA B N 1
ATOM 5371 C CA . ALA B 1 246 ? 42.020 61.402 24.120 1.00 54.98 227 ALA B CA 1
ATOM 5372 C C . ALA B 1 246 ? 40.850 62.335 24.411 1.00 56.13 227 ALA B C 1
ATOM 5373 O O . ALA B 1 246 ? 40.995 63.553 24.391 1.00 59.55 227 ALA B O 1
ATOM 5375 N N . SER B 1 247 ? 39.685 61.741 24.616 1.00 56.81 228 SER B N 1
ATOM 5376 C CA . SER B 1 247 ? 38.494 62.412 25.114 1.00 56.72 228 SER B CA 1
ATOM 5377 C C . SER B 1 247 ? 38.050 61.634 26.365 1.00 57.52 228 SER B C 1
ATOM 5378 O O . SER B 1 247 ? 38.080 60.388 26.353 1.00 56.35 228 SER B O 1
ATOM 5381 N N . LEU B 1 248 ? 37.698 62.381 27.425 1.00 57.74 229 LEU B N 1
ATOM 5382 C CA . LEU B 1 248 ? 37.160 61.862 28.700 1.00 57.90 229 LEU B CA 1
ATOM 5383 C C . LEU B 1 248 ? 35.717 62.337 28.879 1.00 56.83 229 LEU B C 1
ATOM 5384 O O . LEU B 1 248 ? 35.478 63.392 29.442 1.00 55.09 229 LEU B O 1
ATOM 5389 N N . VAL B 1 249 ? 34.753 61.567 28.395 1.00 56.22 230 VAL B N 1
ATOM 5390 C CA . VAL B 1 249 ? 33.359 61.937 28.572 1.00 55.39 230 VAL B CA 1
ATOM 5391 C C . VAL B 1 249 ? 32.882 61.213 29.803 1.00 58.13 230 VAL B C 1
ATOM 5392 O O . VAL B 1 249 ? 33.065 59.989 29.925 1.00 59.65 230 VAL B O 1
ATOM 5404 N N . ALA B 1 251 ? 29.779 60.213 31.490 1.00 56.36 232 ALA B N 1
ATOM 5405 C CA . ALA B 1 251 ? 28.362 60.005 31.271 1.00 55.66 232 ALA B CA 1
ATOM 5406 C C . ALA B 1 251 ? 27.554 60.523 32.447 1.00 56.83 232 ALA B C 1
ATOM 5407 O O . ALA B 1 251 ? 27.816 60.156 33.588 1.00 60.63 232 ALA B O 1
ATOM 5409 N N . GLY B 1 252 ? 26.581 61.382 32.164 1.00 55.86 233 GLY B N 1
ATOM 5410 C CA . GLY B 1 252 ? 25.721 61.953 33.188 1.00 55.99 233 GLY B CA 1
ATOM 5411 C C . GLY B 1 252 ? 26.083 63.387 33.501 1.00 56.29 233 GLY B C 1
ATOM 5412 O O . GLY B 1 252 ? 25.302 64.102 34.098 1.00 58.25 233 GLY B O 1
ATOM 5413 N N . SER B 1 253 ? 27.249 63.823 33.058 1.00 57.05 234 SER B N 1
ATOM 5414 C CA . SER B 1 253 ? 27.827 65.069 33.529 1.00 58.12 234 SER B CA 1
ATOM 5415 C C . SER B 1 253 ? 28.344 65.906 32.354 1.00 55.75 234 SER B C 1
ATOM 5416 O O . SER B 1 253 ? 27.700 66.859 31.982 1.00 56.62 234 SER B O 1
ATOM 5419 N N . THR B 1 254 ? 29.485 65.523 31.778 1.00 55.27 235 THR B N 1
ATOM 5420 C CA . THR B 1 254 ? 30.048 66.167 30.605 1.00 54.31 235 THR B CA 1
ATOM 5421 C C . THR B 1 254 ? 29.645 65.410 29.319 1.00 54.67 235 THR B C 1
ATOM 5422 O O . THR B 1 254 ? 30.014 65.800 28.206 1.00 50.61 235 THR B O 1
ATOM 5426 N N . GLY B 1 255 ? 28.867 64.343 29.488 1.00 54.49 236 GLY B N 1
ATOM 5427 C CA . GLY B 1 255 ? 28.221 63.681 28.368 1.00 54.85 236 GLY B CA 1
ATOM 5428 C C . GLY B 1 255 ? 26.871 63.124 28.759 1.00 56.15 236 GLY B C 1
ATOM 5429 O O . GLY B 1 255 ? 26.533 63.071 29.936 1.00 57.34 236 GLY B O 1
ATOM 5430 N N . PRO B 1 256 ? 26.082 62.686 27.769 1.00 58.71 237 PRO B N 1
ATOM 5431 C CA . PRO B 1 256 ? 24.705 62.259 28.052 1.00 58.70 237 PRO B CA 1
ATOM 5432 C C . PRO B 1 256 ? 24.641 61.015 28.924 1.00 56.39 237 PRO B C 1
ATOM 5433 O O . PRO B 1 256 ? 25.578 60.224 28.932 1.00 59.68 237 PRO B O 1
ATOM 5437 N N . ALA B 1 257 ? 23.526 60.834 29.627 1.00 56.04 238 ALA B N 1
ATOM 5438 C CA . ALA B 1 257 ? 23.343 59.703 30.541 1.00 55.98 238 ALA B CA 1
ATOM 5439 C C . ALA B 1 257 ? 22.969 58.434 29.783 1.00 56.72 238 ALA B C 1
ATOM 5440 O O . ALA B 1 257 ? 21.973 57.768 30.087 1.00 58.57 238 ALA B O 1
ATOM 5442 N N . SER B 1 258 ? 23.805 58.084 28.817 1.00 56.76 239 SER B N 1
ATOM 5443 C CA . SER B 1 258 ? 23.605 56.884 28.025 1.00 59.35 239 SER B CA 1
ATOM 5444 C C . SER B 1 258 ? 24.958 56.482 27.518 1.00 58.35 239 SER B C 1
ATOM 5445 O O . SER B 1 258 ? 25.797 57.352 27.235 1.00 58.42 239 SER B O 1
ATOM 5448 N N . LEU B 1 259 ? 25.156 55.176 27.369 1.00 59.26 240 LEU B N 1
ATOM 5449 C CA . LEU B 1 259 ? 26.445 54.640 26.933 1.00 59.61 240 LEU B CA 1
ATOM 5450 C C . LEU B 1 259 ? 26.681 54.942 25.463 1.00 57.26 240 LEU B C 1
ATOM 5451 O O . LEU B 1 259 ? 27.736 55.457 25.092 1.00 57.69 240 LEU B O 1
ATOM 5456 N N . ALA B 1 260 ? 25.697 54.640 24.624 1.00 57.14 241 ALA B N 1
ATOM 5457 C CA . ALA B 1 260 ? 25.800 54.953 23.186 1.00 57.98 241 ALA B CA 1
ATOM 5458 C C . ALA B 1 260 ? 25.987 56.464 22.964 1.00 58.01 241 ALA B C 1
ATOM 5459 O O . ALA B 1 260 ? 26.850 56.887 22.194 1.00 58.57 241 ALA B O 1
ATOM 5461 N N . GLY B 1 261 ? 25.190 57.274 23.654 1.00 58.66 242 GLY B N 1
ATOM 5462 C CA . GLY B 1 261 ? 25.384 58.732 23.660 1.00 57.75 242 GLY B CA 1
ATOM 5463 C C . GLY B 1 261 ? 26.806 59.199 23.960 1.00 56.83 242 GLY B C 1
ATOM 5464 O O . GLY B 1 261 ? 27.417 59.854 23.118 1.00 55.91 242 GLY B O 1
ATOM 5465 N N . THR B 1 262 ? 27.346 58.864 25.142 1.00 57.49 243 THR B N 1
ATOM 5466 C CA . THR B 1 262 ? 28.689 59.344 25.505 1.00 57.38 243 THR B CA 1
ATOM 5467 C C . THR B 1 262 ? 29.807 58.786 24.610 1.00 58.41 243 THR B C 1
ATOM 5468 O O . THR B 1 262 ? 30.764 59.504 24.314 1.00 59.79 243 THR B O 1
ATOM 5472 N N . LEU B 1 263 ? 29.677 57.545 24.141 1.00 57.36 244 LEU B N 1
ATOM 5473 C CA . LEU B 1 263 ? 30.601 57.010 23.147 1.00 55.97 244 LEU B CA 1
ATOM 5474 C C . LEU B 1 263 ? 30.554 57.817 21.831 1.00 55.29 244 LEU B C 1
ATOM 5475 O O . LEU B 1 263 ? 31.589 58.211 21.278 1.00 53.58 244 LEU B O 1
ATOM 5480 N N . SER B 1 264 ? 29.346 58.053 21.328 1.00 55.27 245 SER B N 1
ATOM 5481 C CA . SER B 1 264 ? 29.147 58.894 20.133 1.00 54.87 245 SER B CA 1
ATOM 5482 C C . SER B 1 264 ? 29.801 60.267 20.306 1.00 54.71 245 SER B C 1
ATOM 5483 O O . SER B 1 264 ? 30.457 60.768 19.387 1.00 53.50 245 SER B O 1
ATOM 5486 N N . LEU B 1 265 ? 29.630 60.861 21.494 1.00 54.92 246 LEU B N 1
ATOM 5487 C CA . LEU B 1 265 ? 30.240 62.154 21.823 1.00 54.54 246 LEU B CA 1
ATOM 5488 C C . LEU B 1 265 ? 31.759 62.061 21.844 1.00 53.72 246 LEU B C 1
ATOM 5489 O O . LEU B 1 265 ? 32.438 62.903 21.254 1.00 53.89 246 LEU B O 1
ATOM 5494 N N . GLN B 1 266 ? 32.284 61.031 22.513 1.00 52.88 247 GLN B N 1
ATOM 5495 C CA . GLN B 1 266 ? 33.722 60.791 22.564 1.00 52.51 247 GLN B CA 1
ATOM 5496 C C . GLN B 1 266 ? 34.255 60.635 21.145 1.00 53.67 247 GLN B C 1
ATOM 5497 O O . GLN B 1 266 ? 35.268 61.238 20.772 1.00 55.37 247 GLN B O 1
ATOM 5503 N N . ASN B 1 267 ? 33.568 59.815 20.354 1.00 54.10 248 ASN B N 1
ATOM 5504 C CA . ASN B 1 267 ? 33.961 59.572 18.970 1.00 54.95 248 ASN B CA 1
ATOM 5505 C C . ASN B 1 267 ? 34.090 60.883 18.166 1.00 56.17 248 ASN B C 1
ATOM 5506 O O . ASN B 1 267 ? 35.066 61.088 17.437 1.00 55.56 248 ASN B O 1
ATOM 5511 N N . ALA B 1 268 ? 33.102 61.765 18.317 1.00 57.70 249 ALA B N 1
ATOM 5512 C CA . ALA B 1 268 ? 33.083 63.068 17.617 1.00 57.68 249 ALA B CA 1
ATOM 5513 C C . ALA B 1 268 ? 34.311 63.920 17.973 1.00 58.17 249 ALA B C 1
ATOM 5514 O O . ALA B 1 268 ? 34.919 64.529 17.095 1.00 59.25 249 ALA B O 1
ATOM 5516 N N . GLU B 1 269 ? 34.674 63.933 19.257 1.00 58.60 250 GLU B N 1
ATOM 5517 C CA . GLU B 1 269 ? 35.828 64.703 19.752 1.00 58.44 250 GLU B CA 1
ATOM 5518 C C . GLU B 1 269 ? 37.180 64.166 19.269 1.00 57.61 250 GLU B C 1
ATOM 5519 O O . GLU B 1 269 ? 38.015 64.923 18.775 1.00 55.94 250 GLU B O 1
ATOM 5525 N N . VAL B 1 270 ? 37.393 62.858 19.428 1.00 57.73 251 VAL B N 1
ATOM 5526 C CA . VAL B 1 270 ? 38.673 62.238 19.059 1.00 56.09 251 VAL B CA 1
ATOM 5527 C C . VAL B 1 270 ? 38.981 62.433 17.577 1.00 56.37 251 VAL B C 1
ATOM 5528 O O . VAL B 1 270 ? 40.082 62.875 17.223 1.00 58.15 251 VAL B O 1
ATOM 5532 N N . LEU B 1 271 ? 38.006 62.123 16.720 1.00 55.32 252 LEU B N 1
ATOM 5533 C CA . LEU B 1 271 ? 38.178 62.234 15.265 1.00 54.26 252 LEU B CA 1
ATOM 5534 C C . LEU B 1 271 ? 38.441 63.691 14.783 1.00 54.72 252 LEU B C 1
ATOM 5535 O O . LEU B 1 271 ? 39.226 63.917 13.850 1.00 53.67 252 LEU B O 1
ATOM 5540 N N . ALA B 1 272 ? 37.762 64.656 15.404 1.00 54.46 253 ALA B N 1
ATOM 5541 C CA . ALA B 1 272 ? 37.999 66.083 15.152 1.00 55.42 253 ALA B CA 1
ATOM 5542 C C . ALA B 1 272 ? 39.463 66.474 15.417 1.00 55.65 253 ALA B C 1
ATOM 5543 O O . ALA B 1 272 ? 40.046 67.272 14.678 1.00 55.10 253 ALA B O 1
ATOM 5545 N N . GLY B 1 273 ? 40.045 65.902 16.473 1.00 55.82 254 GLY B N 1
ATOM 5546 C CA . GLY B 1 273 ? 41.454 66.110 16.798 1.00 54.85 254 GLY B CA 1
ATOM 5547 C C . GLY B 1 273 ? 42.373 65.429 15.807 1.00 54.50 254 GLY B C 1
ATOM 5548 O O . GLY B 1 273 ? 43.395 65.998 15.420 1.00 56.20 254 GLY B O 1
ATOM 5549 N N . ILE B 1 274 ? 42.000 64.220 15.383 1.00 54.46 255 ILE B N 1
ATOM 5550 C CA . ILE B 1 274 ? 42.792 63.425 14.421 1.00 53.39 255 ILE B CA 1
ATOM 5551 C C . ILE B 1 274 ? 42.847 64.121 13.069 1.00 54.49 255 ILE B C 1
ATOM 5552 O O . ILE B 1 274 ? 43.924 64.304 12.492 1.00 54.07 255 ILE B O 1
ATOM 5557 N N . SER B 1 275 ? 41.679 64.526 12.581 1.00 55.45 256 SER B N 1
ATOM 5558 C CA . SER B 1 275 ? 41.584 65.246 11.320 1.00 56.61 256 SER B CA 1
ATOM 5559 C C . SER B 1 275 ? 42.429 66.535 11.285 1.00 55.63 256 SER B C 1
ATOM 5560 O O . SER B 1 275 ? 43.025 66.834 10.260 1.00 55.72 256 SER B O 1
ATOM 5563 N N . LEU B 1 276 ? 42.498 67.267 12.398 1.00 55.77 257 LEU B N 1
ATOM 5564 C CA . LEU B 1 276 ? 43.339 68.466 12.494 1.00 55.89 257 LEU B CA 1
ATOM 5565 C C . LEU B 1 276 ? 44.814 68.122 12.297 1.00 56.62 257 LEU B C 1
ATOM 5566 O O . LEU B 1 276 ? 45.505 68.733 11.462 1.00 59.07 257 LEU B O 1
ATOM 5571 N N . ALA B 1 277 ? 45.295 67.150 13.064 1.00 56.68 258 ALA B N 1
ATOM 5572 C CA . ALA B 1 277 ? 46.673 66.669 12.934 1.00 56.26 258 ALA B CA 1
ATOM 5573 C C . ALA B 1 277 ? 46.978 66.208 11.511 1.00 55.55 258 ALA B C 1
ATOM 5574 O O . ALA B 1 277 ? 48.016 66.555 10.953 1.00 56.09 258 ALA B O 1
ATOM 5576 N N . GLN B 1 278 ? 46.062 65.437 10.931 1.00 56.06 259 GLN B N 1
ATOM 5577 C CA . GLN B 1 278 ? 46.255 64.860 9.593 1.00 56.13 259 GLN B CA 1
ATOM 5578 C C . GLN B 1 278 ? 46.223 65.899 8.469 1.00 55.66 259 GLN B C 1
ATOM 5579 O O . GLN B 1 278 ? 46.959 65.795 7.475 1.00 51.80 259 GLN B O 1
ATOM 5585 N N . SER B 1 279 ? 45.362 66.894 8.632 1.00 56.13 260 SER B N 1
ATOM 5586 C CA . SER B 1 279 ? 45.297 67.988 7.690 1.00 55.84 260 SER B CA 1
ATOM 5587 C C . SER B 1 279 ? 46.528 68.892 7.847 1.00 56.26 260 SER B C 1
ATOM 5588 O O . SER B 1 279 ? 47.032 69.415 6.855 1.00 56.51 260 SER B O 1
ATOM 5591 N N . ILE B 1 280 ? 47.020 69.053 9.078 1.00 56.04 261 ILE B N 1
ATOM 5592 C CA . ILE B 1 280 ? 48.301 69.736 9.321 1.00 55.59 261 ILE B CA 1
ATOM 5593 C C . ILE B 1 280 ? 49.465 68.967 8.696 1.00 56.73 261 ILE B C 1
ATOM 5594 O O . ILE B 1 280 ? 50.279 69.547 7.970 1.00 56.89 261 ILE B O 1
ATOM 5599 N N . ASN B 1 281 ? 49.536 67.666 8.984 1.00 56.70 262 ASN B N 1
ATOM 5600 C CA . ASN B 1 281 ? 50.597 66.795 8.460 1.00 55.91 262 ASN B CA 1
ATOM 5601 C C . ASN B 1 281 ? 50.024 65.408 8.137 1.00 55.82 262 ASN B C 1
ATOM 5602 O O . ASN B 1 281 ? 49.796 64.617 9.033 1.00 59.52 262 ASN B O 1
ATOM 5607 N N . PRO B 1 282 ? 49.764 65.121 6.853 1.00 56.97 263 PRO B N 1
ATOM 5608 C CA . PRO B 1 282 ? 49.356 63.774 6.428 1.00 56.75 263 PRO B CA 1
ATOM 5609 C C . PRO B 1 282 ? 50.337 62.657 6.848 1.00 57.20 263 PRO B C 1
ATOM 5610 O O . PRO B 1 282 ? 51.550 62.809 6.729 1.00 55.40 263 PRO B O 1
ATOM 5614 N N . GLY B 1 283 ? 49.808 61.550 7.362 1.00 58.02 264 GLY B N 1
ATOM 5615 C CA . GLY B 1 283 ? 50.643 60.417 7.764 1.00 58.55 264 GLY B CA 1
ATOM 5616 C C . GLY B 1 283 ? 51.341 60.555 9.110 1.00 57.93 264 GLY B C 1
ATOM 5617 O O . GLY B 1 283 ? 52.145 59.690 9.471 1.00 58.24 264 GLY B O 1
ATOM 5618 N N . THR B 1 284 ? 51.043 61.629 9.845 1.00 56.01 265 THR B N 1
ATOM 5619 C CA . THR B 1 284 ? 51.638 61.878 11.161 1.00 54.95 265 THR B CA 1
ATOM 5620 C C . THR B 1 284 ? 50.962 60.936 12.211 1.00 54.82 265 THR B C 1
ATOM 5621 O O . THR B 1 284 ? 49.746 60.738 12.161 1.00 53.08 265 THR B O 1
ATOM 5625 N N . PRO B 1 285 ? 51.755 60.340 13.136 1.00 54.71 266 PRO B N 1
ATOM 5626 C CA . PRO B 1 285 ? 51.243 59.284 14.002 1.00 55.73 266 PRO B CA 1
ATOM 5627 C C . PRO B 1 285 ? 50.212 59.758 15.054 1.00 56.88 266 PRO B C 1
ATOM 5628 O O . PRO B 1 285 ? 50.455 60.712 15.821 1.00 55.96 266 PRO B O 1
ATOM 5632 N N . VAL B 1 286 ? 49.061 59.093 15.064 1.00 56.54 267 VAL B N 1
ATOM 5633 C CA . VAL B 1 286 ? 47.967 59.477 15.952 1.00 57.56 267 VAL B CA 1
ATOM 5634 C C . VAL B 1 286 ? 47.339 58.242 16.587 1.00 57.30 267 VAL B C 1
ATOM 5635 O O . VAL B 1 286 ? 47.159 57.211 15.927 1.00 58.04 267 VAL B O 1
ATOM 5639 N N . ILE B 1 287 ? 47.040 58.349 17.880 1.00 57.55 268 ILE B N 1
ATOM 5640 C CA . ILE B 1 287 ? 46.362 57.291 18.629 1.00 56.58 268 ILE B CA 1
ATOM 5641 C C . ILE B 1 287 ? 44.986 57.812 19.042 1.00 58.55 268 ILE B C 1
ATOM 5642 O O . ILE B 1 287 ? 44.861 58.878 19.674 1.00 59.65 268 ILE B O 1
ATOM 5647 N N . TYR B 1 288 ? 43.955 57.069 18.651 1.00 59.22 269 TYR B N 1
ATOM 5648 C CA . TYR B 1 288 ? 42.598 57.285 19.150 1.00 58.60 269 TYR B CA 1
ATOM 5649 C C . TYR B 1 288 ? 42.617 57.095 20.673 1.00 59.09 269 TYR B C 1
ATOM 5650 O O . TYR B 1 288 ? 43.072 56.068 21.172 1.00 58.22 269 TYR B O 1
ATOM 5659 N N . GLY B 1 289 ? 42.148 58.084 21.419 1.00 59.82 270 GLY B N 1
ATOM 5660 C CA . GLY B 1 289 ? 42.132 57.965 22.882 1.00 58.91 270 GLY B CA 1
ATOM 5661 C C . GLY B 1 289 ? 40.736 57.960 23.468 1.00 57.95 270 GLY B C 1
ATOM 5662 O O . GLY B 1 289 ? 39.917 58.811 23.163 1.00 60.31 270 GLY B O 1
ATOM 5663 N N . SER B 1 290 ? 40.469 56.998 24.323 1.00 59.20 271 SER B N 1
ATOM 5664 C CA . SER B 1 290 ? 39.244 56.973 25.118 1.00 59.73 271 SER B CA 1
ATOM 5665 C C . SER B 1 290 ? 39.631 56.955 26.604 1.00 59.82 271 SER B C 1
ATOM 5666 O O . SER B 1 290 ? 40.344 56.042 27.066 1.00 59.60 271 SER B O 1
ATOM 5669 N N . THR B 1 291 ? 39.175 57.965 27.347 1.00 59.09 272 THR B N 1
ATOM 5670 C CA . THR B 1 291 ? 39.273 57.952 28.807 1.00 57.13 272 THR B CA 1
ATOM 5671 C C . THR B 1 291 ? 37.882 58.052 29.422 1.00 56.75 272 THR B C 1
ATOM 5672 O O . THR B 1 291 ? 37.755 58.270 30.605 1.00 57.48 272 THR B O 1
ATOM 5676 N N . SER B 1 292 ? 36.847 57.832 28.620 1.00 57.10 273 SER B N 1
ATOM 5677 C CA . SER B 1 292 ? 35.482 58.011 29.073 1.00 57.07 273 SER B CA 1
ATOM 5678 C C . SER B 1 292 ? 35.083 57.074 30.210 1.00 56.70 273 SER B C 1
ATOM 5679 O O . SER B 1 292 ? 35.430 55.894 30.233 1.00 60.32 273 SER B O 1
ATOM 5682 N N . ALA B 1 293 ? 34.312 57.607 31.142 1.00 55.42 274 ALA B N 1
ATOM 5683 C CA . ALA B 1 293 ? 33.774 56.811 32.205 1.00 54.88 274 ALA B CA 1
ATOM 5684 C C . ALA B 1 293 ? 32.411 57.349 32.657 1.00 56.69 274 ALA B C 1
ATOM 5685 O O . ALA B 1 293 ? 31.647 57.940 31.858 1.00 58.31 274 ALA B O 1
ATOM 5687 N N . LEU B 1 294 ? 32.109 57.137 33.933 1.00 57.32 275 LEU B N 1
ATOM 5688 C CA . LEU B 1 294 ? 30.819 57.456 34.520 1.00 56.65 275 LEU B CA 1
ATOM 5689 C C . LEU B 1 294 ? 30.910 58.674 35.450 1.00 56.16 275 LEU B C 1
ATOM 5690 O O . LEU B 1 294 ? 31.933 58.920 36.076 1.00 56.19 275 LEU B O 1
ATOM 5695 N N . SER B 1 295 ? 29.850 59.469 35.485 1.00 58.21 276 SER B N 1
ATOM 5696 C CA . SER B 1 295 ? 29.653 60.423 36.558 1.00 59.88 276 SER B CA 1
ATOM 5697 C C . SER B 1 295 ? 28.721 59.716 37.551 1.00 61.10 276 SER B C 1
ATOM 5698 O O . SER B 1 295 ? 27.539 59.513 37.260 1.00 61.34 276 SER B O 1
ATOM 5701 N N . ASP B 1 296 ? 29.264 59.314 38.698 1.00 61.56 277 ASP B N 1
ATOM 5702 C CA . ASP B 1 296 ? 28.504 58.542 39.679 1.00 63.58 277 ASP B CA 1
ATOM 5703 C C . ASP B 1 296 ? 27.459 59.439 40.268 1.00 66.60 277 ASP B C 1
ATOM 5704 O O . ASP B 1 296 ? 27.778 60.549 40.678 1.00 68.95 277 ASP B O 1
ATOM 5717 N N . ARG B 1 298 ? 25.197 58.943 42.822 1.00 77.93 279 ARG B N 1
ATOM 5718 C CA . ARG B 1 298 ? 25.375 58.877 44.299 1.00 79.62 279 ARG B CA 1
ATOM 5719 C C . ARG B 1 298 ? 26.568 59.697 44.784 1.00 78.49 279 ARG B C 1
ATOM 5720 O O . ARG B 1 298 ? 26.462 60.373 45.790 1.00 78.80 279 ARG B O 1
ATOM 5724 N N . SER B 1 299 ? 27.704 59.627 44.077 1.00 78.69 280 SER B N 1
ATOM 5725 C CA . SER B 1 299 ? 28.935 60.327 44.518 1.00 77.75 280 SER B CA 1
ATOM 5726 C C . SER B 1 299 ? 29.187 61.698 43.815 1.00 78.56 280 SER B C 1
ATOM 5727 O O . SER B 1 299 ? 29.914 62.541 44.365 1.00 79.96 280 SER B O 1
ATOM 5730 N N . GLY B 1 300 ? 28.556 61.936 42.650 1.00 78.23 281 GLY B N 1
ATOM 5731 C CA . GLY B 1 300 ? 28.645 63.226 41.905 1.00 74.58 281 GLY B CA 1
ATOM 5732 C C . GLY B 1 300 ? 29.832 63.232 40.951 1.00 72.69 281 GLY B C 1
ATOM 5733 O O . GLY B 1 300 ? 29.852 63.975 39.986 1.00 72.39 281 GLY B O 1
ATOM 5734 N N . SER B 1 301 ? 30.775 62.321 41.192 1.00 70.93 282 SER B N 1
ATOM 5735 C CA . SER B 1 301 ? 32.129 62.389 40.681 1.00 69.19 282 SER B CA 1
ATOM 5736 C C . SER B 1 301 ? 32.493 61.276 39.697 1.00 64.67 282 SER B C 1
ATOM 5737 O O . SER B 1 301 ? 31.771 60.314 39.529 1.00 62.08 282 SER B O 1
ATOM 5740 N N . LEU B 1 302 ? 33.643 61.456 39.051 1.00 62.14 283 LEU B N 1
ATOM 5741 C CA . LEU B 1 302 ? 34.199 60.500 38.120 1.00 60.61 283 LEU B CA 1
ATOM 5742 C C . LEU B 1 302 ? 34.311 59.109 38.729 1.00 58.64 283 LEU B C 1
ATOM 5743 O O . LEU B 1 302 ? 34.799 58.947 39.831 1.00 56.81 283 LEU B O 1
ATOM 5748 N N . SER B 1 303 ? 33.894 58.107 37.974 1.00 59.50 284 SER B N 1
ATOM 5749 C CA . SER B 1 303 ? 34.070 56.729 38.380 1.00 58.24 284 SER B CA 1
ATOM 5750 C C . SER B 1 303 ? 34.631 55.910 37.224 1.00 57.28 284 SER B C 1
ATOM 5751 O O . SER B 1 303 ? 33.932 55.609 36.270 1.00 57.05 284 SER B O 1
ATOM 5754 N N . ILE B 1 304 ? 35.900 55.522 37.344 1.00 58.88 285 ILE B N 1
ATOM 5755 C CA . ILE B 1 304 ? 36.586 54.728 36.310 1.00 56.51 285 ILE B CA 1
ATOM 5756 C C . ILE B 1 304 ? 36.723 53.234 36.680 1.00 56.30 285 ILE B C 1
ATOM 5757 O O . ILE B 1 304 ? 37.151 52.405 35.860 1.00 60.13 285 ILE B O 1
ATOM 5762 N N . GLY B 1 305 ? 36.344 52.877 37.895 1.00 56.82 286 GLY B N 1
ATOM 5763 C CA . GLY B 1 305 ? 36.233 51.486 38.270 1.00 57.91 286 GLY B CA 1
ATOM 5764 C C . GLY B 1 305 ? 34.852 50.912 38.001 1.00 59.95 286 GLY B C 1
ATOM 5765 O O . GLY B 1 305 ? 34.369 50.107 38.766 1.00 68.53 286 GLY B O 1
ATOM 5766 N N . SER B 1 306 ? 34.236 51.296 36.899 1.00 58.25 287 SER B N 1
ATOM 5767 C CA . SER B 1 306 ? 32.850 50.991 36.629 1.00 58.28 287 SER B CA 1
ATOM 5768 C C . SER B 1 306 ? 32.729 50.102 35.399 1.00 58.88 287 SER B C 1
ATOM 5769 O O . SER B 1 306 ? 33.554 50.171 34.492 1.00 57.65 287 SER B O 1
ATOM 5772 N N . PRO B 1 307 ? 31.702 49.240 35.361 1.00 58.17 288 PRO B N 1
ATOM 5773 C CA . PRO B 1 307 ? 31.510 48.457 34.153 1.00 57.56 288 PRO B CA 1
ATOM 5774 C C . PRO B 1 307 ? 31.217 49.329 32.901 1.00 58.24 288 PRO B C 1
ATOM 5775 O O . PRO B 1 307 ? 31.406 48.888 31.778 1.00 61.22 288 PRO B O 1
ATOM 5779 N N . GLU B 1 308 ? 30.762 50.560 33.126 1.00 58.98 289 GLU B N 1
ATOM 5780 C CA . GLU B 1 308 ? 30.516 51.525 32.085 1.00 57.17 289 GLU B CA 1
ATOM 5781 C C . GLU B 1 308 ? 31.843 51.927 31.480 1.00 58.62 289 GLU B C 1
ATOM 5782 O O . GLU B 1 308 ? 31.985 51.967 30.256 1.00 57.20 289 GLU B O 1
ATOM 5788 N N . CYS B 1 309 ? 32.813 52.227 32.342 1.00 59.01 290 CYS B N 1
ATOM 5789 C CA . CYS B 1 309 ? 34.173 52.493 31.883 1.00 57.65 290 CYS B CA 1
ATOM 5790 C C . CYS B 1 309 ? 34.727 51.320 31.057 1.00 57.31 290 CYS B C 1
ATOM 5791 O O . CYS B 1 309 ? 35.271 51.494 29.933 1.00 56.77 290 CYS B O 1
ATOM 5794 N N . ALA B 1 310 ? 34.569 50.123 31.606 1.00 58.90 291 ALA B N 1
ATOM 5795 C CA . ALA B 1 310 ? 34.981 48.878 30.923 1.00 55.99 291 ALA B CA 1
ATOM 5796 C C . ALA B 1 310 ? 34.285 48.732 29.569 1.00 56.42 291 ALA B C 1
ATOM 5797 O O . ALA B 1 310 ? 34.902 48.281 28.593 1.00 55.38 291 ALA B O 1
ATOM 5799 N N . LEU B 1 311 ? 33.011 49.123 29.503 1.00 57.22 292 LEU B N 1
ATOM 5800 C CA . LEU B 1 311 ? 32.269 49.157 28.206 1.00 58.23 292 LEU B CA 1
ATOM 5801 C C . LEU B 1 311 ? 32.794 50.186 27.206 1.00 56.36 292 LEU B C 1
ATOM 5802 O O . LEU B 1 311 ? 32.822 49.926 26.023 1.00 56.40 292 LEU B O 1
ATOM 5807 N N . PHE B 1 312 ? 33.217 51.350 27.674 1.00 57.15 293 PHE B N 1
ATOM 5808 C CA . PHE B 1 312 ? 33.766 52.348 26.771 1.00 57.66 293 PHE B CA 1
ATOM 5809 C C . PHE B 1 312 ? 35.141 51.912 26.248 1.00 57.17 293 PHE B C 1
ATOM 5810 O O . PHE B 1 312 ? 35.428 52.088 25.055 1.00 58.79 293 PHE B O 1
ATOM 5818 N N . ILE B 1 313 ? 35.975 51.357 27.138 1.00 55.84 294 ILE B N 1
ATOM 5819 C CA . ILE B 1 313 ? 37.300 50.824 26.778 1.00 55.77 294 ILE B CA 1
ATOM 5820 C C . ILE B 1 313 ? 37.147 49.822 25.643 1.00 54.52 294 ILE B C 1
ATOM 5821 O O . ILE B 1 313 ? 37.803 49.907 24.625 1.00 53.01 294 ILE B O 1
ATOM 5826 N N . SER B 1 314 ? 36.206 48.909 25.834 1.00 54.82 295 SER B N 1
ATOM 5827 C CA . SER B 1 314 ? 35.985 47.805 24.937 1.00 54.01 295 SER B CA 1
ATOM 5828 C C . SER B 1 314 ? 35.504 48.232 23.559 1.00 54.50 295 SER B C 1
ATOM 5829 O O . SER B 1 314 ? 36.048 47.769 22.554 1.00 54.04 295 SER B O 1
ATOM 5832 N N . ALA B 1 315 ? 34.491 49.106 23.516 1.00 54.69 296 ALA B N 1
ATOM 5833 C CA . ALA B 1 315 ? 33.947 49.631 22.242 1.00 53.22 296 ALA B CA 1
ATOM 5834 C C . ALA B 1 315 ? 34.956 50.491 21.538 1.00 54.44 296 ALA B C 1
ATOM 5835 O O . ALA B 1 315 ? 35.067 50.436 20.323 1.00 58.97 296 ALA B O 1
ATOM 5837 N N . SER B 1 316 ? 35.692 51.293 22.295 1.00 56.10 297 SER B N 1
ATOM 5838 C CA . SER B 1 316 ? 36.709 52.179 21.713 1.00 55.34 297 SER B CA 1
ATOM 5839 C C . SER B 1 316 ? 37.822 51.425 20.984 1.00 54.65 297 SER B C 1
ATOM 5840 O O . SER B 1 316 ? 38.258 51.842 19.928 1.00 53.57 297 SER B O 1
ATOM 5843 N N . ALA B 1 317 ? 38.260 50.298 21.536 1.00 55.61 298 ALA B N 1
ATOM 5844 C CA . ALA B 1 317 ? 39.262 49.458 20.876 1.00 54.61 298 ALA B CA 1
ATOM 5845 C C . ALA B 1 317 ? 38.783 49.033 19.496 1.00 55.94 298 ALA B C 1
ATOM 5846 O O . ALA B 1 317 ? 39.540 49.081 18.529 1.00 56.29 298 ALA B O 1
ATOM 5848 N N . GLN B 1 318 ? 37.518 48.630 19.421 1.00 56.62 299 GLN B N 1
ATOM 5849 C CA . GLN B 1 318 ? 36.905 48.198 18.166 1.00 56.66 299 GLN B CA 1
ATOM 5850 C C . GLN B 1 318 ? 36.729 49.364 17.164 1.00 57.78 299 GLN B C 1
ATOM 5851 O O . GLN B 1 318 ? 37.008 49.213 15.958 1.00 57.24 299 GLN B O 1
ATOM 5857 N N . LEU B 1 319 ? 36.281 50.521 17.662 1.00 56.92 300 LEU B N 1
ATOM 5858 C CA . LEU B 1 319 ? 36.164 51.701 16.826 1.00 55.14 300 LEU B CA 1
ATOM 5859 C C . LEU B 1 319 ? 37.531 52.050 16.233 1.00 55.71 300 LEU B C 1
ATOM 5860 O O . LEU B 1 319 ? 37.645 52.251 15.027 1.00 57.75 300 LEU B O 1
ATOM 5865 N N . ALA B 1 320 ? 38.577 52.098 17.051 1.00 54.84 301 ALA B N 1
ATOM 5866 C CA . ALA B 1 320 ? 39.914 52.399 16.525 1.00 55.16 301 ALA B CA 1
ATOM 5867 C C . ALA B 1 320 ? 40.351 51.455 15.384 1.00 55.70 301 ALA B C 1
ATOM 5868 O O . ALA B 1 320 ? 41.015 51.882 14.441 1.00 56.51 301 ALA B O 1
ATOM 5870 N N . ARG B 1 321 ? 39.979 50.175 15.454 1.00 57.26 302 ARG B N 1
ATOM 5871 C CA . ARG B 1 321 ? 40.234 49.250 14.331 1.00 55.28 302 ARG B CA 1
ATOM 5872 C C . ARG B 1 321 ? 39.442 49.673 13.102 1.00 55.77 302 ARG B C 1
ATOM 5873 O O . ARG B 1 321 ? 39.947 49.660 11.978 1.00 56.05 302 ARG B O 1
ATOM 5881 N N . PHE B 1 322 ? 38.190 50.033 13.342 1.00 55.95 303 PHE B N 1
ATOM 5882 C CA . PHE B 1 322 ? 37.269 50.493 12.309 1.00 56.56 303 PHE B CA 1
ATOM 5883 C C . PHE B 1 322 ? 37.790 51.732 11.579 1.00 56.65 303 PHE B C 1
ATOM 5884 O O . PHE B 1 322 ? 37.640 51.833 10.375 1.00 57.93 303 PHE B O 1
ATOM 5892 N N . TYR B 1 323 ? 38.418 52.658 12.300 1.00 57.17 304 TYR B N 1
ATOM 5893 C CA . TYR B 1 323 ? 38.991 53.873 11.697 1.00 55.61 304 TYR B CA 1
ATOM 5894 C C . TYR B 1 323 ? 40.420 53.712 11.185 1.00 55.57 304 TYR B C 1
ATOM 5895 O O . TYR B 1 323 ? 40.987 54.666 10.663 1.00 55.45 304 TYR B O 1
ATOM 5904 N N . GLY B 1 324 ? 41.002 52.527 11.347 1.00 55.39 305 GLY B N 1
ATOM 5905 C CA . GLY B 1 324 ? 42.349 52.252 10.853 1.00 55.12 305 GLY B CA 1
ATOM 5906 C C . GLY B 1 324 ? 43.488 52.864 11.655 1.00 55.51 305 GLY B C 1
ATOM 5907 O O . GLY B 1 324 ? 44.573 53.072 11.136 1.00 54.72 305 GLY B O 1
ATOM 5908 N N . VAL B 1 325 ? 43.282 53.108 12.943 1.00 57.88 306 VAL B N 1
ATOM 5909 C CA . VAL B 1 325 ? 44.318 53.782 13.718 1.00 56.65 306 VAL B CA 1
ATOM 5910 C C . VAL B 1 325 ? 44.574 53.072 15.054 1.00 55.76 306 VAL B C 1
ATOM 5911 O O . VAL B 1 325 ? 43.744 52.266 15.506 1.00 56.03 306 VAL B O 1
ATOM 5915 N N . PRO B 1 326 ? 45.756 53.290 15.661 1.00 55.49 307 PRO B N 1
ATOM 5916 C CA . PRO B 1 326 ? 45.962 52.717 17.002 1.00 56.47 307 PRO B CA 1
ATOM 5917 C C . PRO B 1 326 ? 45.043 53.306 18.091 1.00 56.84 307 PRO B C 1
ATOM 5918 O O . PRO B 1 326 ? 44.489 54.404 17.924 1.00 55.29 307 PRO B O 1
ATOM 5922 N N . SER B 1 327 ? 44.889 52.549 19.183 1.00 57.18 308 SER B N 1
ATOM 5923 C CA . SER B 1 327 ? 43.998 52.904 20.291 1.00 57.05 308 SER B CA 1
ATOM 5924 C C . SER B 1 327 ? 44.737 52.962 21.627 1.00 57.49 308 SER B C 1
ATOM 5925 O O . SER B 1 327 ? 45.627 52.137 21.912 1.00 56.19 308 SER B O 1
ATOM 5928 N N . ARG B 1 328 ? 44.344 53.947 22.431 1.00 57.65 309 ARG B N 1
ATOM 5929 C CA . ARG B 1 328 ? 44.735 54.057 23.835 1.00 57.37 309 ARG B CA 1
ATOM 5930 C C . ARG B 1 328 ? 43.482 54.102 24.681 1.00 55.91 309 ARG B C 1
ATOM 5931 O O . ARG B 1 328 ? 42.553 54.824 24.355 1.00 53.50 309 ARG B O 1
ATOM 5939 N N . SER B 1 329 ? 43.469 53.335 25.773 1.00 57.64 310 SER B N 1
ATOM 5940 C CA . SER B 1 329 ? 42.362 53.337 26.726 1.00 58.19 310 SER B CA 1
ATOM 5941 C C . SER B 1 329 ? 42.745 52.432 27.885 1.00 58.58 310 SER B C 1
ATOM 5942 O O . SER B 1 329 ? 43.720 51.690 27.808 1.00 60.29 310 SER B O 1
ATOM 5945 N N . GLY B 1 330 ? 41.993 52.516 28.968 1.00 57.36 311 GLY B N 1
ATOM 5946 C CA . GLY B 1 330 ? 42.117 51.578 30.068 1.00 56.45 311 GLY B CA 1
ATOM 5947 C C . GLY B 1 330 ? 43.339 51.799 30.924 1.00 56.51 311 GLY B C 1
ATOM 5948 O O . GLY B 1 330 ? 43.854 52.911 31.002 1.00 57.34 311 GLY B O 1
ATOM 5949 N N . GLY B 1 331 ? 43.808 50.718 31.551 1.00 56.36 312 GLY B N 1
ATOM 5950 C CA . GLY B 1 331 ? 44.817 50.779 32.605 1.00 54.85 312 GLY B CA 1
ATOM 5951 C C . GLY B 1 331 ? 44.308 50.063 33.839 1.00 54.80 312 GLY B C 1
ATOM 5952 O O . GLY B 1 331 ? 43.221 49.483 33.826 1.00 53.64 312 GLY B O 1
ATOM 5953 N N . GLY B 1 332 ? 45.090 50.103 34.914 1.00 54.59 313 GLY B N 1
ATOM 5954 C CA . GLY B 1 332 ? 44.658 49.566 36.188 1.00 53.52 313 GLY B CA 1
ATOM 5955 C C . GLY B 1 332 ? 43.723 50.570 36.827 1.00 55.35 313 GLY B C 1
ATOM 5956 O O . GLY B 1 332 ? 44.072 51.234 37.822 1.00 52.31 313 GLY B O 1
ATOM 5957 N N . LEU B 1 333 ? 42.528 50.691 36.246 1.00 54.38 314 LEU B N 1
ATOM 5958 C CA . LEU B 1 333 ? 41.660 51.817 36.557 1.00 53.99 314 LEU B CA 1
ATOM 5959 C C . LEU B 1 333 ? 40.652 51.399 37.649 1.00 55.18 314 LEU B C 1
ATOM 5960 O O . LEU B 1 333 ? 40.123 50.280 37.644 1.00 53.20 314 LEU B O 1
ATOM 5965 N N . ASN B 1 334 ? 40.443 52.310 38.596 1.00 53.56 315 ASN B N 1
ATOM 5966 C CA . ASN B 1 334 ? 39.643 52.088 39.800 1.00 52.50 315 ASN B CA 1
ATOM 5967 C C . ASN B 1 334 ? 39.397 53.408 40.539 1.00 53.67 315 ASN B C 1
ATOM 5968 O O . ASN B 1 334 ? 40.088 54.445 40.298 1.00 50.39 315 ASN B O 1
ATOM 5973 N N . ASP B 1 335 ? 38.492 53.306 41.520 1.00 55.82 316 ASP B N 1
ATOM 5974 C CA . ASP B 1 335 ? 38.092 54.420 42.366 1.00 53.46 316 ASP B CA 1
ATOM 5975 C C . ASP B 1 335 ? 38.455 54.272 43.829 1.00 51.69 316 ASP B C 1
ATOM 5976 O O . ASP B 1 335 ? 38.094 55.130 44.628 1.00 55.47 316 ASP B O 1
ATOM 5981 N N . SER B 1 336 ? 39.200 53.230 44.194 1.00 53.27 317 SER B N 1
ATOM 5982 C CA . SER B 1 336 ? 39.643 53.039 45.578 1.00 51.28 317 SER B CA 1
ATOM 5983 C C . SER B 1 336 ? 40.653 54.082 46.048 1.00 51.58 317 SER B C 1
ATOM 5984 O O . SER B 1 336 ? 41.346 54.704 45.241 1.00 52.61 317 SER B O 1
ATOM 5987 N N . LYS B 1 337 ? 40.762 54.237 47.360 1.00 50.69 318 LYS B N 1
ATOM 5988 C CA . LYS B 1 337 ? 41.740 55.137 47.984 1.00 52.02 318 LYS B CA 1
ATOM 5989 C C . LYS B 1 337 ? 42.924 54.358 48.591 1.00 51.35 318 LYS B C 1
ATOM 5990 O O . LYS B 1 337 ? 43.779 54.945 49.228 1.00 49.98 318 LYS B O 1
ATOM 5996 N N . THR B 1 338 ? 42.951 53.046 48.382 1.00 52.46 319 THR B N 1
ATOM 5997 C CA . THR B 1 338 ? 43.833 52.131 49.087 1.00 52.13 319 THR B CA 1
ATOM 5998 C C . THR B 1 338 ? 44.009 50.835 48.242 1.00 51.69 319 THR B C 1
ATOM 5999 O O . THR B 1 338 ? 43.160 50.497 47.415 1.00 52.21 319 THR B O 1
ATOM 6003 N N . VAL B 1 339 ? 45.111 50.117 48.427 1.00 52.82 320 VAL B N 1
ATOM 6004 C CA . VAL B 1 339 ? 45.364 48.893 47.673 1.00 51.06 320 VAL B CA 1
ATOM 6005 C C . VAL B 1 339 ? 44.720 47.690 48.379 1.00 54.21 320 VAL B C 1
ATOM 6006 O O . VAL B 1 339 ? 45.376 46.819 48.955 1.00 53.10 320 VAL B O 1
ATOM 6010 N N . ASP B 1 340 ? 43.394 47.653 48.247 1.00 53.65 321 ASP B N 1
ATOM 6011 C CA . ASP B 1 340 ? 42.533 46.692 48.907 1.00 53.27 321 ASP B CA 1
ATOM 6012 C C . ASP B 1 340 ? 41.823 45.837 47.830 1.00 53.89 321 ASP B C 1
ATOM 6013 O O . ASP B 1 340 ? 42.259 45.824 46.665 1.00 55.98 321 ASP B O 1
ATOM 6018 N N . ALA B 1 341 ? 40.787 45.101 48.214 1.00 52.12 322 ALA B N 1
ATOM 6019 C CA . ALA B 1 341 ? 40.090 44.177 47.291 1.00 52.41 322 ALA B CA 1
ATOM 6020 C C . ALA B 1 341 ? 39.477 44.960 46.141 1.00 54.69 322 ALA B C 1
ATOM 6021 O O . ALA B 1 341 ? 39.559 44.544 45.003 1.00 54.64 322 ALA B O 1
ATOM 6023 N N . GLN B 1 342 ? 38.949 46.157 46.430 1.00 53.89 323 GLN B N 1
ATOM 6024 C CA . GLN B 1 342 ? 38.409 47.030 45.367 1.00 53.04 323 GLN B CA 1
ATOM 6025 C C . GLN B 1 342 ? 39.465 47.489 44.369 1.00 51.87 323 GLN B C 1
ATOM 6026 O O . GLN B 1 342 ? 39.238 47.413 43.178 1.00 57.17 323 GLN B O 1
ATOM 6032 N N . ALA B 1 343 ? 40.609 47.956 44.835 1.00 52.32 324 ALA B N 1
ATOM 6033 C CA . ALA B 1 343 ? 41.709 48.308 43.899 1.00 51.85 324 ALA B CA 1
ATOM 6034 C C . ALA B 1 343 ? 41.981 47.145 42.967 1.00 51.25 324 ALA B C 1
ATOM 6035 O O . ALA B 1 343 ? 42.140 47.348 41.762 1.00 52.25 324 ALA B O 1
ATOM 6037 N N . GLY B 1 344 ? 41.990 45.932 43.528 1.00 52.54 325 GLY B N 1
ATOM 6038 C CA . GLY B 1 344 ? 42.232 44.725 42.778 1.00 50.37 325 GLY B CA 1
ATOM 6039 C C . GLY B 1 344 ? 41.167 44.401 41.747 1.00 53.22 325 GLY B C 1
ATOM 6040 O O . GLY B 1 344 ? 41.498 44.224 40.601 1.00 53.68 325 GLY B O 1
ATOM 6041 N N . TYR B 1 345 ? 39.893 44.276 42.141 1.00 54.01 326 TYR B N 1
ATOM 6042 C CA . TYR B 1 345 ? 38.892 43.814 41.184 1.00 54.39 326 TYR B CA 1
ATOM 6043 C C . TYR B 1 345 ? 38.533 44.835 40.105 1.00 53.31 326 TYR B C 1
ATOM 6044 O O . TYR B 1 345 ? 38.200 44.437 38.999 1.00 53.01 326 TYR B O 1
ATOM 6053 N N . GLU B 1 346 ? 38.606 46.125 40.428 1.00 51.35 327 GLU B N 1
ATOM 6054 C CA . GLU B 1 346 ? 38.315 47.190 39.480 1.00 49.40 327 GLU B CA 1
ATOM 6055 C C . GLU B 1 346 ? 39.451 47.377 38.478 1.00 51.95 327 GLU B C 1
ATOM 6056 O O . GLU B 1 346 ? 39.222 47.546 37.265 1.00 53.79 327 GLU B O 1
ATOM 6062 N N . SER B 1 347 ? 40.692 47.316 38.956 1.00 52.28 328 SER B N 1
ATOM 6063 C CA . SER B 1 347 ? 41.860 47.422 38.068 1.00 51.44 328 SER B CA 1
ATOM 6064 C C . SER B 1 347 ? 41.976 46.282 37.061 1.00 53.41 328 SER B C 1
ATOM 6065 O O . SER B 1 347 ? 42.336 46.502 35.888 1.00 50.68 328 SER B O 1
ATOM 6092 N N . THR B 1 350 ? 39.196 46.593 34.258 1.00 53.79 331 THR B N 1
ATOM 6093 C CA . THR B 1 350 ? 39.551 47.610 33.264 1.00 53.17 331 THR B CA 1
ATOM 6094 C C . THR B 1 350 ? 40.834 47.277 32.450 1.00 55.29 331 THR B C 1
ATOM 6095 O O . THR B 1 350 ? 40.905 47.573 31.269 1.00 56.73 331 THR B O 1
ATOM 6099 N N . LEU B 1 351 ? 41.828 46.677 33.098 1.00 54.20 332 LEU B N 1
ATOM 6100 C CA . LEU B 1 351 ? 43.012 46.231 32.446 1.00 52.47 332 LEU B CA 1
ATOM 6101 C C . LEU B 1 351 ? 42.741 45.004 31.578 1.00 56.81 332 LEU B C 1
ATOM 6102 O O . LEU B 1 351 ? 43.338 44.890 30.469 1.00 55.12 332 LEU B O 1
ATOM 6115 N N . ALA B 1 353 ? 39.702 44.188 30.202 1.00 53.49 334 ALA B N 1
ATOM 6116 C CA . ALA B 1 353 ? 38.978 44.785 29.055 1.00 53.41 334 ALA B CA 1
ATOM 6117 C C . ALA B 1 353 ? 39.974 45.335 28.019 1.00 53.75 334 ALA B C 1
ATOM 6118 O O . ALA B 1 353 ? 39.874 45.066 26.825 1.00 57.18 334 ALA B O 1
ATOM 6120 N N . ALA B 1 354 ? 40.939 46.112 28.486 1.00 55.54 335 ALA B N 1
ATOM 6121 C CA . ALA B 1 354 ? 41.884 46.756 27.591 1.00 55.02 335 ALA B CA 1
ATOM 6122 C C . ALA B 1 354 ? 42.670 45.683 26.834 1.00 54.34 335 ALA B C 1
ATOM 6123 O O . ALA B 1 354 ? 42.769 45.747 25.623 1.00 56.64 335 ALA B O 1
ATOM 6125 N N . ASN B 1 355 ? 43.170 44.664 27.535 1.00 55.80 336 ASN B N 1
ATOM 6126 C CA . ASN B 1 355 ? 43.968 43.600 26.882 1.00 55.89 336 ASN B CA 1
ATOM 6127 C C . ASN B 1 355 ? 43.106 42.748 25.946 1.00 53.79 336 ASN B C 1
ATOM 6128 O O . ASN B 1 355 ? 43.434 42.588 24.813 1.00 56.63 336 ASN B O 1
ATOM 6133 N N . LEU B 1 356 ? 41.996 42.196 26.426 1.00 52.43 337 LEU B N 1
ATOM 6134 C CA . LEU B 1 356 ? 41.197 41.290 25.592 1.00 52.96 337 LEU B CA 1
ATOM 6135 C C . LEU B 1 356 ? 40.662 41.978 24.334 1.00 52.70 337 LEU B C 1
ATOM 6136 O O . LEU B 1 356 ? 40.602 41.377 23.296 1.00 53.36 337 LEU B O 1
ATOM 6141 N N . THR B 1 357 ? 40.241 43.231 24.433 1.00 55.75 338 THR B N 1
ATOM 6142 C CA . THR B 1 357 ? 39.645 43.920 23.278 1.00 53.18 338 THR B CA 1
ATOM 6143 C C . THR B 1 357 ? 40.719 44.527 22.412 1.00 53.16 338 THR B C 1
ATOM 6144 O O . THR B 1 357 ? 40.419 45.175 21.407 1.00 56.41 338 THR B O 1
ATOM 6148 N N . GLY B 1 358 ? 41.977 44.345 22.796 1.00 53.90 339 GLY B N 1
ATOM 6149 C CA . GLY B 1 358 ? 43.089 44.722 21.932 1.00 56.02 339 GLY B CA 1
ATOM 6150 C C . GLY B 1 358 ? 43.382 46.212 21.908 1.00 55.79 339 GLY B C 1
ATOM 6151 O O . GLY B 1 358 ? 43.666 46.746 20.864 1.00 58.33 339 GLY B O 1
ATOM 6152 N N . VAL B 1 359 ? 43.310 46.887 23.056 1.00 57.55 340 VAL B N 1
ATOM 6153 C CA . VAL B 1 359 ? 43.860 48.243 23.154 1.00 55.45 340 VAL B CA 1
ATOM 6154 C C . VAL B 1 359 ? 45.374 48.190 22.878 1.00 54.67 340 VAL B C 1
ATOM 6155 O O . VAL B 1 359 ? 46.054 47.262 23.334 1.00 52.01 340 VAL B O 1
ATOM 6159 N N . ASN B 1 360 ? 45.868 49.175 22.116 1.00 54.30 341 ASN B N 1
ATOM 6160 C CA . ASN B 1 360 ? 47.261 49.209 21.665 1.00 55.45 341 ASN B CA 1
ATOM 6161 C C . ASN B 1 360 ? 48.195 49.896 22.635 1.00 55.65 341 ASN B C 1
ATOM 6162 O O . ASN B 1 360 ? 49.399 49.595 22.656 1.00 55.49 341 ASN B O 1
ATOM 6167 N N . PHE B 1 361 ? 47.642 50.813 23.423 1.00 53.85 342 PHE B N 1
ATOM 6168 C CA . PHE B 1 361 ? 48.438 51.734 24.222 1.00 56.29 342 PHE B CA 1
ATOM 6169 C C . PHE B 1 361 ? 47.776 52.082 25.568 1.00 56.33 342 PHE B C 1
ATOM 6170 O O . PHE B 1 361 ? 46.844 52.868 25.621 1.00 55.72 342 PHE B O 1
ATOM 6178 N N . VAL B 1 362 ? 48.269 51.495 26.650 1.00 55.46 343 VAL B N 1
ATOM 6179 C CA . VAL B 1 362 ? 47.621 51.604 27.939 1.00 54.40 343 VAL B CA 1
ATOM 6180 C C . VAL B 1 362 ? 48.474 52.532 28.829 1.00 55.69 343 VAL B C 1
ATOM 6181 O O . VAL B 1 362 ? 49.341 52.080 29.580 1.00 57.85 343 VAL B O 1
ATOM 6185 N N . LEU B 1 363 ? 48.254 53.841 28.697 1.00 54.98 344 LEU B N 1
ATOM 6186 C CA . LEU B 1 363 ? 48.614 54.792 29.749 1.00 55.34 344 LEU B CA 1
ATOM 6187 C C . LEU B 1 363 ? 47.766 54.406 30.983 1.00 56.03 344 LEU B C 1
ATOM 6188 O O . LEU B 1 363 ? 46.677 53.851 30.858 1.00 54.14 344 LEU B O 1
ATOM 6193 N N . HIS B 1 364 ? 48.304 54.700 32.159 1.00 57.55 345 HIS B N 1
ATOM 6194 C CA . HIS B 1 364 ? 47.710 54.347 33.428 1.00 57.83 345 HIS B CA 1
ATOM 6195 C C . HIS B 1 364 ? 47.664 52.838 33.672 1.00 58.05 345 HIS B C 1
ATOM 6196 O O . HIS B 1 364 ? 46.818 52.368 34.426 1.00 56.54 345 HIS B O 1
ATOM 6203 N N . THR B 1 365 ? 48.564 52.068 33.066 1.00 57.06 346 THR B N 1
ATOM 6204 C CA . THR B 1 365 ? 48.629 50.647 33.429 1.00 55.24 346 THR B CA 1
ATOM 6205 C C . THR B 1 365 ? 48.940 50.477 34.919 1.00 53.30 346 THR B C 1
ATOM 6206 O O . THR B 1 365 ? 48.270 49.695 35.573 1.00 53.91 346 THR B O 1
ATOM 6210 N N . ALA B 1 366 ? 49.898 51.236 35.457 1.00 52.90 347 ALA B N 1
ATOM 6211 C CA . ALA B 1 366 ? 50.382 51.008 36.821 1.00 53.45 347 ALA B CA 1
ATOM 6212 C C . ALA B 1 366 ? 50.385 52.238 37.725 1.00 56.02 347 ALA B C 1
ATOM 6213 O O . ALA B 1 366 ? 50.880 53.314 37.363 1.00 61.24 347 ALA B O 1
ATOM 6215 N N . GLY B 1 367 ? 49.807 52.085 38.911 1.00 54.09 348 GLY B N 1
ATOM 6216 C CA . GLY B 1 367 ? 50.031 53.045 39.964 1.00 52.45 348 GLY B CA 1
ATOM 6217 C C . GLY B 1 367 ? 48.820 53.848 40.382 1.00 49.00 348 GLY B C 1
ATOM 6218 O O . GLY B 1 367 ? 48.772 54.287 41.497 1.00 48.68 348 GLY B O 1
ATOM 6219 N N . ILE B 1 368 ? 47.839 54.003 39.500 1.00 47.71 349 ILE B N 1
ATOM 6220 C CA . ILE B 1 368 ? 46.700 54.864 39.751 1.00 50.47 349 ILE B CA 1
ATOM 6221 C C . ILE B 1 368 ? 45.753 54.348 40.835 1.00 51.34 349 ILE B C 1
ATOM 6222 O O . ILE B 1 368 ? 45.458 53.137 40.894 1.00 54.85 349 ILE B O 1
ATOM 6227 N N . LEU B 1 369 ? 45.324 55.279 41.691 1.00 52.44 350 LEU B N 1
ATOM 6228 C CA . LEU B 1 369 ? 44.192 55.113 42.627 1.00 52.72 350 LEU B CA 1
ATOM 6229 C C . LEU B 1 369 ? 43.200 56.273 42.466 1.00 54.93 350 LEU B C 1
ATOM 6230 O O . LEU B 1 369 ? 43.550 57.340 41.987 1.00 55.87 350 LEU B O 1
ATOM 6235 N N . GLN B 1 370 ? 41.972 56.061 42.920 1.00 57.13 351 GLN B N 1
ATOM 6236 C CA . GLN B 1 370 ? 40.947 57.105 43.003 1.00 56.19 351 GLN B CA 1
ATOM 6237 C C . GLN B 1 370 ? 40.848 57.988 41.748 1.00 55.83 351 GLN B C 1
ATOM 6238 O O . GLN B 1 370 ? 41.105 59.190 41.786 1.00 49.24 351 GLN B O 1
ATOM 6244 N N . TYR B 1 371 ? 40.434 57.369 40.653 1.00 53.04 352 TYR B N 1
ATOM 6245 C CA . TYR B 1 371 ? 40.073 58.072 39.433 1.00 53.92 352 TYR B CA 1
ATOM 6246 C C . TYR B 1 371 ? 41.061 59.123 38.983 1.00 55.61 352 TYR B C 1
ATOM 6247 O O . TYR B 1 371 ? 40.671 60.228 38.599 1.00 53.46 352 TYR B O 1
ATOM 6256 N N . PHE B 1 372 ? 42.342 58.730 38.992 1.00 58.03 353 PHE B N 1
ATOM 6257 C CA . PHE B 1 372 ? 43.465 59.495 38.406 1.00 57.93 353 PHE B CA 1
ATOM 6258 C C . PHE B 1 372 ? 43.995 60.561 39.363 1.00 59.24 353 PHE B C 1
ATOM 6259 O O . PHE B 1 372 ? 44.890 61.348 39.016 1.00 57.85 353 PHE B O 1
ATOM 6275 N N . ALA B 1 374 ? 45.522 60.079 42.241 1.00 54.33 355 ALA B N 1
ATOM 6276 C CA . ALA B 1 374 ? 46.640 59.637 43.075 1.00 52.86 355 ALA B CA 1
ATOM 6277 C C . ALA B 1 374 ? 47.442 58.530 42.396 1.00 52.68 355 ALA B C 1
ATOM 6278 O O . ALA B 1 374 ? 46.888 57.717 41.633 1.00 50.98 355 ALA B O 1
ATOM 6288 N N . SER B 1 376 ? 50.213 55.397 43.632 1.00 51.09 357 SER B N 1
ATOM 6289 C CA . SER B 1 376 ? 50.639 54.635 44.797 1.00 52.84 357 SER B CA 1
ATOM 6290 C C . SER B 1 376 ? 51.775 53.690 44.410 1.00 54.50 357 SER B C 1
ATOM 6291 O O . SER B 1 376 ? 51.752 53.053 43.342 1.00 54.37 357 SER B O 1
ATOM 6294 N N . TYR B 1 377 ? 52.762 53.597 45.291 1.00 54.02 358 TYR B N 1
ATOM 6295 C CA . TYR B 1 377 ? 53.894 52.724 45.060 1.00 52.37 358 TYR B CA 1
ATOM 6296 C C . TYR B 1 377 ? 53.487 51.278 45.148 1.00 51.77 358 TYR B C 1
ATOM 6297 O O . TYR B 1 377 ? 53.982 50.446 44.361 1.00 55.66 358 TYR B O 1
ATOM 6306 N N . GLU B 1 378 ? 52.586 50.958 46.078 1.00 50.19 359 GLU B N 1
ATOM 6307 C CA . GLU B 1 378 ? 52.105 49.586 46.221 1.00 50.99 359 GLU B CA 1
ATOM 6308 C C . GLU B 1 378 ? 51.180 49.206 45.047 1.00 49.85 359 GLU B C 1
ATOM 6309 O O . GLU B 1 378 ? 51.303 48.129 44.497 1.00 47.50 359 GLU B O 1
ATOM 6315 N N . LYS B 1 379 ? 50.276 50.111 44.664 1.00 49.71 360 LYS B N 1
ATOM 6316 C CA . LYS B 1 379 ? 49.440 49.903 43.498 1.00 48.93 360 LYS B CA 1
ATOM 6317 C C . LYS B 1 379 ? 50.268 49.662 42.239 1.00 51.76 360 LYS B C 1
ATOM 6318 O O . LYS B 1 379 ? 49.876 48.876 41.352 1.00 51.57 360 LYS B O 1
ATOM 6324 N N . PHE B 1 380 ? 51.411 50.340 42.136 1.00 51.86 361 PHE B N 1
ATOM 6325 C CA . PHE B 1 380 ? 52.268 50.143 40.973 1.00 53.12 361 PHE B CA 1
ATOM 6326 C C . PHE B 1 380 ? 52.638 48.649 40.837 1.00 52.77 361 PHE B C 1
ATOM 6327 O O . PHE B 1 380 ? 52.352 48.018 39.822 1.00 51.96 361 PHE B O 1
ATOM 6335 N N . ILE B 1 381 ? 53.223 48.094 41.892 1.00 51.82 362 ILE B N 1
ATOM 6336 C CA . ILE B 1 381 ? 53.506 46.664 41.965 1.00 53.94 362 ILE B CA 1
ATOM 6337 C C . ILE B 1 381 ? 52.249 45.737 41.775 1.00 54.96 362 ILE B C 1
ATOM 6338 O O . ILE B 1 381 ? 52.315 44.707 41.112 1.00 53.70 362 ILE B O 1
ATOM 6351 N N . ASP B 1 383 ? 49.632 46.428 40.073 1.00 55.51 364 ASP B N 1
ATOM 6352 C CA . ASP B 1 383 ? 49.240 46.594 38.688 1.00 55.96 364 ASP B CA 1
ATOM 6353 C C . ASP B 1 383 ? 50.203 45.889 37.747 1.00 56.78 364 ASP B C 1
ATOM 6354 O O . ASP B 1 383 ? 49.801 45.419 36.678 1.00 54.69 364 ASP B O 1
ATOM 6359 N N . ASP B 1 384 ? 51.470 45.847 38.129 1.00 54.99 365 ASP B N 1
ATOM 6360 C CA . ASP B 1 384 ? 52.479 45.155 37.321 1.00 55.75 365 ASP B CA 1
ATOM 6361 C C . ASP B 1 384 ? 52.271 43.637 37.311 1.00 53.65 365 ASP B C 1
ATOM 6362 O O . ASP B 1 384 ? 52.578 42.974 36.331 1.00 52.15 365 ASP B O 1
ATOM 6367 N N . GLU B 1 385 ? 51.771 43.099 38.421 1.00 54.72 366 GLU B N 1
ATOM 6368 C CA . GLU B 1 385 ? 51.397 41.676 38.510 1.00 53.74 366 GLU B CA 1
ATOM 6369 C C . GLU B 1 385 ? 50.243 41.353 37.572 1.00 51.96 366 GLU B C 1
ATOM 6370 O O . GLU B 1 385 ? 50.311 40.418 36.781 1.00 51.16 366 GLU B O 1
ATOM 6376 N N . ILE B 1 386 ? 49.167 42.128 37.667 1.00 53.98 367 ILE B N 1
ATOM 6377 C CA . ILE B 1 386 ? 48.015 41.867 36.826 1.00 54.06 367 ILE B CA 1
ATOM 6378 C C . ILE B 1 386 ? 48.342 42.086 35.366 1.00 53.14 367 ILE B C 1
ATOM 6379 O O . ILE B 1 386 ? 47.886 41.315 34.504 1.00 54.72 367 ILE B O 1
ATOM 6384 N N . ALA B 1 387 ? 49.157 43.112 35.094 1.00 52.03 368 ALA B N 1
ATOM 6385 C CA . ALA B 1 387 ? 49.763 43.309 33.758 1.00 51.57 368 ALA B CA 1
ATOM 6386 C C . ALA B 1 387 ? 50.457 42.029 33.217 1.00 49.97 368 ALA B C 1
ATOM 6387 O O . ALA B 1 387 ? 50.170 41.594 32.104 1.00 49.27 368 ALA B O 1
ATOM 6389 N N . GLY B 1 388 ? 51.354 41.437 34.008 1.00 51.14 369 GLY B N 1
ATOM 6390 C CA . GLY B 1 388 ? 52.068 40.214 33.606 1.00 48.41 369 GLY B CA 1
ATOM 6391 C C . GLY B 1 388 ? 51.080 39.065 33.420 1.00 50.74 369 GLY B C 1
ATOM 6392 O O . GLY B 1 388 ? 51.162 38.332 32.462 1.00 50.01 369 GLY B O 1
ATOM 6401 N N . LEU B 1 390 ? 47.993 39.181 32.530 1.00 56.53 371 LEU B N 1
ATOM 6402 C CA . LEU B 1 390 ? 47.140 39.345 31.349 1.00 57.68 371 LEU B CA 1
ATOM 6403 C C . LEU B 1 390 ? 47.890 39.174 30.046 1.00 57.35 371 LEU B C 1
ATOM 6404 O O . LEU B 1 390 ? 47.306 38.700 29.050 1.00 56.95 371 LEU B O 1
ATOM 6409 N N . LEU B 1 391 ? 49.154 39.598 30.017 1.00 55.83 372 LEU B N 1
ATOM 6410 C CA . LEU B 1 391 ? 50.018 39.275 28.860 1.00 54.85 372 LEU B CA 1
ATOM 6411 C C . LEU B 1 391 ? 50.190 37.764 28.743 1.00 54.56 372 LEU B C 1
ATOM 6412 O O . LEU B 1 391 ? 50.254 37.233 27.642 1.00 51.00 372 LEU B O 1
ATOM 6417 N N . HIS B 1 392 ? 50.238 37.069 29.883 1.00 55.08 373 HIS B N 1
ATOM 6418 C CA . HIS B 1 392 ? 50.330 35.622 29.850 1.00 55.11 373 HIS B CA 1
ATOM 6419 C C . HIS B 1 392 ? 49.020 34.982 29.326 1.00 54.49 373 HIS B C 1
ATOM 6420 O O . HIS B 1 392 ? 49.041 34.061 28.532 1.00 57.01 373 HIS B O 1
ATOM 6427 N N . TYR B 1 393 ? 47.881 35.508 29.735 1.00 54.90 374 TYR B N 1
ATOM 6428 C CA . TYR B 1 393 ? 46.604 35.010 29.227 1.00 54.50 374 TYR B CA 1
ATOM 6429 C C . TYR B 1 393 ? 46.575 35.148 27.700 1.00 53.87 374 TYR B C 1
ATOM 6430 O O . TYR B 1 393 ? 46.246 34.207 26.979 1.00 53.57 374 TYR B O 1
ATOM 6447 N N . LYS B 1 395 ? 48.989 35.254 25.547 1.00 54.48 376 LYS B N 1
ATOM 6448 C CA . LYS B 1 395 ? 49.855 34.354 24.751 1.00 57.41 376 LYS B CA 1
ATOM 6449 C C . LYS B 1 395 ? 49.030 33.182 24.247 1.00 56.52 376 LYS B C 1
ATOM 6450 O O . LYS B 1 395 ? 49.276 32.675 23.196 1.00 58.99 376 LYS B O 1
ATOM 6456 N N . GLY B 1 396 ? 48.066 32.739 25.046 1.00 58.48 377 GLY B N 1
ATOM 6457 C CA . GLY B 1 396 ? 47.251 31.592 24.699 1.00 57.49 377 GLY B CA 1
ATOM 6458 C C . GLY B 1 396 ? 47.913 30.253 24.950 1.00 57.16 377 GLY B C 1
ATOM 6459 O O . GLY B 1 396 ? 48.715 30.083 25.870 1.00 54.65 377 GLY B O 1
ATOM 6460 N N . TYR B 1 397 ? 47.517 29.305 24.106 1.00 59.95 378 TYR B N 1
ATOM 6461 C CA . TYR B 1 397 ? 47.922 27.901 24.118 1.00 56.72 378 TYR B CA 1
ATOM 6462 C C . TYR B 1 397 ? 49.038 27.664 23.111 1.00 57.12 378 TYR B C 1
ATOM 6463 O O . TYR B 1 397 ? 49.189 28.401 22.130 1.00 56.28 378 TYR B O 1
ATOM 6472 N N . THR B 1 398 ? 49.833 26.634 23.365 1.00 57.90 379 THR B N 1
ATOM 6473 C CA . THR B 1 398 ? 50.852 26.208 22.450 1.00 55.45 379 THR B CA 1
ATOM 6474 C C . THR B 1 398 ? 50.546 24.813 21.916 1.00 56.41 379 THR B C 1
ATOM 6475 O O . THR B 1 398 ? 50.552 23.837 22.651 1.00 57.35 379 THR B O 1
ATOM 6479 N N . PHE B 1 399 ? 50.348 24.717 20.613 1.00 58.02 380 PHE B N 1
ATOM 6480 C CA . PHE B 1 399 ? 49.868 23.475 20.014 1.00 59.11 380 PHE B CA 1
ATOM 6481 C C . PHE B 1 399 ? 50.940 22.608 19.385 1.00 60.20 380 PHE B C 1
ATOM 6482 O O . PHE B 1 399 ? 50.667 21.879 18.419 1.00 62.58 380 PHE B O 1
ATOM 6490 N N . ASP B 1 400 ? 52.146 22.640 19.941 1.00 59.67 381 ASP B N 1
ATOM 6491 C CA . ASP B 1 400 ? 53.201 21.769 19.443 1.00 59.07 381 ASP B CA 1
ATOM 6492 C C . ASP B 1 400 ? 53.170 20.423 20.172 1.00 59.99 381 ASP B C 1
ATOM 6493 O O . ASP B 1 400 ? 52.251 20.147 20.941 1.00 60.35 381 ASP B O 1
ATOM 6498 N N . GLU B 1 401 ? 54.172 19.590 19.938 1.00 61.55 382 GLU B N 1
ATOM 6499 C CA . GLU B 1 401 ? 54.191 18.259 20.498 1.00 64.34 382 GLU B CA 1
ATOM 6500 C C . GLU B 1 401 ? 54.130 18.303 22.005 1.00 63.93 382 GLU B C 1
ATOM 6501 O O . GLU B 1 401 ? 53.448 17.486 22.596 1.00 65.11 382 GLU B O 1
ATOM 6507 N N . ASP B 1 402 ? 54.785 19.283 22.620 1.00 66.50 383 ASP B N 1
ATOM 6508 C CA . ASP B 1 402 ? 54.965 19.305 24.093 1.00 66.84 383 ASP B CA 1
ATOM 6509 C C . ASP B 1 402 ? 53.898 19.770 25.100 1.00 63.55 383 ASP B C 1
ATOM 6510 O O . ASP B 1 402 ? 53.745 19.091 26.095 1.00 63.92 383 ASP B O 1
ATOM 6515 N N . GLY B 1 403 ? 53.112 20.822 24.921 1.00 63.96 384 GLY B N 1
ATOM 6516 C CA . GLY B 1 403 ? 52.252 21.078 23.816 1.00 62.48 384 GLY B CA 1
ATOM 6517 C C . GLY B 1 403 ? 50.973 20.289 24.139 1.00 60.28 384 GLY B C 1
ATOM 6518 O O . GLY B 1 403 ? 50.321 20.469 25.193 1.00 57.17 384 GLY B O 1
ATOM 6527 N N . ALA B 1 405 ? 51.135 17.104 24.641 1.00 56.97 386 ALA B N 1
ATOM 6528 C CA . ALA B 1 405 ? 51.619 16.221 25.712 1.00 55.30 386 ALA B CA 1
ATOM 6529 C C . ALA B 1 405 ? 51.039 14.807 25.712 1.00 54.05 386 ALA B C 1
ATOM 6530 O O . ALA B 1 405 ? 50.924 14.202 26.777 1.00 54.02 386 ALA B O 1
ATOM 6532 N N . PHE B 1 406 ? 50.674 14.279 24.543 1.00 52.26 387 PHE B N 1
ATOM 6533 C CA . PHE B 1 406 ? 50.054 12.973 24.506 1.00 52.55 387 PHE B CA 1
ATOM 6534 C C . PHE B 1 406 ? 50.900 11.869 25.128 1.00 52.88 387 PHE B C 1
ATOM 6535 O O . PHE B 1 406 ? 50.407 11.073 25.917 1.00 57.12 387 PHE B O 1
ATOM 6543 N N . ASP B 1 407 ? 52.169 11.840 24.807 1.00 50.76 388 ASP B N 1
ATOM 6544 C CA . ASP B 1 407 ? 53.032 10.762 25.267 1.00 55.15 388 ASP B CA 1
ATOM 6545 C C . ASP B 1 407 ? 53.318 10.789 26.748 1.00 52.94 388 ASP B C 1
ATOM 6546 O O . ASP B 1 407 ? 53.522 9.744 27.341 1.00 53.22 388 ASP B O 1
ATOM 6551 N N . VAL B 1 408 ? 53.352 11.969 27.360 1.00 54.14 389 VAL B N 1
ATOM 6552 C CA . VAL B 1 408 ? 53.553 12.004 28.785 1.00 52.83 389 VAL B CA 1
ATOM 6553 C C . VAL B 1 408 ? 52.257 11.509 29.470 1.00 50.78 389 VAL B C 1
ATOM 6554 O O . VAL B 1 408 ? 52.321 10.736 30.428 1.00 48.64 389 VAL B O 1
ATOM 6558 N N . ILE B 1 409 ? 51.094 11.909 28.939 1.00 49.44 390 ILE B N 1
ATOM 6559 C CA . ILE B 1 409 ? 49.808 11.498 29.509 1.00 50.40 390 ILE B CA 1
ATOM 6560 C C . ILE B 1 409 ? 49.758 9.984 29.453 1.00 52.68 390 ILE B C 1
ATOM 6561 O O . ILE B 1 409 ? 49.322 9.338 30.393 1.00 56.73 390 ILE B O 1
ATOM 6566 N N . GLU B 1 410 ? 50.261 9.428 28.367 1.00 53.38 391 GLU B N 1
ATOM 6567 C CA . GLU B 1 410 ? 50.322 7.998 28.189 1.00 56.20 391 GLU B CA 1
ATOM 6568 C C . GLU B 1 410 ? 51.298 7.256 29.133 1.00 57.25 391 GLU B C 1
ATOM 6569 O O . GLU B 1 410 ? 50.889 6.264 29.750 1.00 58.57 391 GLU B O 1
ATOM 6575 N N . LYS B 1 411 ? 52.555 7.712 29.233 1.00 56.50 392 LYS B N 1
ATOM 6576 C CA . LYS B 1 411 ? 53.512 7.171 30.207 1.00 59.10 392 LYS B CA 1
ATOM 6577 C C . LYS B 1 411 ? 52.920 7.127 31.613 1.00 57.27 392 LYS B C 1
ATOM 6578 O O . LYS B 1 411 ? 53.128 6.174 32.331 1.00 59.72 392 LYS B O 1
ATOM 6584 N N . VAL B 1 412 ? 52.205 8.176 32.000 1.00 53.91 393 VAL B N 1
ATOM 6585 C CA . VAL B 1 412 ? 51.713 8.319 33.373 1.00 56.83 393 VAL B CA 1
ATOM 6586 C C . VAL B 1 412 ? 50.519 7.409 33.642 1.00 55.76 393 VAL B C 1
ATOM 6587 O O . VAL B 1 412 ? 50.515 6.603 34.575 1.00 56.65 393 VAL B O 1
ATOM 6591 N N . GLY B 1 413 ? 49.520 7.532 32.792 1.00 54.33 394 GLY B N 1
ATOM 6592 C CA . GLY B 1 413 ? 48.390 6.628 32.803 1.00 52.73 394 GLY B CA 1
ATOM 6593 C C . GLY B 1 413 ? 47.402 6.943 33.901 1.00 54.03 394 GLY B C 1
ATOM 6594 O O . GLY B 1 413 ? 47.661 7.796 34.753 1.00 52.09 394 GLY B O 1
ATOM 6595 N N . PRO B 1 414 ? 46.242 6.280 33.866 1.00 53.51 395 PRO B N 1
ATOM 6596 C CA . PRO B 1 414 ? 45.244 6.449 34.907 1.00 52.53 395 PRO B CA 1
ATOM 6597 C C . PRO B 1 414 ? 45.788 6.355 36.338 1.00 51.58 395 PRO B C 1
ATOM 6598 O O . PRO B 1 414 ? 46.462 5.413 36.705 1.00 51.17 395 PRO B O 1
ATOM 6602 N N . GLY B 1 415 ? 45.480 7.346 37.154 1.00 52.17 396 GLY B N 1
ATOM 6603 C CA . GLY B 1 415 ? 45.910 7.322 38.525 1.00 54.14 396 GLY B CA 1
ATOM 6604 C C . GLY B 1 415 ? 47.351 7.733 38.824 1.00 55.31 396 GLY B C 1
ATOM 6605 O O . GLY B 1 415 ? 47.667 7.908 39.981 1.00 55.78 396 GLY B O 1
ATOM 6606 N N . GLY B 1 416 ? 48.225 7.892 37.831 1.00 52.21 397 GLY B N 1
ATOM 6607 C CA . GLY B 1 416 ? 49.573 8.399 38.097 1.00 51.95 397 GLY B CA 1
ATOM 6608 C C . GLY B 1 416 ? 49.640 9.903 38.380 1.00 53.57 397 GLY B C 1
ATOM 6609 O O . GLY B 1 416 ? 48.638 10.593 38.356 1.00 53.66 397 GLY B O 1
ATOM 6610 N N . HIS B 1 417 ? 50.832 10.411 38.684 1.00 54.68 398 HIS B N 1
ATOM 6611 C CA . HIS B 1 417 ? 51.077 11.837 38.698 1.00 56.21 398 HIS B CA 1
ATOM 6612 C C . HIS B 1 417 ? 52.181 12.263 37.703 1.00 57.02 398 HIS B C 1
ATOM 6613 O O . HIS B 1 417 ? 52.981 11.437 37.243 1.00 60.44 398 HIS B O 1
ATOM 6620 N N . PHE B 1 418 ? 52.230 13.562 37.414 1.00 56.49 399 PHE B N 1
ATOM 6621 C CA . PHE B 1 418 ? 53.201 14.141 36.494 1.00 55.93 399 PHE B CA 1
ATOM 6622 C C . PHE B 1 418 ? 54.350 14.908 37.217 1.00 56.81 399 PHE B C 1
ATOM 6623 O O . PHE B 1 418 ? 55.126 15.609 36.584 1.00 59.67 399 PHE B O 1
ATOM 6631 N N . LEU B 1 419 ? 54.488 14.743 38.523 1.00 55.91 400 LEU B N 1
ATOM 6632 C CA . LEU B 1 419 ? 55.356 15.634 39.312 1.00 57.75 400 LEU B CA 1
ATOM 6633 C C . LEU B 1 419 ? 56.807 15.501 38.927 1.00 57.59 400 LEU B C 1
ATOM 6634 O O . LEU B 1 419 ? 57.532 16.461 39.017 1.00 56.33 400 LEU B O 1
ATOM 6639 N N . THR B 1 420 ? 57.208 14.321 38.481 1.00 57.69 401 THR B N 1
ATOM 6640 C CA . THR B 1 420 ? 58.619 14.022 38.292 1.00 58.32 401 THR B CA 1
ATOM 6641 C C . THR B 1 420 ? 59.018 13.771 36.839 1.00 57.33 401 THR B C 1
ATOM 6642 O O . THR B 1 420 ? 60.162 13.486 36.569 1.00 58.28 401 THR B O 1
ATOM 6646 N N . GLN B 1 421 ? 58.094 13.942 35.904 1.00 57.87 402 GLN B N 1
ATOM 6647 C CA . GLN B 1 421 ? 58.415 13.843 34.469 1.00 56.90 402 GLN B CA 1
ATOM 6648 C C . GLN B 1 421 ? 59.461 14.851 33.987 1.00 55.95 402 GLN B C 1
ATOM 6649 O O . GLN B 1 421 ? 59.482 16.000 34.427 1.00 54.81 402 GLN B O 1
ATOM 6655 N N . LYS B 1 422 ? 60.286 14.415 33.042 1.00 58.21 403 LYS B N 1
ATOM 6656 C CA . LYS B 1 422 ? 61.201 15.310 32.330 1.00 59.45 403 LYS B CA 1
ATOM 6657 C C . LYS B 1 422 ? 60.359 16.406 31.670 1.00 59.61 403 LYS B C 1
ATOM 6658 O O . LYS B 1 422 ? 60.749 17.577 31.639 1.00 59.44 403 LYS B O 1
ATOM 6661 N N . HIS B 1 423 ? 59.214 16.004 31.121 1.00 57.56 404 HIS B N 1
ATOM 6662 C CA . HIS B 1 423 ? 58.316 16.942 30.481 1.00 57.56 404 HIS B CA 1
ATOM 6663 C C . HIS B 1 423 ? 57.869 18.059 31.408 1.00 55.16 404 HIS B C 1
ATOM 6664 O O . HIS B 1 423 ? 57.695 19.198 30.983 1.00 54.47 404 HIS B O 1
ATOM 6671 N N . THR B 1 424 ? 57.648 17.720 32.669 1.00 56.50 405 THR B N 1
ATOM 6672 C CA . THR B 1 424 ? 57.145 18.689 33.656 1.00 56.30 405 THR B CA 1
ATOM 6673 C C . THR B 1 424 ? 58.284 19.669 33.979 1.00 59.14 405 THR B C 1
ATOM 6674 O O . THR B 1 424 ? 58.080 20.886 33.976 1.00 59.13 405 THR B O 1
ATOM 6678 N N . ARG B 1 425 ? 59.481 19.125 34.199 1.00 61.44 406 ARG B N 1
ATOM 6679 C CA . ARG B 1 425 ? 60.689 19.916 34.469 1.00 65.05 406 ARG B CA 1
ATOM 6680 C C . ARG B 1 425 ? 61.023 20.845 33.294 1.00 64.70 406 ARG B C 1
ATOM 6681 O O . ARG B 1 425 ? 61.283 22.025 33.498 1.00 67.03 406 ARG B O 1
ATOM 6685 N N . LYS B 1 426 ? 61.010 20.339 32.070 1.00 64.92 407 LYS B N 1
ATOM 6686 C CA . LYS B 1 426 ? 61.335 21.204 30.928 1.00 67.12 407 LYS B CA 1
ATOM 6687 C C . LYS B 1 426 ? 60.216 22.197 30.566 1.00 66.50 407 LYS B C 1
ATOM 6688 O O . LYS B 1 426 ? 60.498 23.293 30.089 1.00 68.39 407 LYS B O 1
ATOM 6691 N N . ASN B 1 427 ? 58.961 21.831 30.787 1.00 64.39 408 ASN B N 1
ATOM 6692 C CA . ASN B 1 427 ? 57.873 22.562 30.159 1.00 62.80 408 ASN B CA 1
ATOM 6693 C C . ASN B 1 427 ? 57.116 23.507 31.079 1.00 61.16 408 ASN B C 1
ATOM 6694 O O . ASN B 1 427 ? 56.403 24.376 30.594 1.00 62.10 408 ASN B O 1
ATOM 6699 N N . HIS B 1 428 ? 57.244 23.340 32.390 1.00 61.77 409 HIS B N 1
ATOM 6700 C CA . HIS B 1 428 ? 56.543 24.221 33.338 1.00 64.24 409 HIS B CA 1
ATOM 6701 C C . HIS B 1 428 ? 57.042 25.642 33.145 1.00 64.02 409 HIS B C 1
ATOM 6702 O O . HIS B 1 428 ? 56.262 26.556 32.962 1.00 66.51 409 HIS B O 1
ATOM 6709 N N . LYS B 1 429 ? 58.360 25.792 33.143 1.00 64.52 410 LYS B N 1
ATOM 6710 C CA . LYS B 1 429 ? 59.037 27.063 32.904 1.00 65.11 410 LYS B CA 1
ATOM 6711 C C . LYS B 1 429 ? 58.562 27.711 31.626 1.00 63.45 410 LYS B C 1
ATOM 6712 O O . LYS B 1 429 ? 58.469 28.913 31.564 1.00 65.99 410 LYS B O 1
ATOM 6718 N N . ARG B 1 430 ? 58.303 26.915 30.601 1.00 63.16 411 ARG B N 1
ATOM 6719 C CA . ARG B 1 430 ? 57.957 27.414 29.262 1.00 63.33 411 ARG B CA 1
ATOM 6720 C C . ARG B 1 430 ? 56.529 27.932 29.118 1.00 61.33 411 ARG B C 1
ATOM 6721 O O . ARG B 1 430 ? 56.303 28.947 28.458 1.00 60.49 411 ARG B O 1
ATOM 6729 N N . GLU B 1 431 ? 55.559 27.226 29.685 1.00 60.26 412 GLU B N 1
ATOM 6730 C CA . GLU B 1 431 ? 54.143 27.586 29.477 1.00 59.21 412 GLU B CA 1
ATOM 6731 C C . GLU B 1 431 ? 53.441 28.326 30.626 1.00 57.42 412 GLU B C 1
ATOM 6732 O O . GLU B 1 431 ? 52.338 28.845 30.440 1.00 55.76 412 GLU B O 1
ATOM 6738 N N . PHE B 1 432 ? 54.063 28.399 31.797 1.00 56.47 413 PHE B N 1
ATOM 6739 C CA . PHE B 1 432 ? 53.371 28.897 32.975 1.00 57.18 413 PHE B CA 1
ATOM 6740 C C . PHE B 1 432 ? 53.958 30.177 33.590 1.00 56.59 413 PHE B C 1
ATOM 6741 O O . PHE B 1 432 ? 55.156 30.373 33.612 1.00 56.82 413 PHE B O 1
ATOM 6749 N N . TYR B 1 433 ? 53.079 31.026 34.113 1.00 57.70 414 TYR B N 1
ATOM 6750 C CA . TYR B 1 433 ? 53.451 32.343 34.626 1.00 57.67 414 TYR B CA 1
ATOM 6751 C C . TYR B 1 433 ? 53.888 32.217 36.089 1.00 58.20 414 TYR B C 1
ATOM 6752 O O . TYR B 1 433 ? 53.169 31.641 36.922 1.00 60.98 414 TYR B O 1
ATOM 6761 N N . THR B 1 434 ? 55.064 32.754 36.387 1.00 56.23 415 THR B N 1
ATOM 6762 C CA . THR B 1 434 ? 55.588 32.884 37.741 1.00 56.89 415 THR B CA 1
ATOM 6763 C C . THR B 1 434 ? 55.064 34.208 38.322 1.00 57.84 415 THR B C 1
ATOM 6764 O O . THR B 1 434 ? 55.362 35.284 37.797 1.00 57.78 415 THR B O 1
ATOM 6768 N N . PRO B 1 435 ? 54.243 34.133 39.384 1.00 55.09 416 PRO B N 1
ATOM 6769 C CA . PRO B 1 435 ? 53.765 35.374 39.940 1.00 54.51 416 PRO B CA 1
ATOM 6770 C C . PRO B 1 435 ? 54.867 36.237 40.626 1.00 56.02 416 PRO B C 1
ATOM 6771 O O . PRO B 1 435 ? 55.826 35.715 41.198 1.00 55.13 416 PRO B O 1
ATOM 6775 N N . THR B 1 436 ? 54.727 37.550 40.532 1.00 56.41 417 THR B N 1
ATOM 6776 C CA . THR B 1 436 ? 55.622 38.480 41.233 1.00 58.19 417 THR B CA 1
ATOM 6777 C C . THR B 1 436 ? 55.092 38.930 42.605 1.00 58.15 417 THR B C 1
ATOM 6778 O O . THR B 1 436 ? 55.877 39.363 43.420 1.00 62.69 417 THR B O 1
ATOM 6782 N N . LEU B 1 437 ? 53.782 38.784 42.851 1.00 57.99 418 LEU B N 1
ATOM 6783 C CA . LEU B 1 437 ? 53.084 39.357 44.026 1.00 56.23 418 LEU B CA 1
ATOM 6784 C C . LEU B 1 437 ? 52.134 38.357 44.730 1.00 55.48 418 LEU B C 1
ATOM 6785 O O . LEU B 1 437 ? 52.110 38.297 45.937 1.00 54.55 418 LEU B O 1
ATOM 6790 N N . SER B 1 438 ? 51.321 37.634 43.970 1.00 55.16 419 SER B N 1
ATOM 6791 C CA . SER B 1 438 ? 50.314 36.743 44.516 1.00 54.25 419 SER B CA 1
ATOM 6792 C C . SER B 1 438 ? 50.914 35.684 45.419 1.00 54.99 419 SER B C 1
ATOM 6793 O O . SER B 1 438 ? 51.909 35.075 45.081 1.00 53.32 419 SER B O 1
ATOM 6796 N N . ASP B 1 439 ? 50.249 35.454 46.553 1.00 58.67 420 ASP B N 1
ATOM 6797 C CA . ASP B 1 439 ? 50.667 34.517 47.590 1.00 58.32 420 ASP B CA 1
ATOM 6798 C C . ASP B 1 439 ? 49.804 33.286 47.400 1.00 58.65 420 ASP B C 1
ATOM 6799 O O . ASP B 1 439 ? 48.573 33.361 47.432 1.00 60.56 420 ASP B O 1
ATOM 6804 N N . ARG B 1 440 ? 50.490 32.163 47.204 1.00 59.13 421 ARG B N 1
ATOM 6805 C CA . ARG B 1 440 ? 49.949 30.887 46.763 1.00 57.41 421 ARG B CA 1
ATOM 6806 C C . ARG B 1 440 ? 50.207 29.790 47.819 1.00 57.62 421 ARG B C 1
ATOM 6807 O O . ARG B 1 440 ? 49.917 28.623 47.624 1.00 62.43 421 ARG B O 1
ATOM 6815 N N . SER B 1 441 ? 50.761 30.178 48.950 1.00 56.91 422 SER B N 1
ATOM 6816 C CA . SER B 1 441 ? 51.084 29.268 50.026 1.00 55.28 422 SER B CA 1
ATOM 6817 C C . SER B 1 441 ? 49.829 28.788 50.788 1.00 56.28 422 SER B C 1
ATOM 6818 O O . SER B 1 441 ? 48.764 29.387 50.689 1.00 53.72 422 SER B O 1
ATOM 6821 N N . ALA B 1 442 ? 50.018 27.719 51.568 1.00 58.90 423 ALA B N 1
ATOM 6822 C CA . ALA B 1 442 ? 49.005 27.128 52.431 1.00 60.39 423 ALA B CA 1
ATOM 6823 C C . ALA B 1 442 ? 48.814 28.051 53.621 1.00 59.66 423 ALA B C 1
ATOM 6824 O O . ALA B 1 442 ? 49.704 28.866 53.940 1.00 58.90 423 ALA B O 1
ATOM 6826 N N . TYR B 1 443 ? 47.666 27.881 54.276 1.00 57.30 424 TYR B N 1
ATOM 6827 C CA . TYR B 1 443 ? 47.264 28.698 55.416 1.00 58.28 424 TYR B CA 1
ATOM 6828 C C . TYR B 1 443 ? 48.316 28.859 56.497 1.00 59.42 424 TYR B C 1
ATOM 6829 O O . TYR B 1 443 ? 48.641 29.968 56.904 1.00 61.68 424 TYR B O 1
ATOM 6838 N N . ASP B 1 444 ? 48.828 27.736 56.979 1.00 62.71 425 ASP B N 1
ATOM 6839 C CA . ASP B 1 444 ? 49.827 27.687 58.058 1.00 63.54 425 ASP B CA 1
ATOM 6840 C C . ASP B 1 444 ? 51.123 28.410 57.697 1.00 62.65 425 ASP B C 1
ATOM 6841 O O . ASP B 1 444 ? 51.773 29.016 58.555 1.00 65.46 425 ASP B O 1
ATOM 6846 N N . THR B 1 445 ? 51.504 28.349 56.429 1.00 62.79 426 THR B N 1
ATOM 6847 C CA . THR B 1 445 ? 52.66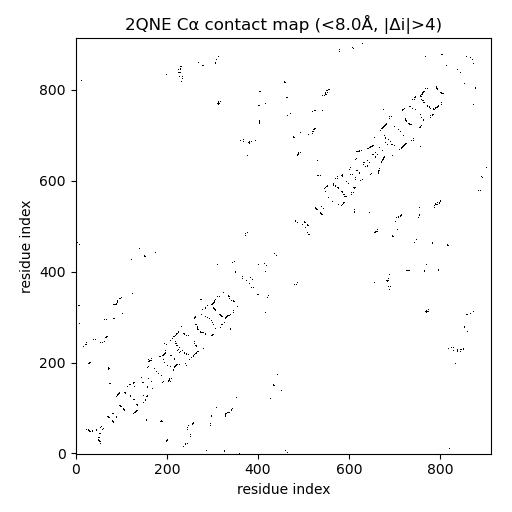0 29.108 55.965 1.00 62.30 426 THR B CA 1
ATOM 6848 C C . THR B 1 445 ? 52.340 30.594 56.024 1.00 58.60 426 THR B C 1
ATOM 6849 O O . THR B 1 445 ? 53.090 31.344 56.599 1.00 57.21 426 THR B O 1
ATOM 6853 N N . TRP B 1 446 ? 51.195 30.989 55.467 1.00 57.50 427 TRP B N 1
ATOM 6854 C CA . TRP B 1 446 ? 50.788 32.402 55.394 1.00 56.86 427 TRP B CA 1
ATOM 6855 C C . TRP B 1 446 ? 50.493 32.997 56.757 1.00 58.22 427 TRP B C 1
ATOM 6856 O O . TRP B 1 446 ? 50.743 34.180 56.986 1.00 59.35 427 TRP B O 1
ATOM 6867 N N . ALA B 1 447 ? 49.984 32.165 57.667 1.00 62.10 428 ALA B N 1
ATOM 6868 C CA . ALA B 1 447 ? 49.447 32.625 58.955 1.00 61.26 428 ALA B CA 1
ATOM 6869 C C . ALA B 1 447 ? 50.499 33.064 59.942 1.00 61.79 428 ALA B C 1
ATOM 6870 O O . ALA B 1 447 ? 50.156 33.622 60.988 1.00 60.69 428 ALA B O 1
ATOM 6872 N N . LYS B 1 448 ? 51.771 32.817 59.633 1.00 62.09 429 LYS B N 1
ATOM 6873 C CA . LYS B 1 448 ? 52.842 33.196 60.551 1.00 62.82 429 LYS B CA 1
ATOM 6874 C C . LYS B 1 448 ? 52.956 34.714 60.579 1.00 63.58 429 LYS B C 1
ATOM 6875 O O . LYS B 1 448 ? 53.196 35.304 61.622 1.00 67.37 429 LYS B O 1
ATOM 6879 N N . GLU B 1 449 ? 52.756 35.363 59.443 1.00 62.45 430 GLU B N 1
ATOM 6880 C CA . GLU B 1 449 ? 52.818 36.824 59.411 1.00 60.76 430 GLU B CA 1
ATOM 6881 C C . GLU B 1 449 ? 51.555 37.497 58.913 1.00 59.88 430 GLU B C 1
ATOM 6882 O O . GLU B 1 449 ? 51.347 38.678 59.177 1.00 63.30 430 GLU B O 1
ATOM 6888 N N . LYS B 1 450 ? 50.724 36.768 58.177 1.00 58.83 431 LYS B N 1
ATOM 6889 C CA . LYS B 1 450 ? 49.467 37.303 57.696 1.00 58.79 431 LYS B CA 1
ATOM 6890 C C . LYS B 1 450 ? 49.645 38.594 56.924 1.00 57.52 431 LYS B C 1
ATOM 6891 O O . LYS B 1 450 ? 48.934 39.556 57.130 1.00 60.54 431 LYS B O 1
ATOM 6897 N N . LEU B 1 451 ? 50.590 38.594 56.001 1.00 60.46 432 LEU B N 1
ATOM 6898 C CA . LEU B 1 451 ? 50.818 39.734 55.123 1.00 60.77 432 LEU B CA 1
ATOM 6899 C C . LEU B 1 451 ? 49.766 39.748 54.023 1.00 60.19 432 LEU B C 1
ATOM 6900 O O . LEU B 1 451 ? 49.552 38.747 53.345 1.00 61.47 432 LEU B O 1
ATOM 6905 N N . GLU B 1 452 ? 49.110 40.883 53.842 1.00 59.17 433 GLU B N 1
ATOM 6906 C CA . GLU B 1 452 ? 48.241 41.051 52.703 1.00 60.93 433 GLU B CA 1
ATOM 6907 C C . GLU B 1 452 ? 49.025 41.616 51.488 1.00 57.88 433 GLU B C 1
ATOM 6908 O O . GLU B 1 452 ? 50.209 41.975 51.586 1.00 56.67 433 GLU B O 1
ATOM 6914 N N . THR B 1 453 ? 48.391 41.619 50.322 1.00 59.33 434 THR B N 1
ATOM 6915 C CA . THR B 1 453 ? 49.036 42.034 49.055 1.00 56.17 434 THR B CA 1
ATOM 6916 C C . THR B 1 453 ? 49.729 43.451 49.148 1.00 57.80 434 THR B C 1
ATOM 6917 O O . THR B 1 453 ? 50.818 43.676 48.620 1.00 55.29 434 THR B O 1
ATOM 6921 N N . LYS B 1 454 ? 49.047 44.382 49.813 1.00 54.90 435 LYS B N 1
ATOM 6922 C CA . LYS B 1 454 ? 49.542 45.723 50.140 1.00 57.68 435 LYS B CA 1
ATOM 6923 C C . LYS B 1 454 ? 50.953 45.681 50.763 1.00 55.95 435 LYS B C 1
ATOM 6924 O O . LYS B 1 454 ? 51.858 46.443 50.377 1.00 54.44 435 LYS B O 1
ATOM 6930 N N . GLN B 1 455 ? 51.116 44.806 51.750 1.00 54.09 436 GLN B N 1
ATOM 6931 C CA . GLN B 1 455 ? 52.345 44.768 52.549 1.00 54.08 436 GLN B CA 1
ATOM 6932 C C . GLN B 1 455 ? 53.481 44.133 51.777 1.00 54.05 436 GLN B C 1
ATOM 6933 O O . GLN B 1 455 ? 54.616 44.578 51.858 1.00 55.61 436 GLN B O 1
ATOM 6939 N N . ARG B 1 456 ? 53.163 43.096 50.999 1.00 55.35 437 ARG B N 1
ATOM 6940 C CA . ARG B 1 456 ? 54.140 42.479 50.145 1.00 52.37 437 ARG B CA 1
ATOM 6941 C C . ARG B 1 456 ? 54.532 43.471 49.071 1.00 51.53 437 ARG B C 1
ATOM 6942 O O . ARG B 1 456 ? 55.697 43.600 48.777 1.00 55.61 437 ARG B O 1
ATOM 6950 N N . ALA B 1 457 ? 53.575 44.207 48.511 1.00 51.23 438 ALA B N 1
ATOM 6951 C CA . ALA B 1 457 ? 53.868 45.156 47.435 1.00 52.77 438 ALA B CA 1
ATOM 6952 C C . ALA B 1 457 ? 54.853 46.209 47.909 1.00 53.88 438 ALA B C 1
ATOM 6953 O O . ALA B 1 457 ? 55.741 46.636 47.165 1.00 57.60 438 ALA B O 1
ATOM 6955 N N . HIS B 1 458 ? 54.691 46.598 49.166 1.00 55.61 439 HIS B N 1
ATOM 6956 C CA . HIS B 1 458 ? 55.528 47.597 49.807 1.00 56.71 439 HIS B CA 1
ATOM 6957 C C . HIS B 1 458 ? 57.004 47.134 49.898 1.00 57.37 439 HIS B C 1
ATOM 6958 O O . HIS B 1 458 ? 57.931 47.869 49.516 1.00 58.93 439 HIS B O 1
ATOM 6965 N N . ALA B 1 459 ? 57.216 45.918 50.401 1.00 55.61 440 ALA B N 1
ATOM 6966 C CA . ALA B 1 459 ? 58.554 45.319 50.454 1.00 54.60 440 ALA B CA 1
ATOM 6967 C C . ALA B 1 459 ? 59.177 45.238 49.054 1.00 57.10 440 ALA B C 1
ATOM 6968 O O . ALA B 1 459 ? 60.400 45.406 48.888 1.00 58.16 440 ALA B O 1
ATOM 6970 N N . ARG B 1 460 ? 58.345 45.000 48.044 1.00 54.97 441 ARG B N 1
ATOM 6971 C CA . ARG B 1 460 ? 58.859 44.773 46.707 1.00 54.97 441 ARG B CA 1
ATOM 6972 C C . ARG B 1 460 ? 59.330 46.031 46.009 1.00 54.47 441 ARG B C 1
ATOM 6973 O O . ARG B 1 460 ? 60.397 46.017 45.397 1.00 57.65 441 ARG B O 1
ATOM 6981 N N . TRP B 1 461 ? 58.557 47.114 46.053 1.00 53.93 442 TRP B N 1
ATOM 6982 C CA . TRP B 1 461 ? 59.019 48.332 45.379 1.00 53.87 442 TRP B CA 1
ATOM 6983 C C . TRP B 1 461 ? 60.317 48.841 45.979 1.00 53.81 442 TRP B C 1
ATOM 6984 O O . TRP B 1 461 ? 61.171 49.375 45.251 1.00 52.81 442 TRP B O 1
ATOM 6995 N N . GLN B 1 462 ? 60.488 48.650 47.286 1.00 54.60 443 GLN B N 1
ATOM 6996 C CA . GLN B 1 462 ? 61.700 49.141 47.971 1.00 54.99 443 GLN B CA 1
ATOM 6997 C C . GLN B 1 462 ? 62.925 48.313 47.552 1.00 56.12 443 GLN B C 1
ATOM 6998 O O . GLN B 1 462 ? 64.027 48.856 47.331 1.00 56.43 443 GLN B O 1
ATOM 7004 N N . GLN B 1 463 ? 62.714 47.004 47.425 1.00 56.33 444 GLN B N 1
ATOM 7005 C CA . GLN B 1 463 ? 63.725 46.106 46.875 1.00 56.57 444 GLN B CA 1
ATOM 7006 C C . GLN B 1 463 ? 64.170 46.613 45.506 1.00 55.42 444 GLN B C 1
ATOM 7007 O O . GLN B 1 463 ? 65.354 46.780 45.265 1.00 55.87 444 GLN B O 1
ATOM 7010 N N . ILE B 1 464 ? 63.206 46.909 44.639 1.00 55.93 445 ILE B N 1
ATOM 7011 C CA . ILE B 1 464 ? 63.505 47.270 43.251 1.00 56.00 445 ILE B CA 1
ATOM 7012 C C . ILE B 1 464 ? 64.252 48.594 43.115 1.00 56.90 445 ILE B C 1
ATOM 7013 O O . ILE B 1 464 ? 65.272 48.648 42.423 1.00 60.95 445 ILE B O 1
ATOM 7018 N N . LEU B 1 465 ? 63.788 49.655 43.772 1.00 57.57 446 LEU B N 1
ATOM 7019 C CA . LEU B 1 465 ? 64.499 50.957 43.704 1.00 58.61 446 LEU B CA 1
ATOM 7020 C C . LEU B 1 465 ? 65.895 50.887 44.346 1.00 57.89 446 LEU B C 1
ATOM 7021 O O . LEU B 1 465 ? 66.812 51.603 43.936 1.00 59.83 446 LEU B O 1
ATOM 7026 N N . ALA B 1 466 ? 66.060 50.024 45.348 1.00 57.31 447 ALA B N 1
ATOM 7027 C CA . ALA B 1 466 ? 67.366 49.845 45.985 1.00 55.17 447 ALA B CA 1
ATOM 7028 C C . ALA B 1 466 ? 68.336 49.221 45.005 1.00 55.29 447 ALA B C 1
ATOM 7029 O O . ALA B 1 466 ? 69.515 49.481 45.080 1.00 59.31 447 ALA B O 1
ATOM 7031 N N . ASN B 1 467 ? 67.839 48.410 44.078 1.00 54.90 448 ASN B N 1
ATOM 7032 C CA . ASN B 1 467 ? 68.708 47.709 43.164 1.00 54.03 448 ASN B CA 1
ATOM 7033 C C . ASN B 1 467 ? 68.807 48.272 41.748 1.00 54.73 448 ASN B C 1
ATOM 7034 O O . ASN B 1 467 ? 69.711 47.905 41.024 1.00 56.43 448 ASN B O 1
ATOM 7039 N N . TYR B 1 468 ? 67.908 49.158 41.348 1.00 55.39 449 TYR B N 1
ATOM 7040 C CA . TYR B 1 468 ? 67.921 49.651 39.972 1.00 54.68 449 TYR B CA 1
ATOM 7041 C C . TYR B 1 468 ? 69.119 50.542 39.713 1.00 55.46 449 TYR B C 1
ATOM 7042 O O . TYR B 1 468 ? 69.310 51.582 40.350 1.00 57.95 449 TYR B O 1
ATOM 7051 N N . VAL B 1 469 ? 69.949 50.114 38.778 1.00 56.24 450 VAL B N 1
ATOM 7052 C CA . VAL B 1 469 ? 70.976 50.974 38.240 1.00 54.93 450 VAL B CA 1
ATOM 7053 C C . VAL B 1 469 ? 70.377 51.530 36.949 1.00 55.16 450 VAL B C 1
ATOM 7054 O O . VAL B 1 469 ? 70.019 50.765 36.038 1.00 54.79 450 VAL B O 1
ATOM 7058 N N . PRO B 1 470 ? 70.182 52.856 36.900 1.00 54.92 451 PRO B N 1
ATOM 7059 C CA . PRO B 1 470 ? 69.850 53.497 35.638 1.00 55.89 451 PRO B CA 1
ATOM 7060 C C . PRO B 1 470 ? 70.860 53.164 34.504 1.00 56.88 451 PRO B C 1
ATOM 7061 O O . PRO B 1 470 ? 72.070 53.024 34.755 1.00 56.28 451 PRO B O 1
ATOM 7065 N N . PRO B 1 471 ? 70.360 52.982 33.271 1.00 56.64 452 PRO B N 1
ATOM 7066 C CA . PRO B 1 471 ? 71.237 52.870 32.095 1.00 55.99 452 PRO B CA 1
ATOM 7067 C C . PRO B 1 471 ? 72.126 54.103 31.889 1.00 55.00 452 PRO B C 1
ATOM 7068 O O . PRO B 1 471 ? 71.653 55.223 32.073 1.00 57.28 452 PRO B O 1
ATOM 7072 N N . ALA B 1 472 ? 73.392 53.915 31.518 1.00 53.33 453 ALA B N 1
ATOM 7073 C CA . ALA B 1 472 ? 74.297 55.068 31.323 1.00 52.81 453 ALA B CA 1
ATOM 7074 C C . ALA B 1 472 ? 73.776 55.969 30.206 1.00 52.34 453 ALA B C 1
ATOM 7075 O O . ALA B 1 472 ? 73.199 55.473 29.235 1.00 53.01 453 ALA B O 1
ATOM 7077 N N . LEU B 1 473 ? 73.931 57.283 30.372 1.00 51.48 454 LEU B N 1
ATOM 7078 C CA . LEU B 1 473 ? 73.673 58.236 29.292 1.00 52.19 454 LEU B CA 1
ATOM 7079 C C . LEU B 1 473 ? 74.977 58.880 28.767 1.00 53.42 454 LEU B C 1
ATOM 7080 O O . LEU B 1 473 ? 75.722 59.558 29.506 1.00 50.74 454 LEU B O 1
ATOM 7085 N N . ASP B 1 474 ? 75.234 58.673 27.479 1.00 54.91 455 ASP B N 1
ATOM 7086 C CA . ASP B 1 474 ? 76.375 59.271 26.817 1.00 54.76 455 ASP B CA 1
ATOM 7087 C C . ASP B 1 474 ? 76.638 60.644 27.468 1.00 57.00 455 ASP B C 1
ATOM 7088 O O . ASP B 1 474 ? 75.730 61.488 27.480 1.00 59.62 455 ASP B O 1
ATOM 7093 N N . PRO B 1 475 ? 77.843 60.837 28.069 1.00 56.13 456 PRO B N 1
ATOM 7094 C CA . PRO B 1 475 ? 78.326 62.079 28.679 1.00 55.65 456 PRO B CA 1
ATOM 7095 C C . PRO B 1 475 ? 78.036 63.362 27.897 1.00 57.37 456 PRO B C 1
ATOM 7096 O O . PRO B 1 475 ? 77.459 64.342 28.484 1.00 58.82 456 PRO B O 1
ATOM 7100 N N . GLU B 1 476 ? 78.424 63.371 26.609 1.00 58.15 457 GLU B N 1
ATOM 7101 C CA . GLU B 1 476 ? 78.218 64.546 25.749 1.00 58.13 457 GLU B CA 1
ATOM 7102 C C . GLU B 1 476 ? 76.760 64.831 25.426 1.00 58.39 457 GLU B C 1
ATOM 7103 O O . GLU B 1 476 ? 76.412 65.997 25.136 1.00 57.57 457 GLU B O 1
ATOM 7109 N N . ILE B 1 477 ? 75.935 63.771 25.429 1.00 57.77 458 ILE B N 1
ATOM 7110 C CA . ILE B 1 477 ? 74.522 63.904 25.119 1.00 58.33 458 ILE B CA 1
ATOM 7111 C C . ILE B 1 477 ? 73.871 64.734 26.224 1.00 59.02 458 ILE B C 1
ATOM 7112 O O . ILE B 1 477 ? 73.305 65.849 25.952 1.00 59.14 458 ILE B O 1
ATOM 7114 N N . ASP B 1 478 ? 73.995 64.224 27.471 1.00 58.51 459 ASP B N 1
ATOM 7115 C CA . ASP B 1 478 ? 73.445 64.949 28.622 1.00 57.63 459 ASP B CA 1
ATOM 7116 C C . ASP B 1 478 ? 74.300 66.180 28.982 1.00 56.56 459 ASP B C 1
ATOM 7117 O O . ASP B 1 478 ? 73.874 67.022 29.763 1.00 57.81 459 ASP B O 1
ATOM 7122 N N . ALA B 1 479 ? 75.496 66.294 28.416 1.00 55.40 460 ALA B N 1
ATOM 7123 C CA . ALA B 1 479 ? 76.243 67.551 28.478 1.00 54.85 460 ALA B CA 1
ATOM 7124 C C . ALA B 1 479 ? 75.539 68.645 27.650 1.00 55.45 460 ALA B C 1
ATOM 7125 O O . ALA B 1 479 ? 75.626 69.905 27.966 1.00 55.01 460 ALA B O 1
ATOM 7127 N N . LYS B 1 480 ? 74.836 68.195 26.596 1.00 56.23 461 LYS B N 1
ATOM 7128 C CA . LYS B 1 480 ? 73.984 69.051 25.763 1.00 57.13 461 LYS B CA 1
ATOM 7129 C C . LYS B 1 480 ? 72.544 69.132 26.320 1.00 55.98 461 LYS B C 1
ATOM 7130 O O . LYS B 1 480 ? 71.882 70.168 26.206 1.00 55.02 461 LYS B O 1
ATOM 7134 N N . LEU B 1 481 ? 72.053 68.041 26.910 1.00 55.06 462 LEU B N 1
ATOM 7135 C CA . LEU B 1 481 ? 70.757 68.078 27.598 1.00 55.29 462 LEU B CA 1
ATOM 7136 C C . LEU B 1 481 ? 70.765 69.170 28.676 1.00 55.17 462 LEU B C 1
ATOM 7137 O O . LEU B 1 481 ? 69.849 69.989 28.735 1.00 54.48 462 LEU B O 1
ATOM 7139 N N . GLN B 1 482 ? 71.812 69.177 29.504 1.00 55.32 463 GLN B N 1
ATOM 7140 C CA . GLN B 1 482 ? 71.943 70.131 30.612 1.00 55.10 463 GLN B CA 1
ATOM 7141 C C . GLN B 1 482 ? 72.098 71.553 30.098 1.00 53.60 463 GLN B C 1
ATOM 7142 O O . GLN B 1 482 ? 71.373 72.451 30.516 1.00 53.30 463 GLN B O 1
ATOM 7148 N N . ALA B 1 483 ? 73.052 71.739 29.189 1.00 53.93 464 ALA B N 1
ATOM 7149 C CA . ALA B 1 483 ? 73.285 73.022 28.530 1.00 52.65 464 ALA B CA 1
ATOM 7150 C C . ALA B 1 483 ? 71.971 73.686 28.118 1.00 53.44 464 ALA B C 1
ATOM 7151 O O . ALA B 1 483 ? 71.781 74.881 28.339 1.00 53.57 464 ALA B O 1
ATOM 7153 N N . PHE B 1 484 ? 71.066 72.900 27.535 1.00 53.91 465 PHE B N 1
ATOM 7154 C CA . PHE B 1 484 ? 69.777 73.408 27.075 1.00 54.28 465 PHE B CA 1
ATOM 7155 C C . PHE B 1 484 ? 68.849 73.742 28.270 1.00 54.52 465 PHE B C 1
ATOM 7156 O O . PHE B 1 484 ? 68.211 74.803 28.286 1.00 54.91 465 PHE B O 1
ATOM 7164 N N . ILE B 1 485 ? 68.791 72.850 29.266 1.00 54.66 466 ILE B N 1
ATOM 7165 C CA . ILE B 1 485 ? 67.963 73.056 30.472 1.00 53.39 466 ILE B CA 1
ATOM 7166 C C . ILE B 1 485 ? 68.429 74.299 31.226 1.00 52.93 466 ILE B C 1
ATOM 7167 O O . ILE B 1 485 ? 67.622 75.000 31.840 1.00 52.23 466 ILE B O 1
ATOM 7172 N N . ALA B 1 486 ? 69.739 74.544 31.177 1.00 53.17 467 ALA B N 1
ATOM 7173 C CA . ALA B 1 486 ? 70.333 75.755 31.720 1.00 52.84 467 ALA B CA 1
ATOM 7174 C C . ALA B 1 486 ? 69.776 76.976 31.010 1.00 54.23 467 ALA B C 1
ATOM 7175 O O . ALA B 1 486 ? 69.139 77.824 31.645 1.00 55.85 467 ALA B O 1
ATOM 7177 N N . GLN B 1 487 ? 69.990 77.046 29.692 1.00 55.35 468 GLN B N 1
ATOM 7178 C CA . GLN B 1 487 ? 69.569 78.207 28.889 1.00 55.95 468 GLN B CA 1
ATOM 7179 C C . GLN B 1 487 ? 68.074 78.507 29.061 1.00 57.49 468 GLN B C 1
ATOM 7180 O O . GLN B 1 487 ? 67.699 79.634 29.398 1.00 56.42 468 GLN B O 1
ATOM 7182 N N . ARG B 1 488 ? 67.232 77.493 28.855 1.00 58.91 469 ARG B N 1
ATOM 7183 C CA . ARG B 1 488 ? 65.780 77.650 29.026 1.00 61.46 469 ARG B CA 1
ATOM 7184 C C . ARG B 1 488 ? 65.394 78.016 30.462 1.00 62.19 469 ARG B C 1
ATOM 7185 O O . ARG B 1 488 ? 64.435 78.760 30.676 1.00 61.49 469 ARG B O 1
ATOM 7193 N N . GLY B 1 489 ? 66.139 77.490 31.432 1.00 63.92 470 GLY B N 1
ATOM 7194 C CA . GLY B 1 489 ? 65.958 77.852 32.834 1.00 65.46 470 GLY B CA 1
ATOM 7195 C C . GLY B 1 489 ? 65.965 79.357 33.041 1.00 66.46 470 GLY B C 1
ATOM 7196 O O . GLY B 1 489 ? 65.097 79.898 33.738 1.00 67.53 470 GLY B O 1
ATOM 7197 N N . LYS B 1 490 ? 66.940 80.032 32.429 1.00 66.98 471 LYS B N 1
ATOM 7198 C CA . LYS B 1 490 ? 67.008 81.496 32.454 1.00 67.13 471 LYS B CA 1
ATOM 7199 C C . LYS B 1 490 ? 65.867 82.086 31.623 1.00 67.10 471 LYS B C 1
ATOM 7200 O O . LYS B 1 490 ? 65.042 82.836 32.139 1.00 66.97 471 LYS B O 1
ATOM 7202 N N . GLU B 1 491 ? 65.804 81.704 30.350 1.00 67.22 472 GLU B N 1
ATOM 7203 C CA . GLU B 1 491 ? 64.841 82.271 29.397 1.00 67.73 472 GLU B CA 1
ATOM 7204 C C . GLU B 1 491 ? 63.381 82.371 29.888 1.00 67.16 472 GLU B C 1
ATOM 7205 O O . GLU B 1 491 ? 62.726 83.378 29.635 1.00 66.23 472 GLU B O 1
ATOM 7211 N N . VAL B 1 492 ? 62.878 81.347 30.586 1.00 67.60 473 VAL B N 1
ATOM 7212 C CA . VAL B 1 492 ? 61.478 81.336 31.070 1.00 67.15 473 VAL B CA 1
ATOM 7213 C C . VAL B 1 492 ? 61.233 82.266 32.276 1.00 68.26 473 VAL B C 1
ATOM 7214 O O . VAL B 1 492 ? 60.099 82.677 32.518 1.00 68.06 473 VAL B O 1
ATOM 7218 N N . GLY B 1 493 ? 62.285 82.605 33.018 1.00 69.13 474 GLY B N 1
ATOM 7219 C CA . GLY B 1 493 ? 62.154 83.465 34.196 1.00 69.95 474 GLY B CA 1
ATOM 7220 C C . GLY B 1 493 ? 61.799 84.913 33.884 1.00 69.63 474 GLY B C 1
ATOM 7221 O O . GLY B 1 493 ? 62.266 85.483 32.903 1.00 69.12 474 GLY B O 1
#

Nearest PDB structures (foldseek):
  2qne-assembly1_B  TM=1.001E+00  e=1.559E-82  Desulfitobacterium hafniense Y51
  4yyc-assembly1_A-2  TM=9.472E-01  e=1.554E-44  Sinorhizobium meliloti 1021
  7xcn-assembly1_D  TM=9.099E-01  e=1.792E-32  Methanosarcina barkeri MS
  7xcm-assembly1_C  TM=9.228E-01  e=9.519E-32  Methanosarcina barkeri MS
  7xcl-assembly1_F  TM=9.232E-01  e=1.257E-31  Methanosarcina barkeri MS